Protein AF-A0A533HX63-F1 (afdb_monomer)

Foldseek 3Di:
DDDDDDDDDDDDPPFQLDAADQDNHHFPQGHHDDPPWDWDDFLFFIWTDALQFTFTDGLLNCPPGPNVVVPDPVCSVVSVVVNVVVSVLQVLLLVQVCVVVVHDSVQWGWFAALAGTWIDGPNDIDHSVRRDNPPDDDDDDDDDDDDDDDDDDDDDDDDDYDDDDDDDDDDDDDDDDPVVVVVVLLVVLLVLVCVLQVYDSVQWDWTADPVGIWIWGDDRRGIGIDHSVPRDSVDRDDDPSQQLLLVLVVVQVFDPLQSSQVQVFDFPDHRPSNDNDNVVSLVRLCRTAATANQVDEPSLVTPPPLSPQAHQEYHNADDADPDPQSVLSNQNHQEYEHAHHLDADPPNCVSRLNHQEYAHANNQYADPLVCLVRLNHQYYHHANYAHADDLSLLSNLNHQEYAHHHYAYADPLSLQNNQNHQYYHHENYQYAECLSVAANANHAYYEYAPHANHDLPNHAYARHQEYEHENRQDAEDLSLLRHANHQEYAYELHAHADDQNCLNHDAHAYYHYAHYAHADPPHADAHHQEYEHEQYAHQADQCCLSNQNHQEYAHANYAHAEAHPAAHARHAYYHHEHYAHAAPEPVVSPVQHAYYAYANYAHAALDYPAAAEHHQEYAHHNYAHDVQQQDAPPPGDGGNRCVVRYVHHPYYDHHHHHNQFLVVLLVLLVVQLVVLVVCVVVVQAPVVLSVVLSVQSVVLNCCSVPDPPRDPVNSSVSVSSSVVSVVSSVVRGDDDDDDDDDDDDDDDDDDDDDDDDDDDDDDDDDDDDDDDDDDLLQFPAADDQWTWGDDPPHTDTGGPVRDDPVSVVSNVVNVVVVPDDDDDDDPVLVLLLLVLVCVQQVHDSVQFDADPQWTWHDGPNRIDIGHSVRRDQDDDDPPLLVVQVVVLCVVCVVVVHDSVQWDQPDQWTWHDDDPDIDTHGRRTPNSVVNVVLADDDQDQDAEDDAADLVLLVVLLVVQLVLLCVQCVVPVPLNVNLNVVSVCCSVPVVVVCRHHHVSSVVSSVVCCVPRRVD

Structure (mmCIF, N/CA/C/O backbone):
data_AF-A0A533HX63-F1
#
_entry.id   AF-A0A533HX63-F1
#
loop_
_atom_site.group_PDB
_atom_site.id
_atom_site.type_symbol
_atom_site.label_atom_id
_atom_site.label_alt_id
_atom_site.label_comp_id
_atom_site.label_asym_id
_atom_site.label_entity_id
_atom_site.label_seq_id
_atom_site.pdbx_PDB_ins_code
_atom_site.Cartn_x
_atom_site.Cartn_y
_atom_site.Cartn_z
_atom_site.occupancy
_atom_site.B_iso_or_equiv
_atom_site.auth_seq_id
_atom_site.auth_comp_id
_atom_site.auth_asym_id
_atom_site.auth_atom_id
_atom_site.pdbx_PDB_model_num
ATOM 1 N N . LYS A 1 1 ? 10.644 -24.516 38.723 1.00 34.00 1 LYS A N 1
ATOM 2 C CA . LYS A 1 1 ? 11.829 -23.642 38.574 1.00 34.00 1 LYS A CA 1
ATOM 3 C C . LYS A 1 1 ? 11.977 -23.437 37.088 1.00 34.00 1 LYS A C 1
ATOM 5 O O . LYS A 1 1 ? 12.291 -24.405 36.410 1.00 34.00 1 LYS A O 1
ATOM 10 N N . ASN A 1 2 ? 11.657 -22.243 36.619 1.00 24.81 2 ASN A N 1
ATOM 11 C CA . ASN A 1 2 ? 11.738 -21.896 35.213 1.00 24.81 2 ASN A CA 1
ATOM 12 C C . ASN A 1 2 ? 12.869 -20.877 35.123 1.00 24.81 2 ASN A C 1
ATOM 14 O O . ASN A 1 2 ? 12.907 -19.960 35.940 1.00 24.81 2 ASN A O 1
ATOM 18 N N . GLU A 1 3 ? 13.779 -21.069 34.182 1.00 26.30 3 GLU A N 1
ATOM 19 C CA . GLU A 1 3 ? 14.707 -20.032 33.744 1.00 26.30 3 GLU A CA 1
ATOM 20 C C . GLU A 1 3 ? 14.283 -19.699 32.317 1.00 26.30 3 GLU A C 1
ATOM 22 O O . GLU A 1 3 ? 14.071 -20.597 31.496 1.00 26.30 3 GLU A O 1
ATOM 27 N N . GLU A 1 4 ? 14.017 -18.423 32.066 1.00 28.30 4 GLU A N 1
ATOM 28 C CA . GLU A 1 4 ? 13.425 -17.965 30.814 1.00 28.30 4 GLU A CA 1
ATOM 29 C C . GLU A 1 4 ? 14.493 -17.897 29.719 1.00 28.30 4 GLU A C 1
ATOM 31 O O . GLU A 1 4 ? 15.630 -17.486 29.956 1.00 28.30 4 GLU A O 1
ATOM 36 N N . LYS A 1 5 ? 14.132 -18.308 28.498 1.00 27.59 5 LYS A N 1
ATOM 37 C CA . LYS A 1 5 ? 14.983 -18.070 27.327 1.00 27.59 5 LYS A CA 1
ATOM 38 C C . LYS A 1 5 ? 14.843 -16.601 26.897 1.00 27.59 5 LYS A C 1
ATOM 40 O O . LYS A 1 5 ? 13.719 -16.097 26.919 1.00 27.59 5 LYS A O 1
ATOM 45 N N . PRO A 1 6 ? 15.924 -15.927 26.463 1.00 31.50 6 PRO A N 1
ATOM 46 C CA . PRO A 1 6 ? 15.829 -14.578 25.912 1.00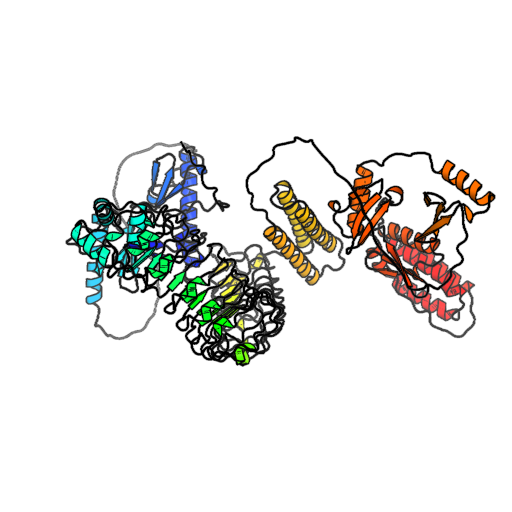 31.50 6 PRO A CA 1
ATOM 47 C C . PRO A 1 6 ? 14.903 -14.515 24.689 1.00 31.50 6 PRO A C 1
ATOM 49 O O . PRO A 1 6 ? 14.820 -15.476 23.919 1.00 31.50 6 PRO A O 1
ATOM 52 N N . LYS A 1 7 ? 14.253 -13.363 24.481 1.00 30.72 7 LYS A N 1
ATOM 53 C CA . LYS A 1 7 ? 13.609 -13.041 23.199 1.00 30.72 7 LYS A CA 1
ATOM 54 C C . LYS A 1 7 ? 14.677 -12.980 22.098 1.00 30.72 7 LYS A C 1
ATOM 56 O O . LYS A 1 7 ? 15.798 -12.543 22.347 1.00 30.72 7 LYS A O 1
ATOM 61 N N . VAL A 1 8 ? 14.320 -13.409 20.889 1.00 28.89 8 VAL A N 1
ATOM 62 C CA . VAL A 1 8 ? 15.170 -13.261 19.698 1.00 28.89 8 VAL A CA 1
ATOM 63 C C . VAL A 1 8 ? 15.011 -11.837 19.168 1.00 28.89 8 VAL A C 1
ATOM 65 O O . VAL A 1 8 ? 13.885 -11.381 18.982 1.00 28.89 8 VAL A O 1
ATOM 68 N N . GLU A 1 9 ? 16.123 -11.140 18.945 1.00 30.08 9 GLU A N 1
ATOM 69 C CA . GLU A 1 9 ? 16.126 -9.813 18.320 1.00 30.08 9 GLU A CA 1
ATOM 70 C C . GLU A 1 9 ? 15.859 -9.921 16.809 1.00 30.08 9 GLU A C 1
ATOM 72 O O . GLU A 1 9 ? 16.381 -10.807 16.129 1.00 30.08 9 GLU A O 1
ATOM 77 N N . GLU A 1 10 ? 15.063 -8.991 16.280 1.00 29.59 10 GLU A N 1
ATOM 78 C CA . GLU A 1 10 ? 14.893 -8.776 14.837 1.00 29.59 10 GLU A CA 1
ATOM 79 C C . GLU A 1 10 ? 16.225 -8.379 14.161 1.00 29.59 10 GLU A C 1
ATOM 81 O O . GLU A 1 10 ? 17.163 -7.966 14.849 1.00 29.59 10 GLU A O 1
ATOM 86 N N . PRO A 1 11 ? 16.362 -8.503 12.821 1.00 26.41 11 PRO A N 1
ATOM 87 C CA . PRO A 1 11 ? 17.628 -8.261 12.126 1.00 26.41 11 PRO A CA 1
ATOM 88 C C . PRO A 1 11 ? 18.140 -6.825 12.316 1.00 26.41 11 PRO A C 1
ATOM 90 O O . PRO A 1 11 ? 17.768 -5.899 11.595 1.00 26.41 11 PRO A O 1
ATOM 93 N N . VAL A 1 12 ? 19.049 -6.663 13.280 1.00 27.09 12 VAL A N 1
ATOM 94 C CA . VAL A 1 12 ? 19.657 -5.382 13.641 1.00 27.09 12 VAL A CA 1
ATOM 95 C C . VAL A 1 12 ? 20.401 -4.799 12.442 1.00 27.09 12 VAL A C 1
ATOM 97 O O . VAL A 1 12 ? 21.495 -5.252 12.088 1.00 27.09 12 VAL A O 1
ATOM 100 N N . VAL A 1 13 ? 19.845 -3.726 11.874 1.00 30.00 13 VAL A N 1
ATOM 101 C CA . VAL A 1 13 ? 20.595 -2.746 11.080 1.00 30.00 13 VAL A CA 1
ATOM 102 C C . VAL A 1 13 ? 21.680 -2.190 11.997 1.00 30.00 13 VAL A C 1
ATOM 104 O O . VAL A 1 13 ? 21.416 -1.307 12.811 1.00 30.00 13 VAL A O 1
ATOM 107 N N . ARG A 1 14 ? 22.891 -2.763 11.950 1.00 31.45 14 ARG A N 1
ATOM 108 C CA . ARG A 1 14 ? 23.968 -2.316 12.838 1.00 31.45 14 ARG A CA 1
ATOM 109 C C . ARG A 1 14 ? 24.386 -0.904 12.429 1.00 31.45 14 ARG A C 1
ATOM 111 O O . ARG A 1 14 ? 24.672 -0.693 11.250 1.00 31.45 14 ARG A O 1
ATOM 118 N N . PRO A 1 15 ? 24.331 0.062 13.356 1.00 43.34 15 PRO A N 1
ATOM 119 C CA . PRO A 1 15 ? 23.750 1.348 13.008 1.00 43.34 15 PRO A CA 1
ATOM 120 C C . PRO A 1 15 ? 24.817 2.442 13.005 1.00 43.34 15 PRO A C 1
ATOM 122 O O . PRO A 1 15 ? 26.016 2.183 13.134 1.00 43.34 15 PRO A O 1
ATOM 125 N N . SER A 1 16 ? 24.352 3.686 12.927 1.00 60.22 16 SER A N 1
ATOM 126 C CA . SER A 1 16 ? 25.080 4.806 13.514 1.00 60.22 16 SER A CA 1
ATOM 127 C C . SER A 1 16 ? 25.534 4.500 14.946 1.00 60.22 16 SER A C 1
ATOM 129 O O . SER A 1 16 ? 24.922 3.715 15.673 1.00 60.22 16 SER A O 1
ATOM 131 N N . VAL A 1 17 ? 26.585 5.195 15.378 1.00 76.12 17 VAL A N 1
ATOM 132 C CA . VAL A 1 17 ? 27.008 5.238 16.784 1.00 76.12 17 VAL A CA 1
ATOM 133 C C . VAL A 1 17 ? 26.005 5.983 17.686 1.00 76.12 17 VAL A C 1
ATOM 135 O O . VAL A 1 17 ? 26.115 5.922 18.910 1.00 76.12 17 VAL A O 1
ATOM 138 N N . LEU A 1 18 ? 25.036 6.688 17.090 1.00 86.88 18 LEU A N 1
ATOM 139 C CA . LEU A 1 18 ? 23.962 7.394 17.780 1.00 86.88 18 LEU A CA 1
ATOM 140 C C . LEU A 1 18 ? 22.740 6.491 17.989 1.00 86.88 18 LEU A C 1
ATOM 142 O O . LEU A 1 18 ? 22.127 6.017 17.031 1.00 86.88 18 LEU A O 1
ATOM 146 N N . SER A 1 19 ? 22.337 6.330 19.246 1.00 83.62 19 SER A N 1
ATOM 147 C CA . SER A 1 19 ? 21.055 5.749 19.646 1.00 83.62 19 SER A CA 1
ATOM 148 C C . SER A 1 19 ? 20.448 6.573 20.784 1.00 83.62 19 SER A C 1
ATOM 150 O O . SER A 1 19 ? 21.169 7.171 21.585 1.00 83.62 19 SER A O 1
ATOM 152 N N . PHE A 1 20 ? 19.119 6.656 20.830 1.00 89.25 20 PHE A N 1
ATOM 153 C CA . PHE A 1 20 ? 18.396 7.581 21.697 1.00 89.25 20 PHE A CA 1
ATOM 154 C C . PHE A 1 20 ? 17.299 6.874 22.501 1.00 89.25 20 PHE A C 1
ATOM 156 O O . PHE A 1 20 ? 16.471 6.134 21.952 1.00 89.25 20 PHE A O 1
ATOM 163 N N . ALA A 1 21 ? 17.270 7.178 23.799 1.00 83.31 21 ALA A N 1
ATOM 164 C CA . ALA A 1 21 ? 16.165 6.852 24.688 1.00 83.31 21 ALA A CA 1
ATOM 165 C C . ALA A 1 21 ? 14.862 7.482 24.168 1.00 83.31 21 ALA A C 1
ATOM 167 O O . ALA A 1 21 ? 14.869 8.578 23.596 1.00 83.31 21 ALA A O 1
ATOM 168 N N . GLY A 1 22 ? 13.751 6.764 24.308 1.00 83.81 22 GLY A N 1
ATOM 169 C CA . GLY A 1 22 ? 12.457 7.136 23.742 1.00 83.81 22 GLY A CA 1
ATOM 170 C C . GLY A 1 22 ? 12.310 6.883 22.235 1.00 83.81 22 GLY A C 1
ATOM 171 O O . GLY A 1 22 ? 11.214 7.073 21.717 1.00 83.81 22 GLY A O 1
ATOM 172 N N . VAL A 1 23 ? 13.357 6.453 21.511 1.00 88.31 23 VAL A N 1
ATOM 173 C CA . VAL A 1 23 ? 13.309 6.253 20.042 1.00 88.31 23 VAL A CA 1
ATOM 174 C C . VAL A 1 23 ? 13.758 4.854 19.614 1.00 88.31 23 VAL A C 1
ATOM 176 O O . VAL A 1 23 ? 13.040 4.195 18.861 1.00 88.31 23 VAL A O 1
ATOM 179 N N . GLN A 1 24 ? 14.933 4.399 20.066 1.00 86.88 24 GLN A N 1
ATOM 180 C CA . GLN A 1 24 ? 15.447 3.044 19.797 1.00 86.88 24 GLN A CA 1
ATOM 181 C C . GLN A 1 24 ? 15.338 2.105 21.010 1.00 86.88 24 GLN A C 1
ATOM 183 O O . GLN A 1 24 ? 15.366 0.890 20.836 1.00 86.88 24 GLN A O 1
ATOM 188 N N . PHE A 1 25 ? 15.222 2.654 22.219 1.00 81.81 25 PHE A N 1
ATOM 189 C CA . PHE A 1 25 ? 15.051 1.929 23.479 1.00 81.81 25 PHE A CA 1
ATOM 190 C C . PHE A 1 25 ? 14.250 2.788 24.471 1.00 81.81 25 PHE A C 1
ATOM 192 O O . PHE A 1 25 ? 14.063 3.983 24.237 1.00 81.81 25 PHE A O 1
ATOM 199 N N . GLU A 1 26 ? 13.750 2.179 25.546 1.00 79.31 26 GLU A N 1
ATOM 200 C CA . GLU A 1 26 ? 12.960 2.853 26.587 1.00 79.31 26 GLU A CA 1
ATOM 201 C C . GLU A 1 26 ? 13.767 3.932 27.332 1.00 79.31 26 GLU A C 1
ATOM 203 O O . GLU A 1 26 ? 14.974 3.790 27.526 1.00 79.31 26 GLU A O 1
ATOM 208 N N . THR A 1 27 ? 13.103 5.009 27.755 1.00 78.31 27 THR A N 1
ATOM 209 C CA . THR A 1 27 ? 13.648 5.992 28.707 1.00 78.31 27 THR A CA 1
ATOM 210 C C . THR A 1 27 ? 13.749 5.430 30.124 1.00 78.31 27 THR A C 1
ATOM 212 O O . THR A 1 27 ? 13.141 4.411 30.460 1.00 78.31 27 THR A O 1
ATOM 215 N N . SER A 1 28 ? 14.421 6.166 31.014 1.00 74.12 28 SER A N 1
ATOM 216 C CA . SER A 1 28 ? 14.447 5.870 32.454 1.00 74.12 28 SER A CA 1
ATOM 217 C C . SER A 1 28 ? 13.074 5.841 33.155 1.00 74.12 28 SER A C 1
ATOM 219 O O . SER A 1 28 ? 13.001 5.407 34.303 1.00 74.12 28 SER A O 1
ATOM 221 N N . ASP A 1 29 ? 11.999 6.286 32.496 1.00 63.72 29 ASP A N 1
ATOM 222 C CA . ASP A 1 29 ? 10.597 6.205 32.939 1.00 63.72 29 ASP A CA 1
ATOM 223 C C . ASP A 1 29 ? 9.678 5.429 31.965 1.00 63.72 29 ASP A C 1
ATOM 225 O O . ASP A 1 29 ? 8.455 5.599 31.964 1.00 63.72 29 ASP A O 1
ATOM 229 N N . GLY A 1 30 ? 10.260 4.524 31.167 1.00 70.69 30 GLY A N 1
ATOM 230 C CA . GLY A 1 30 ? 9.536 3.502 30.402 1.00 70.69 30 GLY A CA 1
ATOM 231 C C . GLY A 1 30 ? 8.841 3.993 29.130 1.00 70.69 30 GLY A C 1
ATOM 232 O O . GLY A 1 30 ? 8.009 3.277 28.577 1.00 70.69 30 GLY A O 1
ATOM 233 N N . PHE A 1 31 ? 9.145 5.200 28.653 1.00 81.88 31 PHE A N 1
ATOM 234 C CA . PHE A 1 31 ? 8.633 5.694 27.378 1.00 81.88 31 PHE A CA 1
ATOM 235 C C . PHE A 1 31 ? 9.459 5.162 26.203 1.00 81.88 31 PHE A C 1
ATOM 237 O O . PHE A 1 31 ? 10.685 5.276 26.175 1.00 81.88 31 PHE A O 1
ATOM 244 N N . ILE A 1 32 ? 8.775 4.657 25.177 1.00 88.38 32 ILE A N 1
ATOM 245 C CA . ILE A 1 32 ? 9.344 4.417 23.851 1.00 88.38 32 ILE A CA 1
ATOM 246 C C . ILE A 1 32 ? 8.313 4.785 22.781 1.00 88.38 32 ILE A C 1
ATOM 248 O O . ILE A 1 32 ? 7.144 4.415 22.871 1.00 88.38 32 ILE A O 1
ATOM 252 N N . LEU A 1 33 ? 8.745 5.528 21.760 1.00 84.88 33 LEU A N 1
ATOM 253 C CA . LEU A 1 33 ? 7.884 5.970 20.669 1.00 84.88 33 LEU A CA 1
ATOM 254 C C . LEU A 1 33 ? 7.278 4.768 19.922 1.00 84.88 33 LEU A C 1
ATOM 256 O O . LEU A 1 33 ? 7.990 3.842 19.520 1.00 84.88 33 LEU A O 1
ATOM 260 N N . SER A 1 34 ? 5.960 4.810 19.730 1.00 84.44 34 SER A N 1
ATOM 261 C CA . SER A 1 34 ? 5.115 3.760 19.147 1.00 84.44 34 SER A CA 1
ATOM 262 C C . SER A 1 34 ? 4.176 4.330 18.073 1.00 84.44 34 SER A C 1
ATOM 264 O O . SER A 1 34 ? 3.958 5.539 18.014 1.00 84.44 34 SER A O 1
ATOM 266 N N . ASP A 1 35 ? 3.574 3.478 17.232 1.00 71.25 35 ASP A N 1
ATOM 267 C CA . ASP A 1 35 ? 2.602 3.929 16.218 1.00 71.25 35 ASP A CA 1
ATOM 268 C C . ASP A 1 35 ? 1.262 4.388 16.850 1.00 71.25 35 ASP A C 1
ATOM 270 O O . ASP A 1 35 ? 0.461 5.035 16.181 1.00 71.25 35 ASP A O 1
ATOM 274 N N . GLU A 1 36 ? 1.043 4.111 18.143 1.00 67.88 36 GLU A N 1
ATOM 275 C CA . GLU A 1 36 ? -0.103 4.579 18.946 1.00 67.88 36 GLU A CA 1
ATOM 276 C C . GLU A 1 36 ? 0.180 5.897 19.700 1.00 67.88 36 GLU A C 1
ATOM 278 O O . GLU A 1 36 ? -0.717 6.475 20.314 1.00 67.88 36 GLU A O 1
ATOM 283 N N . SER A 1 37 ? 1.424 6.389 19.675 1.00 73.56 37 SER A N 1
ATOM 284 C CA . SER A 1 37 ? 1.843 7.565 20.445 1.00 73.56 37 SER A CA 1
ATOM 285 C C . SER A 1 37 ? 1.142 8.849 19.985 1.00 73.56 37 SER A C 1
ATOM 287 O O . SER A 1 37 ? 1.188 9.215 18.808 1.00 73.56 37 SER A O 1
ATOM 289 N N . ILE A 1 38 ? 0.561 9.601 20.926 1.00 71.06 38 ILE A N 1
ATOM 290 C CA . ILE A 1 38 ? -0.054 10.905 20.638 1.00 71.06 38 ILE A CA 1
ATOM 291 C C . ILE A 1 38 ? 1.054 11.950 20.449 1.00 71.06 38 ILE A C 1
ATOM 293 O O . ILE A 1 38 ? 1.611 12.475 21.417 1.00 71.06 38 ILE A O 1
ATOM 297 N N . ILE A 1 39 ? 1.370 12.243 19.185 1.00 81.56 39 ILE A N 1
ATOM 298 C CA . ILE A 1 39 ? 2.421 13.187 18.784 1.00 81.56 39 ILE A CA 1
ATOM 299 C C . ILE A 1 39 ? 1.858 14.558 18.381 1.00 81.56 39 ILE A C 1
ATOM 301 O O . ILE A 1 39 ? 0.817 14.661 17.737 1.00 81.56 39 ILE A O 1
ATOM 305 N N . THR A 1 40 ? 2.585 15.632 18.696 1.00 78.62 40 THR A N 1
ATOM 306 C CA . THR A 1 40 ? 2.339 16.983 18.159 1.00 78.62 40 THR A CA 1
ATOM 307 C C . THR A 1 40 ? 3.637 17.552 17.571 1.00 78.62 40 THR A C 1
ATOM 309 O O . THR A 1 40 ? 4.591 17.783 18.320 1.00 78.62 40 THR A O 1
ATOM 312 N N . PRO A 1 41 ? 3.722 17.790 16.247 1.00 78.56 41 PRO A N 1
ATOM 313 C CA . PRO A 1 41 ? 4.932 18.313 15.619 1.00 78.56 41 PRO A CA 1
ATOM 314 C C . PRO A 1 41 ? 5.153 19.800 15.925 1.00 78.56 41 PRO A C 1
ATOM 316 O O . PRO A 1 41 ? 4.220 20.601 15.964 1.00 78.56 41 PRO A O 1
ATOM 319 N N . THR A 1 42 ? 6.418 20.182 16.096 1.00 82.88 42 THR A N 1
ATOM 320 C CA . THR A 1 42 ? 6.864 21.568 16.333 1.00 82.88 42 THR A CA 1
ATOM 321 C C . THR A 1 42 ? 7.890 21.998 15.275 1.00 82.88 42 THR A C 1
ATOM 323 O O . THR A 1 42 ? 8.112 21.295 14.289 1.00 82.88 42 THR A O 1
ATOM 326 N N . SER A 1 43 ? 8.560 23.141 15.448 1.00 79.75 43 SER A N 1
ATOM 327 C CA . SER A 1 43 ? 9.610 23.595 14.523 1.00 79.75 43 SER A CA 1
ATOM 328 C C . SER A 1 43 ? 10.990 22.944 14.722 1.00 79.75 43 SER A C 1
ATOM 330 O O . SER A 1 43 ? 11.915 23.268 13.982 1.00 79.75 43 SER A O 1
ATOM 332 N N . THR A 1 44 ? 11.168 22.088 15.736 1.00 80.56 44 THR A N 1
ATOM 333 C CA . THR A 1 44 ? 12.476 21.481 16.091 1.00 80.56 44 THR A CA 1
ATOM 334 C C . THR A 1 44 ? 12.405 20.016 16.544 1.00 80.56 44 THR A C 1
ATOM 336 O O . THR A 1 44 ? 13.443 19.380 16.729 1.00 80.56 44 THR A O 1
ATOM 339 N N . GLY A 1 45 ? 11.206 19.465 16.717 1.00 88.88 45 GLY A N 1
ATOM 340 C CA . GLY A 1 45 ? 10.976 18.093 17.168 1.00 88.88 45 GLY A CA 1
ATOM 341 C C . GLY A 1 45 ? 9.491 17.786 17.340 1.00 88.88 45 GLY A C 1
ATOM 342 O O . GLY A 1 45 ? 8.645 18.634 17.040 1.00 88.88 45 GLY A O 1
ATOM 343 N N . ILE A 1 46 ? 9.175 16.604 17.857 1.00 89.25 46 ILE A N 1
ATOM 344 C CA . ILE A 1 46 ? 7.819 16.223 18.264 1.00 89.25 46 ILE A CA 1
ATOM 345 C C . ILE A 1 46 ? 7.673 16.299 19.786 1.00 89.25 46 ILE A C 1
ATOM 347 O O . ILE A 1 46 ? 8.562 15.888 20.532 1.00 89.25 46 ILE A O 1
ATOM 351 N N . LEU A 1 47 ? 6.530 16.815 20.234 1.00 85.44 47 LEU A N 1
ATOM 352 C CA . LEU A 1 47 ? 6.006 16.573 21.576 1.00 85.44 47 LEU A CA 1
ATOM 353 C C . LEU A 1 47 ? 5.317 15.211 21.580 1.00 85.44 47 LEU A C 1
ATOM 355 O O . LEU A 1 47 ? 4.606 14.902 20.620 1.00 85.44 47 LEU A O 1
ATOM 359 N N . VAL A 1 48 ? 5.496 14.430 22.643 1.00 82.50 48 VAL A N 1
ATOM 360 C CA . VAL A 1 48 ? 4.824 13.133 22.823 1.00 82.50 48 VAL A CA 1
ATOM 361 C C . VAL A 1 48 ? 4.273 13.039 24.240 1.00 82.50 48 VAL A C 1
ATOM 363 O O . VAL A 1 48 ? 4.983 13.364 25.191 1.00 82.50 48 VAL A O 1
ATOM 366 N N . VAL A 1 49 ? 3.014 12.623 24.382 1.00 74.94 49 VAL A N 1
ATOM 367 C CA . VAL A 1 49 ? 2.369 12.427 25.691 1.00 74.94 49 VAL A CA 1
ATOM 368 C C . VAL A 1 49 ? 2.624 11.004 26.198 1.00 74.94 49 VAL A C 1
ATOM 370 O O . VAL A 1 49 ? 2.387 10.047 25.466 1.00 74.94 49 VAL A O 1
ATOM 373 N N . HIS A 1 50 ? 3.064 10.874 27.451 1.00 69.88 50 HIS A N 1
ATOM 374 C CA . HIS A 1 50 ? 3.300 9.605 28.159 1.00 69.88 50 HIS A CA 1
ATOM 375 C C . HIS A 1 50 ? 2.956 9.775 29.637 1.00 69.88 50 HIS A C 1
ATOM 377 O O . HIS A 1 50 ? 3.323 10.788 30.228 1.00 69.88 50 HIS A O 1
ATOM 383 N N . SER A 1 51 ? 2.274 8.803 30.252 1.00 60.91 51 SER A N 1
ATOM 384 C CA . SER A 1 51 ? 2.072 8.735 31.713 1.00 60.91 51 SER A CA 1
ATOM 385 C C . SER A 1 51 ? 1.658 10.065 32.390 1.00 60.91 51 SER A C 1
ATOM 387 O O . SER A 1 51 ? 2.132 10.399 33.477 1.00 60.91 51 SER A O 1
ATOM 389 N N . GLY A 1 52 ? 0.797 10.855 31.735 1.00 57.50 52 GLY A N 1
ATOM 390 C CA . GLY A 1 52 ? 0.298 12.145 32.236 1.00 57.50 52 GLY A CA 1
ATOM 391 C C . GLY A 1 52 ? 1.215 13.367 32.045 1.00 57.50 52 GLY A C 1
ATOM 392 O O . GLY A 1 52 ? 0.901 14.432 32.574 1.00 57.50 52 GLY A O 1
ATOM 393 N N . HIS A 1 53 ? 2.324 13.261 31.305 1.00 66.25 53 HIS A N 1
ATOM 394 C CA . HIS A 1 53 ? 3.233 14.379 31.023 1.00 66.25 53 HIS A CA 1
ATOM 395 C C . HIS A 1 53 ? 3.759 14.363 29.567 1.00 66.25 53 HIS A C 1
ATOM 397 O O . HIS A 1 53 ? 3.322 13.550 28.753 1.00 66.25 53 HIS A O 1
ATOM 403 N N . GLN A 1 54 ? 4.643 15.306 29.199 1.00 79.00 54 GLN A N 1
ATOM 404 C CA . GLN A 1 54 ? 5.161 15.457 27.827 1.00 79.00 54 GLN A CA 1
ATOM 405 C C . GLN A 1 54 ? 6.682 15.273 27.727 1.00 79.00 54 GLN A C 1
ATOM 407 O O . GLN A 1 54 ? 7.445 16.055 28.304 1.00 79.00 54 GLN A O 1
ATOM 412 N N . HIS A 1 55 ? 7.117 14.320 26.900 1.00 84.88 55 HIS A N 1
ATOM 413 C CA . HIS A 1 55 ? 8.489 14.244 26.391 1.00 84.88 55 HIS A CA 1
ATOM 414 C C . HIS A 1 55 ? 8.666 15.134 25.149 1.00 84.88 55 HIS A C 1
ATOM 416 O O . HIS A 1 55 ? 7.700 15.488 24.465 1.00 84.88 55 HIS A O 1
ATOM 422 N N . PHE A 1 56 ? 9.917 15.466 24.826 1.00 90.44 56 PHE A N 1
ATOM 423 C CA . PHE A 1 56 ? 10.293 16.117 23.572 1.00 90.44 56 PHE A CA 1
ATOM 424 C C . PHE A 1 56 ? 11.382 15.321 22.853 1.00 90.44 56 PHE A C 1
ATOM 426 O O . PHE A 1 56 ? 12.451 15.090 23.415 1.00 90.44 56 PHE A O 1
ATOM 433 N N . ILE A 1 57 ? 11.139 14.966 21.591 1.00 90.69 57 ILE A N 1
ATOM 434 C CA . ILE A 1 57 ? 12.113 14.279 20.736 1.00 90.69 57 ILE A CA 1
ATOM 435 C C . ILE A 1 57 ? 12.511 15.230 19.606 1.00 90.69 57 ILE A C 1
ATOM 437 O O . ILE A 1 57 ? 11.683 15.590 18.766 1.00 90.69 57 ILE A O 1
ATOM 441 N N . PHE A 1 58 ? 13.777 15.649 19.563 1.00 91.62 58 PHE A N 1
ATOM 442 C CA . PHE A 1 58 ? 14.304 16.485 18.480 1.00 91.62 58 PHE A CA 1
ATOM 443 C C . PHE A 1 58 ? 14.265 15.724 17.152 1.00 91.62 58 PHE A C 1
ATOM 445 O O . PHE A 1 58 ? 14.575 14.536 17.119 1.00 91.62 58 PHE A O 1
ATOM 452 N N . TYR A 1 59 ? 13.970 16.400 16.034 1.00 93.38 59 TYR A N 1
ATOM 453 C CA . TYR A 1 59 ? 13.882 15.713 14.735 1.00 93.38 59 TYR A CA 1
ATOM 454 C C . TYR A 1 59 ? 15.179 14.982 14.359 1.00 93.38 59 TYR A C 1
ATOM 456 O O . TYR A 1 59 ? 15.105 13.901 13.779 1.00 93.38 59 TYR A O 1
ATOM 464 N N . LYS A 1 60 ? 16.352 15.497 14.770 1.00 91.62 60 LYS A N 1
ATOM 465 C CA . LYS A 1 60 ? 17.639 14.802 14.595 1.00 91.62 60 LYS A CA 1
ATOM 466 C C . LYS A 1 60 ? 17.646 13.393 15.203 1.00 91.62 60 LYS A C 1
ATOM 468 O O . LYS A 1 60 ? 18.282 12.510 14.655 1.00 91.62 60 LYS A O 1
ATOM 473 N N . GLN A 1 61 ? 16.915 13.143 16.291 1.00 92.06 61 GLN A N 1
ATOM 474 C CA . GLN A 1 61 ? 16.886 11.834 16.959 1.00 92.06 61 GLN A CA 1
ATOM 475 C C . GLN A 1 61 ? 16.059 10.784 16.200 1.00 92.06 61 GLN A C 1
ATOM 477 O O . GLN A 1 61 ? 16.253 9.589 16.406 1.00 92.06 61 GLN A O 1
ATOM 482 N N . LEU A 1 62 ? 15.154 11.221 15.315 1.00 92.88 62 LEU A N 1
ATOM 483 C CA . LEU A 1 62 ? 14.313 10.342 14.496 1.00 92.88 62 LEU A CA 1
ATOM 484 C C . LEU A 1 62 ? 15.004 9.904 13.190 1.00 92.88 62 LEU A C 1
ATOM 486 O O . LEU A 1 62 ? 14.542 8.957 12.552 1.00 92.88 62 LEU A O 1
ATOM 490 N N . VAL A 1 63 ? 16.097 10.565 12.794 1.00 89.62 63 VAL A N 1
ATOM 491 C CA . VAL A 1 63 ? 16.881 10.244 11.589 1.00 89.62 63 VAL A CA 1
ATOM 492 C C . VAL A 1 63 ? 17.453 8.825 11.667 1.00 89.62 63 VAL A C 1
ATOM 494 O O . VAL A 1 63 ? 17.868 8.370 12.733 1.00 89.62 63 VAL A O 1
ATOM 497 N N . ASN A 1 64 ? 17.457 8.116 10.532 1.00 85.19 64 ASN A N 1
ATOM 498 C CA . ASN A 1 64 ? 17.867 6.707 10.415 1.00 85.19 64 ASN A CA 1
ATOM 499 C C . ASN A 1 64 ? 17.104 5.735 11.348 1.00 85.19 64 ASN A C 1
ATOM 501 O O . ASN A 1 64 ? 17.592 4.648 11.656 1.00 85.19 64 ASN A O 1
ATOM 505 N N . SER A 1 65 ? 15.895 6.096 11.789 1.00 83.62 65 SER A N 1
ATOM 506 C CA . SER A 1 65 ? 14.994 5.219 12.549 1.00 83.62 65 SER A CA 1
ATOM 507 C C . SER A 1 65 ? 13.711 4.921 11.764 1.00 83.62 65 SER A C 1
ATOM 509 O O . SER A 1 65 ? 13.360 5.648 10.833 1.00 83.62 65 SER A O 1
ATOM 511 N N . LYS A 1 66 ? 12.928 3.918 12.195 1.00 86.12 66 LYS A N 1
ATOM 512 C CA . LYS A 1 66 ? 11.568 3.675 11.661 1.00 86.12 66 LYS A CA 1
ATOM 513 C C . LYS A 1 66 ? 10.601 4.863 11.845 1.00 86.12 66 LYS A C 1
ATOM 515 O O . LYS A 1 66 ? 9.522 4.881 11.253 1.00 86.12 66 LYS A O 1
ATOM 520 N N . TRP A 1 67 ? 10.997 5.856 12.641 1.00 91.06 67 TRP A N 1
ATOM 521 C CA . TRP A 1 67 ? 10.253 7.075 12.940 1.00 91.06 67 TRP A CA 1
ATOM 522 C C . TRP A 1 67 ? 10.680 8.289 12.106 1.00 91.06 67 TRP A C 1
ATOM 524 O O . TRP A 1 67 ? 10.069 9.344 12.250 1.00 91.06 67 TRP A O 1
ATOM 534 N N . GLU A 1 68 ? 11.652 8.166 11.191 1.00 89.56 68 GLU A N 1
ATOM 535 C CA . GLU A 1 68 ? 12.051 9.276 10.304 1.00 89.56 68 GLU A CA 1
ATOM 536 C C . GLU A 1 68 ? 10.855 9.815 9.488 1.00 89.56 68 GLU A C 1
ATOM 538 O O . GLU A 1 68 ? 10.741 11.020 9.266 1.00 89.56 68 GLU A O 1
ATOM 543 N N . LYS A 1 69 ? 9.891 8.933 9.168 1.00 87.19 69 LYS A N 1
ATOM 544 C CA . LYS A 1 69 ? 8.580 9.242 8.561 1.00 87.19 69 LYS A CA 1
ATOM 545 C C . LYS A 1 69 ? 7.766 10.329 9.290 1.00 87.19 69 LYS A C 1
ATOM 547 O O . LYS A 1 69 ? 6.853 10.890 8.695 1.00 87.19 69 LYS A O 1
ATOM 552 N N . LEU A 1 70 ? 8.056 10.596 10.567 1.00 86.31 70 LEU A N 1
ATOM 553 C CA . LEU A 1 70 ? 7.346 11.575 11.400 1.00 86.31 70 LEU A CA 1
ATOM 554 C C . LEU A 1 70 ? 7.963 12.982 11.347 1.00 86.31 70 LEU A C 1
ATOM 556 O O . LEU A 1 70 ? 7.362 13.919 11.870 1.00 86.31 70 LEU A O 1
ATOM 560 N N . ILE A 1 71 ? 9.145 13.155 10.744 1.00 84.62 71 ILE A N 1
ATOM 561 C CA . ILE A 1 71 ? 9.758 14.475 10.567 1.00 84.62 71 ILE A CA 1
ATOM 562 C C . ILE A 1 71 ? 8.994 15.216 9.454 1.00 84.62 71 ILE A C 1
ATOM 564 O O . ILE A 1 71 ? 9.023 14.766 8.306 1.00 84.62 71 ILE A O 1
ATOM 568 N N . PRO A 1 72 ? 8.338 16.365 9.722 1.00 82.31 72 PRO A N 1
ATOM 569 C CA . PRO A 1 72 ? 7.696 17.146 8.673 1.00 82.31 72 PRO A CA 1
ATOM 570 C C . PRO A 1 72 ? 8.735 17.574 7.641 1.00 82.31 72 PRO A C 1
ATOM 572 O O . PRO A 1 72 ? 9.775 18.123 8.002 1.00 82.31 72 PRO A O 1
ATOM 575 N N . TYR A 1 73 ? 8.432 17.354 6.362 1.00 73.06 73 TYR A N 1
ATOM 576 C CA . TYR A 1 73 ? 9.375 17.464 5.246 1.00 73.06 73 TYR A CA 1
ATOM 577 C C . TYR A 1 73 ? 10.275 18.719 5.285 1.00 73.06 73 TYR A C 1
ATOM 579 O O . TYR A 1 73 ? 11.491 18.625 5.137 1.00 73.06 73 TYR A O 1
ATOM 587 N N . GLN A 1 74 ? 9.693 19.884 5.592 1.00 73.12 74 GLN A N 1
ATOM 588 C CA . GLN A 1 74 ? 10.382 21.181 5.715 1.00 73.12 74 GLN A CA 1
ATOM 589 C C . GLN A 1 74 ? 11.489 21.251 6.793 1.00 73.12 74 GLN A C 1
ATOM 591 O O . GLN A 1 74 ? 12.216 22.240 6.861 1.00 73.12 74 GLN A O 1
ATOM 596 N N . TYR A 1 75 ? 11.612 20.233 7.647 1.00 81.38 75 TYR A N 1
ATOM 597 C CA . TYR A 1 75 ? 12.643 20.101 8.680 1.00 81.38 75 TYR A CA 1
ATOM 598 C C . TYR A 1 75 ? 13.577 18.899 8.456 1.00 81.38 75 TYR A C 1
ATOM 600 O O . TYR A 1 75 ? 14.548 18.754 9.198 1.00 81.38 75 TYR A O 1
ATOM 608 N N . LEU A 1 76 ? 13.325 18.058 7.443 1.00 82.69 76 LEU A N 1
ATOM 609 C CA . LEU A 1 76 ? 14.033 16.790 7.232 1.00 82.69 76 LEU A CA 1
ATOM 610 C C . LEU A 1 76 ? 15.522 16.977 6.912 1.00 82.69 76 LEU A C 1
ATOM 612 O O . LEU A 1 76 ? 16.354 16.329 7.541 1.00 82.69 76 LEU A O 1
ATOM 616 N N . ASN A 1 77 ? 15.867 17.885 5.992 1.00 83.00 77 ASN A N 1
ATOM 617 C CA . ASN A 1 77 ? 17.269 18.155 5.640 1.00 83.00 77 ASN A CA 1
ATOM 618 C C . ASN A 1 77 ? 18.045 18.644 6.870 1.00 83.00 77 ASN A C 1
ATOM 620 O O . ASN A 1 77 ? 19.016 18.016 7.275 1.00 83.00 77 ASN A O 1
ATOM 624 N N . LYS A 1 78 ? 17.518 19.669 7.554 1.00 85.12 78 LYS A N 1
ATOM 625 C CA . LYS A 1 78 ? 18.111 20.207 8.784 1.00 85.12 78 LYS A CA 1
ATOM 626 C C . LYS A 1 78 ? 18.272 19.140 9.879 1.00 85.12 78 LYS A C 1
ATOM 628 O O . LYS A 1 78 ? 19.273 19.144 10.587 1.00 85.12 78 LYS A O 1
ATOM 633 N N . ALA A 1 79 ? 17.304 18.237 10.040 1.00 87.19 79 ALA A N 1
ATOM 634 C CA . ALA A 1 79 ? 17.408 17.138 10.998 1.00 87.19 79 ALA A CA 1
ATOM 635 C C . ALA A 1 79 ? 18.546 16.166 10.642 1.00 87.19 79 ALA A C 1
ATOM 637 O O . ALA A 1 79 ? 19.245 15.697 11.539 1.00 87.19 79 ALA A O 1
ATOM 638 N N . LYS A 1 80 ? 18.753 15.894 9.347 1.00 87.94 80 LYS A N 1
ATOM 639 C CA . LYS A 1 80 ? 19.854 15.061 8.842 1.00 87.94 80 LYS A CA 1
ATOM 640 C C . LYS A 1 80 ? 21.212 15.751 8.969 1.00 87.94 80 LYS A C 1
ATOM 642 O O . LYS A 1 80 ? 22.169 15.082 9.346 1.00 87.94 80 LYS A O 1
ATOM 647 N N . ASP A 1 81 ? 21.281 17.066 8.774 1.00 90.50 81 ASP A N 1
ATOM 648 C CA . ASP A 1 81 ? 22.485 17.862 9.041 1.00 90.50 81 ASP A CA 1
ATOM 649 C C . ASP A 1 81 ? 22.845 17.834 10.542 1.00 90.50 81 ASP A C 1
ATOM 651 O O . ASP A 1 81 ? 23.950 17.432 10.906 1.00 90.50 81 ASP A O 1
ATOM 655 N N . GLU A 1 82 ? 21.889 18.149 11.432 1.00 88.88 82 GLU A N 1
ATOM 656 C CA . GLU A 1 82 ? 22.073 18.106 12.897 1.00 88.88 82 GLU A CA 1
ATOM 657 C C . GLU A 1 82 ? 22.446 16.701 13.422 1.00 88.88 82 GLU A C 1
ATOM 659 O O . GLU A 1 82 ? 23.085 16.576 14.472 1.00 88.88 82 GLU A O 1
ATOM 664 N N . TYR A 1 83 ? 22.038 15.640 12.720 1.00 92.00 83 TYR A N 1
ATOM 665 C CA . TYR A 1 83 ? 22.433 14.261 13.011 1.00 92.00 83 TYR A CA 1
ATOM 666 C C . TYR A 1 83 ? 23.851 13.957 12.517 1.00 92.00 83 TYR A C 1
ATOM 668 O O . TYR A 1 83 ? 24.654 13.424 13.279 1.00 92.00 83 TYR A O 1
ATOM 676 N N . ALA A 1 84 ? 24.184 14.319 11.275 1.00 87.62 84 ALA A N 1
ATOM 677 C CA . ALA A 1 84 ? 25.489 14.050 10.674 1.00 87.62 84 ALA A CA 1
ATOM 678 C C . ALA A 1 84 ? 26.631 14.816 11.369 1.00 87.62 84 ALA A C 1
ATOM 680 O O . ALA A 1 84 ? 27.726 14.273 11.533 1.00 87.62 84 ALA A O 1
ATOM 681 N N . GLU A 1 85 ? 26.383 16.048 11.828 1.00 90.94 85 GLU A N 1
ATOM 682 C CA . GLU A 1 85 ? 27.339 16.793 12.659 1.00 90.94 85 GLU A CA 1
ATOM 683 C C . GLU A 1 85 ? 27.602 16.079 13.995 1.00 90.94 85 GLU A C 1
ATOM 685 O O . GLU A 1 85 ? 28.762 15.868 14.360 1.00 90.94 85 GLU A O 1
ATOM 690 N N . LEU A 1 86 ? 26.542 15.639 14.686 1.00 90.75 86 LEU A N 1
ATOM 691 C CA . LEU A 1 86 ? 26.645 14.922 15.960 1.00 90.75 86 LEU A CA 1
ATOM 692 C C . LEU A 1 86 ? 27.322 13.554 15.797 1.00 90.75 86 LEU A C 1
ATOM 694 O O . LEU A 1 86 ? 28.204 13.203 16.577 1.00 90.75 86 LEU A O 1
ATOM 698 N N . GLU A 1 87 ? 26.950 12.787 14.771 1.00 91.69 87 GLU A N 1
ATOM 699 C CA . GLU A 1 87 ? 27.533 11.477 14.475 1.00 91.69 87 GLU A CA 1
ATOM 700 C C . GLU A 1 87 ? 29.038 11.599 14.228 1.00 91.69 87 GLU A C 1
ATOM 702 O O . GLU A 1 87 ? 29.826 10.801 14.744 1.00 91.69 87 GLU A O 1
ATOM 707 N N . LYS A 1 88 ? 29.451 12.621 13.474 1.00 89.06 88 LYS A N 1
ATOM 708 C CA . LYS A 1 88 ? 30.859 12.918 13.224 1.00 89.06 88 LYS A CA 1
ATOM 709 C C . LYS A 1 88 ? 31.590 13.303 14.511 1.00 89.06 88 LYS A C 1
ATOM 711 O O . LYS A 1 88 ? 32.649 12.742 14.785 1.00 89.06 88 LYS A O 1
ATOM 716 N N . GLU A 1 89 ? 31.028 14.206 15.316 1.00 91.50 89 GLU A N 1
ATOM 717 C CA . GLU A 1 89 ? 31.625 14.630 16.588 1.00 91.50 89 GLU A CA 1
ATOM 718 C C . GLU A 1 89 ? 31.820 13.449 17.554 1.00 91.50 89 GLU A C 1
ATOM 720 O O . GLU A 1 89 ? 32.901 13.281 18.127 1.00 91.50 89 GLU A O 1
ATOM 725 N N . VAL A 1 90 ? 30.801 12.596 17.697 1.00 90.12 90 VAL A N 1
ATOM 726 C CA . VAL A 1 90 ? 30.847 11.396 18.543 1.00 90.12 90 VAL A CA 1
ATOM 727 C C . VAL A 1 90 ? 31.880 10.399 18.021 1.00 90.12 90 VAL A C 1
ATOM 729 O O . VAL A 1 90 ? 32.703 9.915 18.800 1.00 90.12 90 VAL A O 1
ATOM 732 N N . ASN A 1 91 ? 31.908 10.129 16.711 1.00 90.00 91 ASN A N 1
ATOM 733 C CA . ASN A 1 91 ? 32.904 9.238 16.114 1.00 90.00 91 ASN A CA 1
ATOM 734 C C . ASN A 1 91 ? 34.336 9.756 16.305 1.00 90.00 91 ASN A C 1
ATOM 736 O O . ASN A 1 91 ? 35.212 8.979 16.688 1.00 90.00 91 ASN A O 1
ATOM 740 N N . ASP A 1 92 ? 34.597 11.048 16.098 1.00 90.00 92 ASP A N 1
ATOM 741 C CA . ASP A 1 92 ? 35.926 11.639 16.299 1.00 90.00 92 ASP A CA 1
ATOM 742 C C . ASP A 1 92 ? 36.366 11.588 17.775 1.00 90.00 92 ASP A C 1
ATOM 744 O O . ASP A 1 92 ? 37.529 11.286 18.071 1.00 90.00 92 ASP A O 1
ATOM 748 N N . LYS A 1 93 ? 35.436 11.772 18.719 1.00 92.06 93 LYS A N 1
ATOM 749 C CA . LYS A 1 93 ? 35.709 11.661 20.163 1.00 92.06 93 LYS A CA 1
ATOM 750 C C . LYS A 1 93 ? 35.918 10.216 20.617 1.00 92.06 93 LYS A C 1
ATOM 752 O O . LYS A 1 93 ? 36.855 9.958 21.372 1.00 92.06 93 LYS A O 1
ATOM 757 N N . ILE A 1 94 ? 35.166 9.252 20.086 1.00 89.94 94 ILE A N 1
ATOM 758 C CA . ILE A 1 94 ? 35.416 7.815 20.298 1.00 89.94 94 ILE A CA 1
ATOM 759 C C . ILE A 1 94 ? 36.747 7.392 19.660 1.00 89.94 94 ILE A C 1
ATOM 761 O O . ILE A 1 94 ? 37.514 6.655 20.277 1.00 89.94 94 ILE A O 1
ATOM 765 N N . ASN A 1 95 ? 37.094 7.903 18.474 1.00 87.56 95 ASN A N 1
ATOM 766 C CA . ASN A 1 95 ? 38.394 7.669 17.834 1.00 87.56 95 ASN A CA 1
ATOM 767 C C . ASN A 1 95 ? 39.566 8.173 18.698 1.00 87.56 95 ASN A C 1
ATOM 769 O O . ASN A 1 95 ? 40.607 7.513 18.759 1.00 87.56 95 ASN A O 1
ATOM 773 N N . TYR A 1 96 ? 39.404 9.318 19.370 1.00 89.69 96 TYR A N 1
ATOM 774 C CA . TYR A 1 96 ? 40.368 9.858 20.331 1.00 89.69 96 TYR A CA 1
ATOM 775 C C . TYR A 1 96 ? 40.436 9.010 21.614 1.00 89.69 96 TYR A C 1
ATOM 777 O O . TYR A 1 96 ? 41.515 8.536 21.976 1.00 89.69 96 TYR A O 1
ATOM 785 N N . LEU A 1 97 ? 39.300 8.748 22.272 1.00 88.00 97 LEU A N 1
ATOM 786 C CA . LEU A 1 97 ? 39.250 7.999 23.534 1.00 88.00 97 LEU A CA 1
ATOM 787 C C . LEU A 1 97 ? 39.691 6.535 23.383 1.00 88.00 97 LEU A C 1
ATOM 789 O O . LEU A 1 97 ? 40.400 6.026 24.252 1.00 88.00 97 LEU A O 1
ATOM 793 N N . SER A 1 98 ? 39.343 5.874 22.276 1.00 88.00 98 SER A N 1
ATOM 794 C CA . SER A 1 98 ? 39.781 4.510 21.947 1.00 88.00 98 SER A CA 1
ATOM 795 C C . SER A 1 98 ? 41.309 4.411 21.896 1.00 88.00 98 SER A C 1
ATOM 797 O O . SER A 1 98 ? 41.890 3.542 22.549 1.00 88.00 98 SER A O 1
ATOM 799 N N . LYS A 1 99 ? 41.973 5.359 21.215 1.00 87.44 99 LYS A N 1
ATOM 800 C CA . LYS A 1 99 ? 43.442 5.454 21.166 1.00 87.44 99 LYS A CA 1
ATOM 801 C C . LYS A 1 99 ? 44.043 5.813 22.527 1.00 87.44 99 LYS A C 1
ATOM 803 O O . LYS A 1 99 ? 44.988 5.163 22.958 1.00 87.44 99 LYS A O 1
ATOM 808 N N . LYS A 1 100 ? 43.490 6.823 23.211 1.00 87.62 100 LYS A N 1
ATOM 809 C CA . LYS A 1 100 ? 43.997 7.353 24.493 1.00 87.62 100 LYS A CA 1
ATOM 810 C C . LYS A 1 100 ? 43.970 6.321 25.623 1.00 87.62 100 LYS A C 1
ATOM 812 O O . LYS A 1 100 ? 44.883 6.296 26.439 1.00 87.62 100 LYS A O 1
ATOM 817 N N . ASN A 1 101 ? 42.935 5.482 25.667 1.00 84.88 101 ASN A N 1
ATOM 818 C CA . ASN A 1 101 ? 42.732 4.496 26.731 1.00 84.88 101 ASN A CA 1
ATOM 819 C C . ASN A 1 101 ? 43.116 3.057 26.321 1.00 84.88 101 ASN A C 1
ATOM 821 O O . ASN A 1 101 ? 43.052 2.162 27.159 1.00 84.88 101 ASN A O 1
ATOM 825 N N . ASN A 1 102 ? 43.495 2.821 25.056 1.00 87.00 102 ASN A N 1
ATOM 826 C CA . ASN A 1 102 ? 43.698 1.490 24.461 1.00 87.00 102 ASN A CA 1
ATOM 827 C C . ASN A 1 102 ? 42.473 0.559 24.623 1.00 87.00 102 ASN A C 1
ATOM 829 O O . ASN A 1 102 ? 42.579 -0.579 25.083 1.00 87.00 102 ASN A O 1
ATOM 833 N N . ILE A 1 103 ? 41.292 1.069 24.261 1.00 87.00 103 ILE A N 1
ATOM 834 C CA . ILE A 1 103 ? 40.001 0.370 24.364 1.00 87.00 103 ILE A CA 1
ATOM 835 C C . ILE A 1 103 ? 39.403 0.220 22.962 1.00 87.00 103 ILE A C 1
ATOM 837 O O . ILE A 1 103 ? 39.434 1.158 22.163 1.00 87.00 103 ILE A O 1
ATOM 841 N N . ALA A 1 104 ? 38.853 -0.955 22.652 1.00 82.19 104 ALA A N 1
ATOM 842 C CA . ALA A 1 104 ? 38.211 -1.224 21.367 1.00 82.19 104 ALA A CA 1
ATOM 843 C C . ALA A 1 104 ? 36.927 -0.387 21.186 1.00 82.19 104 ALA A C 1
ATOM 845 O O . ALA A 1 104 ? 36.199 -0.129 22.145 1.00 82.19 104 ALA A O 1
ATOM 846 N N . LYS A 1 105 ? 36.662 0.076 19.955 1.00 83.12 105 LYS A N 1
ATOM 847 C CA . LYS A 1 105 ? 35.602 1.067 19.676 1.00 83.12 105 LYS A CA 1
ATOM 848 C C . LYS A 1 105 ? 34.191 0.581 20.025 1.00 83.12 105 LYS A C 1
ATOM 850 O O . LYS A 1 105 ? 33.347 1.392 20.370 1.00 83.12 105 LYS A O 1
ATOM 855 N N . ASP A 1 106 ? 33.962 -0.728 19.989 1.00 81.81 106 ASP A N 1
ATOM 856 C CA . ASP A 1 106 ? 32.703 -1.389 20.351 1.00 81.81 106 ASP A CA 1
ATOM 857 C C . ASP A 1 106 ? 32.390 -1.359 21.861 1.00 81.81 106 ASP A C 1
ATOM 859 O O . ASP A 1 106 ? 31.344 -1.848 22.279 1.00 81.81 106 ASP A O 1
ATOM 863 N N . LYS A 1 107 ? 33.295 -0.820 22.693 1.00 85.81 107 LYS A N 1
ATOM 864 C CA . LYS A 1 107 ? 33.089 -0.617 24.140 1.00 85.81 107 LYS A CA 1
ATOM 865 C C . LYS A 1 107 ? 32.708 0.817 24.512 1.00 85.81 107 LYS A C 1
ATOM 867 O O . LYS A 1 107 ? 32.633 1.122 25.700 1.00 85.81 107 LYS A O 1
ATOM 872 N N . PHE A 1 108 ? 32.481 1.675 23.518 1.00 88.31 108 PHE A N 1
ATOM 873 C CA . PHE A 1 108 ? 31.983 3.034 23.694 1.00 88.31 108 PHE A CA 1
ATOM 874 C C . PHE A 1 108 ? 30.537 3.120 23.200 1.00 88.31 108 PHE A C 1
ATOM 876 O O . PHE A 1 108 ? 30.231 2.640 22.110 1.00 88.31 108 PHE A O 1
ATOM 883 N N . SER A 1 109 ? 29.670 3.768 23.972 1.00 85.00 109 SER A N 1
ATOM 884 C CA . SER A 1 109 ? 28.312 4.127 23.561 1.00 85.00 109 SER A CA 1
ATOM 885 C C . SER A 1 109 ? 28.077 5.626 23.708 1.00 85.00 109 SER A C 1
ATOM 887 O O . SER A 1 109 ? 28.589 6.266 24.630 1.00 85.00 109 SER A O 1
ATOM 889 N N . TYR A 1 110 ? 27.292 6.190 22.794 1.00 89.44 110 TYR A N 1
ATOM 890 C CA . TYR A 1 110 ? 26.688 7.505 22.971 1.00 89.44 110 TYR A CA 1
ATOM 891 C C . TYR A 1 110 ? 25.568 7.420 24.015 1.00 89.44 110 TYR A C 1
ATOM 893 O O . TYR A 1 110 ? 24.791 6.467 23.997 1.00 89.44 110 TYR A O 1
ATOM 901 N N . VAL A 1 111 ? 25.475 8.407 24.908 1.00 82.00 111 VAL A N 1
ATOM 902 C CA . VAL A 1 111 ? 24.362 8.556 25.859 1.00 82.00 111 VAL A CA 1
ATOM 903 C C . VAL A 1 111 ? 24.014 10.034 26.046 1.00 82.00 111 VAL A C 1
ATOM 905 O O . VAL A 1 111 ? 24.885 10.900 25.964 1.00 82.00 111 VAL A O 1
ATOM 908 N N . ILE A 1 112 ? 22.746 10.332 26.324 1.00 82.38 112 ILE A N 1
ATOM 909 C CA . ILE A 1 112 ? 22.296 11.668 26.741 1.00 82.38 112 ILE A CA 1
ATOM 910 C C . ILE A 1 112 ? 22.304 11.735 28.273 1.00 82.38 112 ILE A C 1
ATOM 912 O O . ILE A 1 112 ? 22.100 10.727 28.949 1.00 82.38 112 ILE A O 1
ATOM 916 N N . THR A 1 113 ? 22.565 12.921 28.824 1.00 79.50 113 THR A N 1
ATOM 917 C CA . THR A 1 113 ? 22.491 13.190 30.266 1.00 79.50 113 THR A CA 1
ATOM 918 C C . THR A 1 113 ? 21.827 14.541 30.530 1.00 79.50 113 THR A C 1
ATOM 920 O O . THR A 1 113 ? 21.837 15.425 29.669 1.00 79.50 113 THR A O 1
ATOM 923 N N . SER A 1 114 ? 21.382 14.773 31.766 1.00 74.94 114 SER A N 1
ATOM 924 C CA . SER A 1 114 ? 20.958 16.097 32.256 1.00 74.94 114 SER A CA 1
ATOM 925 C C . SER A 1 114 ? 22.019 17.208 32.115 1.00 74.94 114 SER A C 1
ATOM 927 O O . SER A 1 114 ? 21.686 18.388 32.171 1.00 74.94 114 SER A O 1
ATOM 929 N N . ASN A 1 115 ? 23.293 16.860 31.895 1.00 76.44 115 ASN A N 1
ATOM 930 C CA . ASN A 1 115 ? 24.400 17.801 31.686 1.00 76.44 115 ASN A CA 1
ATOM 931 C C . ASN A 1 115 ? 24.840 17.932 30.210 1.00 76.44 115 ASN A C 1
ATOM 933 O O . ASN A 1 115 ? 25.818 18.638 29.922 1.00 76.44 115 ASN A O 1
ATOM 937 N N . GLY A 1 116 ? 24.117 17.283 29.289 1.00 78.81 116 GLY A N 1
ATOM 938 C CA . GLY A 1 116 ? 24.369 17.251 27.847 1.00 78.81 116 GLY A CA 1
ATOM 939 C C . GLY A 1 116 ? 24.808 15.879 27.323 1.00 78.81 116 GLY A C 1
ATOM 940 O O . GLY A 1 116 ? 24.882 14.898 28.066 1.00 78.81 116 GLY A O 1
ATOM 941 N N . ASP A 1 117 ? 25.098 15.837 26.024 1.00 86.06 117 ASP A N 1
ATOM 942 C CA . ASP A 1 117 ? 25.532 14.643 25.291 1.00 86.06 117 ASP A CA 1
ATOM 943 C C . ASP A 1 117 ? 26.866 14.094 25.844 1.00 86.06 117 ASP A C 1
ATOM 945 O O . ASP A 1 117 ? 27.768 14.861 26.202 1.00 86.06 117 ASP A O 1
ATOM 949 N N . ALA A 1 118 ? 27.016 12.768 25.906 1.00 87.56 118 ALA A N 1
ATOM 950 C CA . ALA A 1 118 ? 28.163 12.096 26.517 1.00 87.56 118 ALA A CA 1
ATOM 951 C C . ALA A 1 118 ? 28.567 10.789 25.810 1.00 87.56 118 ALA A C 1
ATOM 953 O O . ALA A 1 118 ? 27.816 10.207 25.027 1.00 87.56 118 ALA A O 1
ATOM 954 N N . ILE A 1 119 ? 29.769 10.307 26.131 1.00 89.69 119 ILE A N 1
ATOM 955 C CA . ILE A 1 119 ? 30.278 8.986 25.749 1.00 89.69 119 ILE A CA 1
ATOM 956 C C . ILE A 1 119 ? 30.498 8.155 27.019 1.00 89.69 119 ILE A C 1
ATOM 958 O O . ILE A 1 119 ? 31.195 8.580 27.943 1.00 89.69 119 ILE A O 1
ATOM 962 N N . SER A 1 120 ? 29.916 6.957 27.052 1.00 85.56 120 SER A N 1
ATOM 963 C CA . SER A 1 120 ? 30.031 5.983 28.141 1.00 85.56 120 SER A CA 1
ATOM 964 C C . SER A 1 120 ? 30.913 4.806 27.720 1.00 85.56 120 SER A C 1
ATOM 966 O O . SER A 1 120 ? 30.789 4.304 26.604 1.00 85.56 120 SER A O 1
ATOM 968 N N . TYR A 1 121 ? 31.827 4.373 28.592 1.00 87.88 121 TYR A N 1
ATOM 969 C CA . TYR A 1 121 ? 32.706 3.222 28.361 1.00 87.88 121 TYR A CA 1
ATOM 970 C C . TYR A 1 121 ? 33.272 2.660 29.675 1.00 87.88 121 TYR A C 1
ATOM 972 O O . TYR A 1 121 ? 33.688 3.408 30.556 1.00 87.88 121 TYR A O 1
ATOM 980 N N . ASN A 1 122 ? 33.316 1.330 29.828 1.00 78.94 122 ASN A N 1
ATOM 981 C CA . ASN A 1 122 ? 33.843 0.638 31.023 1.00 78.94 122 ASN A CA 1
ATOM 982 C C . ASN A 1 122 ? 33.314 1.166 32.385 1.00 78.94 122 ASN A C 1
ATOM 984 O O . ASN A 1 122 ? 34.035 1.151 33.381 1.00 78.94 122 ASN A O 1
ATOM 988 N N . GLY A 1 123 ? 32.068 1.653 32.441 1.00 74.44 123 GLY A N 1
ATOM 989 C CA . GLY A 1 123 ? 31.476 2.246 33.652 1.00 74.44 123 GLY A CA 1
ATOM 990 C C . GLY A 1 123 ? 31.932 3.681 33.965 1.00 74.44 123 GLY A C 1
ATOM 991 O O . GLY A 1 123 ? 31.549 4.229 34.996 1.00 74.44 123 GLY A O 1
ATOM 992 N N . LYS A 1 124 ? 32.724 4.301 33.084 1.00 80.88 124 LYS A N 1
ATOM 993 C CA . LYS A 1 124 ? 33.046 5.731 33.085 1.00 80.88 124 LYS A CA 1
ATOM 994 C C . LYS A 1 124 ? 32.175 6.452 32.053 1.00 80.88 124 LYS A C 1
ATOM 996 O O . LYS A 1 124 ? 31.838 5.884 31.020 1.00 80.88 124 LYS A O 1
ATOM 1001 N N . MET A 1 125 ? 31.863 7.716 32.314 1.00 87.44 125 MET A N 1
ATOM 1002 C CA . MET A 1 125 ? 31.143 8.604 31.403 1.00 87.44 125 MET A CA 1
ATOM 1003 C C . MET A 1 125 ? 31.922 9.919 31.261 1.00 87.44 125 MET A C 1
ATOM 1005 O O . MET A 1 125 ? 32.428 10.439 32.256 1.00 87.44 125 MET A O 1
ATOM 1009 N N . GLU A 1 126 ? 32.041 10.441 30.040 1.00 89.25 126 GLU A N 1
ATOM 1010 C CA . GLU A 1 126 ? 32.660 11.739 29.734 1.00 89.25 126 GLU A CA 1
ATOM 1011 C C . GLU A 1 126 ? 31.716 12.555 28.839 1.00 89.25 126 GLU A C 1
ATOM 1013 O O . GLU A 1 126 ? 31.273 12.063 27.800 1.00 89.25 126 GLU A O 1
ATOM 1018 N N . LEU A 1 127 ? 31.391 13.793 29.231 1.00 87.88 127 LEU A N 1
ATOM 1019 C CA . LEU A 1 127 ? 30.538 14.675 28.427 1.00 87.88 127 LEU A CA 1
ATOM 1020 C C . LEU A 1 127 ? 31.279 15.090 27.150 1.00 87.88 127 LEU A C 1
ATOM 1022 O O . LEU A 1 127 ? 32.469 15.404 27.196 1.00 87.88 127 LEU A O 1
ATOM 1026 N N . LEU A 1 128 ? 30.573 15.177 26.018 1.00 87.94 128 LEU A N 1
ATOM 1027 C CA . LEU A 1 128 ? 31.160 15.575 24.733 1.00 87.94 128 LEU A CA 1
ATOM 1028 C C . LEU A 1 128 ? 31.939 16.889 24.853 1.00 87.94 128 LEU A C 1
ATOM 1030 O O . LEU A 1 128 ? 33.059 16.983 24.349 1.00 87.94 128 LEU A O 1
ATOM 1034 N N . LYS A 1 129 ? 31.377 17.882 25.550 1.00 84.69 129 LYS A N 1
ATOM 1035 C CA . LYS A 1 129 ? 31.972 19.217 25.730 1.00 84.69 129 LYS A CA 1
ATOM 1036 C C . LYS A 1 129 ? 33.332 19.214 26.448 1.00 84.69 129 LYS A C 1
ATOM 1038 O O . LYS A 1 129 ? 34.130 20.113 26.201 1.00 84.69 129 LYS A O 1
ATOM 1043 N N . ASP A 1 130 ? 33.621 18.186 27.247 1.00 87.12 130 ASP A N 1
ATOM 1044 C CA . ASP A 1 130 ? 34.860 18.073 28.029 1.00 87.12 130 ASP A CA 1
ATOM 1045 C C . ASP A 1 130 ? 35.971 17.301 27.276 1.00 87.12 130 ASP A C 1
ATOM 1047 O O . ASP A 1 130 ? 37.150 17.376 27.633 1.00 87.12 130 ASP A O 1
ATOM 1051 N N . ILE A 1 131 ? 35.631 16.583 26.195 1.00 87.31 131 ILE A N 1
ATOM 1052 C CA . ILE A 1 131 ? 36.579 15.777 25.405 1.00 87.31 131 ILE A CA 1
ATOM 1053 C C . ILE A 1 131 ? 37.272 16.654 24.346 1.00 87.31 131 ILE A C 1
ATOM 1055 O O . ILE A 1 131 ? 36.801 16.807 23.214 1.00 87.31 131 ILE A O 1
ATOM 1059 N N . ASN A 1 132 ? 38.434 17.211 24.699 1.00 80.38 132 ASN A N 1
ATOM 1060 C CA . ASN A 1 132 ? 39.269 17.998 23.787 1.00 80.38 132 ASN A CA 1
ATOM 1061 C C . ASN A 1 132 ? 40.240 17.118 22.969 1.00 80.38 132 ASN A C 1
ATOM 1063 O O . ASN A 1 132 ? 41.201 16.560 23.496 1.00 80.38 132 ASN A O 1
ATOM 1067 N N . ILE A 1 133 ? 40.027 17.048 21.652 1.00 78.00 133 ILE A N 1
ATOM 1068 C CA . ILE A 1 133 ? 40.815 16.215 20.722 1.00 78.00 133 ILE A CA 1
ATOM 1069 C C . ILE A 1 133 ? 42.198 16.828 20.399 1.00 78.00 133 ILE A C 1
ATOM 1071 O O . ILE A 1 133 ? 43.088 16.123 19.928 1.00 78.00 133 ILE A O 1
ATOM 1075 N N . LYS A 1 134 ? 42.418 18.131 20.639 1.00 53.88 134 LYS A N 1
ATOM 1076 C CA . LYS A 1 134 ? 43.607 18.853 20.129 1.00 53.88 134 LYS A CA 1
ATOM 1077 C C . LYS A 1 134 ? 44.932 18.524 20.834 1.00 53.88 134 LYS A C 1
ATOM 1079 O O . LYS A 1 134 ? 45.989 18.895 20.330 1.00 53.88 134 LYS A O 1
ATOM 1084 N N . GLU A 1 135 ? 44.908 17.801 21.949 1.00 47.78 135 GLU A N 1
ATOM 1085 C CA . GLU A 1 135 ? 46.117 17.339 22.641 1.00 47.78 135 GLU A CA 1
ATOM 1086 C C . GLU A 1 135 ? 46.688 16.059 21.999 1.00 47.78 135 GLU A C 1
ATOM 1088 O O . GLU A 1 135 ? 46.429 14.960 22.492 1.00 47.78 135 GLU A O 1
ATOM 1093 N N . ASN A 1 136 ? 47.431 16.206 20.887 1.00 36.88 136 ASN A N 1
ATOM 1094 C CA . ASN A 1 136 ? 48.616 15.400 20.503 1.00 36.88 136 ASN A CA 1
ATOM 1095 C C . ASN A 1 136 ? 49.112 15.721 19.069 1.00 36.88 136 ASN A C 1
ATOM 1097 O O . ASN A 1 136 ? 49.040 14.886 18.168 1.00 36.88 136 ASN A O 1
ATOM 1101 N N . ILE A 1 137 ? 49.667 16.921 18.853 1.00 35.56 137 ILE A N 1
ATOM 1102 C CA . ILE A 1 137 ? 50.556 17.202 17.704 1.00 35.56 137 ILE A CA 1
ATOM 1103 C C . ILE A 1 137 ? 51.814 17.936 18.193 1.00 35.56 137 ILE A C 1
ATOM 1105 O O . ILE A 1 137 ? 52.143 19.010 17.709 1.00 35.56 137 ILE A O 1
ATOM 1109 N N . GLU A 1 138 ? 52.521 17.370 19.176 1.00 31.84 138 GLU A N 1
ATOM 1110 C CA . GLU A 1 138 ? 53.881 17.818 19.514 1.00 31.84 138 GLU A CA 1
ATOM 1111 C C . GLU A 1 138 ? 54.651 16.749 20.307 1.00 31.84 138 GLU A C 1
ATOM 1113 O O . GLU A 1 138 ? 54.544 16.632 21.524 1.00 31.84 138 GLU A O 1
ATOM 1118 N N . THR A 1 139 ? 55.413 15.906 19.599 1.00 27.94 139 THR A N 1
ATOM 1119 C CA . THR A 1 139 ? 56.492 15.072 20.174 1.00 27.94 139 THR A CA 1
ATOM 1120 C C . THR A 1 139 ? 57.367 14.491 19.057 1.00 27.94 139 THR A C 1
ATOM 1122 O O . THR A 1 139 ? 57.285 13.307 18.751 1.00 27.94 139 THR A O 1
ATOM 1125 N N . ASN A 1 140 ? 58.165 15.344 18.396 1.00 26.73 140 ASN A N 1
ATOM 1126 C CA . ASN A 1 140 ? 59.455 14.989 17.764 1.00 26.73 140 ASN A CA 1
ATOM 1127 C C . ASN A 1 140 ? 60.104 16.195 17.051 1.00 26.73 140 ASN A C 1
ATOM 1129 O O . ASN A 1 140 ? 60.144 16.266 15.824 1.00 26.73 140 ASN A O 1
ATOM 1133 N N . ASN A 1 141 ? 60.656 17.135 17.821 1.00 27.77 141 ASN A N 1
ATOM 1134 C CA . ASN A 1 141 ? 62.096 17.434 17.782 1.00 27.77 141 ASN A CA 1
ATOM 1135 C C . ASN A 1 141 ? 62.479 18.396 18.918 1.00 27.77 141 ASN A C 1
ATOM 1137 O O . ASN A 1 141 ? 61.614 18.984 19.562 1.00 27.77 141 ASN A O 1
ATOM 1141 N N . SER A 1 142 ? 63.772 18.464 19.230 1.00 27.78 142 SER A N 1
ATOM 1142 C CA . SER A 1 142 ? 64.297 19.025 20.478 1.00 27.78 142 SER A CA 1
ATOM 1143 C C . SER A 1 142 ? 64.977 20.392 20.329 1.00 27.78 142 SER A C 1
ATOM 1145 O O . SER A 1 142 ? 65.395 20.780 19.239 1.00 27.78 142 SER A O 1
ATOM 1147 N N . ASN A 1 143 ? 65.199 21.025 21.492 1.00 27.83 143 ASN A N 1
ATOM 1148 C CA . ASN A 1 143 ? 65.985 22.244 21.746 1.00 27.83 143 ASN A CA 1
ATOM 1149 C C . ASN A 1 143 ? 65.235 23.568 21.435 1.00 27.83 143 ASN A C 1
ATOM 1151 O O . ASN A 1 143 ? 64.652 23.709 20.368 1.00 27.83 143 ASN A O 1
ATOM 1155 N N . THR A 1 144 ? 65.218 24.587 22.310 1.00 27.25 144 THR A N 1
ATOM 1156 C CA . THR A 1 144 ? 65.969 24.756 23.578 1.00 27.25 144 THR A CA 1
ATOM 1157 C C . THR A 1 144 ? 65.264 25.697 24.571 1.00 27.25 144 THR A C 1
ATOM 1159 O O . THR A 1 144 ? 64.530 26.587 24.158 1.00 27.25 144 THR A O 1
ATOM 1162 N N . LEU A 1 145 ? 65.574 25.492 25.859 1.00 27.91 145 LEU A N 1
ATOM 1163 C CA . LEU A 1 145 ? 65.664 26.455 26.983 1.00 27.91 145 LEU A CA 1
ATOM 1164 C C . LEU A 1 145 ? 65.879 27.929 26.543 1.00 27.91 145 LEU A C 1
ATOM 1166 O O . LEU A 1 145 ? 66.649 28.142 25.606 1.00 27.91 145 LEU A O 1
ATOM 1170 N N . ASP A 1 146 ? 65.383 29.008 27.167 1.00 26.16 146 ASP A N 1
ATOM 1171 C CA . ASP A 1 146 ? 64.476 29.299 28.312 1.00 26.16 146 ASP A CA 1
ATOM 1172 C C . ASP A 1 146 ? 63.950 30.775 28.102 1.00 26.16 146 ASP A C 1
ATOM 1174 O O . ASP A 1 146 ? 64.158 31.308 27.010 1.00 26.16 146 ASP A O 1
ATOM 1178 N N . THR A 1 147 ? 63.261 31.555 28.966 1.00 24.62 147 THR A N 1
ATOM 1179 C CA . THR A 1 147 ? 62.953 31.522 30.420 1.00 24.62 147 THR A CA 1
ATOM 1180 C C . THR A 1 147 ? 61.726 32.409 30.769 1.00 24.62 147 THR A C 1
ATOM 1182 O O . THR A 1 147 ? 61.467 33.387 30.080 1.00 24.62 147 THR A O 1
ATOM 1185 N N . GLU A 1 148 ? 61.067 32.119 31.904 1.00 24.09 148 GLU A N 1
ATOM 1186 C CA . GLU A 1 148 ? 60.413 33.040 32.880 1.00 24.09 148 GLU A CA 1
ATOM 1187 C C . GLU A 1 148 ? 59.363 34.142 32.517 1.00 24.09 148 GLU A C 1
ATOM 1189 O O . GLU A 1 148 ? 59.582 35.048 31.725 1.00 24.09 148 GLU A O 1
ATOM 1194 N N . VAL A 1 149 ? 58.312 34.168 33.365 1.00 23.95 149 VAL A N 1
ATOM 1195 C CA . VAL A 1 149 ? 57.548 35.334 33.897 1.00 23.95 149 VAL A CA 1
ATOM 1196 C C . VAL A 1 149 ? 56.424 36.018 33.074 1.00 23.95 149 VAL A C 1
ATOM 1198 O O . VAL A 1 149 ? 56.586 36.527 31.974 1.00 23.95 149 VAL A O 1
ATOM 1201 N N . ASN A 1 150 ? 55.271 36.114 33.756 1.00 23.83 150 ASN A N 1
ATOM 1202 C CA . ASN A 1 150 ? 54.065 36.940 33.557 1.00 23.83 150 ASN A CA 1
ATOM 1203 C C . ASN A 1 150 ? 54.184 38.227 32.702 1.00 23.83 150 ASN A C 1
ATOM 1205 O O . ASN A 1 150 ? 55.018 39.081 33.005 1.00 23.83 150 ASN A O 1
ATOM 1209 N N . ASN A 1 151 ? 53.159 38.515 31.874 1.00 22.73 151 ASN A N 1
ATOM 1210 C CA . ASN A 1 151 ? 52.143 39.542 32.215 1.00 22.73 151 ASN A CA 1
ATOM 1211 C C . ASN A 1 151 ? 50.961 39.705 31.222 1.00 22.73 151 ASN A C 1
ATOM 1213 O O . ASN A 1 151 ? 51.103 39.579 30.014 1.00 22.73 151 ASN A O 1
ATOM 1217 N N . ASN A 1 152 ? 49.812 40.072 31.800 1.00 22.59 152 ASN A N 1
ATOM 1218 C CA . ASN A 1 152 ? 48.701 40.909 31.308 1.00 22.59 152 ASN A CA 1
ATOM 1219 C C . ASN A 1 152 ? 48.585 41.369 29.823 1.00 22.59 152 ASN A C 1
ATOM 1221 O O . ASN A 1 152 ? 49.306 42.258 29.380 1.00 22.59 152 ASN A O 1
ATOM 1225 N N . SER A 1 153 ? 47.427 41.010 29.242 1.00 25.09 153 SER A N 1
ATOM 1226 C CA . SER A 1 153 ? 46.384 41.939 28.728 1.00 25.09 153 SER A CA 1
ATOM 1227 C C . SER A 1 153 ? 46.433 42.587 27.324 1.00 25.09 153 SER A C 1
ATOM 1229 O O . SER A 1 153 ? 47.457 43.027 26.823 1.00 25.09 153 SER A O 1
ATOM 1231 N N . ASN A 1 154 ? 45.200 42.827 26.836 1.00 22.42 154 ASN A N 1
ATOM 1232 C CA . ASN A 1 154 ? 44.720 43.879 25.915 1.00 22.42 154 ASN A CA 1
ATOM 1233 C C . ASN A 1 154 ? 44.786 43.703 24.377 1.00 22.42 154 ASN A C 1
ATOM 1235 O O . ASN A 1 154 ? 45.740 44.091 23.718 1.00 22.42 154 ASN A O 1
ATOM 1239 N N . ASN A 1 155 ? 43.620 43.323 23.833 1.00 23.50 155 ASN A N 1
ATOM 1240 C CA . ASN A 1 155 ? 42.747 44.141 22.962 1.00 23.50 155 ASN A CA 1
ATOM 1241 C C . ASN A 1 155 ? 43.273 44.835 21.681 1.00 23.50 155 ASN A C 1
ATOM 1243 O O . ASN A 1 155 ? 44.062 45.770 21.729 1.00 23.50 155 ASN A O 1
ATOM 1247 N N . ASN A 1 156 ? 42.540 44.548 20.594 1.00 26.20 156 ASN A N 1
ATOM 1248 C CA . ASN A 1 156 ? 42.033 45.466 19.555 1.00 26.20 156 ASN A CA 1
ATOM 1249 C C . ASN A 1 156 ? 42.986 46.422 18.810 1.00 26.20 156 ASN A C 1
ATOM 1251 O O . ASN A 1 156 ? 43.303 47.504 19.300 1.00 26.20 156 ASN A O 1
ATOM 1255 N N . SER A 1 157 ? 43.158 46.166 17.505 1.00 25.78 157 SER A N 1
ATOM 1256 C CA . SER A 1 157 ? 42.619 47.033 16.427 1.00 25.78 157 SER A CA 1
ATOM 1257 C C . SER A 1 157 ? 42.870 46.412 15.037 1.00 25.78 157 SER A C 1
ATOM 1259 O O . SER A 1 157 ? 43.818 45.647 14.913 1.00 25.78 157 SER A O 1
ATOM 1261 N N . SER A 1 158 ? 42.220 46.751 13.915 1.00 28.00 158 SER A N 1
ATOM 1262 C CA . SER A 1 158 ? 40.849 47.192 13.554 1.00 28.00 158 SER A CA 1
ATOM 1263 C C . SER A 1 158 ? 40.816 47.398 12.019 1.00 28.00 158 SER A C 1
ATOM 1265 O O . SER A 1 158 ? 41.846 47.725 11.442 1.00 28.00 158 SER A O 1
ATOM 1267 N N . ASN A 1 159 ? 39.623 47.365 11.408 1.00 26.86 159 ASN A N 1
ATOM 1268 C CA . ASN A 1 159 ? 39.237 48.055 10.156 1.00 26.86 159 ASN A CA 1
ATOM 1269 C C . ASN A 1 159 ? 39.900 47.716 8.798 1.00 26.86 159 ASN A C 1
ATOM 1271 O O . ASN A 1 159 ? 41.097 47.881 8.589 1.00 26.86 159 ASN A O 1
ATOM 1275 N N . ASN A 1 160 ? 39.036 47.544 7.787 1.00 25.06 160 ASN A N 1
ATOM 1276 C CA . ASN A 1 160 ? 39.030 48.441 6.619 1.00 25.06 160 ASN A CA 1
ATOM 1277 C C . ASN A 1 160 ? 37.606 48.566 6.022 1.00 25.06 160 ASN A C 1
ATOM 1279 O O . ASN A 1 160 ? 36.721 47.804 6.411 1.00 25.06 160 ASN A O 1
ATOM 1283 N N . SER A 1 161 ? 37.345 49.564 5.164 1.00 29.86 161 SER A N 1
ATOM 1284 C CA . SER A 1 161 ? 35.979 49.986 4.764 1.00 29.86 161 SER A CA 1
ATOM 1285 C C . SER A 1 161 ? 35.959 50.768 3.421 1.00 29.86 161 SER A C 1
ATOM 1287 O O . SER A 1 161 ? 37.023 51.004 2.854 1.00 29.86 161 SER A O 1
ATOM 1289 N N . ALA A 1 162 ? 34.830 51.191 2.821 1.00 32.66 162 ALA A N 1
ATOM 1290 C CA . ALA A 1 162 ? 33.415 51.124 3.228 1.00 32.66 162 ALA A CA 1
ATOM 1291 C C . ALA A 1 162 ? 32.477 50.542 2.116 1.00 32.66 162 ALA A C 1
ATOM 1293 O O . ALA A 1 162 ? 32.457 49.326 1.995 1.00 32.66 162 ALA A O 1
ATOM 1294 N N . THR A 1 163 ? 31.672 51.235 1.280 1.00 28.03 163 THR A N 1
ATOM 1295 C CA . THR A 1 163 ? 31.431 52.685 1.080 1.00 28.03 163 THR A CA 1
ATOM 1296 C C . THR A 1 163 ? 30.086 52.966 0.358 1.00 28.03 163 THR A C 1
ATOM 1298 O O . THR A 1 163 ? 30.036 52.825 -0.857 1.00 28.03 163 THR A O 1
ATOM 1301 N N . THR A 1 164 ? 29.062 53.498 1.066 1.00 30.95 164 THR A N 1
ATOM 1302 C CA . THR A 1 164 ? 27.959 54.386 0.549 1.00 30.95 164 THR A CA 1
ATOM 1303 C C . THR A 1 164 ? 26.961 53.829 -0.508 1.00 30.95 164 THR A C 1
ATOM 1305 O O . THR A 1 164 ? 27.304 52.920 -1.244 1.00 30.95 164 THR A O 1
ATOM 1308 N N . ASN A 1 165 ? 25.722 54.309 -0.731 1.00 31.02 165 ASN A N 1
ATOM 1309 C CA . ASN A 1 165 ? 24.783 55.286 -0.115 1.00 31.02 165 ASN A CA 1
ATOM 1310 C C . ASN A 1 165 ? 23.387 55.097 -0.795 1.00 31.02 165 ASN A C 1
ATOM 1312 O O . ASN A 1 165 ? 23.342 54.449 -1.834 1.00 31.02 165 ASN A O 1
ATOM 1316 N N . THR A 1 166 ? 22.230 55.689 -0.439 1.00 27.84 166 THR A N 1
ATOM 1317 C CA . THR A 1 166 ? 21.546 56.174 0.798 1.00 27.84 166 THR A CA 1
ATOM 1318 C C . THR A 1 166 ? 20.169 56.704 0.365 1.00 27.84 166 THR A C 1
ATOM 1320 O O . THR A 1 166 ? 20.149 57.437 -0.616 1.00 27.84 166 THR A O 1
ATOM 1323 N N . GLU A 1 167 ? 19.087 56.528 1.143 1.00 23.98 167 GLU A N 1
ATOM 1324 C CA . GLU A 1 167 ? 18.039 57.571 1.267 1.00 23.98 167 GLU A CA 1
ATOM 1325 C C . GLU A 1 167 ? 17.156 57.425 2.534 1.00 23.98 167 GLU A C 1
ATOM 1327 O O . GLU A 1 167 ? 17.312 56.487 3.316 1.00 23.98 167 GLU A O 1
ATOM 1332 N N . LYS A 1 168 ? 16.304 58.429 2.789 1.00 28.67 168 LYS A N 1
ATOM 1333 C CA . LYS A 1 168 ? 15.434 58.674 3.972 1.00 28.67 168 LYS A CA 1
ATOM 1334 C C . LYS A 1 168 ? 14.097 59.279 3.458 1.00 28.67 168 LYS A C 1
ATOM 1336 O O . LYS A 1 168 ? 14.139 59.768 2.331 1.00 28.67 168 LYS A O 1
ATOM 1341 N N . PRO A 1 169 ? 12.963 59.364 4.214 1.00 45.38 169 PRO A N 1
ATOM 1342 C CA . PRO A 1 169 ? 12.888 59.569 5.676 1.00 45.38 169 PRO A CA 1
ATOM 1343 C C . PRO A 1 169 ? 11.680 58.926 6.441 1.00 45.38 169 PRO A C 1
ATOM 1345 O O . PRO A 1 169 ? 10.869 58.204 5.880 1.00 45.38 169 PRO A O 1
ATOM 1348 N N . ASN A 1 170 ? 11.535 59.334 7.717 1.00 25.39 170 ASN A N 1
ATOM 1349 C CA . ASN A 1 170 ? 10.312 59.447 8.550 1.00 25.39 170 ASN A CA 1
ATOM 1350 C C . ASN A 1 170 ? 9.657 58.233 9.262 1.00 25.39 170 ASN A C 1
ATOM 1352 O O . ASN A 1 170 ? 8.904 57.458 8.692 1.00 25.39 170 ASN A O 1
ATOM 1356 N N . ASN A 1 171 ? 9.823 58.250 10.592 1.00 30.05 171 ASN A N 1
ATOM 1357 C CA . ASN A 1 171 ? 8.806 58.173 11.660 1.00 30.05 171 ASN A CA 1
ATOM 1358 C C . ASN A 1 171 ? 7.518 57.334 11.494 1.00 30.05 171 ASN A C 1
ATOM 1360 O O . ASN A 1 171 ? 6.535 57.805 10.927 1.00 30.05 171 ASN A O 1
ATOM 1364 N N . SER A 1 172 ? 7.415 56.301 12.334 1.00 26.19 172 SER A N 1
ATOM 1365 C CA . SER A 1 172 ? 6.331 56.181 13.331 1.00 26.19 172 SER A CA 1
ATOM 1366 C C . SER A 1 172 ? 6.838 55.375 14.533 1.00 26.19 172 SER A C 1
ATOM 1368 O O . SER A 1 172 ? 7.524 54.373 14.331 1.00 26.19 172 SER A O 1
ATOM 1370 N N . ALA A 1 173 ? 6.545 55.793 15.767 1.00 37.06 173 ALA A N 1
ATOM 1371 C CA . ALA A 1 173 ? 7.051 55.136 16.975 1.00 37.06 173 ALA A CA 1
ATOM 1372 C C . ALA A 1 173 ? 5.941 54.920 18.011 1.00 37.06 173 ALA A C 1
ATOM 1374 O O . ALA A 1 173 ? 5.554 55.858 18.696 1.00 37.06 173 ALA A O 1
ATOM 1375 N N . GLU A 1 174 ? 5.489 53.674 18.141 1.00 35.88 174 GLU A N 1
ATOM 1376 C CA . GLU A 1 174 ? 4.658 53.149 19.233 1.00 35.88 174 GLU A CA 1
ATOM 1377 C C . GLU A 1 174 ? 4.810 51.610 19.253 1.00 35.88 174 GLU A C 1
ATOM 1379 O O . GLU A 1 174 ? 5.164 51.018 18.233 1.00 35.88 174 GLU A O 1
ATOM 1384 N N . GLY A 1 175 ? 4.617 50.957 20.410 1.00 34.28 175 GLY A N 1
ATOM 1385 C CA . GLY A 1 175 ? 4.616 49.482 20.512 1.00 34.28 175 GLY A CA 1
ATOM 1386 C C . GLY A 1 175 ? 5.946 48.763 20.819 1.00 34.28 175 GLY A C 1
ATOM 1387 O O . GLY A 1 175 ? 6.131 47.640 20.365 1.00 34.28 175 GLY A O 1
ATOM 1388 N N . LYS A 1 176 ? 6.887 49.359 21.579 1.00 34.59 176 LYS A N 1
ATOM 1389 C CA . LYS A 1 176 ? 8.175 48.703 21.944 1.00 34.59 176 LYS A CA 1
ATOM 1390 C C . LYS A 1 176 ? 8.405 48.327 23.420 1.00 34.59 176 LYS A C 1
ATOM 1392 O O . LYS A 1 176 ? 9.453 47.761 23.714 1.00 34.59 176 LYS A O 1
ATOM 1397 N N . ASN A 1 177 ? 7.472 48.593 24.338 1.00 43.56 177 ASN A N 1
ATOM 1398 C CA . ASN A 1 177 ? 7.697 48.305 25.767 1.00 43.56 177 ASN A CA 1
ATOM 1399 C C . ASN A 1 177 ? 7.281 46.891 26.215 1.00 43.56 177 ASN A C 1
ATOM 1401 O O . ASN A 1 177 ? 7.983 46.314 27.044 1.00 43.56 177 ASN A O 1
ATOM 1405 N N . GLU A 1 178 ? 6.192 46.322 25.687 1.00 43.75 178 GLU A N 1
ATOM 1406 C CA . GLU A 1 178 ? 5.596 45.084 26.231 1.00 43.75 178 GLU A CA 1
ATOM 1407 C C . GLU A 1 178 ? 6.468 43.837 26.012 1.00 43.75 178 GLU A C 1
ATOM 1409 O O . GLU A 1 178 ? 6.735 43.121 26.978 1.00 43.75 178 GLU A O 1
ATOM 1414 N N . ASN A 1 179 ? 7.024 43.634 24.807 1.00 49.06 179 ASN A N 1
ATOM 1415 C CA . ASN A 1 179 ? 7.950 42.519 24.529 1.00 49.06 179 ASN A CA 1
ATOM 1416 C C . ASN A 1 179 ? 9.104 42.449 25.545 1.00 49.06 179 ASN A C 1
ATOM 1418 O O . ASN A 1 179 ? 9.477 41.368 25.987 1.00 49.06 179 ASN A O 1
ATOM 1422 N N . SER A 1 180 ? 9.624 43.607 25.973 1.00 59.66 180 SER A N 1
ATOM 1423 C CA . SER A 1 180 ? 10.757 43.680 26.904 1.00 59.66 180 SER A CA 1
ATOM 1424 C C . SER A 1 180 ? 10.431 43.228 28.332 1.00 59.66 180 SER A C 1
ATOM 1426 O O . SER A 1 180 ? 11.344 43.145 29.154 1.00 59.66 180 SER A O 1
ATOM 1428 N N . VAL A 1 181 ? 9.156 43.009 28.667 1.00 72.88 181 VAL A N 1
ATOM 1429 C CA . VAL A 1 181 ? 8.714 42.470 29.963 1.00 72.88 181 VAL A CA 1
ATOM 1430 C C . VAL A 1 181 ? 8.512 40.962 29.850 1.00 72.88 181 VAL A C 1
ATOM 1432 O O . VAL A 1 181 ? 9.058 40.223 30.663 1.00 72.88 181 VAL A O 1
ATOM 1435 N N . GLU A 1 182 ? 7.826 40.505 28.798 1.00 79.19 182 GLU A N 1
ATOM 1436 C CA . GLU A 1 182 ? 7.608 39.076 28.536 1.00 79.19 182 GLU A CA 1
ATOM 1437 C C . GLU A 1 182 ? 8.939 38.317 28.367 1.00 79.19 182 GLU A C 1
ATOM 1439 O O . GLU A 1 182 ? 9.125 37.245 28.936 1.00 79.19 182 GLU A O 1
ATOM 1444 N N . GLU A 1 183 ? 9.905 38.903 27.648 1.00 80.31 183 GLU A N 1
ATOM 1445 C CA . GLU A 1 183 ? 11.256 38.344 27.484 1.00 80.31 183 GLU A CA 1
ATOM 1446 C C . GLU A 1 183 ? 11.995 38.180 28.825 1.00 80.31 183 GLU A C 1
ATOM 1448 O O . GLU A 1 183 ? 12.735 37.214 28.994 1.00 80.31 183 GLU A O 1
ATOM 1453 N N . ARG A 1 184 ? 11.763 39.071 29.803 1.00 82.94 184 ARG A N 1
ATOM 1454 C CA . ARG A 1 184 ? 12.365 38.972 31.145 1.00 82.94 184 ARG A CA 1
ATOM 1455 C C . ARG A 1 184 ? 11.681 37.928 32.025 1.00 82.94 184 ARG A C 1
ATOM 1457 O O . ARG A 1 184 ? 12.380 37.173 32.689 1.00 82.94 184 ARG A O 1
ATOM 1464 N N . GLU A 1 185 ? 10.353 37.833 31.992 1.00 86.81 185 GLU A N 1
ATOM 1465 C CA . GLU A 1 185 ? 9.621 36.797 32.740 1.00 86.81 185 GLU A CA 1
ATOM 1466 C C . GLU A 1 185 ? 9.994 35.382 32.258 1.00 86.81 185 GLU A C 1
ATOM 1468 O O . GLU A 1 185 ? 10.165 34.464 33.060 1.00 86.81 185 GLU A O 1
ATOM 1473 N N . ILE A 1 186 ? 10.175 35.210 30.943 1.00 89.88 186 ILE A N 1
ATOM 1474 C CA . ILE A 1 186 ? 10.649 33.954 30.347 1.00 89.88 186 ILE A CA 1
ATOM 1475 C C . ILE A 1 186 ? 12.072 33.629 30.816 1.00 89.88 186 ILE A C 1
ATOM 1477 O O . ILE A 1 186 ? 12.330 32.498 31.223 1.00 89.88 186 ILE A O 1
ATOM 1481 N N . GLU A 1 187 ? 12.982 34.604 30.795 1.00 89.38 187 GLU A N 1
ATOM 1482 C CA . GLU A 1 187 ? 14.379 34.415 31.202 1.00 89.38 187 GLU A CA 1
ATOM 1483 C C . GLU A 1 187 ? 14.500 34.041 32.693 1.00 89.38 187 GLU A C 1
ATOM 1485 O O . GLU A 1 187 ? 15.227 33.104 33.031 1.00 89.38 187 GLU A O 1
ATOM 1490 N N . GLU A 1 188 ? 13.720 34.689 33.570 1.00 89.94 188 GLU A N 1
ATOM 1491 C CA . GLU A 1 188 ? 13.623 34.359 35.002 1.00 89.94 188 GLU A CA 1
ATOM 1492 C C . GLU A 1 188 ? 13.050 32.949 35.240 1.00 89.94 188 GLU A C 1
ATOM 1494 O O . GLU A 1 188 ? 13.520 32.224 36.121 1.00 89.94 188 GLU A O 1
ATOM 1499 N N . LYS A 1 189 ? 12.070 32.516 34.434 1.00 92.62 189 LYS A N 1
ATOM 1500 C CA . LYS A 1 189 ? 11.515 31.151 34.486 1.00 92.62 189 LYS A CA 1
ATOM 1501 C C . LYS A 1 189 ? 12.498 30.092 33.977 1.00 92.62 189 LYS A C 1
ATOM 1503 O O . LYS A 1 189 ? 12.537 28.995 34.533 1.00 92.62 189 LYS A O 1
ATOM 1508 N N . ILE A 1 190 ? 13.332 30.410 32.984 1.00 90.31 190 ILE A N 1
ATOM 1509 C CA . ILE A 1 190 ? 14.415 29.527 32.520 1.00 90.31 190 ILE A CA 1
ATOM 1510 C C . ILE A 1 190 ? 15.510 29.407 33.594 1.00 90.31 190 ILE A C 1
ATOM 1512 O O . ILE A 1 190 ? 15.925 28.290 33.905 1.00 90.31 190 ILE A O 1
ATOM 1516 N N . ASP A 1 191 ? 15.934 30.516 34.217 1.00 88.94 191 ASP A N 1
ATOM 1517 C CA . ASP A 1 191 ? 16.868 30.490 35.360 1.00 88.94 191 ASP A CA 1
ATOM 1518 C C . ASP A 1 191 ? 16.312 29.680 36.540 1.00 88.94 191 ASP A C 1
ATOM 1520 O O . ASP A 1 191 ? 17.049 28.945 37.204 1.00 88.94 191 ASP A O 1
ATOM 1524 N N . TYR A 1 192 ? 15.004 29.780 36.792 1.00 90.75 192 TYR A N 1
ATOM 1525 C CA . TYR A 1 192 ? 14.329 28.991 37.814 1.00 90.75 192 TYR A CA 1
ATOM 1526 C C . TYR A 1 192 ? 14.407 27.482 37.524 1.00 90.75 192 TYR A C 1
ATOM 1528 O O . TYR A 1 192 ? 14.860 26.728 38.387 1.00 90.75 192 TYR A O 1
ATOM 1536 N N . VAL A 1 193 ? 14.030 27.038 36.316 1.00 86.62 193 VAL A N 1
ATOM 1537 C CA . VAL A 1 193 ? 14.072 25.613 35.924 1.00 86.62 193 VAL A CA 1
ATOM 1538 C C . VAL A 1 193 ? 15.501 25.065 35.968 1.00 86.62 193 VAL A C 1
ATOM 1540 O O . VAL A 1 193 ? 15.728 24.025 36.588 1.00 86.62 193 VAL A O 1
ATOM 1543 N N . ALA A 1 194 ? 16.479 25.792 35.412 1.00 86.81 194 ALA A N 1
ATOM 1544 C CA . ALA A 1 194 ? 17.892 25.402 35.450 1.00 86.81 194 ALA A CA 1
ATOM 1545 C C . ALA A 1 194 ? 18.390 25.178 36.889 1.00 86.81 194 ALA A C 1
ATOM 1547 O O . ALA A 1 194 ? 19.073 24.195 37.186 1.00 86.81 194 ALA A O 1
ATOM 1548 N N . LYS A 1 195 ? 17.990 26.067 37.809 1.00 86.12 195 LYS A N 1
ATOM 1549 C CA . LYS A 1 195 ? 18.365 26.007 39.224 1.00 86.12 195 LYS A CA 1
ATOM 1550 C C . LYS A 1 195 ? 17.653 24.904 40.012 1.00 86.12 195 LYS A C 1
ATOM 1552 O O . LYS A 1 195 ? 18.269 24.360 40.923 1.00 86.12 195 LYS A O 1
ATOM 1557 N N . GLN A 1 196 ? 16.390 24.583 39.712 1.00 83.44 196 GLN A N 1
ATOM 1558 C CA . GLN A 1 196 ? 15.684 23.481 40.387 1.00 83.44 196 GLN A CA 1
ATOM 1559 C C . GLN A 1 196 ? 16.252 22.116 39.990 1.00 83.44 196 GLN A C 1
ATOM 1561 O O . GLN A 1 196 ? 16.459 21.271 40.854 1.00 83.44 196 GLN A O 1
ATOM 1566 N N . LEU A 1 197 ? 16.538 21.922 38.700 1.00 79.56 197 LEU A N 1
ATOM 1567 C CA . LEU A 1 197 ? 17.037 20.651 38.163 1.00 79.56 197 LEU A CA 1
ATOM 1568 C C . LEU A 1 197 ? 18.563 20.492 38.279 1.00 79.56 197 LEU A C 1
ATOM 1570 O O . LEU A 1 197 ? 19.089 19.417 38.005 1.00 79.56 197 LEU A O 1
ATOM 1574 N N . ASN A 1 198 ? 19.277 21.550 38.686 1.00 82.75 198 ASN A N 1
ATOM 1575 C CA . ASN A 1 198 ? 20.742 21.608 38.733 1.00 82.75 198 ASN A CA 1
ATOM 1576 C C . ASN A 1 198 ? 21.376 21.251 37.366 1.00 82.75 198 ASN A C 1
ATOM 1578 O O . ASN A 1 198 ? 22.276 20.414 37.272 1.00 82.75 198 ASN A O 1
ATOM 1582 N N . ILE A 1 199 ? 20.885 21.902 36.307 1.00 81.50 199 ILE A N 1
ATOM 1583 C CA . ILE A 1 199 ? 21.344 21.744 34.917 1.00 81.50 199 ILE A CA 1
ATOM 1584 C C . ILE A 1 199 ? 21.881 23.066 34.356 1.00 81.50 199 ILE A C 1
ATOM 1586 O O . ILE A 1 199 ? 21.581 24.150 34.857 1.00 81.50 199 ILE A O 1
ATOM 1590 N N . ASP A 1 200 ? 22.678 22.986 33.290 1.00 80.88 200 ASP A N 1
ATOM 1591 C CA . ASP A 1 200 ? 23.200 24.168 32.599 1.00 80.88 200 ASP A CA 1
ATOM 1592 C C . ASP A 1 200 ? 22.073 24.906 31.854 1.00 80.88 200 ASP A C 1
ATOM 1594 O O . ASP A 1 200 ? 21.321 24.287 31.095 1.00 80.88 200 ASP A O 1
ATOM 1598 N N . LYS A 1 201 ? 21.976 26.234 32.015 1.00 83.62 201 LYS A N 1
ATOM 1599 C CA . LYS A 1 201 ? 20.957 27.069 31.352 1.00 83.62 201 LYS A CA 1
ATOM 1600 C C . LYS A 1 201 ? 20.950 26.892 29.829 1.00 83.62 201 LYS A C 1
ATOM 1602 O O . LYS A 1 201 ? 19.885 26.894 29.222 1.00 83.62 201 LYS A O 1
ATOM 1607 N N . SER A 1 202 ? 22.120 26.690 29.217 1.00 81.94 202 SER A N 1
ATOM 1608 C CA . SER A 1 202 ? 22.269 26.497 27.766 1.00 81.94 202 SER A CA 1
ATOM 1609 C C . SER A 1 202 ? 21.674 25.184 27.239 1.00 81.94 202 SER A C 1
ATOM 1611 O O . SER A 1 202 ? 21.469 25.049 26.033 1.00 81.94 202 SER A O 1
ATOM 1613 N N . SER A 1 203 ? 21.358 24.229 28.123 1.00 80.94 203 SER A N 1
ATOM 1614 C CA . SER A 1 203 ? 20.666 22.988 27.757 1.00 80.94 203 SER A CA 1
ATOM 1615 C C . SER A 1 203 ? 19.152 23.163 27.574 1.00 80.94 203 SER A C 1
ATOM 1617 O O . SER A 1 203 ? 18.518 22.346 26.903 1.00 80.94 203 SER A O 1
ATOM 1619 N N . ILE A 1 204 ? 18.573 24.239 28.122 1.00 86.75 204 ILE A N 1
ATOM 1620 C CA . ILE A 1 204 ? 17.139 24.532 28.047 1.00 86.75 204 ILE A CA 1
ATOM 1621 C C . ILE A 1 204 ? 16.832 25.270 26.739 1.00 86.75 204 ILE A C 1
ATOM 1623 O O . ILE A 1 204 ? 17.459 26.278 26.414 1.00 86.75 204 ILE A O 1
ATOM 1627 N N . LYS A 1 205 ? 15.831 24.801 25.986 1.00 87.94 205 LYS A N 1
ATOM 1628 C CA . LYS A 1 205 ? 15.411 25.401 24.708 1.00 87.94 205 LYS A CA 1
ATOM 1629 C C . LYS A 1 205 ? 13.979 25.919 24.781 1.00 87.94 205 LYS A C 1
ATOM 1631 O O . LYS A 1 205 ? 13.070 25.185 25.154 1.00 87.94 205 LYS A O 1
ATOM 1636 N N . LEU A 1 206 ? 13.761 27.162 24.357 1.00 89.00 206 LEU A N 1
ATOM 1637 C CA . LEU A 1 206 ? 12.424 27.743 24.228 1.00 89.00 206 LEU A CA 1
ATOM 1638 C C . LEU A 1 206 ? 11.787 27.330 22.889 1.00 89.00 206 LEU A C 1
ATOM 1640 O O . LEU A 1 206 ? 12.334 27.619 21.824 1.00 89.00 206 LEU A O 1
ATOM 1644 N N . ILE A 1 207 ? 10.615 26.699 22.937 1.00 85.38 207 ILE A N 1
ATOM 1645 C CA . ILE A 1 207 ? 9.816 26.305 21.767 1.00 85.38 207 ILE A CA 1
ATOM 1646 C C . ILE A 1 207 ? 8.470 27.043 21.732 1.00 85.38 207 ILE A C 1
ATOM 1648 O O . ILE A 1 207 ? 8.027 27.637 22.719 1.00 85.38 207 ILE A O 1
ATOM 1652 N N . LYS A 1 208 ? 7.792 26.986 20.581 1.00 83.44 208 LYS A N 1
ATOM 1653 C CA . LYS A 1 208 ? 6.390 27.398 20.429 1.00 83.44 208 LYS A CA 1
ATOM 1654 C C . LYS A 1 208 ? 5.519 26.167 20.194 1.00 83.44 208 LYS A C 1
ATOM 1656 O O . LYS A 1 208 ? 5.859 25.322 19.372 1.00 83.44 208 LYS A O 1
ATOM 1661 N N . THR A 1 209 ? 4.396 26.114 20.894 1.00 76.81 209 THR A N 1
ATOM 1662 C CA . THR A 1 209 ? 3.362 25.076 20.808 1.00 76.81 209 THR A CA 1
ATOM 1663 C C . THR A 1 209 ? 2.020 25.727 20.452 1.00 76.81 209 THR A C 1
ATOM 1665 O O . THR A 1 209 ? 1.908 26.956 20.471 1.00 76.81 209 THR A O 1
ATOM 1668 N N . ALA A 1 210 ? 0.985 24.928 20.178 1.00 72.50 210 ALA A N 1
ATOM 1669 C CA . ALA A 1 210 ? -0.378 25.441 20.005 1.00 72.50 210 ALA A CA 1
ATOM 1670 C C . ALA A 1 210 ? -0.932 26.132 21.274 1.00 72.50 210 ALA A C 1
ATOM 1672 O O . ALA A 1 210 ? -1.778 27.016 21.173 1.00 72.50 210 ALA A O 1
ATOM 1673 N N . GLU A 1 211 ? -0.419 25.775 22.456 1.00 70.12 211 GLU A N 1
ATOM 1674 C CA . GLU A 1 211 ? -0.840 26.310 23.758 1.00 70.12 211 GLU A CA 1
ATOM 1675 C C . GLU A 1 211 ? 0.005 27.490 24.269 1.00 70.12 211 GLU A C 1
ATOM 1677 O O . GLU A 1 211 ? -0.254 28.015 25.354 1.00 70.12 211 GLU A O 1
ATOM 1682 N N . GLY A 1 212 ? 1.022 27.911 23.509 1.00 83.06 212 GLY A N 1
ATOM 1683 C CA . GLY A 1 212 ? 1.922 29.009 23.865 1.00 83.06 212 GLY A CA 1
ATOM 1684 C C . GLY A 1 212 ? 3.403 28.625 23.847 1.00 83.06 212 GLY A C 1
ATOM 1685 O O . GLY A 1 212 ? 3.814 27.637 23.233 1.00 83.06 212 GLY A O 1
ATOM 1686 N N . LYS A 1 213 ? 4.233 29.445 24.498 1.00 87.94 213 LYS A N 1
ATOM 1687 C CA . LYS A 1 213 ? 5.674 29.194 24.646 1.00 87.94 213 LYS A CA 1
ATOM 1688 C C . LYS A 1 213 ? 5.918 28.117 25.706 1.00 87.94 213 LYS A C 1
ATOM 1690 O O . LYS A 1 213 ? 5.310 28.167 26.775 1.00 87.94 213 LYS A O 1
ATOM 1695 N N . ALA A 1 214 ? 6.836 27.196 25.437 1.00 88.50 214 ALA A N 1
ATOM 1696 C CA . ALA A 1 214 ? 7.245 26.149 26.371 1.00 88.50 214 ALA A CA 1
ATOM 1697 C C . ALA A 1 214 ? 8.770 26.049 26.451 1.00 88.50 214 ALA A C 1
ATOM 1699 O O . ALA A 1 214 ? 9.460 26.434 25.506 1.00 88.50 214 ALA A O 1
ATOM 1700 N N . VAL A 1 215 ? 9.288 25.519 27.555 1.00 90.38 215 VAL A N 1
ATOM 1701 C CA . VAL A 1 215 ? 10.705 25.171 27.697 1.00 90.38 215 VAL A CA 1
ATOM 1702 C C . VAL A 1 215 ? 10.872 23.660 27.610 1.00 90.38 215 VAL A C 1
ATOM 1704 O O . VAL A 1 215 ? 10.170 22.910 28.287 1.00 90.38 215 VAL A O 1
ATOM 1707 N N . VAL A 1 216 ? 11.808 23.234 26.768 1.00 89.00 216 VAL A N 1
ATOM 1708 C CA . VAL A 1 216 ? 12.315 21.863 26.693 1.00 89.00 216 VAL A CA 1
ATOM 1709 C C . VAL A 1 216 ? 13.581 21.793 27.531 1.00 89.00 216 VAL A C 1
ATOM 1711 O O . VAL A 1 216 ? 14.468 22.631 27.349 1.00 89.00 216 VAL A O 1
ATOM 1714 N N . TYR A 1 217 ? 13.682 20.812 28.422 1.00 87.50 217 TYR A N 1
ATOM 1715 C CA . TYR A 1 217 ? 14.843 20.615 29.293 1.00 87.50 217 TYR A CA 1
ATOM 1716 C C . TYR A 1 217 ? 15.248 19.133 29.346 1.00 87.50 217 TYR A C 1
ATOM 1718 O O . TYR A 1 217 ? 14.368 18.268 29.304 1.00 87.50 217 TYR A O 1
ATOM 1726 N N . PRO A 1 218 ? 16.554 18.813 29.436 1.00 82.69 218 PRO A N 1
ATOM 1727 C CA . PRO A 1 218 ? 17.005 17.441 29.610 1.00 82.69 218 PRO A CA 1
ATOM 1728 C C . PRO A 1 218 ? 16.754 16.949 31.039 1.00 82.69 218 PRO A C 1
ATOM 1730 O O . PRO A 1 218 ? 16.955 17.679 32.012 1.00 82.69 218 PRO A O 1
ATOM 1733 N N . HIS A 1 219 ? 16.357 15.687 31.166 1.00 78.81 219 HIS A N 1
ATOM 1734 C CA . HIS A 1 219 ? 16.175 15.001 32.442 1.00 78.81 219 HIS A CA 1
ATOM 1735 C C . HIS A 1 219 ? 16.487 13.516 32.239 1.00 78.81 219 HIS A C 1
ATOM 1737 O O . HIS A 1 219 ? 16.143 12.958 31.198 1.00 78.81 219 HIS A O 1
ATOM 1743 N N . GLY A 1 220 ? 17.202 12.899 33.185 1.00 81.25 220 GLY A N 1
ATOM 1744 C CA . GLY A 1 220 ? 17.702 11.533 33.015 1.00 81.25 220 GLY A CA 1
ATOM 1745 C C . GLY A 1 220 ? 18.491 11.357 31.709 1.00 81.25 220 GLY A C 1
ATOM 1746 O O . GLY A 1 220 ? 19.519 12.010 31.505 1.00 81.25 220 GLY A O 1
ATOM 1747 N N . ASP A 1 221 ? 17.981 10.477 30.849 1.00 77.31 221 ASP A N 1
ATOM 1748 C CA . ASP A 1 221 ? 18.500 10.106 29.527 1.00 77.31 221 ASP A CA 1
ATOM 1749 C C . ASP A 1 221 ? 17.750 10.753 28.339 1.00 77.31 221 ASP A C 1
ATOM 1751 O O . ASP A 1 221 ? 18.061 10.463 27.181 1.00 77.31 221 ASP A O 1
ATOM 1755 N N . HIS A 1 222 ? 16.783 11.640 28.593 1.00 84.56 222 HIS A N 1
ATOM 1756 C CA . HIS A 1 222 ? 15.903 12.211 27.568 1.00 84.56 222 HIS A CA 1
ATOM 1757 C C . HIS A 1 222 ? 15.552 13.688 27.850 1.00 84.56 222 HIS A C 1
ATOM 1759 O O . HIS A 1 222 ? 16.356 14.439 28.407 1.00 84.56 222 HIS A O 1
ATOM 1765 N N . SER A 1 223 ? 14.405 14.185 27.371 1.00 86.31 223 SER A N 1
ATOM 1766 C CA . SER A 1 223 ? 13.952 15.568 27.591 1.00 86.31 223 SER A CA 1
ATOM 1767 C C . SER A 1 223 ? 12.436 15.669 27.759 1.00 86.31 223 SER A C 1
ATOM 1769 O O . SER A 1 223 ? 11.689 14.990 27.053 1.00 86.31 223 SER A O 1
ATOM 1771 N N . HIS A 1 224 ? 11.987 16.567 28.639 1.00 85.75 224 HIS A N 1
ATOM 1772 C CA . HIS A 1 224 ? 10.570 16.891 28.851 1.00 85.75 224 HIS A CA 1
ATOM 1773 C C . HIS A 1 224 ? 10.243 18.320 28.409 1.00 85.75 224 HIS A C 1
ATOM 1775 O O . HIS A 1 224 ? 11.139 19.126 28.146 1.00 85.75 224 HIS A O 1
ATOM 1781 N N . THR A 1 225 ? 8.948 18.644 28.366 1.00 86.25 225 THR A N 1
ATOM 1782 C CA . THR A 1 225 ? 8.435 19.999 28.107 1.00 86.25 225 THR A CA 1
ATOM 1783 C C . THR A 1 225 ? 7.558 20.501 29.255 1.00 86.25 225 THR A C 1
ATOM 1785 O O . THR A 1 225 ? 6.737 19.757 29.780 1.00 86.25 225 THR A O 1
ATOM 1788 N N . ILE A 1 226 ? 7.676 21.789 29.600 1.00 85.81 226 ILE A N 1
ATOM 1789 C CA . ILE A 1 226 ? 6.699 22.510 30.435 1.00 85.81 226 ILE A CA 1
ATOM 1790 C C . ILE A 1 226 ? 6.385 23.890 29.835 1.00 85.81 226 ILE A C 1
ATOM 1792 O O . ILE A 1 226 ? 7.271 24.592 29.342 1.00 85.81 226 ILE A O 1
ATOM 1796 N N . LEU A 1 227 ? 5.111 24.288 29.838 1.00 85.62 227 LEU A N 1
ATOM 1797 C CA . LEU A 1 227 ? 4.659 25.569 29.286 1.00 85.62 227 LEU A CA 1
ATOM 1798 C C . LEU A 1 227 ? 5.024 26.735 30.222 1.00 85.62 227 LEU A C 1
ATOM 1800 O O . LEU A 1 227 ? 4.878 26.644 31.437 1.00 85.62 227 LEU A O 1
ATOM 1804 N N . ILE A 1 228 ? 5.431 27.877 29.654 1.00 87.38 228 ILE A N 1
ATOM 1805 C CA . ILE A 1 228 ? 5.822 29.090 30.406 1.00 87.38 228 ILE A CA 1
ATOM 1806 C C . ILE A 1 228 ? 4.700 29.584 31.339 1.00 87.38 228 ILE A C 1
ATOM 1808 O O . ILE A 1 228 ? 4.978 30.182 32.382 1.00 87.38 228 ILE A O 1
ATOM 1812 N N . LYS A 1 229 ? 3.435 29.328 30.978 1.00 83.31 229 LYS A N 1
ATOM 1813 C CA . LYS A 1 229 ? 2.246 29.687 31.768 1.00 83.31 229 LYS A CA 1
ATOM 1814 C C . LYS A 1 229 ? 2.126 28.885 33.078 1.00 83.31 229 LYS A C 1
ATOM 1816 O O . LYS A 1 229 ? 1.589 29.413 34.044 1.00 83.31 229 LYS A O 1
ATOM 1821 N N . ASP A 1 230 ? 2.673 27.666 33.117 1.00 82.12 230 ASP A N 1
ATOM 1822 C CA . ASP A 1 230 ? 2.497 26.697 34.209 1.00 82.12 230 ASP A CA 1
ATOM 1823 C C . ASP A 1 230 ? 3.707 26.631 35.167 1.00 82.12 230 ASP A C 1
ATOM 1825 O O . ASP A 1 230 ? 3.641 26.003 36.224 1.00 82.12 230 ASP A O 1
ATOM 1829 N N . ILE A 1 231 ? 4.810 27.324 34.845 1.00 83.81 231 ILE A N 1
ATOM 1830 C CA . ILE A 1 231 ? 5.970 27.478 35.739 1.00 83.81 231 ILE A CA 1
ATOM 1831 C C . ILE A 1 231 ? 5.633 28.487 36.850 1.00 83.81 231 ILE A C 1
ATOM 1833 O O . ILE A 1 231 ? 5.779 29.700 36.678 1.00 83.81 231 ILE A O 1
ATOM 1837 N N . ASP A 1 232 ? 5.219 27.981 38.011 1.00 83.69 232 ASP A N 1
ATOM 1838 C CA . ASP A 1 232 ? 5.069 28.763 39.242 1.00 83.69 232 ASP A CA 1
ATOM 1839 C C . ASP A 1 232 ? 6.370 28.748 40.058 1.00 83.69 232 ASP A C 1
ATOM 1841 O O . ASP A 1 232 ? 6.662 27.795 40.780 1.00 83.69 232 ASP A O 1
ATOM 1845 N N . THR A 1 233 ? 7.135 29.839 39.987 1.00 84.94 233 THR A N 1
ATOM 1846 C CA . THR A 1 233 ? 8.430 29.986 40.672 1.00 84.94 233 THR A CA 1
ATOM 1847 C C . THR A 1 233 ? 8.332 30.049 42.207 1.00 84.94 233 THR A C 1
ATOM 1849 O O . THR A 1 233 ? 9.363 30.051 42.882 1.00 84.94 233 THR A O 1
ATOM 1852 N N . SER A 1 234 ? 7.119 30.073 42.782 1.00 77.19 234 SER A N 1
ATOM 1853 C CA . SER A 1 234 ? 6.883 30.015 44.233 1.00 77.19 234 SER A CA 1
ATOM 1854 C C . SER A 1 234 ? 6.731 28.593 44.793 1.00 77.19 234 SER A C 1
ATOM 1856 O O . SER A 1 234 ? 6.842 28.403 46.008 1.00 77.19 234 SER A O 1
ATOM 1858 N N . LYS A 1 235 ? 6.512 27.587 43.935 1.00 75.25 235 LYS A N 1
ATOM 1859 C CA . LYS A 1 235 ? 6.465 26.160 44.300 1.00 75.25 235 LYS A CA 1
ATOM 1860 C C . LYS A 1 235 ? 7.719 25.454 43.776 1.00 75.25 235 LYS A C 1
ATOM 1862 O O . LYS A 1 235 ? 8.248 25.913 42.773 1.00 75.25 235 LYS A O 1
ATOM 1867 N N . PRO A 1 236 ? 8.211 24.365 44.398 1.00 73.50 236 PRO A N 1
ATOM 1868 C CA . PRO A 1 236 ? 9.240 23.521 43.785 1.00 73.50 236 PRO A CA 1
ATOM 1869 C C . PRO A 1 236 ? 8.785 23.025 42.409 1.00 73.50 236 PRO A C 1
ATOM 1871 O O . PRO A 1 236 ? 7.607 22.696 42.243 1.00 73.50 236 PRO A O 1
ATOM 1874 N N . LEU A 1 237 ? 9.704 22.944 41.443 1.00 73.62 237 LEU A N 1
ATOM 1875 C CA . LEU A 1 237 ? 9.406 22.303 40.162 1.00 73.62 237 LEU A CA 1
ATOM 1876 C C . LEU A 1 237 ? 9.078 20.825 40.419 1.00 73.62 237 LEU A C 1
ATOM 1878 O O . LEU A 1 237 ? 9.806 20.149 41.148 1.00 73.62 237 LEU A O 1
ATOM 1882 N N . ALA A 1 238 ? 7.971 20.342 39.858 1.00 63.69 238 ALA A N 1
ATOM 1883 C CA . ALA A 1 238 ? 7.600 18.940 39.980 1.00 63.69 238 ALA A CA 1
ATOM 1884 C C . ALA A 1 238 ? 8.618 18.072 39.229 1.00 63.69 238 ALA A C 1
ATOM 1886 O O . ALA A 1 238 ? 8.901 18.325 38.060 1.00 63.69 238 ALA A O 1
ATOM 1887 N N . ASP A 1 239 ? 9.155 17.058 39.906 1.00 64.62 239 ASP A N 1
ATOM 1888 C CA . ASP A 1 239 ? 9.945 16.010 39.262 1.00 64.62 239 ASP A CA 1
ATOM 1889 C C . ASP A 1 239 ? 8.994 15.162 38.390 1.00 64.62 239 ASP A C 1
ATOM 1891 O O . ASP A 1 239 ? 8.058 14.562 38.936 1.00 64.62 239 ASP A O 1
ATOM 1895 N N . PRO A 1 240 ? 9.187 15.123 37.057 1.00 57.25 240 PRO A N 1
ATOM 1896 C CA . PRO A 1 240 ? 8.299 14.415 36.135 1.00 57.25 240 PRO A CA 1
ATOM 1897 C C . PRO A 1 240 ? 8.283 12.898 36.370 1.00 57.25 240 PRO A C 1
ATOM 1899 O O . PRO A 1 240 ? 7.277 12.253 36.084 1.00 57.25 240 PRO A O 1
ATOM 1902 N N . HIS A 1 241 ? 9.334 12.330 36.972 1.00 57.62 241 HIS A N 1
ATOM 1903 C CA . HIS A 1 241 ? 9.375 10.915 37.347 1.00 57.62 241 HIS A CA 1
ATOM 1904 C C . HIS A 1 241 ? 8.772 10.652 38.744 1.00 57.62 241 HIS A C 1
ATOM 1906 O O . HIS A 1 241 ? 8.633 9.497 39.156 1.00 57.62 241 HIS A O 1
ATOM 1912 N N . SER A 1 242 ? 8.364 11.693 39.486 1.00 57.75 242 SER A N 1
ATOM 1913 C CA . SER A 1 242 ? 7.779 11.586 40.832 1.00 57.75 242 SER A CA 1
ATOM 1914 C C . SER A 1 242 ? 6.305 11.169 40.796 1.00 57.75 242 SER A C 1
ATOM 1916 O O . SER A 1 242 ? 5.395 11.887 41.234 1.00 57.75 242 SER A O 1
ATOM 1918 N N . ASN A 1 243 ? 6.067 9.965 40.275 1.00 64.44 243 ASN A N 1
ATOM 1919 C CA . ASN A 1 243 ? 4.755 9.346 40.135 1.00 64.44 243 ASN A CA 1
ATOM 1920 C C . ASN A 1 243 ? 4.229 8.820 41.491 1.00 64.44 243 ASN A C 1
ATOM 1922 O O . ASN A 1 243 ? 4.003 7.630 41.718 1.00 64.44 243 ASN A O 1
ATOM 1926 N N . SER A 1 244 ? 4.046 9.735 42.443 1.00 75.62 244 SER A N 1
ATOM 1927 C CA . SER A 1 244 ? 3.477 9.433 43.761 1.00 75.62 244 SER A CA 1
ATOM 1928 C C . SER A 1 244 ? 1.988 9.052 43.703 1.00 75.62 244 SER A C 1
ATOM 1930 O O . SER A 1 244 ? 1.476 8.462 44.659 1.00 75.62 244 SER A O 1
ATOM 1932 N N . GLY A 1 245 ? 1.330 9.287 42.562 1.00 80.81 245 GLY A N 1
ATOM 1933 C CA . GLY A 1 245 ? 0.046 8.704 42.181 1.00 80.81 245 GLY A CA 1
ATOM 1934 C C . GLY A 1 245 ? 0.123 7.182 42.026 1.00 80.81 245 GLY A C 1
ATOM 1935 O O . GLY A 1 245 ? -0.659 6.474 42.660 1.00 80.81 245 GLY A O 1
ATOM 1936 N N . ALA A 1 246 ? 1.107 6.649 41.290 1.00 83.06 246 ALA A N 1
ATOM 1937 C CA . ALA A 1 246 ? 1.360 5.205 41.198 1.00 83.06 246 ALA A CA 1
ATOM 1938 C C . ALA A 1 246 ? 1.623 4.589 42.580 1.00 83.06 246 ALA A C 1
ATOM 1940 O O . ALA A 1 246 ? 0.992 3.606 42.961 1.00 83.06 246 ALA A O 1
ATOM 1941 N N . GLU A 1 247 ? 2.455 5.231 43.401 1.00 84.00 247 GLU A N 1
ATOM 1942 C CA . GLU A 1 247 ? 2.677 4.805 44.790 1.00 84.00 247 GLU A CA 1
ATOM 1943 C C . GLU A 1 247 ? 1.418 4.930 45.671 1.00 84.00 247 GLU A C 1
ATOM 1945 O O . GLU A 1 247 ? 1.346 4.347 46.751 1.00 84.00 247 GLU A O 1
ATOM 1950 N N . THR A 1 248 ? 0.400 5.688 45.263 1.00 90.56 248 THR A N 1
ATOM 1951 C CA . THR A 1 248 ? -0.915 5.739 45.926 1.00 90.56 248 THR A CA 1
ATOM 1952 C C . THR A 1 248 ? -1.858 4.647 45.412 1.00 90.56 248 THR A C 1
ATOM 1954 O O . THR A 1 248 ? -2.613 4.091 46.209 1.00 90.56 248 THR A O 1
ATOM 1957 N N . LEU A 1 249 ? -1.741 4.236 44.146 1.00 92.44 249 LEU A N 1
ATOM 1958 C CA . LEU A 1 249 ? -2.384 3.025 43.624 1.00 92.44 249 LEU A CA 1
ATOM 1959 C C . LEU A 1 249 ? -1.808 1.746 44.269 1.00 92.44 249 LEU A C 1
ATOM 1961 O O . LEU A 1 249 ? -2.577 0.881 44.686 1.00 92.44 249 LEU A O 1
ATOM 1965 N N . LYS A 1 250 ? -0.491 1.653 44.499 1.00 91.50 250 LYS A N 1
ATOM 1966 C CA . LYS A 1 250 ? 0.110 0.524 45.247 1.00 91.50 250 LYS A CA 1
ATOM 1967 C C . LYS A 1 250 ? -0.448 0.400 46.667 1.00 91.50 250 LYS A C 1
ATOM 1969 O O . LYS A 1 250 ? -0.766 -0.695 47.121 1.00 91.50 250 LYS A O 1
ATOM 1974 N N . LYS A 1 251 ? -0.672 1.529 47.354 1.00 93.38 251 LYS A N 1
ATOM 1975 C CA . LYS A 1 251 ? -1.343 1.572 48.675 1.00 93.38 251 LYS A CA 1
ATOM 1976 C C . LYS A 1 251 ? -2.822 1.157 48.621 1.00 93.38 251 LYS A C 1
ATOM 1978 O O . LYS A 1 251 ? -3.370 0.772 49.650 1.00 93.38 251 LYS A O 1
ATOM 1983 N N . LEU A 1 252 ? -3.461 1.229 47.450 1.00 94.19 252 LEU A N 1
ATOM 1984 C CA . LEU A 1 252 ? -4.807 0.704 47.185 1.00 94.19 252 LEU A CA 1
ATOM 1985 C C . LEU A 1 252 ? -4.810 -0.790 46.799 1.00 94.19 252 LEU A C 1
ATOM 1987 O O . LEU A 1 252 ? -5.884 -1.375 46.680 1.00 94.19 252 LEU A O 1
ATOM 1991 N N . GLY A 1 253 ? -3.636 -1.415 46.656 1.00 92.00 253 GLY A N 1
ATOM 1992 C CA . GLY A 1 253 ? -3.479 -2.837 46.341 1.00 92.00 253 GLY A CA 1
ATOM 1993 C C . GLY A 1 253 ? -3.383 -3.166 44.850 1.00 92.00 253 GLY A C 1
ATOM 1994 O O . GLY A 1 253 ? -3.417 -4.347 44.510 1.00 92.00 253 GLY A O 1
ATOM 1995 N N . PHE A 1 254 ? -3.266 -2.159 43.978 1.00 93.81 254 PHE A N 1
ATOM 1996 C CA . PHE A 1 254 ? -2.937 -2.360 42.565 1.00 93.81 254 PHE A CA 1
ATOM 1997 C C . PHE A 1 254 ? -1.463 -2.776 42.397 1.00 93.81 254 PHE A C 1
ATOM 1999 O O . PHE A 1 254 ? -0.600 -2.342 43.162 1.00 93.81 254 PHE A O 1
ATOM 2006 N N . ASP A 1 255 ? -1.192 -3.608 41.393 1.00 89.12 255 ASP A N 1
ATOM 2007 C CA . ASP A 1 255 ? 0.149 -4.022 40.960 1.00 89.12 255 ASP A CA 1
ATOM 2008 C C . ASP A 1 255 ? 0.662 -3.153 39.792 1.00 89.12 255 ASP A C 1
ATOM 2010 O O . ASP A 1 255 ? -0.104 -2.389 39.207 1.00 89.12 255 ASP A O 1
ATOM 2014 N N . ASP A 1 256 ? 1.964 -3.209 39.489 1.00 82.00 256 ASP A N 1
ATOM 2015 C CA . ASP A 1 256 ? 2.592 -2.303 38.514 1.00 82.00 256 ASP A CA 1
ATOM 2016 C C . ASP A 1 256 ? 1.988 -2.419 37.095 1.00 82.00 256 ASP A C 1
ATOM 2018 O O . ASP A 1 256 ? 1.800 -1.390 36.446 1.00 82.00 256 ASP A O 1
ATOM 2022 N N . ASP A 1 257 ? 1.589 -3.621 36.653 1.00 80.00 257 ASP A N 1
ATOM 2023 C CA . ASP A 1 257 ? 0.962 -3.835 35.338 1.00 80.00 257 ASP A CA 1
ATOM 2024 C C . ASP A 1 257 ? -0.359 -3.044 35.208 1.00 80.00 257 ASP A C 1
ATOM 2026 O O . ASP A 1 257 ? -0.517 -2.211 34.318 1.00 80.00 257 ASP A O 1
ATOM 2030 N N . ILE A 1 258 ? -1.309 -3.232 36.138 1.00 88.75 258 ILE A N 1
ATOM 2031 C CA . ILE A 1 258 ? -2.597 -2.515 36.083 1.00 88.75 258 ILE A CA 1
ATOM 2032 C C . ILE A 1 258 ? -2.445 -1.018 36.405 1.00 88.75 258 ILE A C 1
ATOM 2034 O O . ILE A 1 258 ? -3.269 -0.205 35.988 1.00 88.75 258 ILE A O 1
ATOM 2038 N N . ILE A 1 259 ? -1.389 -0.621 37.121 1.00 88.00 259 ILE A N 1
ATOM 2039 C CA . ILE A 1 259 ? -1.045 0.792 37.329 1.00 88.00 259 ILE A CA 1
ATOM 2040 C C . ILE A 1 259 ? -0.673 1.467 36.006 1.00 88.00 259 ILE A C 1
ATOM 2042 O O . ILE A 1 259 ? -1.109 2.597 35.779 1.00 88.00 259 ILE A O 1
ATOM 2046 N N . HIS A 1 260 ? 0.078 0.789 35.134 1.00 80.25 260 HIS A N 1
ATOM 2047 C CA . HIS A 1 260 ? 0.414 1.295 33.803 1.00 80.25 260 HIS A CA 1
ATOM 2048 C C . HIS A 1 260 ? -0.844 1.504 32.943 1.00 80.25 260 HIS A C 1
ATOM 2050 O O . HIS A 1 260 ? -1.012 2.566 32.344 1.00 80.25 260 HIS A O 1
ATOM 2056 N N . ASP A 1 261 ? -1.786 0.560 32.956 1.00 84.31 261 ASP A N 1
ATOM 2057 C CA . ASP A 1 261 ? -3.052 0.703 32.222 1.00 84.31 261 ASP A CA 1
ATOM 2058 C C . ASP A 1 261 ? -3.933 1.836 32.770 1.00 84.31 261 ASP A C 1
ATOM 2060 O O . ASP A 1 261 ? -4.544 2.588 32.010 1.00 84.31 261 ASP A O 1
ATOM 2064 N N . ILE A 1 262 ? -3.979 2.003 34.097 1.00 90.88 262 ILE A N 1
ATOM 2065 C CA . ILE A 1 262 ? -4.730 3.084 34.755 1.00 90.88 262 ILE A CA 1
ATOM 2066 C C . ILE A 1 262 ? -4.149 4.467 34.411 1.00 90.88 262 ILE A C 1
ATOM 2068 O O . ILE A 1 262 ? -4.904 5.435 34.324 1.00 90.88 262 ILE A O 1
ATOM 2072 N N . GLN A 1 263 ? -2.840 4.578 34.166 1.00 83.75 263 GLN A N 1
ATOM 2073 C CA . GLN A 1 263 ? -2.198 5.828 33.726 1.00 83.75 263 GLN A CA 1
ATOM 2074 C C . GLN A 1 263 ? -2.591 6.242 32.301 1.00 83.75 263 GLN A C 1
ATOM 2076 O O . GLN A 1 263 ? -2.541 7.429 31.981 1.00 83.75 263 GLN A O 1
ATOM 2081 N N . HIS A 1 264 ? -3.020 5.284 31.476 1.00 80.88 264 HIS A N 1
ATOM 2082 C CA . HIS A 1 264 ? -3.440 5.482 30.085 1.00 80.88 264 HIS A CA 1
ATOM 2083 C C . HIS A 1 264 ? -4.966 5.333 29.896 1.00 80.88 264 HIS A C 1
ATOM 2085 O O . HIS A 1 264 ? -5.478 5.328 28.774 1.00 80.88 264 HIS A O 1
ATOM 2091 N N . ALA A 1 265 ? -5.716 5.238 30.998 1.00 85.31 265 ALA A N 1
ATOM 2092 C CA . ALA A 1 265 ? -7.169 5.135 31.018 1.00 85.31 265 ALA A CA 1
ATOM 2093 C C . ALA A 1 265 ? -7.856 6.488 30.738 1.00 85.31 265 ALA A C 1
ATOM 2095 O O . ALA A 1 265 ? -7.393 7.541 31.174 1.00 85.31 265 ALA A O 1
ATOM 2096 N N . SER A 1 266 ? -9.017 6.474 30.067 1.00 90.31 266 SER A N 1
ATOM 2097 C CA . SER A 1 266 ? -9.802 7.703 29.851 1.00 90.31 266 SER A CA 1
ATOM 2098 C C . SER A 1 266 ? -10.762 7.948 31.015 1.00 90.31 266 SER A C 1
ATOM 2100 O O . SER A 1 266 ? -11.549 7.065 31.375 1.00 90.31 266 SER A O 1
ATOM 2102 N N . ALA A 1 267 ? -10.714 9.156 31.576 1.00 90.81 267 ALA A N 1
ATOM 2103 C CA . ALA A 1 267 ? -11.413 9.581 32.788 1.00 90.81 267 ALA A CA 1
ATOM 2104 C C . ALA A 1 267 ? -12.031 10.993 32.620 1.00 90.81 267 ALA A C 1
ATOM 2106 O O . ALA A 1 267 ? -12.053 11.529 31.513 1.00 90.81 267 ALA A O 1
ATOM 2107 N N . ASP A 1 268 ? -12.580 11.602 33.683 1.00 88.69 268 ASP A N 1
ATOM 2108 C CA . ASP A 1 268 ? -13.066 13.003 33.623 1.00 88.69 268 ASP A CA 1
ATOM 2109 C C . ASP A 1 268 ? -11.922 14.040 33.649 1.00 88.69 268 ASP A C 1
ATOM 2111 O O . ASP A 1 268 ? -12.112 15.177 33.218 1.00 88.69 268 ASP A O 1
ATOM 2115 N N . THR A 1 269 ? -10.740 13.649 34.134 1.00 80.00 269 THR A N 1
ATOM 2116 C CA . THR A 1 269 ? -9.473 14.400 34.063 1.00 80.00 269 THR A CA 1
ATOM 2117 C C . THR A 1 269 ? -8.318 13.422 33.875 1.00 80.00 269 THR A C 1
ATOM 2119 O O . THR A 1 269 ? -8.457 12.252 34.232 1.00 80.00 269 THR A O 1
ATOM 2122 N N . ASP A 1 270 ? -7.163 13.902 33.415 1.00 78.31 270 ASP A N 1
ATOM 2123 C CA . ASP A 1 270 ? -5.938 13.099 33.294 1.00 78.31 270 ASP A CA 1
ATOM 2124 C C . ASP A 1 270 ? -5.517 12.437 34.620 1.00 78.31 270 ASP A C 1
ATOM 2126 O O . ASP A 1 270 ? -5.947 12.843 35.710 1.00 78.31 270 ASP A O 1
ATOM 2130 N N . PHE A 1 271 ? -4.665 11.411 34.524 1.00 84.88 271 PHE A N 1
ATOM 2131 C CA . PHE A 1 271 ? -4.174 10.661 35.679 1.00 84.88 271 PHE A CA 1
ATOM 2132 C C . PHE A 1 271 ? -3.434 11.572 36.684 1.00 84.88 271 PHE A C 1
ATOM 2134 O O . PHE A 1 271 ? -2.463 12.238 36.312 1.00 84.88 271 PHE A O 1
ATOM 2141 N N . PRO A 1 272 ? -3.826 11.597 37.974 1.00 84.56 272 PRO A N 1
ATOM 2142 C CA . PRO A 1 272 ? -3.243 12.502 38.961 1.00 84.56 272 PRO A CA 1
ATOM 2143 C C . PRO A 1 272 ? -1.895 11.975 39.488 1.00 84.56 272 PRO A C 1
ATOM 2145 O O . PRO A 1 272 ? -1.781 11.522 40.630 1.00 84.56 272 PRO A O 1
ATOM 2148 N N . ALA A 1 273 ? -0.853 12.079 38.656 1.00 76.81 273 ALA A N 1
ATOM 2149 C CA . ALA A 1 273 ? 0.491 11.527 38.875 1.00 76.81 273 ALA A CA 1
ATOM 2150 C C . ALA A 1 273 ? 1.184 11.953 40.186 1.00 76.81 273 ALA A C 1
ATOM 2152 O O . ALA A 1 273 ? 2.076 11.252 40.663 1.00 76.81 273 ALA A O 1
ATOM 2153 N N . HIS A 1 274 ? 0.759 13.056 40.810 1.00 79.69 274 HIS A N 1
ATOM 2154 C CA . HIS A 1 274 ? 1.302 13.539 42.086 1.00 79.69 274 HIS A CA 1
ATOM 2155 C C . HIS A 1 274 ? 0.303 13.487 43.264 1.00 79.69 274 HIS A C 1
ATOM 2157 O O . HIS A 1 274 ? 0.558 14.082 44.314 1.00 79.69 274 HIS A O 1
ATOM 2163 N N . GLU A 1 275 ? -0.852 12.819 43.128 1.00 85.69 275 GLU A N 1
ATOM 2164 C CA . GLU A 1 275 ? -1.810 12.711 44.236 1.00 85.69 275 GLU A CA 1
ATOM 2165 C C . GLU A 1 275 ? -1.383 11.631 45.243 1.00 85.69 275 GLU A C 1
ATOM 2167 O O . GLU A 1 275 ? -1.250 10.447 44.934 1.00 85.69 275 GLU A O 1
ATOM 2172 N N . THR A 1 276 ? -1.191 12.064 46.487 1.00 87.25 276 THR A N 1
ATOM 2173 C CA . THR A 1 276 ? -0.743 11.240 47.619 1.00 87.25 276 THR A CA 1
ATOM 2174 C C . THR A 1 276 ? -1.895 10.823 48.537 1.00 87.25 276 THR A C 1
ATOM 2176 O O . THR A 1 276 ? -1.726 9.973 49.416 1.00 87.25 276 THR A O 1
ATOM 2179 N N . ASN A 1 277 ? -3.081 11.408 48.350 1.00 91.88 277 ASN A N 1
ATOM 2180 C CA . ASN A 1 277 ? -4.277 11.136 49.128 1.00 91.88 277 ASN A CA 1
ATOM 2181 C C . ASN A 1 277 ? -5.087 9.968 48.536 1.00 91.88 277 ASN A C 1
ATOM 2183 O O . ASN A 1 277 ? -5.735 10.086 47.495 1.00 91.88 277 ASN A O 1
ATOM 2187 N N . VAL A 1 278 ? -5.111 8.859 49.276 1.00 94.44 278 VAL A N 1
ATOM 2188 C CA . VAL A 1 278 ? -5.810 7.610 48.931 1.00 94.44 278 VAL A CA 1
ATOM 2189 C C . VAL A 1 278 ? -7.301 7.816 48.624 1.00 94.44 278 VAL A C 1
ATOM 2191 O O . VAL A 1 278 ? -7.818 7.196 47.696 1.00 94.44 278 VAL A O 1
ATOM 2194 N N . GLU A 1 279 ? -8.008 8.693 49.346 1.00 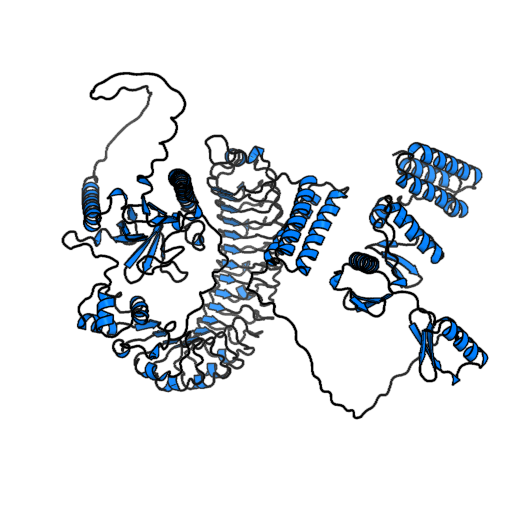95.25 279 GLU A N 1
ATOM 2195 C CA . GLU A 1 279 ? -9.443 8.910 49.107 1.00 95.25 279 GLU A CA 1
ATOM 2196 C C . GLU A 1 279 ? -9.702 9.755 47.856 1.00 95.25 279 GLU A C 1
ATOM 2198 O O . GLU A 1 279 ? -10.631 9.464 47.110 1.00 95.25 279 GLU A O 1
ATOM 2203 N N . ARG A 1 280 ? -8.849 10.740 47.551 1.00 93.62 280 ARG A N 1
ATOM 2204 C CA . ARG A 1 280 ? -8.948 11.479 46.281 1.00 93.62 280 ARG A CA 1
ATOM 2205 C C . ARG A 1 280 ? -8.616 10.602 45.079 1.00 93.62 280 ARG A C 1
ATOM 2207 O O . ARG A 1 280 ? -9.319 10.682 44.078 1.00 93.62 280 ARG A O 1
ATOM 2214 N N . MET A 1 281 ? -7.618 9.723 45.200 1.00 95.38 281 MET A N 1
ATOM 2215 C CA . MET A 1 281 ? -7.320 8.724 44.170 1.00 95.38 281 MET A CA 1
ATOM 2216 C C . MET A 1 281 ? -8.525 7.795 43.934 1.00 95.38 281 MET A C 1
ATOM 2218 O O . MET A 1 281 ? -8.881 7.542 42.788 1.00 95.38 281 MET A O 1
ATOM 2222 N N . LYS A 1 282 ? -9.233 7.360 44.991 1.00 97.50 282 LYS A N 1
ATOM 2223 C CA . LYS A 1 282 ? -10.503 6.617 44.850 1.00 97.50 282 LYS A CA 1
ATOM 2224 C C . LYS A 1 282 ? -11.606 7.424 44.163 1.00 97.50 282 LYS A C 1
ATOM 2226 O O . LYS A 1 282 ? -12.362 6.840 43.396 1.00 97.50 282 LYS A O 1
ATOM 2231 N N . GLU A 1 283 ? -11.752 8.722 44.437 1.00 97.25 283 GLU A N 1
ATOM 2232 C CA . GLU A 1 283 ? -12.737 9.544 43.717 1.00 97.25 283 GLU A CA 1
ATOM 2233 C C . GLU A 1 283 ? -12.368 9.700 42.233 1.00 97.25 283 GLU A C 1
ATOM 2235 O O . GLU A 1 283 ? -13.248 9.567 41.387 1.00 97.25 283 GLU A O 1
ATOM 2240 N N . TRP A 1 284 ? -11.084 9.884 41.896 1.00 96.75 284 TRP A N 1
ATOM 2241 C CA . TRP A 1 284 ? -10.636 9.923 40.498 1.00 96.75 284 TRP A CA 1
ATOM 2242 C C . TRP A 1 284 ? -10.827 8.575 39.782 1.00 96.75 284 TRP A C 1
ATOM 2244 O O . TRP A 1 284 ? -11.356 8.557 38.673 1.00 96.75 284 TRP A O 1
ATOM 2254 N N . LEU A 1 285 ? -10.527 7.439 40.428 1.00 97.38 285 LEU A N 1
ATOM 2255 C CA . LEU A 1 285 ? -10.765 6.094 39.873 1.00 97.38 285 LEU A CA 1
ATOM 2256 C C . LEU A 1 285 ? -12.242 5.858 39.503 1.00 97.38 285 LEU A C 1
ATOM 2258 O O . LEU A 1 285 ? -12.537 5.186 38.516 1.00 97.38 285 LEU A O 1
ATOM 2262 N N . LYS A 1 286 ? -13.195 6.472 40.218 1.00 97.25 286 LYS A N 1
ATOM 2263 C CA . LYS A 1 286 ? -14.618 6.431 39.835 1.00 97.25 286 LYS A CA 1
ATOM 2264 C C . LYS A 1 286 ? -14.931 7.220 38.561 1.00 97.25 286 LYS A C 1
ATOM 2266 O O . LYS A 1 286 ? -16.023 7.042 38.034 1.00 97.25 286 LYS A O 1
ATOM 2271 N N . THR A 1 287 ? -14.053 8.092 38.075 1.00 97.25 287 THR A N 1
ATOM 2272 C CA . THR A 1 287 ? -14.269 8.847 36.826 1.00 97.25 287 THR A CA 1
ATOM 2273 C C . THR A 1 287 ? -13.788 8.103 35.578 1.00 97.25 287 THR A C 1
ATOM 2275 O O . THR A 1 287 ? -14.138 8.504 34.469 1.00 97.25 287 THR A O 1
ATOM 2278 N N . VAL A 1 288 ? -13.043 7.001 35.746 1.00 96.94 288 VAL A N 1
ATOM 2279 C CA . VAL A 1 288 ? -12.546 6.152 34.653 1.00 96.94 288 VAL A CA 1
ATOM 2280 C C . VAL A 1 288 ? -13.709 5.514 33.879 1.00 96.94 288 VAL A C 1
ATOM 2282 O O . VAL A 1 288 ? -14.606 4.900 34.464 1.00 96.94 288 VAL A O 1
ATOM 2285 N N . LYS A 1 289 ? -13.670 5.659 32.549 1.00 97.06 289 LYS A N 1
ATOM 2286 C CA . LYS A 1 289 ? -14.679 5.191 31.580 1.00 97.06 289 LYS A CA 1
ATOM 2287 C C . LYS A 1 289 ? -14.104 4.229 30.545 1.00 97.06 289 LYS A C 1
ATOM 2289 O O . LYS A 1 289 ? -14.802 3.290 30.175 1.00 97.06 289 LYS A O 1
ATOM 2294 N N . TYR A 1 290 ? -12.873 4.451 30.086 1.00 95.69 290 TYR A N 1
ATOM 2295 C CA . TYR A 1 290 ? -12.146 3.530 29.206 1.00 95.69 290 TYR A CA 1
ATOM 2296 C C . TYR A 1 290 ? -10.970 2.936 29.968 1.00 95.69 290 TYR A C 1
ATOM 2298 O O . TYR A 1 290 ? -10.167 3.692 30.512 1.00 95.69 290 TYR A O 1
ATOM 2306 N N . LEU A 1 291 ? -10.849 1.613 29.956 1.00 95.50 291 LEU A N 1
ATOM 2307 C CA . LEU A 1 291 ? -9.693 0.892 30.477 1.00 95.50 291 LEU A CA 1
ATOM 2308 C C . LEU A 1 291 ? -9.382 -0.282 29.542 1.00 95.50 291 LEU A C 1
ATOM 2310 O O . LEU A 1 291 ? -10.272 -1.071 29.232 1.00 95.50 291 LEU A O 1
ATOM 2314 N N . ASN A 1 292 ? -8.129 -0.426 29.117 1.00 91.50 292 ASN A N 1
ATOM 2315 C CA . ASN A 1 292 ? -7.639 -1.639 28.466 1.00 91.50 292 ASN A CA 1
ATOM 2316 C C . ASN A 1 292 ? -6.593 -2.268 29.383 1.00 91.50 292 ASN A C 1
ATOM 2318 O O . ASN A 1 292 ? -5.664 -1.583 29.770 1.00 91.50 292 ASN A O 1
ATOM 2322 N N . ILE A 1 293 ? -6.781 -3.535 29.738 1.00 92.25 293 ILE A N 1
ATOM 2323 C CA . ILE A 1 293 ? -5.907 -4.325 30.621 1.00 92.25 293 ILE A CA 1
ATOM 2324 C C . ILE A 1 293 ? -5.544 -5.673 29.975 1.00 92.25 293 ILE A C 1
ATOM 2326 O O . ILE A 1 293 ? -5.028 -6.564 30.641 1.00 92.25 293 ILE A O 1
ATOM 2330 N N . GLY A 1 294 ? -5.865 -5.877 28.691 1.00 86.81 294 GLY A N 1
ATOM 2331 C CA . GLY A 1 294 ? -5.816 -7.197 28.051 1.00 86.81 294 GLY A CA 1
ATOM 2332 C C . GLY A 1 294 ? -4.424 -7.826 27.952 1.00 86.81 294 GLY A C 1
ATOM 2333 O O . GLY A 1 294 ? -4.286 -9.036 28.126 1.00 86.81 294 GLY A O 1
ATOM 2334 N N . GLN A 1 295 ? -3.384 -7.008 27.760 1.00 81.12 295 GLN A N 1
ATOM 2335 C CA . GLN A 1 295 ? -1.995 -7.484 27.694 1.00 81.12 295 GLN A CA 1
ATOM 2336 C C . GLN A 1 295 ? -1.521 -8.102 29.022 1.00 81.12 295 GLN A C 1
ATOM 2338 O O . GLN A 1 295 ? -0.588 -8.908 29.042 1.00 81.12 295 GLN A O 1
ATOM 2343 N N . ASN A 1 296 ? -2.184 -7.774 30.135 1.00 85.38 296 ASN A N 1
ATOM 2344 C CA . ASN A 1 296 ? -1.843 -8.304 31.443 1.00 85.38 296 ASN A CA 1
ATOM 2345 C C . ASN A 1 296 ? -2.293 -9.749 31.576 1.00 85.38 296 ASN A C 1
ATOM 2347 O O . ASN A 1 296 ? -3.453 -10.089 31.354 1.00 85.38 296 ASN A O 1
ATOM 2351 N N . LYS A 1 297 ? -1.401 -10.598 32.086 1.00 85.81 297 LYS A N 1
ATOM 2352 C CA . LYS A 1 297 ? -1.783 -11.939 32.524 1.00 85.81 297 LYS A CA 1
ATOM 2353 C C . LYS A 1 297 ? -2.909 -11.863 33.568 1.00 85.81 297 LYS A C 1
ATOM 2355 O O . LYS A 1 297 ? -2.828 -11.057 34.498 1.00 85.81 297 LYS A O 1
ATOM 2360 N N . ASP A 1 298 ? -3.896 -12.756 33.445 1.00 89.56 298 ASP A N 1
ATOM 2361 C CA . ASP A 1 298 ? -5.021 -12.900 34.378 1.00 89.56 298 ASP A CA 1
ATOM 2362 C C . ASP A 1 298 ? -5.781 -11.567 34.624 1.00 89.56 298 ASP A C 1
ATOM 2364 O O . ASP A 1 298 ? -6.007 -11.187 35.777 1.00 89.56 298 ASP A O 1
ATOM 2368 N N . PRO A 1 299 ? -6.190 -10.826 33.571 1.00 92.00 299 PRO A N 1
ATOM 2369 C CA . PRO A 1 299 ? -6.533 -9.403 33.683 1.00 92.00 299 PRO A CA 1
ATOM 2370 C C . PRO A 1 299 ? -7.745 -9.157 34.593 1.00 92.00 299 PRO A C 1
ATOM 2372 O O . PRO A 1 299 ? -7.765 -8.233 35.403 1.00 92.00 299 PRO A O 1
ATOM 2375 N N . LEU A 1 300 ? -8.734 -10.052 34.547 1.00 93.69 300 LEU A N 1
ATOM 2376 C CA . LEU A 1 300 ? -9.941 -10.001 35.375 1.00 93.69 300 LEU A CA 1
ATOM 2377 C C . LEU A 1 300 ? -9.737 -10.425 36.841 1.00 93.69 300 LEU A C 1
ATOM 2379 O O . LEU A 1 300 ? -10.643 -10.236 37.655 1.00 93.69 300 LEU A O 1
ATOM 2383 N N . LYS A 1 301 ? -8.573 -10.992 37.183 1.00 91.81 301 LYS A N 1
ATOM 2384 C CA . LYS A 1 301 ? -8.218 -11.432 38.545 1.00 91.81 301 LYS A CA 1
ATOM 2385 C C . LYS A 1 301 ? -7.398 -10.363 39.298 1.00 91.81 301 LYS A C 1
ATOM 2387 O O . LYS A 1 301 ? -7.050 -10.579 40.457 1.00 91.81 301 LYS A O 1
ATOM 2392 N N . ARG A 1 302 ? -7.100 -9.219 38.661 1.00 89.75 302 ARG A N 1
ATOM 2393 C CA . ARG A 1 302 ? -6.339 -8.096 39.238 1.00 89.75 302 ARG A CA 1
ATOM 2394 C C . ARG A 1 302 ? -7.115 -7.383 40.352 1.00 89.75 302 ARG A C 1
ATOM 2396 O O . ARG A 1 302 ? -8.340 -7.245 40.310 1.00 89.75 302 ARG A O 1
ATOM 2403 N N . ASN A 1 303 ? -6.378 -6.912 41.356 1.00 90.56 303 ASN A N 1
ATOM 2404 C CA . ASN A 1 303 ? -6.932 -6.182 42.496 1.00 90.56 303 ASN A CA 1
ATOM 2405 C C . ASN A 1 303 ? -7.450 -4.791 42.095 1.00 90.56 303 ASN A C 1
ATOM 2407 O O . ASN A 1 303 ? -7.094 -4.240 41.058 1.00 90.56 303 ASN A O 1
ATOM 2411 N N . GLY A 1 304 ? -8.295 -4.203 42.945 1.00 90.81 304 GLY A N 1
ATOM 2412 C CA . GLY A 1 304 ? -8.710 -2.800 42.831 1.00 90.81 304 GLY A CA 1
ATOM 2413 C C . GLY A 1 304 ? -9.689 -2.470 41.693 1.00 90.81 304 GLY A C 1
ATOM 2414 O O . GLY A 1 304 ? -10.247 -1.377 41.703 1.00 90.81 304 GLY A O 1
ATOM 2415 N N . LEU A 1 305 ? -9.992 -3.399 40.775 1.00 93.19 305 LEU A N 1
ATOM 2416 C CA . LEU A 1 305 ? -10.978 -3.207 39.694 1.00 93.19 305 LEU A CA 1
ATOM 2417 C C . LEU A 1 305 ? -12.359 -2.723 40.189 1.00 93.19 305 LEU A C 1
ATOM 2419 O O . LEU A 1 305 ? -13.038 -1.970 39.497 1.00 93.19 305 LEU A O 1
ATOM 2423 N N . ASP A 1 306 ? -12.769 -3.103 41.402 1.00 93.50 306 ASP A N 1
ATOM 2424 C CA . ASP A 1 306 ? -14.027 -2.659 42.028 1.00 93.50 306 ASP A CA 1
ATOM 2425 C C . ASP A 1 306 ? -14.037 -1.163 42.425 1.00 93.50 306 ASP A C 1
ATOM 2427 O O . ASP A 1 306 ? -15.092 -0.616 42.745 1.00 93.50 306 ASP A O 1
ATOM 2431 N N . LEU A 1 307 ? -12.884 -0.482 42.378 1.00 96.06 307 LEU A N 1
ATOM 2432 C CA . LEU A 1 307 ? -12.751 0.966 42.591 1.00 96.06 307 LEU A CA 1
ATOM 2433 C C . LEU A 1 307 ? -13.068 1.792 41.331 1.00 96.06 307 LEU A C 1
ATOM 2435 O O . LEU A 1 307 ? -13.219 3.008 41.440 1.00 96.06 307 LEU A O 1
ATOM 2439 N N . MET A 1 308 ? -13.227 1.148 40.166 1.00 96.19 308 MET A N 1
ATOM 2440 C CA . MET A 1 308 ? -13.565 1.780 38.880 1.00 96.19 308 MET A CA 1
ATOM 2441 C C . MET A 1 308 ? -14.973 1.362 38.385 1.00 96.19 308 MET A C 1
ATOM 2443 O O . MET A 1 308 ? -15.123 0.793 37.303 1.00 96.19 308 MET A O 1
ATOM 2447 N N . PRO A 1 309 ? -16.056 1.616 39.153 1.00 94.88 309 PRO A N 1
ATOM 2448 C CA . PRO A 1 309 ? -17.396 1.081 38.870 1.00 94.88 309 PRO A CA 1
ATOM 2449 C C . PRO A 1 309 ? -18.100 1.707 37.653 1.00 94.88 309 PRO A C 1
ATOM 2451 O O . PRO A 1 309 ? -19.186 1.259 37.283 1.00 94.88 309 PRO A O 1
ATOM 2454 N N . ASN A 1 310 ? -17.529 2.763 37.065 1.00 96.25 310 ASN A N 1
ATOM 2455 C CA . ASN A 1 310 ? -18.140 3.547 35.990 1.00 96.25 310 ASN A CA 1
ATOM 2456 C C . ASN A 1 310 ? -17.570 3.258 34.591 1.00 96.25 310 ASN A C 1
ATOM 2458 O O . ASN A 1 310 ? -17.964 3.946 33.652 1.00 96.25 310 ASN A O 1
ATOM 2462 N N . ILE A 1 311 ? -16.712 2.241 34.447 1.00 97.62 311 ILE A N 1
ATOM 2463 C CA . ILE A 1 311 ? -16.171 1.813 33.151 1.00 97.62 311 ILE A CA 1
ATOM 2464 C C . ILE A 1 311 ? -17.312 1.530 32.160 1.00 97.62 311 ILE A C 1
ATOM 2466 O O . ILE A 1 311 ? -18.220 0.737 32.428 1.00 97.62 311 ILE A O 1
ATOM 2470 N N . GLU A 1 312 ? -17.243 2.201 31.011 1.00 97.88 312 GLU A N 1
ATOM 2471 C CA . GLU A 1 312 ? -18.158 2.075 29.877 1.00 97.88 312 GLU A CA 1
ATOM 2472 C C . GLU A 1 312 ? -17.521 1.300 28.710 1.00 97.88 312 GLU A C 1
ATOM 2474 O O . GLU A 1 312 ? -18.245 0.687 27.929 1.00 97.88 312 GLU A O 1
ATOM 2479 N N . VAL A 1 313 ? -16.187 1.277 28.608 1.00 97.69 313 VAL A N 1
ATOM 2480 C CA . VAL A 1 313 ? -15.424 0.535 27.592 1.00 97.69 313 VAL A CA 1
ATOM 2481 C C . VAL A 1 313 ? -14.296 -0.245 28.269 1.00 97.69 313 VAL A C 1
ATOM 2483 O O . VAL A 1 313 ? -13.462 0.353 28.949 1.00 97.69 313 VAL A O 1
ATOM 2486 N N . LEU A 1 314 ? -14.266 -1.568 28.082 1.00 97.50 314 LEU A N 1
ATOM 2487 C CA . LEU A 1 314 ? -13.267 -2.457 28.684 1.00 97.50 314 LEU A CA 1
ATOM 2488 C C . LEU A 1 314 ? -12.551 -3.306 27.626 1.00 97.50 314 LEU A C 1
ATOM 2490 O O . LEU A 1 314 ? -13.185 -4.108 26.939 1.00 97.50 314 LEU A O 1
ATOM 2494 N N . GLY A 1 315 ? -11.227 -3.182 27.554 1.00 96.56 315 GLY A N 1
ATOM 2495 C CA . GLY A 1 315 ? -10.351 -4.092 26.817 1.00 96.56 315 GLY A CA 1
ATOM 2496 C C . GLY A 1 315 ? -9.753 -5.166 27.727 1.00 96.56 315 GLY A C 1
ATOM 2497 O O . GLY A 1 315 ? -9.117 -4.846 28.729 1.00 96.56 315 GLY A O 1
ATOM 2498 N N . ILE A 1 316 ? -9.961 -6.436 27.376 1.00 94.81 316 ILE A N 1
ATOM 2499 C CA . ILE A 1 316 ? -9.412 -7.629 28.048 1.00 94.81 316 ILE A CA 1
ATOM 2500 C C . ILE A 1 316 ? -8.931 -8.685 27.027 1.00 94.81 316 ILE A C 1
ATOM 2502 O O . ILE A 1 316 ? -8.914 -9.874 27.322 1.00 94.81 316 ILE A O 1
ATOM 2506 N N . GLY A 1 317 ? -8.586 -8.264 25.804 1.00 89.88 317 GLY A N 1
ATOM 2507 C CA . GLY A 1 317 ? -8.106 -9.150 24.734 1.00 89.88 317 GLY A CA 1
ATOM 2508 C C . GLY A 1 317 ? -6.671 -9.665 24.920 1.00 89.88 317 GLY A C 1
ATOM 2509 O O . GLY A 1 317 ? -5.978 -9.259 25.840 1.00 89.88 317 GLY A O 1
ATOM 2510 N N . TYR A 1 318 ? -6.198 -10.509 24.001 1.00 87.19 318 TYR A N 1
ATOM 2511 C CA . TYR A 1 318 ? -4.823 -11.028 23.871 1.00 87.19 318 TYR A CA 1
ATOM 2512 C C . TYR A 1 318 ? -4.313 -11.993 24.958 1.00 87.19 318 TYR A C 1
ATOM 2514 O O . TYR A 1 318 ? -3.279 -12.632 24.746 1.00 87.19 318 TYR A O 1
ATOM 2522 N N . THR A 1 319 ? -5.030 -12.186 26.068 1.00 89.06 319 THR A N 1
ATOM 2523 C CA . THR A 1 319 ? -4.704 -13.192 27.096 1.00 89.06 319 THR A CA 1
ATOM 2524 C C . THR A 1 319 ? -5.853 -14.176 27.334 1.00 89.06 319 THR A C 1
ATOM 2526 O O . THR A 1 319 ? -7.024 -13.840 27.191 1.00 89.06 319 THR A O 1
ATOM 2529 N N . SER A 1 320 ? -5.525 -15.429 27.680 1.00 91.31 320 SER A N 1
ATOM 2530 C CA . SER A 1 320 ? -6.522 -16.491 27.903 1.00 91.31 320 SER A CA 1
ATOM 2531 C C . SER A 1 320 ? -7.419 -16.179 29.105 1.00 91.31 320 SER A C 1
ATOM 2533 O O . SER A 1 320 ? -6.908 -15.915 30.196 1.00 91.31 320 SER A O 1
ATOM 2535 N N . ILE A 1 321 ? -8.743 -16.263 28.933 1.00 92.56 321 ILE A N 1
ATOM 2536 C CA . ILE A 1 321 ? -9.722 -16.003 30.002 1.00 92.56 321 ILE A CA 1
ATOM 2537 C C . ILE A 1 321 ? -10.508 -17.272 30.338 1.00 92.56 321 ILE A C 1
ATOM 2539 O O . ILE A 1 321 ? -11.458 -17.636 29.649 1.00 92.56 321 ILE A O 1
ATOM 2543 N N . ASP A 1 322 ? -10.146 -17.905 31.458 1.00 88.12 322 ASP A N 1
ATOM 2544 C CA . ASP A 1 322 ? -10.870 -19.068 32.001 1.00 88.12 322 ASP A CA 1
ATOM 2545 C C . ASP A 1 322 ? -12.208 -18.678 32.664 1.00 88.12 322 ASP A C 1
ATOM 2547 O O . ASP A 1 322 ? -13.129 -19.488 32.746 1.00 88.12 322 ASP A O 1
ATOM 2551 N N . ASP A 1 323 ? -12.300 -17.447 33.182 1.00 92.00 323 ASP A N 1
ATOM 2552 C CA . ASP A 1 323 ? -13.453 -16.925 33.920 1.00 92.00 323 ASP A CA 1
ATOM 2553 C C . ASP A 1 323 ? -13.736 -15.466 33.532 1.00 92.00 323 ASP A C 1
ATOM 2555 O O . ASP A 1 323 ? -13.020 -14.539 33.915 1.00 92.00 323 ASP A O 1
ATOM 2559 N N . ILE A 1 324 ? -14.812 -15.280 32.767 1.00 94.19 324 ILE A N 1
ATOM 2560 C CA . ILE A 1 324 ? -15.322 -13.984 32.301 1.00 94.19 324 ILE A CA 1
ATOM 2561 C C . ILE A 1 324 ? -16.247 -13.302 33.330 1.00 94.19 324 ILE A C 1
ATOM 2563 O O . ILE A 1 324 ? -16.570 -12.120 33.196 1.00 94.19 324 ILE A O 1
ATOM 2567 N N . THR A 1 325 ? -16.679 -14.008 34.383 1.00 92.69 325 THR A N 1
ATOM 2568 C CA . THR A 1 325 ? -17.687 -13.502 35.331 1.00 92.69 325 THR A CA 1
ATOM 2569 C C . THR A 1 325 ? -17.291 -12.241 36.116 1.00 92.69 325 THR A C 1
ATOM 2571 O O . THR A 1 325 ? -18.200 -11.466 36.435 1.00 92.69 325 THR A O 1
ATOM 2574 N N . PRO A 1 326 ? -16.002 -11.911 36.371 1.00 93.94 326 PRO A N 1
ATOM 2575 C CA . PRO A 1 326 ? -15.653 -10.642 37.007 1.00 93.94 326 PRO A CA 1
ATOM 2576 C C . PRO A 1 326 ? -16.093 -9.403 36.214 1.00 93.94 326 PRO A C 1
ATOM 2578 O O . PRO A 1 326 ? -16.333 -8.368 36.835 1.00 93.94 326 PRO A O 1
ATOM 2581 N N . VAL A 1 327 ? -16.288 -9.496 34.887 1.00 94.38 327 VAL A N 1
ATOM 2582 C CA . VAL A 1 327 ? -16.816 -8.392 34.052 1.00 94.38 327 VAL A CA 1
ATOM 2583 C C . VAL A 1 327 ? -18.188 -7.917 34.540 1.00 94.38 327 VAL A C 1
ATOM 2585 O O . VAL A 1 327 ? -18.519 -6.737 34.416 1.00 94.38 327 VAL A O 1
ATOM 2588 N N . TYR A 1 328 ? -18.972 -8.786 35.188 1.00 92.12 328 TYR A N 1
ATOM 2589 C CA . TYR A 1 328 ? -20.291 -8.440 35.718 1.00 92.12 328 TYR A CA 1
ATOM 2590 C C . TYR A 1 328 ? -20.269 -7.317 36.770 1.00 92.12 328 TYR A C 1
ATOM 2592 O O . TYR A 1 328 ? -21.344 -6.816 37.112 1.00 92.12 328 TYR A O 1
ATOM 2600 N N . LYS A 1 329 ? -19.107 -6.900 37.299 1.00 90.38 329 LYS A N 1
ATOM 2601 C CA . LYS A 1 329 ? -19.007 -5.743 38.208 1.00 90.38 329 LYS A CA 1
ATOM 2602 C C . LYS A 1 329 ? -19.234 -4.397 37.507 1.00 90.38 329 LYS A C 1
ATOM 2604 O O . LYS A 1 329 ? -19.770 -3.479 38.126 1.00 90.38 329 LYS A O 1
ATOM 2609 N N . PHE A 1 330 ? -18.908 -4.284 36.219 1.00 94.81 330 PHE A N 1
ATOM 2610 C CA . PHE A 1 330 ? -18.953 -3.026 35.467 1.00 94.81 330 PHE A CA 1
ATOM 2611 C C . PHE A 1 330 ? -20.380 -2.714 34.986 1.00 94.81 330 PHE A C 1
ATOM 2613 O O . PHE A 1 330 ? -20.748 -2.928 33.834 1.00 94.81 330 PHE A O 1
ATOM 2620 N N . LYS A 1 331 ? -21.228 -2.210 35.892 1.00 93.44 331 LYS A N 1
ATOM 2621 C CA . LYS A 1 331 ? -22.673 -1.994 35.650 1.00 93.44 331 LYS A CA 1
ATOM 2622 C C . LYS A 1 331 ? -23.024 -0.889 34.637 1.00 93.44 331 LYS A C 1
ATOM 2624 O O . LYS A 1 331 ? -24.207 -0.655 34.404 1.00 93.44 331 LYS A O 1
ATOM 2629 N N . LYS A 1 332 ? -22.027 -0.216 34.054 1.00 96.25 332 LYS A N 1
ATOM 2630 C CA . LYS A 1 332 ? -22.178 0.775 32.975 1.00 96.25 332 LYS A CA 1
ATOM 2631 C C . LYS A 1 332 ? -21.539 0.347 31.651 1.00 96.25 332 LYS A C 1
ATOM 2633 O O . LYS A 1 332 ? -21.512 1.145 30.719 1.00 96.25 332 LYS A O 1
ATOM 2638 N N . LEU A 1 333 ? -21.039 -0.885 31.556 1.00 97.00 333 LEU A N 1
ATOM 2639 C CA . LEU A 1 333 ? -20.277 -1.349 30.402 1.00 97.00 333 LEU A CA 1
ATOM 2640 C C . LEU A 1 333 ? -21.131 -1.346 29.123 1.00 97.00 333 LEU A C 1
ATOM 2642 O O . LEU A 1 333 ? -22.132 -2.061 29.036 1.00 97.00 333 LEU A O 1
ATOM 2646 N N . LYS A 1 334 ? -20.713 -0.541 28.145 1.00 97.19 334 LYS A N 1
ATOM 2647 C CA . LYS A 1 334 ? -21.304 -0.408 26.807 1.00 97.19 334 LYS A CA 1
ATOM 2648 C C . LYS A 1 334 ? -20.493 -1.144 25.753 1.00 97.19 334 LYS A C 1
ATOM 2650 O O . LYS A 1 334 ? -21.086 -1.655 24.813 1.00 97.19 334 LYS A O 1
ATOM 2655 N N . GLN A 1 335 ? -19.169 -1.201 25.883 1.00 97.81 335 GLN A N 1
ATOM 2656 C CA . GLN A 1 335 ? -18.291 -1.853 24.910 1.00 97.81 335 GLN A CA 1
ATOM 2657 C C . GLN A 1 335 ? -17.307 -2.796 25.601 1.00 97.81 335 GLN A C 1
ATOM 2659 O O . GLN A 1 335 ? -16.714 -2.443 26.619 1.00 97.81 335 GLN A O 1
ATOM 2664 N N . LEU A 1 336 ? -17.140 -3.995 25.046 1.00 97.38 336 LEU A N 1
ATOM 2665 C CA . LEU A 1 336 ? -16.262 -5.031 25.587 1.00 97.38 336 LEU A CA 1
ATOM 2666 C C . LEU A 1 336 ? -15.410 -5.641 24.473 1.00 97.38 336 LEU A C 1
ATOM 2668 O O . LEU A 1 336 ? -15.956 -6.163 23.503 1.00 97.38 336 LEU A O 1
ATOM 2672 N N . TYR A 1 337 ? -14.089 -5.617 24.637 1.00 96.94 337 TYR A N 1
ATOM 2673 C CA . TYR A 1 337 ? -13.147 -6.204 23.686 1.00 96.94 337 TYR A CA 1
ATOM 2674 C C . TYR A 1 337 ? -12.469 -7.427 24.314 1.00 96.94 337 TYR A C 1
ATOM 2676 O O . TYR A 1 337 ? -11.689 -7.305 25.259 1.00 96.94 337 TYR A O 1
ATOM 2684 N N . VAL A 1 338 ? -12.803 -8.613 23.800 1.00 96.06 338 VAL A N 1
ATOM 2685 C CA . VAL A 1 338 ? -12.362 -9.946 24.261 1.00 96.06 338 VAL A CA 1
ATOM 2686 C C . VAL A 1 338 ? -11.641 -10.710 23.144 1.00 96.06 338 VAL A C 1
ATOM 2688 O O . VAL A 1 338 ? -11.688 -11.939 23.069 1.00 96.06 338 VAL A O 1
ATOM 2691 N N . SER A 1 339 ? -10.997 -9.989 22.234 1.00 94.19 339 SER A N 1
ATOM 2692 C CA . SER A 1 339 ? -10.318 -10.564 21.072 1.00 94.19 339 SER A CA 1
ATOM 2693 C C . SER A 1 339 ? -9.131 -11.428 21.488 1.00 94.19 339 SER A C 1
ATOM 2695 O O . SER A 1 339 ? -8.395 -11.050 22.394 1.00 94.19 339 SER A O 1
ATOM 2697 N N . ARG A 1 340 ? -8.948 -12.597 20.867 1.00 93.69 340 ARG A N 1
ATOM 2698 C CA . ARG A 1 340 ? -7.866 -13.551 21.183 1.00 93.69 340 ARG A CA 1
ATOM 2699 C C . ARG A 1 340 ? -7.787 -13.963 22.667 1.00 93.69 340 ARG A C 1
ATOM 2701 O O . ARG A 1 340 ? -6.705 -14.073 23.238 1.00 93.69 340 ARG A O 1
ATOM 2708 N N . THR A 1 341 ? -8.941 -14.202 23.293 1.00 94.44 341 THR A N 1
ATOM 2709 C CA . THR A 1 341 ? -9.062 -14.672 24.692 1.00 94.44 341 THR A CA 1
ATOM 2710 C C . THR A 1 341 ? -9.359 -16.166 24.820 1.00 94.44 341 THR A C 1
ATOM 2712 O O . THR A 1 341 ? -9.307 -16.717 25.920 1.00 94.44 341 THR A O 1
ATOM 2715 N N . GLY A 1 342 ? -9.694 -16.831 23.709 1.00 91.00 342 GLY A N 1
ATOM 2716 C CA . GLY A 1 342 ? -10.091 -18.240 23.672 1.00 91.00 342 GLY A CA 1
ATOM 2717 C C . GLY A 1 342 ? -11.536 -18.502 24.116 1.00 91.00 342 GLY A C 1
ATOM 2718 O O . GLY A 1 342 ? -11.959 -19.659 24.133 1.00 91.00 342 GLY A O 1
ATOM 2719 N N . ILE A 1 343 ? -12.304 -17.457 24.453 1.00 91.81 343 ILE A N 1
ATOM 2720 C CA . ILE A 1 343 ? -13.696 -17.579 24.900 1.00 91.81 343 ILE A CA 1
ATOM 2721 C C . ILE A 1 343 ? -14.557 -18.186 23.781 1.00 91.81 343 ILE A C 1
ATOM 2723 O O . ILE A 1 343 ? -14.522 -17.752 22.632 1.00 91.81 343 ILE A O 1
ATOM 2727 N N . LYS A 1 344 ? -15.351 -19.205 24.135 1.00 88.12 344 LYS A N 1
ATOM 2728 C CA . LYS A 1 344 ? -16.292 -19.887 23.225 1.00 88.12 344 LYS A CA 1
ATOM 2729 C C . LYS A 1 344 ? -17.761 -19.679 23.590 1.00 88.12 344 LYS A C 1
ATOM 2731 O O . LYS A 1 344 ? -18.603 -19.671 22.699 1.00 88.12 344 LYS A O 1
ATOM 2736 N N . ASP A 1 345 ? -18.076 -19.525 24.877 1.00 89.50 345 ASP A N 1
ATOM 2737 C CA . ASP A 1 345 ? -19.440 -19.254 25.335 1.00 89.50 345 ASP A CA 1
ATOM 2738 C C . ASP A 1 345 ? -19.635 -17.759 25.613 1.00 89.50 345 ASP A C 1
ATOM 2740 O O . ASP A 1 345 ? -19.021 -17.195 26.516 1.00 89.50 345 ASP A O 1
ATOM 2744 N N . TYR A 1 346 ? -20.537 -17.141 24.852 1.00 91.88 346 TYR A N 1
ATOM 2745 C CA . TYR A 1 346 ? -20.923 -15.733 24.961 1.00 91.88 346 TYR A CA 1
ATOM 2746 C C . TYR A 1 346 ? -22.272 -15.538 25.684 1.00 91.88 346 TYR A C 1
ATOM 2748 O O . TYR A 1 346 ? -22.862 -14.453 25.665 1.00 91.88 346 TYR A O 1
ATOM 2756 N N . SER A 1 347 ? -22.769 -16.571 26.380 1.00 87.94 347 SER A N 1
ATOM 2757 C CA . SER A 1 347 ? -23.950 -16.494 27.254 1.00 87.94 347 SER A CA 1
ATOM 2758 C C . SER A 1 347 ? -23.804 -15.461 28.380 1.00 87.94 347 SER A C 1
ATOM 2760 O O . SER A 1 347 ? -24.806 -14.912 28.850 1.00 87.94 347 SER A O 1
ATOM 2762 N N . PHE A 1 348 ? -22.565 -15.137 28.770 1.00 89.31 348 PHE A N 1
ATOM 2763 C CA . PHE A 1 348 ? -22.246 -14.175 29.825 1.00 89.31 348 PHE A CA 1
ATOM 2764 C C . PHE A 1 348 ? -22.822 -12.771 29.561 1.00 89.31 348 PHE A C 1
ATOM 2766 O O . PHE A 1 348 ? -23.207 -12.086 30.513 1.00 89.31 348 PHE A O 1
ATOM 2773 N N . ILE A 1 349 ? -22.955 -12.363 28.289 1.00 89.12 349 ILE A N 1
ATOM 2774 C CA . ILE A 1 349 ? -23.433 -11.027 27.885 1.00 89.12 349 ILE A CA 1
ATOM 2775 C C . ILE A 1 349 ? -24.868 -10.758 28.385 1.00 89.12 349 ILE A C 1
ATOM 2777 O O . ILE A 1 349 ? -25.222 -9.608 28.631 1.00 89.12 349 ILE A O 1
ATOM 2781 N N . LYS A 1 350 ? -25.680 -11.790 28.676 1.00 86.44 350 LYS A N 1
ATOM 2782 C CA . LYS A 1 350 ? -27.026 -11.630 29.281 1.00 86.44 350 LYS A CA 1
ATOM 2783 C C . LYS A 1 350 ? -27.015 -10.909 30.633 1.00 86.44 350 LYS A C 1
ATOM 2785 O O . LYS A 1 350 ? -28.041 -10.378 31.050 1.00 86.44 350 LYS A O 1
ATOM 2790 N N . ASN A 1 351 ? -25.864 -10.858 31.302 1.00 89.69 351 ASN A N 1
ATOM 2791 C CA . ASN A 1 351 ? -25.660 -10.142 32.563 1.00 89.69 351 ASN A CA 1
ATOM 2792 C C . ASN A 1 351 ? -25.174 -8.688 32.365 1.00 89.69 351 ASN A C 1
ATOM 2794 O O . ASN A 1 351 ? -24.969 -7.974 33.350 1.00 89.69 351 ASN A O 1
ATOM 2798 N N . ILE A 1 352 ? -25.002 -8.252 31.111 1.00 92.44 352 ILE A N 1
ATOM 2799 C CA . ILE A 1 352 ? -24.502 -6.937 30.683 1.00 92.44 352 ILE A CA 1
ATOM 2800 C C . ILE A 1 352 ? -25.535 -6.287 29.725 1.00 92.44 352 ILE A C 1
ATOM 2802 O O . ILE A 1 352 ? -25.251 -6.057 28.552 1.00 92.44 352 ILE A O 1
ATOM 2806 N N . PRO A 1 353 ? -26.769 -5.985 30.184 1.00 89.38 353 PRO A N 1
ATOM 2807 C CA . PRO A 1 353 ? -27.852 -5.483 29.321 1.00 89.38 353 PRO A CA 1
ATOM 2808 C C . PRO A 1 353 ? -27.613 -4.068 28.758 1.00 89.38 353 PRO A C 1
ATOM 2810 O O . PRO A 1 353 ? -28.407 -3.583 27.955 1.00 89.38 353 PRO A O 1
ATOM 2813 N N . THR A 1 354 ? -26.542 -3.401 29.195 1.00 93.62 354 THR A N 1
ATOM 2814 C CA . THR A 1 354 ? -26.060 -2.100 28.715 1.00 93.62 354 THR A CA 1
ATOM 2815 C C . THR A 1 354 ? -25.137 -2.197 27.498 1.00 93.62 354 THR A C 1
ATOM 2817 O O . THR A 1 354 ? -24.709 -1.158 27.007 1.00 93.62 354 THR A O 1
ATOM 2820 N N . LEU A 1 355 ? -24.798 -3.404 27.026 1.00 95.50 355 LEU A N 1
ATOM 2821 C CA . LEU A 1 355 ? -23.812 -3.581 25.962 1.00 95.50 355 LEU A CA 1
ATOM 2822 C C . LEU A 1 355 ? -24.349 -3.104 24.596 1.00 95.50 355 LEU A C 1
ATOM 2824 O O . LEU A 1 355 ? -25.297 -3.661 24.045 1.00 95.50 355 LEU A O 1
ATOM 2828 N N . GLU A 1 356 ? -23.698 -2.076 24.056 1.00 97.31 356 GLU A N 1
ATOM 2829 C CA . GLU A 1 356 ? -23.914 -1.479 22.734 1.00 97.31 356 GLU A CA 1
ATOM 2830 C C . GLU A 1 356 ? -22.823 -1.900 21.726 1.00 97.31 356 GLU A C 1
ATOM 2832 O O . GLU A 1 356 ? -22.987 -1.695 20.525 1.00 97.31 356 GLU A O 1
ATOM 2837 N N . GLY A 1 357 ? -21.713 -2.501 22.168 1.00 97.94 357 GLY A N 1
ATOM 2838 C CA . GLY A 1 357 ? -20.652 -2.977 21.282 1.00 97.94 357 GLY A CA 1
ATOM 2839 C C . GLY A 1 357 ? -19.849 -4.156 21.826 1.00 97.94 357 GLY A C 1
ATOM 2840 O O . GLY A 1 357 ? -19.617 -4.264 23.029 1.00 97.94 357 GLY A O 1
ATOM 2841 N N . ILE A 1 358 ? -19.390 -5.033 20.934 1.00 97.38 358 ILE A N 1
ATOM 2842 C CA . ILE A 1 358 ? -18.496 -6.141 21.287 1.00 97.38 358 ILE A CA 1
ATOM 2843 C C . ILE A 1 358 ? -17.444 -6.385 20.202 1.00 97.38 358 ILE A C 1
ATOM 2845 O O . ILE A 1 358 ? -17.763 -6.353 19.014 1.00 97.38 358 ILE A O 1
ATOM 2849 N N . ASP A 1 359 ? -16.210 -6.664 20.619 1.00 97.69 359 ASP A N 1
ATOM 2850 C CA . ASP A 1 359 ? -15.176 -7.262 19.770 1.00 97.69 359 ASP A CA 1
ATOM 2851 C C . ASP A 1 359 ? -14.804 -8.650 20.301 1.00 97.69 359 ASP A C 1
ATOM 2853 O O . ASP A 1 359 ? -14.455 -8.806 21.473 1.00 97.69 359 ASP A O 1
ATOM 2857 N N . PHE A 1 360 ? -14.915 -9.657 19.439 1.00 96.81 360 PHE A N 1
ATOM 2858 C CA . PHE A 1 360 ? -14.558 -11.051 19.699 1.00 96.81 360 PHE A CA 1
ATOM 2859 C C . PHE A 1 360 ? -13.678 -11.638 18.582 1.00 96.81 360 PHE A C 1
ATOM 2861 O O . PHE A 1 360 ? -13.709 -12.841 18.312 1.00 96.81 360 PHE A O 1
ATOM 2868 N N . SER A 1 361 ? -12.861 -10.797 17.950 1.00 97.38 361 SER A N 1
ATOM 2869 C CA . SER A 1 361 ? -11.898 -11.195 16.914 1.00 97.38 361 SER A CA 1
ATOM 2870 C C . SER A 1 361 ? -10.880 -12.249 17.394 1.00 97.38 361 SER A C 1
ATOM 2872 O O . SER A 1 361 ? -10.634 -12.376 18.591 1.00 97.38 361 SER A O 1
ATOM 2874 N N . GLU A 1 362 ? -10.282 -13.025 16.485 1.00 95.56 362 GLU A N 1
ATOM 2875 C CA . GLU A 1 362 ? -9.222 -14.017 16.779 1.00 95.56 362 GLU A CA 1
ATOM 2876 C C . GLU A 1 362 ? -9.584 -15.068 17.864 1.00 95.56 362 GLU A C 1
ATOM 2878 O O . GLU A 1 362 ? -8.719 -15.544 18.598 1.00 95.56 362 GLU A O 1
ATOM 2883 N N . ASN A 1 363 ? -10.862 -15.447 18.001 1.00 95.19 363 ASN A N 1
ATOM 2884 C CA . ASN A 1 363 ? -11.322 -16.407 19.021 1.00 95.19 363 ASN A CA 1
ATOM 2885 C C . ASN A 1 363 ? -11.704 -17.788 18.463 1.00 95.19 363 ASN A C 1
ATOM 2887 O O . ASN A 1 363 ? -12.273 -18.596 19.197 1.00 95.19 363 ASN A O 1
ATOM 2891 N N . ASP A 1 364 ? -11.400 -18.101 17.199 1.00 94.88 364 ASP A N 1
ATOM 2892 C CA . ASP A 1 364 ? -11.762 -19.367 16.536 1.00 94.88 364 ASP A CA 1
ATOM 2893 C C . ASP A 1 364 ? -13.265 -19.712 16.674 1.00 94.88 364 ASP A C 1
ATOM 2895 O O . ASP A 1 364 ? -13.648 -20.813 17.092 1.00 94.88 364 ASP A O 1
ATOM 2899 N N . ILE A 1 365 ? -14.130 -18.739 16.385 1.00 95.62 365 ILE A N 1
ATOM 2900 C CA . ILE A 1 365 ? -15.596 -18.865 16.427 1.00 95.62 365 ILE A CA 1
ATOM 2901 C C . ILE A 1 365 ? -16.139 -19.172 15.026 1.00 95.62 365 ILE A C 1
ATOM 2903 O O . ILE A 1 365 ? -15.645 -18.638 14.037 1.00 95.62 365 ILE A O 1
ATOM 2907 N N . GLN A 1 366 ? -17.172 -20.015 14.945 1.00 95.44 366 GLN A N 1
ATOM 2908 C CA . GLN A 1 366 ? -17.904 -20.316 13.704 1.00 95.44 366 GLN A CA 1
ATOM 2909 C C . GLN A 1 366 ? -19.397 -19.973 13.820 1.00 95.44 366 GLN A C 1
ATOM 2911 O O . GLN A 1 366 ? -19.950 -19.367 12.906 1.00 95.44 366 GLN A O 1
ATOM 2916 N N . ASP A 1 367 ? -20.044 -20.322 14.941 1.00 95.62 367 ASP A N 1
ATOM 2917 C CA . ASP A 1 367 ? -21.434 -19.939 15.213 1.00 95.62 367 ASP A CA 1
ATOM 2918 C C . ASP A 1 367 ? -21.513 -18.647 16.039 1.00 95.62 367 ASP A C 1
ATOM 2920 O O . ASP A 1 367 ? -21.044 -18.587 17.175 1.00 95.62 367 ASP A O 1
ATOM 2924 N N . ILE A 1 368 ? -22.165 -17.632 15.472 1.00 96.50 368 ILE A N 1
ATOM 2925 C CA . ILE A 1 368 ? -22.486 -16.358 16.129 1.00 96.50 368 ILE A CA 1
ATOM 2926 C C . ILE A 1 368 ? -23.974 -16.235 16.505 1.00 96.50 368 ILE A C 1
ATOM 2928 O O . ILE A 1 368 ? -24.440 -15.153 16.865 1.00 96.50 368 ILE A O 1
ATOM 2932 N N . SER A 1 369 ? -24.747 -17.330 16.473 1.00 94.81 369 SER A N 1
ATOM 2933 C CA . SER A 1 369 ? -26.192 -17.347 16.766 1.00 94.81 369 SER A CA 1
ATOM 2934 C C . SER A 1 369 ? -26.575 -16.814 18.154 1.00 94.81 369 SER A C 1
ATOM 2936 O O . SER A 1 369 ? -27.732 -16.436 18.365 1.00 94.81 369 SER A O 1
ATOM 2938 N N . PHE A 1 370 ? -25.622 -16.726 19.089 1.00 92.62 370 PHE A N 1
ATOM 2939 C CA . PHE A 1 370 ? -25.793 -16.067 20.386 1.00 92.62 370 PHE A CA 1
ATOM 2940 C C . PHE A 1 370 ? -26.152 -14.578 20.259 1.00 92.62 370 PHE A C 1
ATOM 2942 O O . PHE A 1 370 ? -26.858 -14.055 21.119 1.00 92.62 370 PHE A O 1
ATOM 2949 N N . LEU A 1 371 ? -25.738 -13.903 19.177 1.00 94.12 371 LEU A N 1
ATOM 2950 C CA . LEU A 1 371 ? -25.983 -12.473 18.969 1.00 94.12 371 LEU A CA 1
ATOM 2951 C C . LEU A 1 371 ? -27.473 -12.100 18.903 1.00 94.12 371 LEU A C 1
ATOM 2953 O O . LEU A 1 371 ? -27.824 -10.973 19.242 1.00 94.12 371 LEU A O 1
ATOM 2957 N N . LYS A 1 372 ? -28.365 -13.035 18.539 1.00 90.69 372 LYS A N 1
ATOM 2958 C CA . LYS A 1 372 ? -29.822 -12.797 18.441 1.00 90.69 372 LYS A CA 1
ATOM 2959 C C . LYS A 1 372 ? -30.447 -12.259 19.736 1.00 90.69 372 LYS A C 1
ATOM 2961 O O . LYS A 1 372 ? -31.488 -11.613 19.687 1.00 90.69 372 LYS A O 1
ATOM 2966 N N . ASP A 1 373 ? -29.828 -12.554 20.881 1.00 85.50 373 ASP A N 1
ATOM 2967 C CA . ASP A 1 373 ? -30.334 -12.197 22.204 1.00 85.50 373 ASP A CA 1
ATOM 2968 C C . ASP A 1 373 ? -29.938 -10.753 22.611 1.00 85.50 373 ASP A C 1
ATOM 2970 O O . ASP A 1 373 ? -30.330 -10.298 23.687 1.00 85.50 373 ASP A O 1
ATOM 2974 N N . TYR A 1 374 ? -29.197 -10.018 21.761 1.00 87.56 374 TYR A N 1
ATOM 2975 C CA . TYR A 1 374 ? -28.619 -8.693 22.056 1.00 87.56 374 TYR A CA 1
ATOM 2976 C C . TYR A 1 374 ? -28.943 -7.612 20.991 1.00 87.56 374 TYR A C 1
ATOM 2978 O O . TYR A 1 374 ? -28.032 -6.983 20.451 1.00 87.56 374 TYR A O 1
ATOM 2986 N N . PRO A 1 375 ? -30.227 -7.324 20.690 1.00 88.75 375 PRO A N 1
ATOM 2987 C CA . PRO A 1 375 ? -30.641 -6.412 19.606 1.00 88.75 375 PRO A CA 1
ATOM 2988 C C . PRO A 1 375 ? -30.208 -4.940 19.762 1.00 88.75 375 PRO A C 1
ATOM 2990 O O . PRO A 1 375 ? -30.382 -4.152 18.835 1.00 88.75 375 PRO A O 1
ATOM 2993 N N . ASN A 1 376 ? -29.642 -4.555 20.910 1.00 90.44 376 ASN A N 1
ATOM 2994 C CA . ASN A 1 376 ? -29.149 -3.200 21.184 1.00 90.44 376 ASN A CA 1
ATOM 2995 C C . ASN A 1 376 ? -27.728 -2.939 20.643 1.00 90.44 376 ASN A C 1
ATOM 2997 O O . ASN A 1 376 ? -27.245 -1.811 20.742 1.00 90.44 376 ASN A O 1
ATOM 3001 N N . LEU A 1 377 ? -27.048 -3.956 20.099 1.00 96.38 377 LEU A N 1
ATOM 3002 C CA . LEU A 1 377 ? -25.694 -3.814 19.565 1.00 96.38 377 LEU A CA 1
ATOM 3003 C C . LEU A 1 377 ? -25.655 -2.872 18.350 1.00 96.38 377 LEU A C 1
ATOM 3005 O O . LEU A 1 377 ? -26.338 -3.086 17.348 1.00 96.38 377 LEU A O 1
ATOM 3009 N N . LYS A 1 378 ? -24.790 -1.862 18.454 1.00 98.25 378 LYS A N 1
ATOM 3010 C CA . LYS A 1 378 ? -24.382 -0.914 17.411 1.00 98.25 378 LYS A CA 1
ATOM 3011 C C . LYS A 1 378 ? -23.044 -1.281 16.780 1.00 98.25 378 LYS A C 1
ATOM 3013 O O . LYS A 1 378 ? -22.815 -0.944 15.623 1.00 98.25 378 LYS A O 1
ATOM 3018 N N . LEU A 1 379 ? -22.167 -1.951 17.530 1.00 98.38 379 LEU A N 1
ATOM 3019 C CA . LEU A 1 379 ? -20.854 -2.395 17.066 1.00 98.38 379 LEU A CA 1
ATOM 3020 C C . LEU A 1 379 ? -20.691 -3.906 17.254 1.00 98.38 379 LEU A C 1
ATOM 3022 O O . LEU A 1 379 ? -20.831 -4.419 18.363 1.00 98.38 379 LEU A O 1
ATOM 3026 N N . VAL A 1 380 ? -20.342 -4.609 16.178 1.00 98.44 380 VAL A N 1
ATOM 3027 C CA . VAL A 1 380 ? -19.885 -6.006 16.227 1.00 98.44 380 VAL A CA 1
ATOM 3028 C C . VAL A 1 380 ? -18.565 -6.111 15.478 1.00 98.44 380 VAL A C 1
ATOM 3030 O O . VAL A 1 380 ? -18.499 -5.806 14.291 1.00 98.44 380 VAL A O 1
ATOM 3033 N N . SER A 1 381 ? -17.522 -6.559 16.165 1.00 98.44 381 SER A N 1
ATOM 3034 C CA . SER A 1 381 ? -16.237 -6.907 15.568 1.00 98.44 381 SER A CA 1
ATOM 3035 C C . SER A 1 381 ? -15.926 -8.376 15.854 1.00 98.44 381 SER A C 1
ATOM 3037 O O . SER A 1 381 ? -16.123 -8.866 16.966 1.00 98.44 381 SER A O 1
ATOM 3039 N N . ALA A 1 382 ? -15.544 -9.104 14.810 1.00 97.75 382 ALA A N 1
ATOM 3040 C CA . ALA A 1 382 ? -15.403 -10.556 14.818 1.00 97.75 382 ALA A CA 1
ATOM 3041 C C . ALA A 1 382 ? -14.374 -11.030 13.775 1.00 97.75 382 ALA A C 1
ATOM 3043 O O . ALA A 1 382 ? -14.515 -12.111 13.194 1.00 97.75 382 ALA A O 1
ATOM 3044 N N . ALA A 1 383 ? -13.352 -10.218 13.513 1.00 97.88 383 ALA A N 1
ATOM 3045 C CA . ALA A 1 383 ? -12.337 -10.498 12.509 1.00 97.88 383 ALA A CA 1
ATOM 3046 C C . ALA A 1 383 ? -11.468 -11.720 12.869 1.00 97.88 383 ALA A C 1
ATOM 3048 O O . ALA A 1 383 ? -11.356 -12.088 14.036 1.00 97.88 383 ALA A O 1
ATOM 3049 N N . GLY A 1 384 ? -10.838 -12.366 11.887 1.00 96.50 384 GLY A N 1
ATOM 3050 C CA . GLY A 1 384 ? -9.914 -13.483 12.140 1.00 96.50 384 GLY A CA 1
ATOM 3051 C C . GLY A 1 384 ? -10.592 -14.683 12.811 1.00 96.50 384 GLY A C 1
ATOM 3052 O O . GLY A 1 384 ? -10.056 -15.260 13.754 1.00 96.50 384 GLY A O 1
ATOM 3053 N N . ASN A 1 385 ? -11.803 -15.018 12.370 1.00 97.31 385 ASN A N 1
ATOM 3054 C CA . ASN A 1 385 ? -12.595 -16.136 12.878 1.00 97.31 385 ASN A CA 1
ATOM 3055 C C . ASN A 1 385 ? -12.922 -17.117 11.730 1.00 97.31 385 ASN A C 1
ATOM 3057 O O . ASN A 1 385 ? -12.415 -17.016 10.615 1.00 97.31 385 ASN A O 1
ATOM 3061 N N . ASN A 1 386 ? -13.756 -18.118 12.006 1.00 97.06 386 ASN A N 1
ATOM 3062 C CA . ASN A 1 386 ? -14.179 -19.143 11.052 1.00 97.06 386 ASN A CA 1
ATOM 3063 C C . ASN A 1 386 ? -15.658 -18.976 10.644 1.00 97.06 386 ASN A C 1
ATOM 3065 O O . ASN A 1 386 ? -16.334 -19.963 10.359 1.00 97.06 386 ASN A O 1
ATOM 3069 N N . ILE A 1 387 ? -16.183 -17.746 10.642 1.00 98.44 387 ILE A N 1
ATOM 3070 C CA . ILE A 1 387 ? -17.606 -17.467 10.406 1.00 98.44 387 ILE A CA 1
ATOM 3071 C C . ILE A 1 387 ? -17.936 -17.605 8.913 1.00 98.44 387 ILE A C 1
ATOM 3073 O O . ILE A 1 387 ? -17.286 -17.004 8.059 1.00 98.44 387 ILE A O 1
ATOM 3077 N N . GLU A 1 388 ? -18.982 -18.375 8.611 1.00 98.06 388 GLU A N 1
ATOM 3078 C CA . GLU A 1 388 ? -19.525 -18.572 7.254 1.00 98.06 388 GLU A CA 1
ATOM 3079 C C . GLU A 1 388 ? -20.944 -17.999 7.112 1.00 98.06 388 GLU A C 1
ATOM 3081 O O . GLU A 1 388 ? -21.282 -17.408 6.085 1.00 98.06 388 GLU A O 1
ATOM 3086 N N . ASN A 1 389 ? -21.775 -18.148 8.150 1.00 98.19 389 ASN A N 1
ATOM 3087 C CA . ASN A 1 389 ? -23.157 -17.675 8.182 1.00 98.19 389 ASN A CA 1
ATOM 3088 C C . ASN A 1 389 ? -23.293 -16.462 9.120 1.00 98.19 389 ASN A C 1
ATOM 3090 O O . ASN A 1 389 ? -22.927 -16.532 10.293 1.00 98.19 389 ASN A O 1
ATOM 3094 N N . ILE A 1 390 ? -23.874 -15.373 8.603 1.00 98.62 390 ILE A N 1
ATOM 3095 C CA . ILE A 1 390 ? -24.157 -14.142 9.357 1.00 98.62 390 ILE A CA 1
ATOM 3096 C C . ILE A 1 390 ? -25.657 -13.798 9.456 1.00 98.62 390 ILE A C 1
ATOM 3098 O O . ILE A 1 390 ? -26.005 -12.674 9.813 1.00 98.62 390 ILE A O 1
ATOM 3102 N N . ASP A 1 391 ? -26.562 -14.762 9.215 1.00 98.19 391 ASP A N 1
ATOM 3103 C CA . ASP A 1 391 ? -28.032 -14.608 9.294 1.00 98.19 391 ASP A CA 1
ATOM 3104 C C . ASP A 1 391 ? -28.510 -13.957 10.592 1.00 98.19 391 ASP A C 1
ATOM 3106 O O . ASP A 1 391 ? -29.559 -13.315 10.620 1.00 98.19 391 ASP A O 1
ATOM 3110 N N . VAL A 1 392 ? -27.773 -14.149 11.685 1.00 97.38 392 VAL A N 1
ATOM 3111 C CA . VAL A 1 392 ? -28.107 -13.592 12.996 1.00 97.38 392 VAL A CA 1
ATOM 3112 C C . VAL A 1 392 ? -28.126 -12.058 12.996 1.00 97.38 392 VAL A C 1
ATOM 3114 O O . VAL A 1 392 ? -28.924 -11.465 13.724 1.00 97.38 392 VAL A O 1
ATOM 3117 N N . LEU A 1 393 ? -27.310 -11.411 12.155 1.00 98.25 393 LEU A N 1
ATOM 3118 C CA . LEU A 1 393 ? -27.118 -9.959 12.172 1.00 98.25 393 LEU A CA 1
ATOM 3119 C C . LEU A 1 393 ? -28.360 -9.186 11.715 1.00 98.25 393 LEU A C 1
ATOM 3121 O O . LEU A 1 393 ? -28.554 -8.066 12.173 1.00 98.25 393 LEU A O 1
ATOM 3125 N N . LYS A 1 394 ? -29.266 -9.792 10.931 1.00 96.75 394 LYS A N 1
ATOM 3126 C CA . LYS A 1 394 ? -30.532 -9.150 10.510 1.00 96.75 394 LYS A CA 1
ATOM 3127 C C . LYS A 1 394 ? -31.465 -8.777 11.670 1.00 96.75 394 LYS A C 1
ATOM 3129 O O . LYS A 1 394 ? -32.375 -7.976 11.496 1.00 96.75 394 LYS A O 1
ATOM 3134 N N . ASN A 1 395 ? -31.238 -9.349 12.857 1.00 95.44 395 ASN A N 1
ATOM 3135 C CA . ASN A 1 395 ? -31.974 -9.019 14.082 1.00 95.44 395 ASN A CA 1
ATOM 3136 C C . ASN A 1 395 ? -31.373 -7.809 14.830 1.00 95.44 395 ASN A C 1
ATOM 3138 O O . ASN A 1 395 ? -32.004 -7.278 15.740 1.00 95.44 395 ASN A O 1
ATOM 3142 N N . LEU A 1 396 ? -30.160 -7.377 14.468 1.00 96.44 396 LEU A N 1
ATOM 3143 C CA . LEU A 1 396 ? -29.418 -6.289 15.107 1.00 96.44 396 LEU A CA 1
ATOM 3144 C C . LEU A 1 396 ? -29.631 -4.974 14.344 1.00 96.44 396 LEU A C 1
ATOM 3146 O O . LEU A 1 396 ? -28.692 -4.360 13.840 1.00 96.44 396 LEU A O 1
ATOM 3150 N N . THR A 1 397 ? -30.886 -4.532 14.234 1.00 95.75 397 THR A N 1
ATOM 3151 C CA . THR A 1 397 ? -31.282 -3.380 13.396 1.00 95.75 397 THR A CA 1
ATOM 3152 C C . THR A 1 397 ? -30.633 -2.047 13.789 1.00 95.75 397 THR A C 1
ATOM 3154 O O . THR A 1 397 ? -30.713 -1.090 13.025 1.00 95.75 397 THR A O 1
ATOM 3157 N N . ASN A 1 398 ? -29.997 -1.983 14.962 1.00 96.50 398 ASN A N 1
ATOM 3158 C CA . ASN A 1 398 ? -29.268 -0.824 15.475 1.00 96.50 398 ASN A CA 1
ATOM 3159 C C . ASN A 1 398 ? -27.777 -0.794 15.073 1.00 96.50 398 ASN A C 1
ATOM 3161 O O . ASN A 1 398 ? -27.076 0.115 15.504 1.00 96.50 398 ASN A O 1
ATOM 3165 N N . LEU A 1 399 ? -27.273 -1.757 14.284 1.00 98.12 399 LEU A N 1
ATOM 3166 C CA . LEU A 1 399 ? -25.862 -1.792 13.878 1.00 98.12 399 LEU A CA 1
ATOM 3167 C C . LEU A 1 399 ? -25.448 -0.539 13.086 1.00 98.12 399 LEU A C 1
ATOM 3169 O O . LEU A 1 399 ? -25.946 -0.280 11.990 1.00 98.12 399 LEU A O 1
ATOM 3173 N N . GLU A 1 400 ? -24.473 0.182 13.641 1.00 98.56 400 GLU A N 1
ATOM 3174 C CA . GLU A 1 400 ? -23.785 1.337 13.055 1.00 98.56 400 GLU A CA 1
ATOM 3175 C C . GLU A 1 400 ? -22.404 0.946 12.491 1.00 98.56 400 GLU A C 1
ATOM 3177 O O . GLU A 1 400 ? -21.930 1.544 11.526 1.00 98.56 400 GLU A O 1
ATOM 3182 N N . SER A 1 401 ? -21.748 -0.069 13.066 1.00 98.62 401 SER A N 1
ATOM 3183 C CA . SER A 1 401 ? -20.405 -0.515 12.679 1.00 98.62 401 SER A CA 1
ATOM 3184 C C . SER A 1 401 ? -20.283 -2.038 12.727 1.00 98.62 401 SER A C 1
ATOM 3186 O O . SER A 1 401 ? -20.651 -2.663 13.724 1.00 98.62 401 SER A O 1
ATOM 3188 N N . VAL A 1 402 ? -19.727 -2.644 11.678 1.00 98.50 402 VAL A N 1
ATOM 3189 C CA . VAL A 1 402 ? -19.432 -4.084 11.649 1.00 98.50 402 VAL A CA 1
ATOM 3190 C C . VAL A 1 402 ? -18.051 -4.369 11.055 1.00 98.50 402 VAL A C 1
ATOM 3192 O O . VAL A 1 402 ? -17.713 -3.848 9.994 1.00 98.50 402 VAL A O 1
ATOM 3195 N N . ASN A 1 403 ? -17.266 -5.208 11.735 1.00 98.62 403 ASN A N 1
ATOM 3196 C CA . ASN A 1 403 ? -16.020 -5.779 11.225 1.00 98.62 403 ASN A CA 1
ATOM 3197 C C . ASN A 1 403 ? -16.106 -7.312 11.239 1.00 98.62 403 ASN A C 1
ATOM 3199 O O . ASN A 1 403 ? -16.299 -7.928 12.289 1.00 98.62 403 ASN A O 1
ATOM 3203 N N . LEU A 1 404 ? -15.961 -7.913 10.061 1.00 98.62 404 LEU A N 1
ATOM 3204 C CA . LEU A 1 404 ? -15.992 -9.352 9.811 1.00 98.62 404 LEU A CA 1
ATOM 3205 C C . LEU A 1 404 ? -14.792 -9.794 8.944 1.00 98.62 404 LEU A C 1
ATOM 3207 O O . LEU A 1 404 ? -14.853 -10.823 8.268 1.00 98.62 404 LEU A O 1
ATOM 3211 N N . ASP A 1 405 ? -13.701 -9.025 8.951 1.00 98.56 405 ASP A N 1
ATOM 3212 C CA . ASP A 1 405 ? -12.513 -9.275 8.128 1.00 98.56 405 ASP A CA 1
ATOM 3213 C C . ASP A 1 405 ? -11.883 -10.649 8.420 1.00 98.56 405 ASP A C 1
ATOM 3215 O O . ASP A 1 405 ? -11.924 -11.127 9.550 1.00 98.56 405 ASP A O 1
ATOM 3219 N N . ASN A 1 406 ? -11.239 -11.286 7.440 1.00 97.56 406 ASN A N 1
ATOM 3220 C CA . ASN A 1 406 ? -10.561 -12.583 7.616 1.00 97.56 406 ASN A CA 1
ATOM 3221 C C . ASN A 1 406 ? -11.508 -13.665 8.176 1.00 97.56 406 ASN A C 1
ATOM 3223 O O . ASN A 1 406 ? -11.295 -14.214 9.258 1.00 97.56 406 ASN A O 1
ATOM 3227 N N . ASN A 1 407 ? -12.581 -13.934 7.433 1.00 98.56 407 ASN A N 1
ATOM 3228 C CA . ASN A 1 407 ? -13.570 -14.978 7.706 1.00 98.56 407 ASN A CA 1
ATOM 3229 C C . ASN A 1 407 ? -13.860 -15.754 6.398 1.00 98.56 407 ASN A C 1
ATOM 3231 O O . ASN A 1 407 ? -13.090 -15.691 5.439 1.00 98.56 407 ASN A O 1
ATOM 3235 N N . LYS A 1 408 ? -14.944 -16.535 6.350 1.00 97.75 408 LYS A N 1
ATOM 3236 C CA . LYS A 1 408 ? -15.334 -17.381 5.204 1.00 97.75 408 LYS A CA 1
ATOM 3237 C C . LYS A 1 408 ? -16.701 -16.978 4.634 1.00 97.75 408 LYS A C 1
ATOM 3239 O O . LYS A 1 408 ? -17.435 -17.796 4.079 1.00 97.75 408 LYS A O 1
ATOM 3244 N N . ILE A 1 409 ? -17.080 -15.714 4.810 1.00 98.56 409 ILE A N 1
ATOM 3245 C CA . ILE A 1 409 ? -18.408 -15.204 4.464 1.00 98.56 409 ILE A CA 1
ATOM 3246 C C . ILE A 1 409 ? -18.528 -15.087 2.946 1.00 98.56 409 ILE A C 1
ATOM 3248 O O . ILE A 1 409 ? -17.637 -14.579 2.266 1.00 98.56 409 ILE A O 1
ATOM 3252 N N . LYS A 1 410 ? -19.666 -15.541 2.418 1.00 97.00 410 LYS A N 1
ATOM 3253 C CA . LYS A 1 410 ? -20.012 -15.466 0.991 1.00 97.00 410 LYS A CA 1
ATOM 3254 C C . LYS A 1 410 ? -21.353 -14.784 0.735 1.00 97.00 410 LYS A C 1
ATOM 3256 O O . LYS A 1 410 ? -21.497 -14.076 -0.259 1.00 97.00 410 LYS A O 1
ATOM 3261 N N . ASP A 1 411 ? -22.325 -15.006 1.616 1.00 98.06 411 ASP A N 1
ATOM 3262 C CA . ASP A 1 411 ? -23.637 -14.366 1.571 1.00 98.06 411 ASP A CA 1
ATOM 3263 C C . ASP A 1 411 ? -23.697 -13.254 2.627 1.00 98.06 411 ASP A C 1
ATOM 3265 O O . ASP A 1 411 ? -23.411 -13.484 3.802 1.00 98.06 411 ASP A O 1
ATOM 3269 N N . ILE A 1 412 ? -24.057 -12.047 2.190 1.00 98.44 412 ILE A N 1
ATOM 3270 C CA . ILE A 1 412 ? -24.196 -10.856 3.036 1.00 98.44 412 ILE A CA 1
ATOM 3271 C C . ILE A 1 412 ? -25.633 -10.315 3.081 1.00 98.44 412 ILE A C 1
ATOM 3273 O O . ILE A 1 412 ? -25.864 -9.214 3.578 1.00 98.44 412 ILE A O 1
ATOM 3277 N N . SER A 1 413 ? -26.619 -11.083 2.605 1.00 98.12 413 SER A N 1
ATOM 3278 C CA . SER A 1 413 ? -28.048 -10.722 2.612 1.00 98.12 413 SER A CA 1
ATOM 3279 C C . SER A 1 413 ? -28.587 -10.345 3.997 1.00 98.12 413 SER A C 1
ATOM 3281 O O . SER A 1 413 ? -29.484 -9.510 4.094 1.00 98.12 413 SER A O 1
ATOM 3283 N N . ALA A 1 414 ? -27.991 -10.854 5.079 1.00 98.25 414 ALA A N 1
ATOM 3284 C CA . ALA A 1 414 ? -28.312 -10.456 6.452 1.00 98.25 414 ALA A CA 1
ATOM 3285 C C . ALA A 1 414 ? -28.109 -8.952 6.740 1.00 98.25 414 ALA A C 1
ATOM 3287 O O . ALA A 1 414 ? -28.697 -8.429 7.685 1.00 98.25 414 ALA A O 1
ATOM 3288 N N . LEU A 1 415 ? -27.306 -8.249 5.932 1.00 98.44 415 LEU A N 1
ATOM 3289 C CA . LEU A 1 415 ? -27.064 -6.807 6.052 1.00 98.44 415 LEU A CA 1
ATOM 3290 C C . LEU A 1 415 ? -28.124 -5.957 5.318 1.00 98.44 415 LEU A C 1
ATOM 3292 O O . LEU A 1 415 ? -28.167 -4.739 5.504 1.00 98.44 415 LEU A O 1
ATOM 3296 N N . GLN A 1 416 ? -29.006 -6.572 4.515 1.00 96.88 416 GLN A N 1
ATOM 3297 C CA . GLN A 1 416 ? -29.901 -5.883 3.572 1.00 96.88 416 GLN A CA 1
ATOM 3298 C C . GLN A 1 416 ? -30.791 -4.815 4.224 1.00 96.88 416 GLN A C 1
ATOM 3300 O O . GLN A 1 416 ? -30.923 -3.729 3.660 1.00 96.88 416 GLN A O 1
ATOM 3305 N N . ASP A 1 417 ? -31.314 -5.067 5.426 1.00 95.50 417 ASP A N 1
ATOM 3306 C CA . ASP A 1 417 ? -32.215 -4.152 6.150 1.00 95.50 417 ASP A CA 1
ATOM 3307 C C . ASP A 1 417 ? -31.520 -3.337 7.263 1.00 95.50 417 ASP A C 1
ATOM 3309 O O . ASP A 1 417 ? -32.138 -2.485 7.903 1.00 95.50 417 ASP A O 1
ATOM 3313 N N . LEU A 1 418 ? -30.216 -3.547 7.486 1.00 97.31 418 LEU A N 1
ATOM 3314 C CA . LEU A 1 418 ? -29.428 -2.824 8.492 1.00 97.31 418 LEU A CA 1
ATOM 3315 C C . LEU A 1 418 ? -29.073 -1.422 7.984 1.00 97.31 418 LEU A C 1
ATOM 3317 O O . LEU A 1 418 ? -28.062 -1.225 7.312 1.00 97.31 418 LEU A O 1
ATOM 3321 N N . ASN A 1 419 ? -29.968 -0.459 8.189 1.00 95.69 419 ASN A N 1
ATOM 3322 C CA . ASN A 1 419 ? -29.930 0.820 7.467 1.00 95.69 419 ASN A CA 1
ATOM 3323 C C . ASN A 1 419 ? -29.148 1.940 8.172 1.00 95.69 419 ASN A C 1
ATOM 3325 O O . ASN A 1 419 ? -28.872 2.956 7.537 1.00 95.69 419 ASN A O 1
ATOM 3329 N N . HIS A 1 420 ? -28.735 1.722 9.424 1.00 97.50 420 HIS A N 1
ATOM 3330 C CA . HIS A 1 420 ? -27.880 2.632 10.199 1.00 97.50 420 HIS A CA 1
ATOM 3331 C C . HIS A 1 420 ? -26.373 2.345 10.049 1.00 97.50 420 HIS A C 1
ATOM 3333 O O . HIS A 1 420 ? -25.560 3.042 10.651 1.00 97.50 420 HIS A O 1
ATOM 3339 N N . LEU A 1 421 ? -25.984 1.353 9.233 1.00 98.56 421 LEU A N 1
ATOM 3340 C CA . LEU A 1 421 ? -24.581 1.008 8.979 1.00 98.56 421 LEU A CA 1
ATOM 3341 C C . LEU A 1 421 ? -23.809 2.200 8.391 1.00 98.56 421 LEU A C 1
ATOM 3343 O O . LEU A 1 421 ? -24.115 2.655 7.291 1.00 98.56 421 LEU A O 1
ATOM 3347 N N . ARG A 1 422 ? -22.774 2.639 9.115 1.00 98.56 422 ARG A N 1
ATOM 3348 C CA . ARG A 1 422 ? -21.839 3.732 8.785 1.00 98.56 422 ARG A CA 1
ATOM 3349 C C . ARG A 1 422 ? -20.452 3.228 8.407 1.00 98.56 422 ARG A C 1
ATOM 3351 O O . ARG A 1 422 ? -19.813 3.801 7.525 1.00 98.56 422 ARG A O 1
ATOM 3358 N N . ALA A 1 423 ? -20.007 2.139 9.035 1.00 98.62 423 ALA A N 1
ATOM 3359 C CA . ALA A 1 423 ? -18.752 1.465 8.722 1.00 98.62 423 ALA A CA 1
ATOM 3360 C C . ALA A 1 423 ? -18.962 -0.046 8.551 1.00 98.62 423 ALA A C 1
ATOM 3362 O O . ALA A 1 423 ? -19.569 -0.698 9.401 1.00 98.62 423 ALA A O 1
ATOM 3363 N N . VAL A 1 424 ? -18.448 -0.601 7.453 1.00 98.81 424 VAL A N 1
ATOM 3364 C CA . VAL A 1 424 ? -18.504 -2.038 7.148 1.00 98.81 424 VAL A CA 1
ATOM 3365 C C . VAL A 1 424 ? -17.122 -2.506 6.697 1.00 98.81 424 VAL A C 1
ATOM 3367 O O . VAL A 1 424 ? -16.618 -2.022 5.684 1.00 98.81 424 VAL A O 1
ATOM 3370 N N . SER A 1 425 ? -16.538 -3.453 7.430 1.00 98.69 425 SER A N 1
ATOM 3371 C CA . SER A 1 425 ? -15.306 -4.167 7.071 1.00 98.69 425 SER A CA 1
ATOM 3372 C C . SER A 1 425 ? -15.630 -5.636 6.804 1.00 98.69 425 SER A C 1
ATOM 3374 O O . SER A 1 425 ? -16.220 -6.312 7.654 1.00 98.69 425 SER A O 1
ATOM 3376 N N . LEU A 1 426 ? -15.325 -6.091 5.589 1.00 98.56 426 LEU A N 1
ATOM 3377 C CA . LEU A 1 426 ? -15.572 -7.440 5.074 1.00 98.56 426 LEU A CA 1
ATOM 3378 C C . LEU A 1 426 ? -14.371 -7.948 4.245 1.00 98.56 426 LEU A C 1
ATOM 3380 O O . LEU A 1 426 ? -14.532 -8.766 3.338 1.00 98.56 426 LEU A O 1
ATOM 3384 N N . GLU A 1 427 ? -13.162 -7.449 4.500 1.00 98.25 427 GLU A N 1
ATOM 3385 C CA . GLU A 1 427 ? -11.949 -7.822 3.769 1.00 98.25 427 GLU A CA 1
ATOM 3386 C C . GLU A 1 427 ? -11.568 -9.295 4.004 1.00 98.25 427 GLU A C 1
ATOM 3388 O O . GLU A 1 427 ? -11.914 -9.885 5.025 1.00 98.25 427 GLU A O 1
ATOM 3393 N N . ASN A 1 428 ? -10.829 -9.911 3.077 1.00 96.06 428 ASN A N 1
ATOM 3394 C CA . ASN A 1 428 ? -10.360 -11.303 3.185 1.00 96.06 428 ASN A CA 1
ATOM 3395 C C . ASN A 1 428 ? -11.513 -12.296 3.457 1.00 96.06 428 ASN A C 1
ATOM 3397 O O . ASN A 1 428 ? -11.524 -13.013 4.457 1.00 96.06 428 ASN A O 1
ATOM 3401 N N . ASN A 1 429 ? -12.508 -12.291 2.568 1.00 98.12 429 ASN A N 1
ATOM 3402 C CA . ASN A 1 429 ? -13.689 -13.155 2.591 1.00 98.12 429 ASN A CA 1
ATOM 3403 C C . ASN A 1 429 ? -13.972 -13.692 1.164 1.00 98.12 429 ASN A C 1
ATOM 3405 O O . ASN A 1 429 ? -13.162 -13.540 0.245 1.00 98.12 429 ASN A O 1
ATOM 3409 N N . ASN A 1 430 ? -15.111 -14.361 0.953 1.00 95.38 430 ASN A N 1
ATOM 3410 C CA . ASN A 1 430 ? -15.494 -14.984 -0.321 1.00 95.38 430 ASN A CA 1
ATOM 3411 C C . ASN A 1 430 ? -16.708 -14.304 -0.986 1.00 95.38 430 ASN A C 1
ATOM 3413 O O . ASN A 1 430 ? -17.499 -14.961 -1.671 1.00 95.38 430 ASN A O 1
ATOM 3417 N N . ILE A 1 431 ? -16.870 -12.996 -0.779 1.00 97.50 431 ILE A N 1
ATOM 3418 C CA . ILE A 1 431 ? -18.016 -12.213 -1.254 1.00 97.50 431 ILE A CA 1
ATOM 3419 C C . ILE A 1 431 ? -17.833 -11.859 -2.732 1.00 97.50 431 ILE A C 1
ATOM 3421 O O . ILE A 1 431 ? -16.778 -11.388 -3.148 1.00 97.50 431 ILE A O 1
ATOM 3425 N N . THR A 1 432 ? -18.888 -12.029 -3.529 1.00 94.19 432 THR A N 1
ATOM 3426 C CA . THR A 1 432 ? -18.899 -11.625 -4.948 1.00 94.19 432 THR A CA 1
ATOM 3427 C C . THR A 1 432 ? -19.950 -10.569 -5.281 1.00 94.19 432 THR A C 1
ATOM 3429 O O . THR A 1 432 ? -19.868 -9.955 -6.340 1.00 94.19 432 THR A O 1
ATOM 3432 N N . LYS A 1 433 ? -20.924 -10.317 -4.394 1.00 95.38 433 LYS A N 1
ATOM 3433 C CA . LYS A 1 433 ? -22.075 -9.431 -4.639 1.00 95.38 433 LYS A CA 1
ATOM 3434 C C . LYS A 1 433 ? -22.311 -8.457 -3.494 1.00 95.38 433 LYS A C 1
ATOM 3436 O O . LYS A 1 433 ? -22.084 -8.803 -2.339 1.00 95.38 433 LYS A O 1
ATOM 3441 N N . LEU A 1 434 ? -22.786 -7.255 -3.826 1.00 96.94 434 LEU A N 1
ATOM 3442 C CA . LEU A 1 434 ? -22.887 -6.115 -2.904 1.00 96.94 434 LEU A CA 1
ATOM 3443 C C . LEU A 1 434 ? -24.302 -5.538 -2.749 1.00 96.94 434 LEU A C 1
ATOM 3445 O O . LEU A 1 434 ? -24.471 -4.494 -2.124 1.00 96.94 434 LEU A O 1
ATOM 3449 N N . ASP A 1 435 ? -25.328 -6.216 -3.265 1.00 95.44 435 ASP A N 1
ATOM 3450 C CA . ASP A 1 435 ? -26.722 -5.751 -3.264 1.00 95.44 435 ASP A CA 1
ATOM 3451 C C . ASP A 1 435 ? -27.233 -5.386 -1.854 1.00 95.44 435 ASP A C 1
ATOM 3453 O O . ASP A 1 435 ? -27.848 -4.336 -1.662 1.00 95.44 435 ASP A O 1
ATOM 3457 N N . ALA A 1 436 ? -26.869 -6.185 -0.844 1.00 97.56 436 ALA A N 1
ATOM 3458 C CA . ALA A 1 436 ? -27.224 -5.959 0.562 1.00 97.56 436 ALA A CA 1
ATOM 3459 C C . ALA A 1 436 ? -26.564 -4.717 1.199 1.00 97.56 436 ALA A C 1
ATOM 3461 O O . ALA A 1 436 ? -27.004 -4.250 2.250 1.00 97.56 436 ALA A O 1
ATOM 3462 N N . LEU A 1 437 ? -25.519 -4.176 0.564 1.00 97.81 437 LEU A N 1
ATOM 3463 C CA . LEU A 1 437 ? -24.801 -2.959 0.960 1.00 97.81 437 LEU A CA 1
ATOM 3464 C C . LEU A 1 437 ? -25.103 -1.772 0.033 1.00 97.81 437 LEU A C 1
ATOM 3466 O O . LEU A 1 437 ? -24.467 -0.726 0.146 1.00 97.81 437 LEU A O 1
ATOM 3470 N N . SER A 1 438 ? -26.073 -1.914 -0.872 1.00 96.12 438 SER A N 1
ATOM 3471 C CA . SER A 1 438 ? -26.576 -0.832 -1.716 1.00 96.12 438 SER A CA 1
ATOM 3472 C C . SER A 1 438 ? -27.713 -0.068 -1.024 1.00 96.12 438 SER A C 1
ATOM 3474 O O . SER A 1 438 ? -28.451 -0.620 -0.208 1.00 96.12 438 SER A O 1
ATOM 3476 N N . SER A 1 439 ? -27.882 1.211 -1.365 1.00 95.81 439 SER A N 1
ATOM 3477 C CA . SER A 1 439 ? -28.879 2.136 -0.792 1.00 95.81 439 SER A CA 1
ATOM 3478 C C . SER A 1 439 ? -28.785 2.347 0.733 1.00 95.81 439 SER A C 1
ATOM 3480 O O . SER A 1 439 ? -29.768 2.691 1.392 1.00 95.81 439 SER A O 1
ATOM 3482 N N . LYS A 1 440 ? -27.584 2.194 1.302 1.00 96.50 440 LYS A N 1
ATOM 3483 C CA . LYS A 1 440 ? -27.251 2.496 2.699 1.00 96.50 440 LYS A CA 1
ATOM 3484 C C . LYS A 1 440 ? -26.937 3.983 2.857 1.00 96.50 440 LYS A C 1
ATOM 3486 O O . LYS A 1 440 ? -25.809 4.435 2.682 1.00 96.50 440 LYS A O 1
ATOM 3491 N N . ASN A 1 441 ? -27.971 4.754 3.186 1.00 91.69 441 ASN A N 1
ATOM 3492 C CA . ASN A 1 441 ? -27.916 6.221 3.236 1.00 91.69 441 ASN A CA 1
ATOM 3493 C C . ASN A 1 441 ? -26.967 6.791 4.308 1.00 91.69 441 ASN A C 1
ATOM 3495 O O . ASN A 1 441 ? -26.550 7.943 4.183 1.00 91.69 441 ASN A O 1
ATOM 3499 N N . GLU A 1 442 ? -26.621 6.007 5.332 1.00 97.62 442 GLU A N 1
ATOM 3500 C CA . GLU A 1 442 ? -25.651 6.372 6.376 1.00 97.62 442 GLU A CA 1
ATOM 3501 C C . GLU A 1 442 ? -24.249 5.776 6.152 1.00 97.62 442 GLU A C 1
ATOM 3503 O O . GLU A 1 442 ? -23.342 6.110 6.903 1.00 97.62 442 GLU A O 1
ATOM 3508 N N . LEU A 1 443 ? -24.024 4.940 5.128 1.00 98.56 443 LEU A N 1
ATOM 3509 C CA . LEU A 1 443 ? -22.738 4.255 4.947 1.00 98.56 443 LEU A CA 1
ATOM 3510 C C . LEU A 1 443 ? -21.659 5.222 4.452 1.00 98.56 443 LEU A C 1
ATOM 3512 O O . LEU A 1 443 ? -21.730 5.698 3.322 1.00 98.56 443 LEU A O 1
ATOM 3516 N N . GLU A 1 444 ? -20.654 5.474 5.292 1.00 98.69 444 GLU A N 1
ATOM 3517 C CA . GLU A 1 444 ? -19.538 6.401 5.059 1.00 98.69 444 GLU A CA 1
ATOM 3518 C C . GLU A 1 444 ? -18.258 5.666 4.633 1.00 98.69 444 GLU A C 1
ATOM 3520 O O . GLU A 1 444 ? -17.514 6.157 3.781 1.00 98.69 444 GLU A O 1
ATOM 3525 N N . ARG A 1 445 ? -17.996 4.482 5.206 1.00 98.62 445 ARG A N 1
ATOM 3526 C CA . ARG A 1 445 ? -16.759 3.709 5.000 1.00 98.62 445 ARG A CA 1
ATOM 3527 C C . ARG A 1 445 ? -17.053 2.238 4.706 1.00 98.62 445 ARG A C 1
ATOM 3529 O O . ARG A 1 445 ? -17.781 1.588 5.457 1.00 98.62 445 ARG A O 1
ATOM 3536 N N . LEU A 1 446 ? -16.458 1.714 3.636 1.00 98.75 446 LEU A N 1
ATOM 3537 C CA . LEU A 1 446 ? -16.652 0.338 3.180 1.00 98.75 446 LEU A CA 1
ATOM 3538 C C . LEU A 1 446 ? -15.315 -0.294 2.772 1.00 98.75 446 LEU A C 1
ATOM 3540 O O . LEU A 1 446 ? -14.652 0.198 1.856 1.00 98.75 446 LEU A O 1
ATOM 3544 N N . PHE A 1 447 ? -14.950 -1.392 3.433 1.00 98.50 447 PHE A N 1
ATOM 3545 C CA . PHE A 1 447 ? -13.699 -2.110 3.208 1.00 98.50 447 PHE A CA 1
ATOM 3546 C C . PHE A 1 447 ? -13.976 -3.526 2.691 1.00 98.50 447 PHE A C 1
ATOM 3548 O O . PHE A 1 447 ? -14.711 -4.292 3.318 1.00 98.50 447 PHE A O 1
ATOM 3555 N N . LEU A 1 448 ? -13.450 -3.847 1.503 1.00 98.44 448 LEU A N 1
ATOM 3556 C CA . LEU A 1 448 ? -13.805 -5.045 0.728 1.00 98.44 448 LEU A CA 1
ATOM 3557 C C . LEU A 1 448 ? -12.603 -5.752 0.073 1.00 98.44 448 LEU A C 1
ATOM 3559 O O . LEU A 1 448 ? -12.803 -6.637 -0.765 1.00 98.44 448 LEU A O 1
ATOM 3563 N N . SER A 1 449 ? -11.362 -5.400 0.418 1.00 98.12 449 SER A N 1
ATOM 3564 C CA . SER A 1 449 ? -10.168 -5.994 -0.206 1.00 98.12 449 SER A CA 1
ATOM 3565 C C . SER A 1 449 ? -10.094 -7.520 -0.054 1.00 98.12 449 SER A C 1
ATOM 3567 O O . SER A 1 449 ? -10.676 -8.109 0.855 1.00 98.12 449 SER A O 1
ATOM 3569 N N . ASN A 1 450 ? -9.370 -8.181 -0.958 1.00 95.69 450 ASN A N 1
ATOM 3570 C CA . ASN A 1 450 ? -9.173 -9.635 -1.010 1.00 95.69 450 ASN A CA 1
ATOM 3571 C C . ASN A 1 450 ? -10.469 -10.468 -1.147 1.00 95.69 450 ASN A C 1
ATOM 3573 O O . ASN A 1 450 ? -10.464 -11.668 -0.881 1.00 95.69 450 ASN A O 1
ATOM 3577 N N . ASN A 1 451 ? -11.567 -9.867 -1.621 1.00 94.62 451 ASN A N 1
ATOM 3578 C CA . ASN A 1 451 ? -12.768 -10.580 -2.068 1.00 94.62 451 ASN A CA 1
ATOM 3579 C C . ASN A 1 451 ? -12.702 -10.814 -3.586 1.00 94.62 451 ASN A C 1
ATOM 3581 O O . ASN A 1 451 ? -12.968 -9.914 -4.384 1.00 94.62 451 ASN A O 1
ATOM 3585 N N . SER A 1 452 ? -12.291 -12.013 -4.002 1.00 87.19 452 SER A N 1
ATOM 3586 C CA . SER A 1 452 ? -12.022 -12.306 -5.419 1.00 87.19 452 SER A CA 1
ATOM 3587 C C . SER A 1 452 ? -13.295 -12.445 -6.272 1.00 87.19 452 SER A C 1
ATOM 3589 O O . SER A 1 452 ? -14.142 -13.299 -6.021 1.00 87.19 452 SER A O 1
ATOM 3591 N N . GLY A 1 453 ? -13.402 -11.642 -7.339 1.00 85.25 453 GLY A N 1
ATOM 3592 C CA . GLY A 1 453 ? -14.546 -11.677 -8.262 1.00 85.25 453 GLY A CA 1
ATOM 3593 C C . GLY A 1 453 ? -15.710 -10.778 -7.836 1.00 85.25 453 GLY A C 1
ATOM 3594 O O . GLY A 1 453 ? -16.867 -11.159 -7.991 1.00 85.25 453 GLY A O 1
ATOM 3595 N N . LEU A 1 454 ? -15.400 -9.604 -7.285 1.00 91.38 454 LEU A N 1
ATOM 3596 C CA . LEU A 1 454 ? -16.369 -8.677 -6.706 1.00 91.38 454 LEU A CA 1
ATOM 3597 C C . LEU A 1 454 ? -17.120 -7.843 -7.767 1.00 91.38 454 LEU A C 1
ATOM 3599 O O . LEU A 1 454 ? -16.520 -7.069 -8.515 1.00 91.38 454 LEU A O 1
ATOM 3603 N N . GLU A 1 455 ? -18.449 -7.948 -7.803 1.00 91.75 455 GLU A N 1
ATOM 3604 C CA . GLU A 1 455 ? -19.326 -7.201 -8.714 1.00 91.75 455 GLU A CA 1
ATOM 3605 C C . GLU A 1 455 ? -19.702 -5.822 -8.130 1.00 91.75 455 GLU A C 1
ATOM 3607 O O . GLU A 1 455 ? -20.728 -5.657 -7.473 1.00 91.75 455 GLU A O 1
ATOM 3612 N N . LEU A 1 456 ? -18.891 -4.790 -8.398 1.00 94.75 456 LEU A N 1
ATOM 3613 C CA . LEU A 1 456 ? -19.142 -3.421 -7.900 1.00 94.75 456 LEU A CA 1
ATOM 3614 C C . LEU A 1 456 ? -20.344 -2.703 -8.547 1.00 94.75 456 LEU A C 1
ATOM 3616 O O . LEU A 1 456 ? -20.757 -1.650 -8.067 1.00 94.75 456 LEU A O 1
ATOM 3620 N N . ALA A 1 457 ? -20.917 -3.240 -9.627 1.00 88.50 457 ALA A N 1
ATOM 3621 C CA . ALA A 1 457 ? -21.943 -2.557 -10.421 1.00 88.50 457 ALA A CA 1
ATOM 3622 C C . ALA A 1 457 ? -23.267 -2.309 -9.668 1.00 88.50 457 ALA A C 1
ATOM 3624 O O . ALA A 1 457 ? -23.984 -1.363 -10.000 1.00 88.50 457 ALA A O 1
ATOM 3625 N N . THR A 1 458 ? -23.594 -3.129 -8.661 1.00 91.12 458 THR A N 1
ATOM 3626 C CA . THR A 1 458 ? -24.821 -2.987 -7.852 1.00 91.12 458 THR A CA 1
ATOM 3627 C C . THR A 1 458 ? -24.649 -2.051 -6.652 1.00 91.12 458 THR A C 1
ATOM 3629 O O . THR A 1 458 ? -25.643 -1.635 -6.051 1.00 91.12 458 THR A O 1
ATOM 3632 N N . LEU A 1 459 ? -23.413 -1.651 -6.329 1.00 96.44 459 LEU A N 1
ATOM 3633 C CA . LEU A 1 459 ? -23.116 -0.734 -5.233 1.00 96.44 459 LEU A CA 1
ATOM 3634 C C . LEU A 1 459 ? -23.509 0.706 -5.605 1.00 96.44 459 LEU A C 1
ATOM 3636 O O . LEU A 1 459 ? -22.999 1.288 -6.567 1.00 96.44 459 LEU A O 1
ATOM 3640 N N . LYS A 1 460 ? -24.407 1.296 -4.811 1.00 96.25 460 LYS A N 1
ATOM 3641 C CA . LYS A 1 460 ? -24.813 2.702 -4.902 1.00 96.25 460 LYS A CA 1
ATOM 3642 C C . LYS A 1 460 ? -25.146 3.229 -3.511 1.00 96.25 460 LYS A C 1
ATOM 3644 O O . LYS A 1 460 ? -26.109 2.764 -2.912 1.00 96.25 460 LYS A O 1
ATOM 3649 N N . ASN A 1 461 ? -24.398 4.218 -3.029 1.00 97.00 461 ASN A N 1
ATOM 3650 C CA . ASN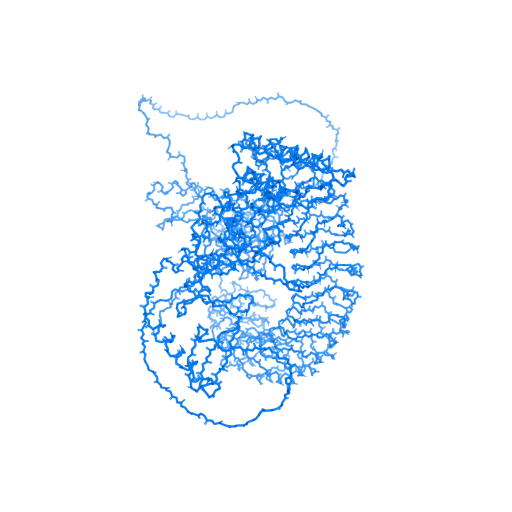 A 1 461 ? -24.569 4.801 -1.696 1.00 97.00 461 ASN A CA 1
ATOM 3651 C C . ASN A 1 461 ? -24.303 6.308 -1.733 1.00 97.00 461 ASN A C 1
ATOM 3653 O O . ASN A 1 461 ? -23.196 6.741 -2.051 1.00 97.00 461 ASN A O 1
ATOM 3657 N N . ASP A 1 462 ? -25.307 7.106 -1.362 1.00 96.06 462 ASP A N 1
ATOM 3658 C CA . ASP A 1 462 ? -25.257 8.570 -1.476 1.00 96.06 462 ASP A CA 1
ATOM 3659 C C . ASP A 1 462 ? -24.395 9.247 -0.383 1.00 96.06 462 ASP A C 1
ATOM 3661 O O . ASP A 1 462 ? -24.182 10.460 -0.433 1.00 96.06 462 ASP A O 1
ATOM 3665 N N . SER A 1 463 ? -23.875 8.481 0.587 1.00 98.00 463 SER A N 1
ATOM 3666 C CA . SER A 1 463 ? -23.011 8.971 1.677 1.00 98.00 463 SER A CA 1
ATOM 3667 C C . SER A 1 463 ? -21.602 8.376 1.729 1.00 98.00 463 SER A C 1
ATOM 3669 O O . SER A 1 463 ? -20.821 8.830 2.558 1.00 98.00 463 SER A O 1
ATOM 3671 N N . LEU A 1 464 ? -21.249 7.428 0.852 1.00 98.50 464 LEU A N 1
ATOM 3672 C CA . LEU A 1 464 ? -19.963 6.734 0.952 1.00 98.50 464 LEU A CA 1
ATOM 3673 C C . LEU A 1 464 ? -18.803 7.677 0.616 1.00 98.50 464 LEU A C 1
ATOM 3675 O O . LEU A 1 464 ? -18.736 8.199 -0.496 1.00 98.50 464 LEU A O 1
ATOM 3679 N N . GLU A 1 465 ? -17.887 7.859 1.566 1.00 98.56 465 GLU A N 1
ATOM 3680 C CA . GLU A 1 465 ? -16.719 8.736 1.451 1.00 98.56 465 GLU A CA 1
ATOM 3681 C C . GLU A 1 465 ? -15.418 7.957 1.199 1.00 98.56 465 GLU A C 1
ATOM 3683 O O . GLU A 1 465 ? -14.527 8.472 0.518 1.00 98.56 465 GLU A O 1
ATOM 3688 N N . GLN A 1 466 ? -15.315 6.714 1.689 1.00 98.56 466 GLN A N 1
ATOM 3689 C CA . GLN A 1 466 ? -14.140 5.848 1.527 1.00 98.56 466 GLN A CA 1
ATOM 3690 C C . GLN A 1 466 ? -14.513 4.430 1.069 1.00 98.56 466 GLN A C 1
ATOM 3692 O O . GLN A 1 466 ? -15.388 3.790 1.656 1.00 98.56 466 GLN A O 1
ATOM 3697 N N . LEU A 1 467 ? -13.783 3.921 0.068 1.00 98.62 467 LEU A N 1
ATOM 3698 C CA . LEU A 1 467 ? -13.897 2.553 -0.449 1.00 98.62 467 LEU A CA 1
ATOM 3699 C C . LEU A 1 467 ? -12.511 1.901 -0.627 1.00 98.62 467 LEU A C 1
ATOM 3701 O O . LEU A 1 467 ? -11.660 2.467 -1.318 1.00 98.62 467 LEU A O 1
ATOM 3705 N N . THR A 1 468 ? -12.295 0.704 -0.068 1.00 98.31 468 THR A N 1
ATOM 3706 C CA . THR A 1 468 ? -11.132 -0.158 -0.383 1.00 98.31 468 THR A CA 1
ATOM 3707 C C . THR A 1 468 ? -11.582 -1.440 -1.084 1.00 98.31 468 THR A C 1
ATOM 3709 O O . THR A 1 468 ? -12.532 -2.097 -0.663 1.00 98.31 468 THR A O 1
ATOM 3712 N N . VAL A 1 469 ? -10.919 -1.781 -2.189 1.00 98.31 469 VAL A N 1
ATOM 3713 C CA . VAL A 1 469 ? -11.234 -2.930 -3.059 1.00 98.31 469 VAL A CA 1
ATOM 3714 C C . VAL A 1 469 ? -9.953 -3.565 -3.620 1.00 98.31 469 VAL A C 1
ATOM 3716 O O . VAL A 1 469 ? -9.918 -4.002 -4.775 1.00 98.31 469 VAL A O 1
ATOM 3719 N N . ASN A 1 470 ? -8.870 -3.604 -2.837 1.00 96.81 470 ASN A N 1
ATOM 3720 C CA . ASN A 1 470 ? -7.586 -4.156 -3.286 1.00 96.81 470 ASN A CA 1
ATOM 3721 C C . ASN A 1 470 ? -7.707 -5.655 -3.576 1.00 96.81 470 ASN A C 1
ATOM 3723 O O . ASN A 1 470 ? -8.384 -6.364 -2.837 1.00 96.81 470 ASN A O 1
ATOM 3727 N N . ASN A 1 471 ? -7.055 -6.151 -4.630 1.00 94.88 471 ASN A N 1
ATOM 3728 C CA . ASN A 1 471 ? -7.045 -7.580 -4.979 1.00 94.88 471 ASN A CA 1
ATOM 3729 C C . ASN A 1 471 ? -8.463 -8.214 -5.059 1.00 94.88 471 ASN A C 1
ATOM 3731 O O . ASN A 1 471 ? -8.712 -9.322 -4.587 1.00 94.88 471 ASN A O 1
ATOM 3735 N N . THR A 1 472 ? -9.423 -7.497 -5.654 1.00 93.44 472 THR A N 1
ATOM 3736 C CA . THR A 1 472 ? -10.814 -7.962 -5.854 1.00 93.44 472 THR A CA 1
ATOM 3737 C C . THR A 1 472 ? -11.099 -8.454 -7.280 1.00 93.44 472 THR A C 1
ATOM 3739 O O . THR A 1 472 ? -12.172 -8.990 -7.565 1.00 93.44 472 THR A O 1
ATOM 3742 N N . ASN A 1 473 ? -10.109 -8.341 -8.178 1.00 88.31 473 ASN A N 1
ATOM 3743 C CA . ASN A 1 473 ? -10.150 -8.709 -9.602 1.00 88.31 473 ASN A CA 1
ATOM 3744 C C . ASN A 1 473 ? -11.028 -7.795 -10.490 1.00 88.31 473 ASN A C 1
ATOM 3746 O O . ASN A 1 473 ? -11.390 -8.173 -11.608 1.00 88.31 473 ASN A O 1
ATOM 3750 N N . ILE A 1 474 ? -11.336 -6.575 -10.032 1.00 92.44 474 ILE A N 1
ATOM 3751 C CA . ILE A 1 474 ? -12.091 -5.582 -10.819 1.00 92.44 474 ILE A CA 1
ATOM 3752 C C . ILE A 1 474 ? -11.293 -5.058 -12.028 1.00 92.44 474 ILE A C 1
ATOM 3754 O O . ILE A 1 474 ? -10.059 -5.116 -12.063 1.00 92.44 474 ILE A O 1
ATOM 3758 N N . ARG A 1 475 ? -12.008 -4.556 -13.045 1.00 91.62 475 ARG A N 1
ATOM 3759 C CA . ARG A 1 475 ? -11.451 -4.149 -14.355 1.00 91.62 475 ARG A CA 1
ATOM 3760 C C . ARG A 1 475 ? -11.622 -2.667 -14.697 1.00 91.62 475 ARG A C 1
ATOM 3762 O O . ARG A 1 475 ? -10.990 -2.182 -15.633 1.00 91.62 475 ARG A O 1
ATOM 3769 N N . ASP A 1 476 ? -12.442 -1.951 -13.943 1.00 92.56 476 ASP A N 1
ATOM 3770 C CA . ASP A 1 476 ? -12.698 -0.526 -14.106 1.00 92.56 476 ASP A CA 1
ATOM 3771 C C . ASP A 1 476 ? -13.234 0.073 -12.795 1.00 92.56 476 ASP A C 1
ATOM 3773 O O . ASP A 1 476 ? -13.478 -0.644 -11.824 1.00 92.56 476 ASP A O 1
ATOM 3777 N N . LEU A 1 477 ? -13.393 1.399 -12.778 1.00 96.19 477 LEU A N 1
ATOM 3778 C CA . LEU A 1 477 ? -13.905 2.175 -11.646 1.00 96.19 477 LEU A CA 1
ATOM 3779 C C . LEU A 1 477 ? -15.249 2.857 -11.969 1.00 96.19 477 LEU A C 1
ATOM 3781 O O . LEU A 1 477 ? -15.541 3.928 -11.444 1.00 96.19 477 LEU A O 1
ATOM 3785 N N . SER A 1 478 ? -16.082 2.271 -12.838 1.00 95.62 478 SER A N 1
ATOM 3786 C CA . SER A 1 478 ? -17.401 2.821 -13.217 1.00 95.62 478 SER A CA 1
ATOM 3787 C C . SER A 1 478 ? -18.299 3.141 -12.014 1.00 95.62 478 SER A C 1
ATOM 3789 O O . SER A 1 478 ? -19.029 4.140 -12.042 1.00 95.62 478 SER A O 1
ATOM 3791 N N . VAL A 1 479 ? -18.161 2.364 -10.933 1.00 96.25 479 VAL A N 1
ATOM 3792 C CA . VAL A 1 479 ? -18.851 2.512 -9.641 1.00 96.25 479 VAL A CA 1
ATOM 3793 C C . VAL A 1 479 ? -18.764 3.917 -9.031 1.00 96.25 479 VAL A C 1
ATOM 3795 O O . VAL A 1 479 ? -19.704 4.327 -8.357 1.00 96.25 479 VAL A O 1
ATOM 3798 N N . VAL A 1 480 ? -17.719 4.716 -9.302 1.00 96.75 480 VAL A N 1
ATOM 3799 C CA . VAL A 1 480 ? -17.623 6.092 -8.756 1.00 96.75 480 VAL A CA 1
ATOM 3800 C C . VAL A 1 480 ? -18.783 6.989 -9.211 1.00 96.75 480 VAL A C 1
ATOM 3802 O O . VAL A 1 480 ? -19.137 7.947 -8.530 1.00 96.75 480 VAL A O 1
ATOM 3805 N N . SER A 1 481 ? -19.435 6.640 -10.325 1.00 95.19 481 SER A N 1
ATOM 3806 C CA . SER A 1 481 ? -20.646 7.305 -10.829 1.00 95.19 481 SER A CA 1
ATOM 3807 C C . SER A 1 481 ? -21.859 7.138 -9.895 1.00 95.19 481 SER A C 1
ATOM 3809 O O . SER A 1 481 ? -22.775 7.957 -9.933 1.00 95.19 481 SER A O 1
ATOM 3811 N N . ASN A 1 482 ? -21.854 6.094 -9.058 1.00 96.00 482 ASN A N 1
ATOM 3812 C CA . ASN A 1 482 ? -22.909 5.730 -8.108 1.00 96.00 482 ASN A CA 1
ATOM 3813 C C . ASN A 1 482 ? -22.610 6.187 -6.663 1.00 96.00 482 ASN A C 1
ATOM 3815 O O . ASN A 1 482 ? -23.404 5.909 -5.762 1.00 96.00 482 ASN A O 1
ATOM 3819 N N . LEU A 1 483 ? -21.464 6.838 -6.429 1.00 97.25 483 LEU A N 1
ATOM 3820 C CA . LEU A 1 483 ? -20.929 7.162 -5.101 1.00 97.25 483 LEU A CA 1
ATOM 3821 C C . LEU A 1 483 ? -20.634 8.675 -5.006 1.00 97.25 483 LEU A C 1
ATOM 3823 O O . LEU A 1 483 ? -19.476 9.096 -5.033 1.00 97.25 483 LEU A O 1
ATOM 3827 N N . PRO A 1 484 ? -21.670 9.535 -4.944 1.00 96.50 484 PRO A N 1
ATOM 3828 C CA . PRO A 1 484 ? -21.542 10.978 -5.174 1.00 96.50 484 PRO A CA 1
ATOM 3829 C C . PRO A 1 484 ? -20.751 11.754 -4.107 1.00 96.50 484 PRO A C 1
ATOM 3831 O O . PRO A 1 484 ? -20.425 12.914 -4.361 1.00 96.50 484 PRO A O 1
ATOM 3834 N N . LYS A 1 485 ? -20.443 11.146 -2.949 1.00 97.94 485 LYS A N 1
ATOM 3835 C CA . LYS A 1 485 ? -19.595 11.720 -1.886 1.00 97.94 485 LYS A CA 1
ATOM 3836 C C . LYS A 1 485 ? -18.201 11.080 -1.767 1.00 97.94 485 LYS A C 1
ATOM 3838 O O . LYS A 1 485 ? -17.472 11.421 -0.841 1.00 97.94 485 LYS A O 1
ATOM 3843 N N . LEU A 1 486 ? -17.815 10.173 -2.668 1.00 98.44 486 LEU A N 1
ATOM 3844 C CA . LEU A 1 486 ? -16.571 9.409 -2.535 1.00 98.44 486 LEU A CA 1
ATOM 3845 C C . LEU A 1 486 ? -15.337 10.322 -2.623 1.00 98.44 486 LEU A C 1
ATOM 3847 O O . LEU A 1 486 ? -15.060 10.863 -3.692 1.00 98.44 486 LEU A O 1
ATOM 3851 N N . LYS A 1 487 ? -14.599 10.454 -1.512 1.00 98.56 487 LYS A N 1
ATOM 3852 C CA . LYS A 1 487 ? -13.371 11.261 -1.375 1.00 98.56 487 LYS A CA 1
ATOM 3853 C C . LYS A 1 487 ? -12.106 10.436 -1.578 1.00 98.56 487 LYS A C 1
ATOM 3855 O O . LYS A 1 487 ? -11.145 10.940 -2.158 1.00 98.56 487 LYS A O 1
ATOM 3860 N N . LYS A 1 488 ? -12.104 9.172 -1.131 1.00 98.44 488 LYS A N 1
ATOM 3861 C CA . LYS A 1 488 ? -10.968 8.249 -1.270 1.00 98.44 488 LYS A CA 1
ATOM 3862 C C . LYS A 1 488 ? -11.383 6.898 -1.851 1.00 98.44 488 LYS A C 1
ATOM 3864 O O . LYS A 1 488 ? -12.299 6.254 -1.340 1.00 98.44 488 LYS A O 1
ATOM 3869 N N . ILE A 1 489 ? -10.646 6.434 -2.861 1.00 98.62 489 ILE A N 1
ATOM 3870 C CA . ILE A 1 489 ? -10.724 5.056 -3.365 1.00 98.62 489 ILE A CA 1
ATOM 3871 C C . ILE A 1 489 ? -9.340 4.405 -3.410 1.00 98.62 489 ILE A C 1
ATOM 3873 O O . ILE A 1 489 ? -8.372 5.020 -3.857 1.00 98.62 489 ILE A O 1
ATOM 3877 N N . VAL A 1 490 ? -9.264 3.155 -2.951 1.00 98.56 490 VAL A N 1
ATOM 3878 C CA . VAL A 1 490 ? -8.049 2.327 -2.951 1.00 98.56 490 VAL A CA 1
ATOM 3879 C C . VAL A 1 490 ? -8.375 1.016 -3.665 1.00 98.56 490 VAL A C 1
ATOM 3881 O O . VAL A 1 490 ? -9.279 0.291 -3.247 1.00 98.56 490 VAL A O 1
ATOM 3884 N N . ALA A 1 491 ? -7.723 0.767 -4.799 1.00 98.12 491 ALA A N 1
ATOM 3885 C CA . ALA A 1 491 ? -8.092 -0.274 -5.760 1.00 98.12 491 ALA A CA 1
ATOM 3886 C C . ALA A 1 491 ? -6.863 -0.968 -6.382 1.00 98.12 491 ALA A C 1
ATOM 3888 O O . ALA A 1 491 ? -6.833 -1.285 -7.579 1.00 98.12 491 ALA A O 1
ATOM 3889 N N . ASN A 1 492 ? -5.855 -1.225 -5.555 1.00 97.69 492 ASN A N 1
ATOM 3890 C CA . ASN A 1 492 ? -4.597 -1.862 -5.927 1.00 97.69 492 ASN A CA 1
ATOM 3891 C C . ASN A 1 492 ? -4.767 -3.328 -6.358 1.00 97.69 492 ASN A C 1
ATOM 3893 O O . ASN A 1 492 ? -5.784 -3.966 -6.078 1.00 97.69 492 ASN A O 1
ATOM 3897 N N . ASP A 1 493 ? -3.754 -3.877 -7.034 1.00 94.88 493 ASP A N 1
ATOM 3898 C CA . ASP A 1 493 ? -3.605 -5.319 -7.326 1.00 94.88 493 ASP A CA 1
ATOM 3899 C C . ASP A 1 493 ? -4.731 -5.923 -8.187 1.00 94.88 493 ASP A C 1
ATOM 3901 O O . ASP A 1 493 ? -4.872 -7.140 -8.351 1.00 94.88 493 ASP A O 1
ATOM 3905 N N . ASN A 1 494 ? -5.534 -5.056 -8.797 1.00 94.44 494 ASN A N 1
ATOM 3906 C CA . ASN A 1 494 ? -6.673 -5.393 -9.632 1.00 94.44 494 ASN A CA 1
ATOM 3907 C C . ASN A 1 494 ? -6.248 -5.586 -11.093 1.00 94.44 494 ASN A C 1
ATOM 3909 O O . ASN A 1 494 ? -5.094 -5.905 -11.392 1.00 94.44 494 ASN A O 1
ATOM 3913 N N . LYS A 1 495 ? -7.197 -5.531 -12.028 1.00 92.62 495 LYS A N 1
ATOM 3914 C CA . LYS A 1 495 ? -6.952 -5.708 -13.466 1.00 92.62 495 LYS A CA 1
ATOM 3915 C C . LYS A 1 495 ? -7.468 -4.498 -14.254 1.00 92.62 495 LYS A C 1
ATOM 3917 O O . LYS A 1 495 ? -7.857 -4.652 -15.411 1.00 92.62 495 LYS A O 1
ATOM 3922 N N . ILE A 1 496 ? -7.469 -3.318 -13.623 1.00 96.19 496 ILE A N 1
ATOM 3923 C CA . ILE A 1 496 ? -7.958 -2.055 -14.183 1.00 96.19 496 ILE A CA 1
ATOM 3924 C C . ILE A 1 496 ? -7.078 -1.637 -15.360 1.00 96.19 496 ILE A C 1
ATOM 3926 O O . ILE A 1 496 ? -5.855 -1.620 -15.237 1.00 96.19 496 ILE A O 1
ATOM 3930 N N . THR A 1 497 ? -7.694 -1.293 -16.492 1.00 92.69 497 THR A N 1
ATOM 3931 C CA . THR A 1 497 ? -6.988 -0.807 -17.695 1.00 92.69 497 THR A CA 1
ATOM 3932 C C . THR A 1 497 ? -7.227 0.670 -18.000 1.00 92.69 497 THR A C 1
ATOM 3934 O O . THR A 1 497 ? -6.451 1.259 -18.739 1.00 92.69 497 THR A O 1
ATOM 3937 N N . THR A 1 498 ? -8.273 1.296 -17.450 1.00 95.25 498 THR A N 1
ATOM 3938 C CA . THR A 1 498 ? -8.613 2.697 -17.751 1.00 95.25 498 THR A CA 1
ATOM 3939 C C . THR A 1 498 ? -9.211 3.429 -16.552 1.00 95.25 498 THR A C 1
ATOM 3941 O O . THR A 1 498 ? -10.043 2.889 -15.820 1.00 95.25 498 THR A O 1
ATOM 3944 N N . LEU A 1 499 ? -8.823 4.697 -16.394 1.00 97.56 499 LEU A N 1
ATOM 3945 C CA . LEU A 1 499 ? -9.367 5.631 -15.401 1.00 97.56 499 LEU A CA 1
ATOM 3946 C C . LEU A 1 499 ? -10.436 6.579 -15.976 1.00 97.56 499 LEU A C 1
ATOM 3948 O O . LEU A 1 499 ? -10.917 7.465 -15.277 1.00 97.56 499 LEU A O 1
ATOM 3952 N N . SER A 1 500 ? -10.873 6.369 -17.223 1.00 96.25 500 SER A N 1
ATOM 3953 C CA . SER A 1 500 ? -11.845 7.221 -17.940 1.00 96.25 500 SER A CA 1
ATOM 3954 C C . SER A 1 500 ? -13.201 7.428 -17.240 1.00 96.25 500 SER A C 1
ATOM 3956 O O . SER A 1 500 ? -13.932 8.363 -17.575 1.00 96.25 500 SER A O 1
ATOM 3958 N N . HIS A 1 501 ? -13.526 6.603 -16.243 1.00 96.12 501 HIS A N 1
ATOM 3959 C CA . HIS A 1 501 ? -14.695 6.743 -15.372 1.00 96.12 501 HIS A CA 1
ATOM 3960 C C . HIS A 1 501 ? -14.549 7.837 -14.298 1.00 96.12 501 HIS A C 1
ATOM 3962 O O . HIS A 1 501 ? -15.555 8.400 -13.869 1.00 96.12 501 HIS A O 1
ATOM 3968 N N . LEU A 1 502 ? -13.324 8.196 -13.894 1.00 97.62 502 LEU A N 1
ATOM 3969 C CA . LEU A 1 502 ? -13.069 9.162 -12.814 1.00 97.62 502 LEU A CA 1
ATOM 3970 C C . LEU A 1 502 ? -13.496 10.600 -13.155 1.00 97.62 502 LEU A C 1
ATOM 3972 O O . LEU A 1 502 ? -13.681 11.416 -12.253 1.00 97.62 502 LEU A O 1
ATOM 3976 N N . LYS A 1 503 ? -13.761 10.902 -14.432 1.00 96.50 503 LYS A N 1
ATOM 3977 C CA . LYS A 1 503 ? -14.413 12.154 -14.863 1.00 96.50 503 LYS A CA 1
ATOM 3978 C C . LYS A 1 503 ? -15.829 12.345 -14.297 1.00 96.50 503 LYS A C 1
ATOM 3980 O O . LYS A 1 503 ? -16.337 13.460 -14.272 1.00 96.50 503 LYS A O 1
ATOM 3985 N N . ASN A 1 504 ? -16.477 11.261 -13.858 1.00 94.25 504 ASN A N 1
ATOM 3986 C CA . ASN A 1 504 ? -17.812 11.301 -13.258 1.00 94.25 504 ASN A CA 1
ATOM 3987 C C . ASN A 1 504 ? -17.771 11.621 -11.750 1.00 94.25 504 ASN A C 1
ATOM 3989 O O . ASN A 1 504 ? -18.809 11.952 -11.172 1.00 94.25 504 ASN A O 1
ATOM 3993 N N . ALA A 1 505 ? -16.604 11.501 -11.107 1.00 95.38 505 ALA A N 1
ATOM 3994 C CA . ALA A 1 505 ? -16.448 11.664 -9.667 1.00 95.38 505 ALA A CA 1
ATOM 3995 C C . ALA A 1 505 ? -16.340 13.151 -9.286 1.00 95.38 505 ALA A C 1
ATOM 3997 O O . ALA A 1 505 ? -15.491 13.873 -9.804 1.00 95.38 505 ALA A O 1
ATOM 3998 N N . LYS A 1 506 ? -17.223 13.614 -8.390 1.00 91.94 506 LYS A N 1
ATOM 3999 C CA . LYS A 1 506 ? -17.466 15.052 -8.141 1.00 91.94 506 LYS A CA 1
ATOM 4000 C C . LYS A 1 506 ? -16.758 15.648 -6.924 1.00 91.94 506 LYS A C 1
ATOM 4002 O O . LYS A 1 506 ? -16.763 16.866 -6.788 1.00 91.94 506 LYS A O 1
ATOM 4007 N N . VAL A 1 507 ? -16.228 14.807 -6.036 1.00 97.81 507 VAL A N 1
ATOM 4008 C CA . VAL A 1 507 ? -15.523 15.190 -4.794 1.00 97.81 507 VAL A CA 1
ATOM 4009 C C . VAL A 1 507 ? -14.374 14.223 -4.471 1.00 97.81 507 VAL A C 1
ATOM 4011 O O . VAL A 1 507 ? -13.957 14.106 -3.326 1.00 97.81 507 VAL A O 1
ATOM 4014 N N . LEU A 1 508 ? -13.888 13.485 -5.473 1.00 98.44 508 LEU A N 1
ATOM 4015 C CA . LEU A 1 508 ? -12.849 12.473 -5.290 1.00 98.44 508 LEU A CA 1
ATOM 4016 C C . LEU A 1 508 ? -11.487 13.159 -5.225 1.00 98.44 508 LEU A C 1
ATOM 4018 O O . LEU A 1 508 ? -11.071 13.768 -6.206 1.00 98.44 508 LEU A O 1
ATOM 4022 N N . GLU A 1 509 ? -10.833 13.068 -4.072 1.00 98.19 509 GLU A N 1
ATOM 4023 C CA . GLU A 1 509 ? -9.594 13.774 -3.725 1.00 98.19 509 GLU A CA 1
ATOM 4024 C C . GLU A 1 509 ? -8.374 12.845 -3.830 1.00 98.19 509 GLU A C 1
ATOM 4026 O O . GLU A 1 509 ? -7.330 13.242 -4.349 1.00 98.19 509 GLU A O 1
ATOM 4031 N N . SER A 1 510 ? -8.518 11.593 -3.378 1.00 98.06 510 SER A N 1
ATOM 4032 C CA . SER A 1 510 ? -7.442 10.601 -3.272 1.00 98.06 510 SER A CA 1
ATOM 4033 C C . SER A 1 510 ? -7.774 9.322 -4.044 1.00 98.06 510 SER A C 1
ATOM 4035 O O . SER A 1 510 ? -8.822 8.703 -3.835 1.00 98.06 510 SER A O 1
ATOM 4037 N N . VAL A 1 511 ? -6.863 8.913 -4.929 1.00 98.69 511 VAL A N 1
ATOM 4038 C CA . VAL A 1 511 ? -6.996 7.712 -5.763 1.00 98.69 511 VAL A CA 1
ATOM 4039 C C . VAL A 1 511 ? -5.721 6.884 -5.694 1.00 98.69 511 VAL A C 1
ATOM 4041 O O . VAL A 1 511 ? -4.649 7.367 -6.047 1.00 98.69 511 VAL A O 1
ATOM 4044 N N . GLU A 1 512 ? -5.850 5.623 -5.296 1.00 98.69 512 GLU A N 1
ATOM 4045 C CA . GLU A 1 512 ? -4.750 4.662 -5.249 1.00 98.69 512 GLU A CA 1
ATOM 4046 C C . GLU A 1 512 ? -5.087 3.457 -6.145 1.00 98.69 512 GLU A C 1
ATOM 4048 O O . GLU A 1 512 ? -6.086 2.767 -5.926 1.00 98.69 512 GLU A O 1
ATOM 4053 N N . VAL A 1 513 ? -4.307 3.247 -7.210 1.00 98.56 513 VAL A N 1
ATOM 4054 C CA . VAL A 1 513 ? -4.530 2.215 -8.247 1.00 98.56 513 VAL A CA 1
ATOM 4055 C C . VAL A 1 513 ? -3.229 1.486 -8.610 1.00 98.56 513 VAL A C 1
ATOM 4057 O O . VAL A 1 513 ? -2.968 1.142 -9.768 1.00 98.56 513 VAL A O 1
ATOM 4060 N N . ASN A 1 514 ? -2.399 1.236 -7.601 1.00 97.94 514 ASN A N 1
ATOM 4061 C CA . ASN A 1 514 ? -1.102 0.577 -7.730 1.00 97.94 514 ASN A CA 1
ATOM 4062 C C . ASN A 1 514 ? -1.254 -0.869 -8.273 1.00 97.94 514 ASN A C 1
ATOM 4064 O O . ASN A 1 514 ? -2.302 -1.494 -8.113 1.00 97.94 514 ASN A O 1
ATOM 4068 N N . ASN A 1 515 ? -0.227 -1.418 -8.930 1.00 93.25 515 ASN A N 1
ATOM 4069 C CA . ASN A 1 515 ? -0.183 -2.817 -9.406 1.00 93.25 515 ASN A CA 1
ATOM 4070 C C . ASN A 1 515 ? -1.347 -3.215 -10.357 1.00 93.25 515 ASN A C 1
ATOM 4072 O O . ASN A 1 515 ? -1.933 -4.294 -10.236 1.00 93.25 515 ASN A O 1
ATOM 4076 N N . ASN A 1 516 ? -1.712 -2.336 -11.298 1.00 96.31 516 ASN A N 1
ATOM 4077 C CA . ASN A 1 516 ? -2.817 -2.538 -12.250 1.00 96.31 516 ASN A CA 1
ATOM 4078 C C . ASN A 1 516 ? -2.307 -2.682 -13.708 1.00 96.31 516 ASN A C 1
ATOM 4080 O O . ASN A 1 516 ? -1.193 -3.143 -13.955 1.00 96.31 516 ASN A O 1
ATOM 4084 N N . LYS A 1 517 ? -3.147 -2.399 -14.714 1.00 94.00 517 LYS A N 1
ATOM 4085 C CA . LYS A 1 517 ? -2.835 -2.532 -16.151 1.00 94.00 517 LYS A CA 1
ATOM 4086 C C . LYS A 1 517 ? -3.091 -1.236 -16.935 1.00 94.00 517 LYS A C 1
ATOM 4088 O O . LYS A 1 517 ? -3.300 -1.313 -18.144 1.00 94.00 517 LYS A O 1
ATOM 4093 N N . ILE A 1 518 ? -3.097 -0.084 -16.265 1.00 98.12 518 ILE A N 1
ATOM 4094 C CA . ILE A 1 518 ? -3.428 1.226 -16.841 1.00 98.12 518 ILE A CA 1
ATOM 4095 C C . ILE A 1 518 ? -2.256 1.730 -17.688 1.00 98.12 518 ILE A C 1
ATOM 4097 O O . ILE A 1 518 ? -1.131 1.810 -17.201 1.00 98.12 518 ILE A O 1
ATOM 4101 N N . ASP A 1 519 ? -2.519 2.072 -18.947 1.00 94.69 519 ASP A N 1
ATOM 4102 C CA . ASP A 1 519 ? -1.523 2.546 -19.923 1.00 94.69 519 ASP A CA 1
ATOM 4103 C C . ASP A 1 519 ? -1.559 4.064 -20.168 1.00 94.69 519 ASP A C 1
ATOM 4105 O O . ASP A 1 519 ? -0.598 4.630 -20.689 1.00 94.69 519 ASP A O 1
ATOM 4109 N N . SER A 1 520 ? -2.638 4.736 -19.761 1.00 96.06 520 SER A N 1
ATOM 4110 C CA . SER A 1 520 ? -2.930 6.115 -20.148 1.00 96.06 520 SER A CA 1
ATOM 4111 C C . SER A 1 520 ? -3.698 6.899 -19.074 1.00 96.06 520 SER A C 1
ATOM 4113 O O . SER A 1 520 ? -4.538 6.366 -18.345 1.00 96.06 520 SER A O 1
ATOM 4115 N N . LEU A 1 521 ? -3.432 8.209 -19.007 1.00 96.38 521 LEU A N 1
ATOM 4116 C CA . LEU A 1 521 ? -4.132 9.181 -18.153 1.00 96.38 521 LEU A CA 1
ATOM 4117 C C . LEU A 1 521 ? -5.095 10.067 -18.968 1.00 96.38 521 LEU A C 1
ATOM 4119 O O . LEU A 1 521 ? -5.193 11.270 -18.738 1.00 96.38 521 LEU A O 1
ATOM 4123 N N . ASP A 1 522 ? -5.793 9.491 -19.952 1.00 91.88 522 ASP A N 1
ATOM 4124 C CA . ASP A 1 522 ? -6.710 10.241 -20.822 1.00 91.88 522 ASP A CA 1
ATOM 4125 C C . ASP A 1 522 ? -8.102 10.436 -20.190 1.00 91.88 522 ASP A C 1
ATOM 4127 O O . ASP A 1 522 ? -9.093 9.805 -20.564 1.00 91.88 522 ASP A O 1
ATOM 4131 N N . PHE A 1 523 ? -8.173 11.301 -19.176 1.00 96.31 523 PHE A N 1
ATOM 4132 C CA . PHE A 1 523 ? -9.429 11.751 -18.576 1.00 96.31 523 PHE A CA 1
ATOM 4133 C C . PHE A 1 523 ? -9.291 13.140 -17.945 1.00 96.31 523 PHE A C 1
ATOM 4135 O O . PHE A 1 523 ? -8.205 13.555 -17.554 1.00 96.31 523 PHE A O 1
ATOM 4142 N N . GLU A 1 524 ? -10.410 13.854 -17.840 1.00 97.31 524 GLU A N 1
ATOM 4143 C CA . GLU A 1 524 ? -10.497 15.154 -17.167 1.00 97.31 524 GLU A CA 1
ATOM 4144 C C . GLU A 1 524 ? -11.085 14.973 -15.767 1.00 97.31 524 GLU A C 1
ATOM 4146 O O . GLU A 1 524 ? -12.103 14.301 -15.603 1.00 97.31 524 GLU A O 1
ATOM 4151 N N . ASN A 1 525 ? -10.454 15.568 -14.754 1.00 97.88 525 ASN A N 1
ATOM 4152 C CA . ASN A 1 525 ? -10.986 15.634 -13.394 1.00 97.88 525 ASN A CA 1
ATOM 4153 C C . ASN A 1 525 ? -10.424 16.874 -12.670 1.00 97.88 525 ASN A C 1
ATOM 4155 O O . ASN A 1 525 ? -9.245 17.201 -12.801 1.00 97.88 525 ASN A O 1
ATOM 4159 N N . SER A 1 526 ? -11.268 17.566 -11.902 1.00 97.44 526 SER A N 1
ATOM 4160 C CA . SER A 1 526 ? -10.924 18.824 -11.224 1.00 97.44 526 SER A CA 1
ATOM 4161 C C . SER A 1 526 ? -10.965 18.745 -9.691 1.00 97.44 526 SER A C 1
ATOM 4163 O O . SER A 1 526 ? -11.099 19.783 -9.044 1.00 97.44 526 SER A O 1
ATOM 4165 N N . THR A 1 527 ? -10.905 17.543 -9.108 1.00 98.25 527 THR A N 1
ATOM 4166 C CA . THR A 1 527 ? -10.971 17.315 -7.650 1.00 98.25 527 THR A CA 1
ATOM 4167 C C . THR A 1 527 ? -9.853 16.435 -7.104 1.00 98.25 527 THR A C 1
ATOM 4169 O O . THR A 1 527 ? -9.494 16.602 -5.944 1.00 98.25 527 THR A O 1
ATOM 4172 N N . ILE A 1 528 ? -9.285 15.530 -7.910 1.00 98.56 528 ILE A N 1
ATOM 4173 C CA . ILE A 1 528 ? -8.207 14.635 -7.471 1.00 98.56 528 ILE A CA 1
ATOM 4174 C C . ILE A 1 528 ? -6.957 15.473 -7.193 1.00 98.56 528 ILE A C 1
ATOM 4176 O O . ILE A 1 528 ? -6.376 16.051 -8.112 1.00 98.56 528 ILE A O 1
ATOM 4180 N N . THR A 1 529 ? -6.547 15.518 -5.925 1.00 98.25 529 THR A N 1
ATOM 4181 C CA . THR A 1 529 ? -5.339 16.199 -5.436 1.00 98.25 529 THR A CA 1
ATOM 4182 C C . THR A 1 529 ? -4.174 15.231 -5.234 1.00 98.25 529 THR A C 1
ATOM 4184 O O . THR A 1 529 ? -3.019 15.662 -5.261 1.00 98.25 529 THR A O 1
ATOM 4187 N N . SER A 1 530 ? -4.452 13.931 -5.079 1.00 97.94 530 SER A N 1
ATOM 4188 C CA . SER A 1 530 ? -3.443 12.875 -4.960 1.00 97.94 530 SER A CA 1
ATOM 4189 C C . SER A 1 530 ? -3.802 11.637 -5.787 1.00 97.94 530 SER A C 1
ATOM 4191 O O . SER A 1 530 ? -4.887 11.069 -5.627 1.00 97.94 530 SER A O 1
ATOM 4193 N N . LEU A 1 531 ? -2.877 11.215 -6.653 1.00 98.50 531 LEU A N 1
ATOM 4194 C CA . LEU A 1 531 ? -2.981 10.007 -7.473 1.00 98.50 531 LEU A CA 1
ATOM 4195 C C . LEU A 1 531 ? -1.734 9.130 -7.303 1.00 98.50 531 LEU A C 1
ATOM 4197 O O . LEU A 1 531 ? -0.622 9.555 -7.614 1.00 98.50 531 LEU A O 1
ATOM 4201 N N . GLU A 1 532 ? -1.934 7.879 -6.899 1.00 98.38 532 GLU A N 1
ATOM 4202 C CA . GLU A 1 532 ? -0.909 6.837 -6.955 1.00 98.38 532 GLU A CA 1
ATOM 4203 C C . GLU A 1 532 ? -1.264 5.790 -8.013 1.00 98.38 532 GLU A C 1
ATOM 4205 O O . GLU A 1 532 ? -2.356 5.216 -8.019 1.00 98.38 532 GLU A O 1
ATOM 4210 N N . ILE A 1 533 ? -0.324 5.548 -8.921 1.00 98.50 533 ILE A N 1
ATOM 4211 C CA . ILE A 1 533 ? -0.449 4.669 -10.085 1.00 98.50 533 ILE A CA 1
ATOM 4212 C C . ILE A 1 533 ? 0.863 3.899 -10.314 1.00 98.50 533 ILE A C 1
ATOM 4214 O O . ILE A 1 533 ? 1.342 3.724 -11.439 1.00 98.50 533 ILE A O 1
ATOM 4218 N N . LYS A 1 534 ? 1.468 3.419 -9.221 1.00 96.75 534 LYS A N 1
ATOM 4219 C CA . LYS A 1 534 ? 2.693 2.612 -9.257 1.00 96.75 534 LYS A CA 1
ATOM 4220 C C . LYS A 1 534 ? 2.490 1.309 -10.031 1.00 96.75 534 LYS A C 1
ATOM 4222 O O . LYS A 1 534 ? 1.386 0.760 -10.035 1.00 96.75 534 LYS A O 1
ATOM 4227 N N . ASN A 1 535 ? 3.559 0.778 -10.623 1.00 91.69 535 ASN A N 1
ATOM 4228 C CA . ASN A 1 535 ? 3.608 -0.560 -11.231 1.00 91.69 535 ASN A CA 1
ATOM 4229 C C . ASN A 1 535 ? 2.455 -0.811 -12.225 1.00 91.69 535 ASN A C 1
ATOM 4231 O O . ASN A 1 535 ? 1.703 -1.782 -12.115 1.00 91.69 535 ASN A O 1
ATOM 4235 N N . ASN A 1 536 ? 2.279 0.122 -13.159 1.00 96.94 536 ASN A N 1
ATOM 4236 C CA . ASN A 1 536 ? 1.263 0.089 -14.210 1.00 96.94 536 ASN A CA 1
ATOM 4237 C C . ASN A 1 536 ? 1.963 0.047 -15.591 1.00 96.94 536 ASN A C 1
ATOM 4239 O O . ASN A 1 536 ? 3.017 -0.575 -15.736 1.00 96.94 536 ASN A O 1
ATOM 4243 N N . LYS A 1 537 ? 1.371 0.628 -16.641 1.00 94.62 537 LYS A N 1
ATOM 4244 C CA . LYS A 1 537 ? 1.885 0.596 -18.020 1.00 94.62 537 LYS A CA 1
ATOM 4245 C C . LYS A 1 537 ? 2.056 1.980 -18.657 1.00 94.62 537 LYS A C 1
ATOM 4247 O O . LYS A 1 537 ? 2.168 2.046 -19.877 1.00 94.62 537 LYS A O 1
ATOM 4252 N N . LEU A 1 538 ? 2.065 3.065 -17.879 1.00 97.38 538 LEU A N 1
ATOM 4253 C CA . LEU A 1 538 ? 2.161 4.426 -18.422 1.00 97.38 538 LEU A CA 1
ATOM 4254 C C . LEU A 1 538 ? 3.461 4.606 -19.224 1.00 97.38 538 LEU A C 1
ATOM 4256 O O . LEU A 1 538 ? 4.547 4.507 -18.655 1.00 97.38 538 LEU A O 1
ATOM 4260 N N . GLU A 1 539 ? 3.359 4.889 -20.523 1.00 94.75 539 GLU A N 1
ATOM 4261 C CA . GLU A 1 539 ? 4.509 5.216 -21.392 1.00 94.75 539 GLU A CA 1
ATOM 4262 C C . GLU A 1 539 ? 4.756 6.737 -21.488 1.00 94.75 539 GLU A C 1
ATOM 4264 O O . GLU A 1 539 ? 5.871 7.189 -21.765 1.00 94.75 539 GLU A O 1
ATOM 4269 N N . GLU A 1 540 ? 3.743 7.537 -21.144 1.00 95.50 540 GLU A N 1
ATOM 4270 C CA . GLU A 1 540 ? 3.800 8.995 -21.040 1.00 95.50 540 GLU A CA 1
ATOM 4271 C C . GLU A 1 540 ? 2.870 9.536 -19.938 1.00 95.50 540 GLU A C 1
ATOM 4273 O O . GLU A 1 540 ? 1.948 8.861 -19.480 1.00 95.50 540 GLU A O 1
ATOM 4278 N N . ILE A 1 541 ? 3.091 10.796 -19.546 1.00 96.56 541 ILE A N 1
ATOM 4279 C CA . ILE A 1 541 ? 2.215 11.564 -18.641 1.00 96.56 541 ILE A CA 1
ATOM 4280 C C . ILE A 1 541 ? 1.747 12.891 -19.266 1.00 96.56 541 ILE A C 1
ATOM 4282 O O . ILE A 1 541 ? 1.340 13.808 -18.557 1.00 96.56 541 ILE A O 1
ATOM 4286 N N . ASN A 1 542 ? 1.758 13.010 -20.602 1.00 94.88 542 ASN A N 1
ATOM 4287 C CA . ASN A 1 542 ? 1.407 14.247 -21.319 1.00 94.88 542 ASN A CA 1
ATOM 4288 C C . ASN A 1 542 ? -0.001 14.789 -21.000 1.00 94.88 542 ASN A C 1
ATOM 4290 O O . ASN A 1 542 ? -0.216 15.993 -21.108 1.00 94.88 542 ASN A O 1
ATOM 4294 N N . ASN A 1 543 ? -0.943 13.942 -20.572 1.00 95.94 543 ASN A N 1
ATOM 4295 C CA . ASN A 1 543 ? -2.318 14.336 -20.240 1.00 95.94 543 ASN A CA 1
ATOM 4296 C C . ASN A 1 543 ? -2.545 14.787 -18.778 1.00 95.94 543 ASN A C 1
ATOM 4298 O O . ASN A 1 543 ? -3.670 15.155 -18.442 1.00 95.94 543 ASN A O 1
ATOM 4302 N N . ILE A 1 544 ? -1.534 14.825 -17.891 1.00 97.12 544 ILE A N 1
ATOM 4303 C CA . ILE A 1 544 ? -1.763 15.208 -16.474 1.00 97.12 544 ILE A CA 1
ATOM 4304 C C . ILE A 1 544 ? -2.266 16.646 -16.282 1.00 97.12 544 ILE A C 1
ATOM 4306 O O . ILE A 1 544 ? -2.777 16.975 -15.216 1.00 97.12 544 ILE A O 1
ATOM 4310 N N . ASN A 1 545 ? -2.170 17.505 -17.300 1.00 96.31 545 ASN A N 1
ATOM 4311 C CA . ASN A 1 545 ? -2.779 18.837 -17.307 1.00 96.31 545 ASN A CA 1
ATOM 4312 C C . ASN A 1 545 ? -4.322 18.799 -17.264 1.00 96.31 545 ASN A C 1
ATOM 4314 O O . ASN A 1 545 ? -4.941 19.786 -16.870 1.00 96.31 545 ASN A O 1
ATOM 4318 N N . LYS A 1 546 ? -4.940 17.669 -17.638 1.00 97.69 546 LYS A N 1
ATOM 4319 C CA . LYS A 1 546 ? -6.386 17.411 -17.514 1.00 97.69 546 LYS A CA 1
ATOM 4320 C C . LYS A 1 546 ? -6.829 17.136 -16.069 1.00 97.69 546 LYS A C 1
ATOM 4322 O O . LYS A 1 546 ? -8.022 17.193 -15.770 1.00 97.69 546 LYS A O 1
ATOM 4327 N N . LEU A 1 547 ? -5.877 16.862 -15.174 1.00 98.06 547 LEU A N 1
ATOM 4328 C CA . LEU A 1 547 ? -6.091 16.656 -13.742 1.00 98.06 547 LEU A CA 1
ATOM 4329 C C . LEU A 1 547 ? -5.835 17.987 -13.018 1.00 98.06 547 LEU A C 1
ATOM 4331 O O . LEU A 1 547 ? -4.785 18.214 -12.420 1.00 98.06 547 LEU A O 1
ATOM 4335 N N . SER A 1 548 ? -6.765 18.936 -13.156 1.00 96.81 548 SER A N 1
ATOM 4336 C CA . SER A 1 548 ? -6.505 20.364 -12.891 1.00 96.81 548 SER A CA 1
ATOM 4337 C C . SER A 1 548 ? -6.319 20.732 -11.412 1.00 96.81 548 SER A C 1
ATOM 4339 O O . SER A 1 548 ? -5.981 21.876 -11.110 1.00 96.81 548 SER A O 1
ATOM 4341 N N . ALA A 1 549 ? -6.571 19.791 -10.501 1.00 98.06 549 ALA A N 1
ATOM 4342 C CA . ALA A 1 549 ? -6.378 19.930 -9.058 1.00 98.06 549 ALA A CA 1
ATOM 4343 C C . ALA A 1 549 ? -5.217 19.077 -8.514 1.00 98.06 549 ALA A C 1
ATOM 4345 O O . ALA A 1 549 ? -4.986 19.090 -7.310 1.00 98.06 549 ALA A O 1
ATOM 4346 N N . LEU A 1 550 ? -4.491 18.349 -9.372 1.00 98.50 550 LEU A N 1
ATOM 4347 C CA . LEU A 1 550 ? -3.490 17.370 -8.949 1.00 98.50 550 LEU A CA 1
ATOM 4348 C C . LEU A 1 550 ? -2.262 18.049 -8.335 1.00 98.50 550 LEU A C 1
ATOM 4350 O O . LEU A 1 550 ? -1.524 18.744 -9.032 1.00 98.50 550 LEU A O 1
ATOM 4354 N N . GLU A 1 551 ? -2.029 17.807 -7.045 1.00 97.81 551 GLU A N 1
ATOM 4355 C CA . GLU A 1 551 ? -0.892 18.343 -6.287 1.00 97.81 551 GLU A CA 1
ATOM 4356 C C . GLU A 1 551 ? 0.179 17.269 -6.024 1.00 97.81 551 GLU A C 1
ATOM 4358 O O . GLU A 1 551 ? 1.355 17.603 -5.875 1.00 97.81 551 GLU A O 1
ATOM 4363 N N . ASN A 1 552 ? -0.191 15.982 -6.046 1.00 96.19 552 ASN A N 1
ATOM 4364 C CA . ASN A 1 552 ? 0.694 14.852 -5.749 1.00 96.19 552 ASN A CA 1
ATOM 4365 C C . ASN A 1 552 ? 0.495 13.711 -6.759 1.00 96.19 552 ASN A C 1
ATOM 4367 O O . ASN A 1 552 ? -0.635 13.264 -6.963 1.00 96.19 552 ASN A O 1
ATOM 4371 N N . LEU A 1 553 ? 1.582 13.220 -7.363 1.00 98.31 553 LEU A N 1
ATOM 4372 C CA . LEU A 1 553 ? 1.563 12.079 -8.284 1.00 98.31 553 LEU A CA 1
ATOM 4373 C C . LEU A 1 553 ? 2.709 11.107 -7.990 1.00 98.31 553 LEU A C 1
ATOM 4375 O O . LEU A 1 553 ? 3.874 11.488 -8.084 1.00 98.31 553 LEU A O 1
ATOM 4379 N N . ASP A 1 554 ? 2.380 9.841 -7.730 1.00 98.12 554 ASP A N 1
ATOM 4380 C CA . ASP A 1 554 ? 3.342 8.735 -7.768 1.00 98.12 554 ASP A CA 1
ATOM 4381 C C . ASP A 1 554 ? 3.024 7.793 -8.930 1.00 98.12 554 ASP A C 1
ATOM 4383 O O . ASP A 1 554 ? 2.015 7.091 -8.931 1.00 98.12 554 ASP A O 1
ATOM 4387 N N . ALA A 1 555 ? 3.906 7.784 -9.926 1.00 97.94 555 ALA A N 1
ATOM 4388 C CA . ALA A 1 555 ? 3.850 6.935 -11.107 1.00 97.94 555 ALA A CA 1
ATOM 4389 C C . ALA A 1 555 ? 5.107 6.048 -11.224 1.00 97.94 555 ALA A C 1
ATOM 4391 O O . ALA A 1 555 ? 5.569 5.732 -12.326 1.00 97.94 555 ALA A O 1
ATOM 4392 N N . SER A 1 556 ? 5.683 5.635 -10.093 1.00 94.94 556 SER A N 1
ATOM 4393 C CA . SER A 1 556 ? 6.870 4.772 -10.067 1.00 94.94 556 SER A CA 1
ATOM 4394 C C . SER A 1 556 ? 6.626 3.393 -10.704 1.00 94.94 556 SER A C 1
ATOM 4396 O O . SER A 1 556 ? 5.509 2.884 -10.688 1.00 94.94 556 SER A O 1
ATOM 4398 N N . GLY A 1 557 ? 7.652 2.752 -11.267 1.00 87.31 557 GLY A N 1
ATOM 4399 C CA . GLY A 1 557 ? 7.536 1.396 -11.827 1.00 87.31 557 GLY A CA 1
ATOM 4400 C C . GLY A 1 557 ? 6.726 1.309 -13.127 1.00 87.31 557 GLY A C 1
ATOM 4401 O O . GLY A 1 557 ? 6.100 0.286 -13.397 1.00 87.31 557 GLY A O 1
ATOM 4402 N N . ASN A 1 558 ? 6.690 2.383 -13.918 1.00 95.19 558 ASN A N 1
ATOM 4403 C CA . ASN A 1 558 ? 5.996 2.443 -15.207 1.00 95.19 558 ASN A CA 1
ATOM 4404 C C . ASN A 1 558 ? 7.015 2.381 -16.378 1.00 95.19 558 ASN A C 1
ATOM 4406 O O . ASN A 1 558 ? 8.061 1.725 -16.298 1.00 95.19 558 ASN A O 1
ATOM 4410 N N . LYS A 1 559 ? 6.695 3.010 -17.513 1.00 92.69 559 LYS A N 1
ATOM 4411 C CA . LYS A 1 559 ? 7.534 3.127 -18.713 1.00 92.69 559 LYS A CA 1
ATOM 4412 C C . LYS A 1 559 ? 7.640 4.586 -19.197 1.00 92.69 559 LYS A C 1
ATOM 4414 O O . LYS A 1 559 ? 7.850 4.824 -20.385 1.00 92.69 559 LYS A O 1
ATOM 4419 N N . ILE A 1 560 ? 7.488 5.564 -18.307 1.00 96.62 560 ILE A N 1
ATOM 4420 C CA . ILE A 1 560 ? 7.515 6.988 -18.662 1.00 96.62 560 ILE A CA 1
ATOM 4421 C C . ILE A 1 560 ? 8.902 7.332 -19.218 1.00 96.62 560 ILE A C 1
ATOM 4423 O O . ILE A 1 560 ? 9.912 6.985 -18.605 1.00 96.62 560 ILE A O 1
ATOM 4427 N N . SER A 1 561 ? 8.956 7.982 -20.382 1.00 92.44 561 SER A N 1
ATOM 4428 C CA . SER A 1 561 ? 10.209 8.248 -21.115 1.00 92.44 561 SER A CA 1
ATOM 4429 C C . SER A 1 561 ? 10.686 9.709 -21.097 1.00 92.44 561 SER A C 1
ATOM 4431 O O . SER A 1 561 ? 11.878 9.963 -21.300 1.00 92.44 561 SER A O 1
ATOM 4433 N N . GLU A 1 562 ? 9.797 10.657 -20.791 1.00 95.44 562 GLU A N 1
ATOM 4434 C CA . GLU A 1 562 ? 10.069 12.100 -20.737 1.00 95.44 562 GLU A CA 1
ATOM 4435 C C . GLU A 1 562 ? 9.088 12.844 -19.808 1.00 95.44 562 GLU A C 1
ATOM 4437 O O . GLU A 1 562 ? 8.038 12.313 -19.434 1.00 95.44 562 GLU A O 1
ATOM 4442 N N . PHE A 1 563 ? 9.425 14.087 -19.441 1.00 97.38 563 PHE A N 1
ATOM 4443 C CA . PHE A 1 563 ? 8.510 15.005 -18.751 1.00 97.38 563 PHE A CA 1
ATOM 4444 C C . PHE A 1 563 ? 7.498 15.622 -19.732 1.00 97.38 563 PHE A C 1
ATOM 4446 O O . PHE A 1 563 ? 7.821 15.827 -20.907 1.00 97.38 563 PHE A O 1
ATOM 4453 N N . PRO A 1 564 ? 6.275 15.954 -19.274 1.00 96.44 564 PRO A N 1
ATOM 4454 C CA . PRO A 1 564 ? 5.180 16.291 -20.171 1.00 96.44 564 PRO A CA 1
ATOM 4455 C C . PRO A 1 564 ? 5.398 17.615 -20.911 1.00 96.44 564 PRO A C 1
ATOM 4457 O O . PRO A 1 564 ? 5.791 18.637 -20.344 1.00 96.44 564 PRO A O 1
ATOM 4460 N N . SER A 1 565 ? 5.063 17.600 -22.197 1.00 95.38 565 SER A N 1
ATOM 4461 C CA . SER A 1 565 ? 5.048 18.770 -23.082 1.00 95.38 565 SER A CA 1
ATOM 4462 C C . SER A 1 565 ? 3.947 19.783 -22.726 1.00 95.38 565 SER A C 1
ATOM 4464 O O . SER A 1 565 ? 4.103 20.982 -22.965 1.00 95.38 565 SER A O 1
ATOM 4466 N N . ASN A 1 566 ? 2.851 19.323 -22.112 1.00 96.62 566 ASN A N 1
ATOM 4467 C CA . ASN A 1 566 ? 1.768 20.168 -21.612 1.00 96.62 566 ASN A CA 1
ATOM 4468 C C . ASN A 1 566 ? 2.086 20.743 -20.226 1.00 96.62 566 ASN A C 1
ATOM 4470 O O . ASN A 1 566 ? 2.640 20.064 -19.362 1.00 96.62 566 ASN A O 1
ATOM 4474 N N . LYS A 1 567 ? 1.662 21.989 -19.981 1.00 97.00 567 LYS A N 1
ATOM 4475 C CA . LYS A 1 567 ? 1.846 22.651 -18.682 1.00 97.00 567 LYS A CA 1
ATOM 4476 C C . LYS A 1 567 ? 0.849 22.163 -17.636 1.00 97.00 567 LYS A C 1
ATOM 4478 O O . LYS A 1 567 ? -0.347 22.084 -17.907 1.00 97.00 567 LYS A O 1
ATOM 4483 N N . GLN A 1 568 ? 1.349 21.908 -16.431 1.00 96.56 568 GLN A N 1
ATOM 4484 C CA . GLN A 1 568 ? 0.563 21.596 -15.241 1.00 96.56 568 GLN A CA 1
ATOM 4485 C C . GLN A 1 568 ? 1.031 22.517 -14.107 1.00 96.56 568 GLN A C 1
ATOM 4487 O O . GLN A 1 568 ? 2.198 22.518 -13.719 1.00 96.56 568 GLN A O 1
ATOM 4492 N N . ASN A 1 569 ? 0.102 23.323 -13.595 1.00 96.56 569 ASN A N 1
ATOM 4493 C CA . ASN A 1 569 ? 0.376 24.459 -12.717 1.00 96.56 569 ASN A CA 1
ATOM 4494 C C . ASN A 1 569 ? 0.042 24.176 -11.239 1.00 96.56 569 ASN A C 1
ATOM 4496 O O . ASN A 1 569 ? 0.130 25.087 -10.417 1.00 96.56 569 ASN A O 1
ATOM 4500 N N . LYS A 1 570 ? -0.394 22.951 -10.910 1.00 97.44 570 LYS A N 1
ATOM 4501 C CA . LYS A 1 570 ? -0.775 22.528 -9.553 1.00 97.44 570 LYS A CA 1
ATOM 4502 C C . LYS A 1 570 ? 0.102 21.442 -8.933 1.00 97.44 570 LYS A C 1
ATOM 4504 O O . LYS A 1 570 ? 0.163 21.377 -7.712 1.00 97.44 570 LYS A O 1
ATOM 4509 N N . LEU A 1 571 ? 0.811 20.649 -9.734 1.00 97.94 571 LEU A N 1
ATOM 4510 C CA . LEU A 1 571 ? 1.616 19.531 -9.238 1.00 97.94 571 LEU A CA 1
ATOM 4511 C C . LEU A 1 571 ? 2.803 20.033 -8.399 1.00 97.94 571 LEU A C 1
ATOM 4513 O O . LEU A 1 571 ? 3.648 20.756 -8.920 1.00 97.94 571 LEU A O 1
ATOM 4517 N N . ILE A 1 572 ? 2.860 19.637 -7.124 1.00 93.12 572 ILE A N 1
ATOM 4518 C CA . ILE A 1 572 ? 3.888 20.009 -6.136 1.00 93.12 572 ILE A CA 1
ATOM 4519 C C . ILE A 1 572 ? 4.890 18.865 -5.936 1.00 93.12 572 ILE A C 1
ATOM 4521 O O . ILE A 1 572 ? 6.099 19.116 -5.910 1.00 93.12 572 ILE A O 1
ATOM 4525 N N . ASN A 1 573 ? 4.377 17.635 -5.817 1.00 92.31 573 ASN A N 1
ATOM 4526 C CA . ASN A 1 573 ? 5.130 16.397 -5.608 1.00 92.31 573 ASN A CA 1
ATOM 4527 C C . ASN A 1 573 ? 5.023 15.484 -6.837 1.00 92.31 573 ASN A C 1
ATOM 4529 O O . ASN A 1 573 ? 3.911 15.174 -7.273 1.00 92.31 573 ASN A O 1
ATOM 4533 N N . LEU A 1 574 ? 6.159 15.003 -7.348 1.00 98.12 574 LEU A N 1
ATOM 4534 C CA . LEU A 1 574 ? 6.217 13.997 -8.411 1.00 98.12 574 LEU A CA 1
ATOM 4535 C C . LEU A 1 574 ? 7.228 12.894 -8.077 1.00 98.12 574 LEU A C 1
ATOM 4537 O O . LEU A 1 574 ? 8.420 13.155 -7.914 1.00 98.12 574 LEU A O 1
ATOM 4541 N N . THR A 1 575 ? 6.745 11.656 -8.051 1.00 97.50 575 THR A N 1
ATOM 4542 C CA . THR A 1 575 ? 7.542 10.439 -7.867 1.00 97.50 575 THR A CA 1
ATOM 4543 C C . THR A 1 575 ? 7.435 9.599 -9.138 1.00 97.50 575 THR A C 1
ATOM 4545 O O . THR A 1 575 ? 6.351 9.162 -9.518 1.00 97.50 575 THR A O 1
ATOM 4548 N N . VAL A 1 576 ? 8.554 9.407 -9.836 1.00 97.44 576 VAL A N 1
ATOM 4549 C CA . VAL A 1 576 ? 8.648 8.656 -11.106 1.00 97.44 576 VAL A CA 1
ATOM 4550 C C . VAL A 1 576 ? 9.819 7.671 -11.083 1.00 97.44 576 VAL A C 1
ATOM 4552 O O . VAL A 1 576 ? 10.457 7.402 -12.103 1.00 97.44 576 VAL A O 1
ATOM 4555 N N . ASN A 1 577 ? 10.099 7.100 -9.914 1.00 91.06 577 ASN A N 1
ATOM 4556 C CA . ASN A 1 577 ? 11.196 6.153 -9.720 1.00 91.06 577 ASN A CA 1
ATOM 4557 C C . ASN A 1 577 ? 10.980 4.879 -10.561 1.00 91.06 577 ASN A C 1
ATOM 4559 O O . ASN A 1 577 ? 9.839 4.479 -10.782 1.00 91.06 577 ASN A O 1
ATOM 4563 N N . ASN A 1 578 ? 12.035 4.194 -11.002 1.00 84.00 578 ASN A N 1
ATOM 4564 C CA . ASN A 1 578 ? 11.934 2.956 -11.797 1.00 84.00 578 ASN A CA 1
ATOM 4565 C C . ASN A 1 578 ? 11.122 3.140 -13.103 1.00 84.00 578 ASN A C 1
ATOM 4567 O O . ASN A 1 578 ? 10.169 2.404 -13.370 1.00 84.00 578 ASN A O 1
ATOM 4571 N N . ASN A 1 579 ? 11.464 4.153 -13.902 1.00 92.75 579 ASN A N 1
ATOM 4572 C CA . ASN A 1 579 ? 10.850 4.435 -15.209 1.00 92.75 579 ASN A CA 1
ATOM 4573 C C . ASN A 1 579 ? 11.906 4.331 -16.331 1.00 92.75 579 ASN A C 1
ATOM 4575 O O . ASN A 1 579 ? 12.907 3.635 -16.170 1.00 92.75 579 ASN A O 1
ATOM 4579 N N . VAL A 1 580 ? 11.678 4.932 -17.507 1.00 89.69 580 VAL A N 1
ATOM 4580 C CA . VAL A 1 580 ? 12.656 4.953 -18.614 1.00 89.69 580 VAL A CA 1
ATOM 4581 C C . VAL A 1 580 ? 13.022 6.378 -19.059 1.00 89.69 580 VAL A C 1
ATOM 4583 O O . VAL A 1 580 ? 13.368 6.602 -20.226 1.00 89.69 580 VAL A O 1
ATOM 4586 N N . ILE A 1 581 ? 12.955 7.343 -18.133 1.00 93.75 581 ILE A N 1
ATOM 4587 C CA . ILE A 1 581 ? 13.167 8.770 -18.405 1.00 93.75 581 ILE A CA 1
ATOM 4588 C C . ILE A 1 581 ? 14.622 9.011 -18.807 1.00 93.75 581 ILE A C 1
ATOM 4590 O O . ILE A 1 581 ? 15.538 8.630 -18.083 1.00 93.75 581 ILE A O 1
ATOM 4594 N N . ARG A 1 582 ? 14.835 9.645 -19.967 1.00 87.81 582 ARG A N 1
ATOM 4595 C CA . ARG A 1 582 ? 16.176 9.898 -20.543 1.00 87.81 582 ARG A CA 1
ATOM 4596 C C . ARG A 1 582 ? 16.653 11.348 -20.428 1.00 87.81 582 ARG A C 1
ATOM 4598 O O . ARG A 1 582 ? 17.832 11.624 -20.636 1.00 87.81 582 ARG A O 1
ATOM 4605 N N . THR A 1 583 ? 15.758 12.287 -20.127 1.00 91.75 583 THR A N 1
ATOM 4606 C CA . THR A 1 583 ? 16.063 13.723 -20.066 1.00 91.75 583 THR A CA 1
ATOM 4607 C C . THR A 1 583 ? 15.175 14.443 -19.054 1.00 91.75 583 THR A C 1
ATOM 4609 O O . THR A 1 583 ? 14.053 14.011 -18.797 1.00 91.75 583 THR A O 1
ATOM 4612 N N . MET A 1 584 ? 15.681 15.548 -18.499 1.00 95.06 584 MET A N 1
ATOM 4613 C CA . MET A 1 584 ? 14.917 16.490 -17.672 1.00 95.06 584 MET A CA 1
ATOM 4614 C C . MET A 1 584 ? 14.364 17.685 -18.467 1.00 95.06 584 MET A C 1
ATOM 4616 O O . MET A 1 584 ? 13.719 18.564 -17.897 1.00 95.06 584 MET A O 1
ATOM 4620 N N . GLU A 1 585 ? 14.576 17.729 -19.786 1.00 92.69 585 GLU A N 1
ATOM 4621 C CA . GLU A 1 585 ? 13.877 18.674 -20.661 1.00 92.69 585 GLU A CA 1
ATOM 4622 C C . GLU A 1 585 ? 12.351 18.567 -20.453 1.00 92.69 585 GLU A C 1
ATOM 4624 O O . GLU A 1 585 ? 11.838 17.504 -20.110 1.00 92.69 585 GLU A O 1
ATOM 4629 N N . ASN A 1 586 ? 11.627 19.678 -20.623 1.00 95.94 586 ASN A N 1
ATOM 4630 C CA . ASN A 1 586 ? 10.213 19.865 -20.255 1.00 95.94 586 ASN A CA 1
ATOM 4631 C C . ASN A 1 586 ? 9.879 19.891 -18.747 1.00 95.94 586 ASN A C 1
ATOM 4633 O O . ASN A 1 586 ? 8.746 20.240 -18.422 1.00 95.94 586 ASN A O 1
ATOM 4637 N N . VAL A 1 587 ? 10.805 19.649 -17.802 1.00 97.50 587 VAL A N 1
ATOM 4638 C CA . VAL A 1 587 ? 10.483 19.733 -16.352 1.00 97.50 587 VAL A CA 1
ATOM 4639 C C . VAL A 1 587 ? 9.893 21.099 -15.944 1.00 97.50 587 VAL A C 1
ATOM 4641 O O . VAL A 1 587 ? 9.010 21.176 -15.092 1.00 97.50 587 VAL A O 1
ATOM 4644 N N . ASN A 1 588 ? 10.280 22.181 -16.631 1.00 97.25 588 ASN A N 1
ATOM 4645 C CA . ASN A 1 588 ? 9.759 23.539 -16.418 1.00 97.25 588 ASN A CA 1
ATOM 4646 C C . ASN A 1 588 ? 8.277 23.733 -16.817 1.00 97.25 588 ASN A C 1
ATOM 4648 O O . ASN A 1 588 ? 7.700 24.776 -16.509 1.00 97.25 588 ASN A O 1
ATOM 4652 N N . ASN A 1 589 ? 7.640 22.759 -17.479 1.00 97.94 589 ASN A N 1
ATOM 4653 C CA . ASN A 1 589 ? 6.191 22.766 -17.716 1.00 97.94 589 ASN A CA 1
ATOM 4654 C C . ASN A 1 589 ? 5.385 22.440 -16.448 1.00 97.94 589 ASN A C 1
ATOM 4656 O O . ASN A 1 589 ? 4.198 22.763 -16.377 1.00 97.94 589 ASN A O 1
ATOM 4660 N N . LEU A 1 590 ? 6.022 21.842 -15.439 1.00 98.12 590 LEU A N 1
ATOM 4661 C CA . LEU A 1 590 ? 5.433 21.536 -14.140 1.00 98.12 590 LEU A CA 1
ATOM 4662 C C . LEU A 1 590 ? 5.631 22.742 -13.208 1.00 98.12 590 LEU A C 1
ATOM 4664 O O . LEU A 1 590 ? 6.472 22.738 -12.314 1.00 98.12 590 LEU A O 1
ATOM 4668 N N . THR A 1 591 ? 4.902 23.834 -13.463 1.00 96.94 591 THR A N 1
ATOM 4669 C CA . THR A 1 591 ? 5.265 25.184 -12.977 1.00 96.94 591 THR A CA 1
ATOM 4670 C C . THR A 1 591 ? 5.103 25.404 -11.468 1.00 96.94 591 THR A C 1
ATOM 4672 O O . THR A 1 591 ? 5.414 26.491 -10.983 1.00 96.94 591 THR 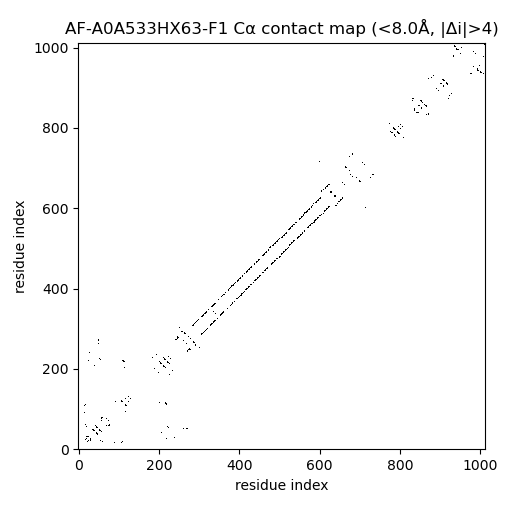A O 1
ATOM 4675 N N . ALA A 1 592 ? 4.583 24.418 -10.735 1.00 97.12 592 ALA A N 1
ATOM 4676 C CA . ALA A 1 592 ? 4.476 24.411 -9.274 1.00 97.12 592 ALA A CA 1
ATOM 4677 C C . ALA A 1 592 ? 5.347 23.327 -8.609 1.00 97.12 592 ALA A C 1
ATOM 4679 O O . ALA A 1 592 ? 5.358 23.231 -7.381 1.00 97.12 592 ALA A O 1
ATOM 4680 N N . LEU A 1 593 ? 6.085 22.533 -9.397 1.00 98.19 593 LEU A N 1
ATOM 4681 C CA . LEU A 1 593 ? 6.797 21.360 -8.906 1.00 98.19 593 LEU A CA 1
ATOM 4682 C C . LEU A 1 593 ? 7.980 21.776 -8.036 1.00 98.19 593 LEU A C 1
ATOM 4684 O O . LEU A 1 593 ? 8.921 22.409 -8.521 1.00 98.19 593 LEU A O 1
ATOM 4688 N N . LYS A 1 594 ? 7.912 21.385 -6.763 1.00 92.94 594 LYS A N 1
ATOM 4689 C CA . LYS A 1 594 ? 8.933 21.624 -5.738 1.00 92.94 594 LYS A CA 1
ATOM 4690 C C . LYS A 1 594 ? 9.772 20.381 -5.476 1.00 92.94 594 LYS A C 1
ATOM 4692 O O . LYS A 1 594 ? 10.976 20.499 -5.263 1.00 92.94 594 LYS A O 1
ATOM 4697 N N . TYR A 1 595 ? 9.147 19.208 -5.490 1.00 92.56 595 TYR A N 1
ATOM 4698 C CA . TYR A 1 595 ? 9.750 17.981 -4.985 1.00 92.56 595 TYR A CA 1
ATOM 4699 C C . TYR A 1 595 ? 9.647 16.885 -6.047 1.00 92.56 595 TYR A C 1
ATOM 4701 O O . TYR A 1 595 ? 8.550 16.464 -6.420 1.00 92.56 595 TYR A O 1
ATOM 4709 N N . LEU A 1 596 ? 10.803 16.461 -6.564 1.00 96.88 596 LEU A N 1
ATOM 4710 C CA . LEU A 1 596 ? 10.924 15.454 -7.615 1.00 96.88 596 LEU A CA 1
ATOM 4711 C C . LEU A 1 596 ? 11.807 14.299 -7.138 1.00 96.88 596 LEU A C 1
ATOM 4713 O O . LEU A 1 596 ? 12.960 14.510 -6.763 1.00 96.88 596 LEU A O 1
ATOM 4717 N N . THR A 1 597 ? 11.270 13.081 -7.194 1.00 94.38 597 THR A N 1
ATOM 4718 C CA . THR A 1 597 ? 12.055 11.846 -7.076 1.00 94.38 597 THR A CA 1
ATOM 4719 C C . THR A 1 597 ? 11.958 11.066 -8.382 1.00 94.38 597 THR A C 1
ATOM 4721 O O . THR A 1 597 ? 10.868 10.856 -8.925 1.00 94.38 597 THR A O 1
ATOM 4724 N N . MET A 1 598 ? 13.112 10.714 -8.944 1.00 94.38 598 MET A N 1
ATOM 4725 C CA . MET A 1 598 ? 13.215 10.014 -10.223 1.00 94.38 598 MET A CA 1
ATOM 4726 C C . MET A 1 598 ? 14.380 9.017 -10.252 1.00 94.38 598 MET A C 1
ATOM 4728 O O . MET A 1 598 ? 15.033 8.827 -11.283 1.00 94.38 598 MET A O 1
ATOM 4732 N N . SER A 1 599 ? 14.640 8.356 -9.127 1.00 86.94 599 SER A N 1
ATOM 4733 C CA . SER A 1 599 ? 15.686 7.343 -9.027 1.00 86.94 599 SER A CA 1
ATOM 4734 C C . SER A 1 599 ? 15.417 6.123 -9.911 1.00 86.94 599 SER A C 1
ATOM 4736 O O . SER A 1 599 ? 14.269 5.828 -10.246 1.00 86.94 599 SER A O 1
ATOM 4738 N N . ASN A 1 600 ? 16.467 5.403 -10.315 1.00 81.62 600 ASN A N 1
ATOM 4739 C CA . ASN A 1 600 ? 16.367 4.264 -11.243 1.00 81.62 600 ASN A CA 1
ATOM 4740 C C . ASN A 1 600 ? 15.703 4.679 -12.576 1.00 81.62 600 ASN A C 1
ATOM 4742 O O . ASN A 1 600 ? 14.608 4.239 -12.935 1.00 81.62 600 ASN A O 1
ATOM 4746 N N . ASN A 1 601 ? 16.369 5.592 -13.282 1.00 88.19 601 ASN A N 1
ATOM 4747 C CA . ASN A 1 601 ? 16.014 6.093 -14.614 1.00 88.19 601 ASN A CA 1
ATOM 4748 C C . ASN A 1 601 ? 17.302 6.232 -15.460 1.00 88.19 601 ASN A C 1
ATOM 4750 O O . ASN A 1 601 ? 18.374 5.793 -15.053 1.00 88.19 601 ASN A O 1
ATOM 4754 N N . TYR A 1 602 ? 17.222 6.823 -16.654 1.00 85.88 602 TYR A N 1
ATOM 4755 C CA . TYR A 1 602 ? 18.333 6.892 -17.614 1.00 85.88 602 TYR A CA 1
ATOM 4756 C C . TYR A 1 602 ? 18.679 8.327 -18.020 1.00 85.88 602 TYR A C 1
ATOM 4758 O O . TYR A 1 602 ? 19.132 8.561 -19.144 1.00 85.88 602 TYR A O 1
ATOM 4766 N N . VAL A 1 603 ? 18.466 9.300 -17.125 1.00 91.25 603 VAL A N 1
ATOM 4767 C CA . VAL A 1 603 ? 18.897 10.686 -17.352 1.00 91.25 603 VAL A CA 1
ATOM 4768 C C . VAL A 1 603 ? 20.408 10.695 -17.553 1.00 91.25 603 VAL A C 1
ATOM 4770 O O . VAL A 1 603 ? 21.139 10.116 -16.752 1.00 91.25 603 VAL A O 1
ATOM 4773 N N . SER A 1 604 ? 20.881 11.308 -18.640 1.00 86.62 604 SER A N 1
ATOM 4774 C CA . SER A 1 604 ? 22.309 11.334 -19.003 1.00 86.62 604 SER A CA 1
ATOM 4775 C C . SER A 1 604 ? 22.950 12.722 -18.938 1.00 86.62 604 SER A C 1
ATOM 4777 O O . SER A 1 604 ? 24.096 12.880 -19.344 1.00 86.62 604 SER A O 1
ATOM 4779 N N . THR A 1 605 ? 22.209 13.739 -18.494 1.00 92.25 605 THR A N 1
ATOM 4780 C CA . THR A 1 605 ? 22.694 15.105 -18.242 1.00 92.25 605 THR A CA 1
ATOM 4781 C C . THR A 1 605 ? 21.662 15.885 -17.426 1.00 92.25 605 THR A C 1
ATOM 4783 O O . THR A 1 605 ? 20.465 15.604 -17.517 1.00 92.25 605 THR A O 1
ATOM 4786 N N . LEU A 1 606 ? 22.114 16.870 -16.651 1.00 94.81 606 LEU A N 1
ATOM 4787 C CA . LEU A 1 606 ? 21.271 17.831 -15.935 1.00 94.81 606 LEU A CA 1
ATOM 4788 C C . LEU A 1 606 ? 21.129 19.162 -16.693 1.00 94.81 606 LEU A C 1
ATOM 4790 O O . LEU A 1 606 ? 20.478 20.081 -16.195 1.00 94.81 606 LEU A O 1
ATOM 4794 N N . ALA A 1 607 ? 21.722 19.280 -17.885 1.00 94.25 607 ALA A N 1
ATOM 4795 C CA . ALA A 1 607 ? 21.610 20.454 -18.740 1.00 94.25 607 ALA A CA 1
ATOM 4796 C C . ALA A 1 607 ? 20.162 20.697 -19.211 1.00 94.25 607 ALA A C 1
ATOM 4798 O O . ALA A 1 607 ? 19.547 19.834 -19.839 1.00 94.25 607 ALA A O 1
ATOM 4799 N N . LEU A 1 608 ? 19.647 21.905 -18.962 1.00 95.62 608 LEU A N 1
ATOM 4800 C CA . LEU A 1 608 ? 18.331 22.372 -19.416 1.00 95.62 608 LEU A CA 1
ATOM 4801 C C . LEU A 1 608 ? 18.481 23.566 -20.370 1.00 95.62 608 LEU A C 1
ATOM 4803 O O . LEU A 1 608 ? 19.393 24.379 -20.210 1.00 95.62 608 LEU A O 1
ATOM 4807 N N . LYS A 1 609 ? 17.554 23.736 -21.325 1.00 94.12 609 LYS A N 1
ATOM 4808 C CA . LYS A 1 609 ? 17.529 24.946 -22.181 1.00 94.12 609 LYS A CA 1
ATOM 4809 C C . LYS A 1 609 ? 17.235 26.226 -21.392 1.00 94.12 609 LYS A C 1
ATOM 4811 O O . LYS A 1 609 ? 17.751 27.290 -21.723 1.00 94.12 609 LYS A O 1
ATOM 4816 N N . GLU A 1 610 ? 16.414 26.115 -20.351 1.00 94.75 610 GLU A N 1
ATOM 4817 C CA . GLU A 1 610 ? 16.101 27.182 -19.401 1.00 94.75 610 GLU A CA 1
ATOM 4818 C C . GLU A 1 610 ? 16.262 26.646 -17.976 1.00 94.75 610 GLU A C 1
ATOM 4820 O O . GLU A 1 610 ? 15.797 25.545 -17.674 1.00 94.75 610 GLU A O 1
ATOM 4825 N N . LYS A 1 611 ? 16.881 27.425 -17.081 1.00 97.00 611 LYS A N 1
ATOM 4826 C CA . LYS A 1 611 ? 17.055 27.006 -15.684 1.00 97.00 611 LYS A CA 1
ATOM 4827 C C . LYS A 1 611 ? 15.710 26.778 -14.996 1.00 97.00 611 LYS A C 1
ATOM 4829 O O . LYS A 1 611 ? 14.824 27.631 -15.081 1.00 97.00 611 LYS A O 1
ATOM 4834 N N . ASN A 1 612 ? 15.590 25.683 -14.251 1.00 97.88 612 ASN A N 1
ATOM 4835 C CA . ASN A 1 612 ? 14.446 25.457 -13.378 1.00 97.88 612 ASN A CA 1
ATOM 4836 C C . ASN A 1 612 ? 14.484 26.408 -12.167 1.00 97.88 612 ASN A C 1
ATOM 4838 O O . ASN A 1 612 ? 15.551 26.708 -11.629 1.00 97.88 612 ASN A O 1
ATOM 4842 N N . LYS A 1 613 ? 13.306 26.881 -11.739 1.00 96.88 613 LYS A N 1
ATOM 4843 C CA . LYS A 1 613 ? 13.131 27.908 -10.690 1.00 96.88 613 LYS A CA 1
ATOM 4844 C C . LYS A 1 613 ? 12.131 27.503 -9.601 1.00 96.88 613 LYS A C 1
ATOM 4846 O O . LYS A 1 613 ? 11.670 28.354 -8.831 1.00 96.88 613 LYS A O 1
ATOM 4851 N N . THR A 1 614 ? 11.731 26.234 -9.578 1.00 96.31 614 THR A N 1
ATOM 4852 C CA . THR A 1 614 ? 10.609 25.723 -8.772 1.00 96.31 614 THR A CA 1
ATOM 4853 C C . THR A 1 614 ? 11.028 24.567 -7.875 1.00 96.31 614 THR A C 1
ATOM 4855 O O . THR A 1 614 ? 10.599 24.541 -6.727 1.00 96.31 614 THR A O 1
ATOM 4858 N N . LEU A 1 615 ? 11.895 23.677 -8.370 1.00 96.19 615 LEU A N 1
ATOM 4859 C CA . LEU A 1 615 ? 12.401 22.528 -7.633 1.00 96.19 615 LEU A CA 1
ATOM 4860 C C . LEU A 1 615 ? 13.275 22.974 -6.464 1.00 96.19 615 LEU A C 1
ATOM 4862 O O . LEU A 1 615 ? 14.281 23.656 -6.642 1.00 96.19 615 LEU A O 1
ATOM 4866 N N . GLU A 1 616 ? 12.866 22.543 -5.281 1.00 93.06 616 GLU A N 1
ATOM 4867 C CA . GLU A 1 616 ? 13.545 22.689 -3.996 1.00 93.06 616 GLU A CA 1
ATOM 4868 C C . GLU A 1 616 ? 14.272 21.385 -3.617 1.00 93.06 616 GLU A C 1
ATOM 4870 O O . GLU A 1 616 ? 15.277 21.417 -2.904 1.00 93.06 616 GLU A O 1
ATOM 4875 N N . TYR A 1 617 ? 13.820 20.244 -4.159 1.00 92.19 617 TYR A N 1
ATOM 4876 C CA . TYR A 1 617 ? 14.436 18.928 -3.975 1.00 92.19 617 TYR A CA 1
ATOM 4877 C C . TYR A 1 617 ? 14.453 18.099 -5.260 1.00 92.19 617 TYR A C 1
ATOM 4879 O O . TYR A 1 617 ? 13.467 18.077 -6.005 1.00 92.19 617 TYR A O 1
ATOM 4887 N N . LEU A 1 618 ? 15.556 17.377 -5.478 1.00 93.19 618 LEU A N 1
ATOM 4888 C CA . LEU A 1 618 ? 15.767 16.521 -6.643 1.00 93.19 618 LEU A CA 1
ATOM 4889 C C . LEU A 1 618 ? 16.529 15.232 -6.277 1.00 93.19 618 LEU A C 1
ATOM 4891 O O . LEU A 1 618 ? 17.744 15.261 -6.099 1.00 93.19 618 LEU A O 1
ATOM 4895 N N . ASP A 1 619 ? 15.833 14.095 -6.212 1.00 91.38 619 ASP A N 1
ATOM 4896 C CA . ASP A 1 619 ? 16.469 12.767 -6.203 1.00 91.38 619 ASP A CA 1
ATOM 4897 C C . ASP A 1 619 ? 16.621 12.241 -7.636 1.00 91.38 619 ASP A C 1
ATOM 4899 O O . ASP A 1 619 ? 15.636 11.957 -8.321 1.00 91.38 619 ASP A O 1
ATOM 4903 N N . ILE A 1 620 ? 17.878 12.113 -8.062 1.00 91.75 620 ILE A N 1
ATOM 4904 C CA . ILE A 1 620 ? 18.326 11.515 -9.326 1.00 91.75 620 ILE A CA 1
ATOM 4905 C C . ILE A 1 620 ? 19.278 10.337 -9.072 1.00 91.75 620 ILE A C 1
ATOM 4907 O O . ILE A 1 620 ? 20.102 10.023 -9.928 1.00 91.75 620 ILE A O 1
ATOM 4911 N N . SER A 1 621 ? 19.234 9.693 -7.905 1.00 85.88 621 SER A N 1
ATOM 4912 C CA . SER A 1 621 ? 20.068 8.516 -7.624 1.00 85.88 621 SER A CA 1
ATOM 4913 C C . SER A 1 621 ? 19.828 7.382 -8.637 1.00 85.88 621 SER A C 1
ATOM 4915 O O . SER A 1 621 ? 18.782 7.316 -9.286 1.00 85.88 621 SER A O 1
ATOM 4917 N N . HIS A 1 622 ? 20.809 6.501 -8.842 1.00 83.31 622 HIS A N 1
ATOM 4918 C CA . HIS A 1 622 ? 20.720 5.396 -9.813 1.00 83.31 622 HIS A CA 1
ATOM 4919 C C . HIS A 1 622 ? 20.274 5.856 -11.228 1.00 83.31 622 HIS A C 1
ATOM 4921 O O . HIS A 1 622 ? 19.370 5.280 -11.835 1.00 83.31 622 HIS A O 1
ATOM 4927 N N . ASN A 1 623 ? 20.855 6.952 -11.730 1.00 87.69 623 ASN A N 1
ATOM 4928 C CA . ASN A 1 623 ? 20.691 7.440 -13.108 1.00 87.69 623 ASN A CA 1
ATOM 4929 C C . ASN A 1 623 ? 22.031 7.371 -13.870 1.00 87.69 623 ASN A C 1
ATOM 4931 O O . ASN A 1 623 ? 22.999 6.771 -13.404 1.00 87.69 623 ASN A O 1
ATOM 4935 N N . THR A 1 624 ? 22.108 7.974 -15.061 1.00 84.88 624 THR A N 1
ATOM 4936 C CA . THR A 1 624 ? 23.312 7.940 -15.910 1.00 84.88 624 THR A CA 1
ATOM 4937 C C . THR A 1 624 ? 24.010 9.295 -16.070 1.00 84.88 624 THR A C 1
ATOM 4939 O O . THR A 1 624 ? 24.657 9.546 -17.089 1.00 84.88 624 THR A O 1
ATOM 4942 N N . VAL A 1 625 ? 23.860 10.193 -15.088 1.00 88.88 625 VAL A N 1
ATOM 4943 C CA . VAL A 1 625 ? 24.433 11.548 -15.130 1.00 88.88 625 VAL A CA 1
ATOM 4944 C C . VAL A 1 625 ? 25.964 11.478 -14.974 1.00 88.88 625 VAL A C 1
ATOM 4946 O O . VAL A 1 625 ? 26.452 10.805 -14.062 1.00 88.88 625 VAL A O 1
ATOM 4949 N N . PRO A 1 626 ? 26.747 12.155 -15.837 1.00 88.31 626 PRO A N 1
ATOM 4950 C CA . PRO A 1 626 ? 28.205 12.073 -15.821 1.00 88.31 626 PRO A CA 1
ATOM 4951 C C . PRO A 1 626 ? 28.820 12.716 -14.572 1.00 88.31 626 PRO A C 1
ATOM 4953 O O . PRO A 1 626 ? 28.316 13.702 -14.022 1.00 88.31 626 PRO A O 1
ATOM 4956 N N . LYS A 1 627 ? 29.973 12.188 -14.148 1.00 85.94 627 LYS A N 1
ATOM 4957 C CA . LYS A 1 627 ? 30.681 12.616 -12.931 1.00 85.94 627 LYS A CA 1
ATOM 4958 C C . LYS A 1 627 ? 31.042 14.107 -12.949 1.00 85.94 627 LYS A C 1
ATOM 4960 O O . LYS A 1 627 ? 31.051 14.747 -11.905 1.00 85.94 627 LYS A O 1
ATOM 4965 N N . GLU A 1 628 ? 31.283 14.670 -14.126 1.00 88.94 628 GLU A N 1
ATOM 4966 C CA . GLU A 1 628 ? 31.638 16.072 -14.370 1.00 88.94 628 GLU A CA 1
ATOM 4967 C C . GLU A 1 628 ? 30.484 17.056 -14.087 1.00 88.94 628 GLU A C 1
ATOM 4969 O O . GLU A 1 628 ? 30.729 18.253 -13.889 1.00 88.94 628 GLU A O 1
ATOM 4974 N N . GLU A 1 629 ? 29.241 16.560 -14.068 1.00 92.00 629 GLU A N 1
ATOM 4975 C CA . GLU A 1 629 ? 28.043 17.279 -13.614 1.00 92.00 629 GLU A CA 1
ATOM 4976 C C . GLU A 1 629 ? 27.725 16.996 -12.136 1.00 92.00 629 GLU A C 1
ATOM 4978 O O . GLU A 1 629 ? 27.141 17.843 -11.459 1.00 92.00 629 GLU A O 1
ATOM 4983 N N . LEU A 1 630 ? 28.140 15.840 -11.610 1.00 90.50 630 LEU A N 1
ATOM 4984 C CA . LEU A 1 630 ? 27.926 15.452 -10.210 1.00 90.50 630 LEU A CA 1
ATOM 4985 C C . LEU A 1 630 ? 29.033 15.912 -9.248 1.00 90.50 630 LEU A C 1
ATOM 4987 O O . LEU A 1 630 ? 28.865 15.838 -8.033 1.00 90.50 630 LEU A O 1
ATOM 4991 N N . GLU A 1 631 ? 30.150 16.415 -9.773 1.00 88.44 631 GLU A N 1
ATOM 4992 C CA . GLU A 1 631 ? 31.235 17.005 -8.993 1.00 88.44 631 GLU A CA 1
ATOM 4993 C C . GLU A 1 631 ? 30.722 18.170 -8.130 1.00 88.44 631 GLU A C 1
ATOM 4995 O O . GLU A 1 631 ? 30.144 19.138 -8.635 1.00 88.44 631 GLU A O 1
ATOM 5000 N N . ILE A 1 632 ? 30.946 18.081 -6.818 1.00 85.94 632 ILE A N 1
ATOM 5001 C CA . ILE A 1 632 ? 30.615 19.135 -5.856 1.00 85.94 632 ILE A CA 1
ATOM 5002 C C . ILE A 1 632 ? 31.811 20.103 -5.775 1.00 85.94 632 ILE A C 1
ATOM 5004 O O . ILE A 1 632 ? 32.910 19.669 -5.414 1.00 85.94 632 ILE A O 1
ATOM 5008 N N . PRO A 1 633 ? 31.649 21.401 -6.104 1.00 83.62 633 PRO A N 1
ATOM 5009 C CA . PRO A 1 633 ? 32.743 22.370 -6.047 1.00 83.62 633 PRO A CA 1
ATOM 5010 C C . PRO A 1 633 ? 33.298 22.550 -4.628 1.00 83.62 633 PRO A C 1
ATOM 5012 O O . PRO A 1 633 ? 32.551 22.538 -3.650 1.00 83.62 633 PRO A O 1
ATOM 5015 N N . SER A 1 634 ? 34.609 22.778 -4.507 1.00 75.62 634 SER A N 1
ATOM 5016 C CA . SER A 1 634 ? 35.289 22.926 -3.213 1.00 75.62 634 SER A CA 1
ATOM 5017 C C . SER A 1 634 ? 34.663 24.023 -2.340 1.00 75.62 634 SER A C 1
ATOM 5019 O O . SER A 1 634 ? 34.760 25.206 -2.659 1.00 75.62 634 SER A O 1
ATOM 5021 N N . GLY A 1 635 ? 34.061 23.625 -1.214 1.00 67.69 635 GLY A N 1
ATOM 5022 C CA . GLY A 1 635 ? 33.394 24.529 -0.268 1.00 67.69 635 GLY A CA 1
ATOM 5023 C C . GLY A 1 635 ? 31.884 24.703 -0.478 1.00 67.69 635 GLY A C 1
ATOM 5024 O O . GLY A 1 635 ? 31.277 25.482 0.249 1.00 67.69 635 GLY A O 1
ATOM 5025 N N . GLY A 1 636 ? 31.276 23.995 -1.435 1.00 74.06 636 GLY A N 1
ATOM 5026 C CA . GLY A 1 636 ? 29.823 23.856 -1.560 1.00 74.06 636 GLY A CA 1
ATOM 5027 C C . GLY A 1 636 ? 29.334 22.450 -1.196 1.00 74.06 636 GLY A C 1
ATOM 5028 O O . GLY A 1 636 ? 30.132 21.523 -1.083 1.00 74.06 636 GLY A O 1
ATOM 5029 N N . ASN A 1 637 ? 28.010 22.299 -1.074 1.00 80.25 637 ASN A N 1
ATOM 5030 C CA . ASN A 1 637 ? 27.330 21.010 -0.859 1.00 80.25 637 ASN A CA 1
ATOM 5031 C C . ASN A 1 637 ? 26.497 20.560 -2.081 1.00 80.25 637 ASN A C 1
ATOM 5033 O O . ASN A 1 637 ? 25.967 19.454 -2.090 1.00 80.25 637 ASN A O 1
ATOM 5037 N N . ILE A 1 638 ? 26.362 21.411 -3.108 1.00 84.38 638 ILE A N 1
ATOM 5038 C CA . ILE A 1 638 ? 25.490 21.186 -4.273 1.00 84.38 638 ILE A CA 1
ATOM 5039 C C . ILE A 1 638 ? 26.345 20.818 -5.501 1.00 84.38 638 ILE A C 1
ATOM 5041 O O . ILE A 1 638 ? 27.305 21.534 -5.802 1.00 84.38 638 ILE A O 1
ATOM 5045 N N . PRO A 1 639 ? 26.003 19.751 -6.247 1.00 90.81 639 PRO A N 1
ATOM 5046 C CA . PRO A 1 639 ? 26.677 19.382 -7.489 1.00 90.81 639 PRO A CA 1
ATOM 5047 C C . PRO A 1 639 ? 26.647 20.472 -8.560 1.00 90.81 639 PRO A C 1
ATOM 5049 O O . PRO A 1 639 ? 25.652 21.173 -8.752 1.00 90.81 639 PRO A O 1
ATOM 5052 N N . LYS A 1 640 ? 27.730 20.565 -9.329 1.00 91.25 640 LYS A N 1
ATOM 5053 C CA . LYS A 1 640 ? 27.946 21.569 -10.378 1.00 91.25 640 LYS A CA 1
ATOM 5054 C C . LYS A 1 640 ? 26.852 21.600 -11.452 1.00 91.25 640 LYS A C 1
ATOM 5056 O O . LYS A 1 640 ? 26.465 22.690 -11.872 1.00 91.25 640 LYS A O 1
ATOM 5061 N N . GLY A 1 641 ? 26.339 20.449 -11.882 1.00 91.88 641 GLY A N 1
ATOM 5062 C CA . GLY A 1 641 ? 25.246 20.328 -12.855 1.00 91.88 641 GLY A CA 1
ATOM 5063 C C . GLY A 1 641 ? 23.911 20.819 -12.295 1.00 91.88 641 GLY A C 1
ATOM 5064 O O . GLY A 1 641 ? 23.207 21.573 -12.970 1.00 91.88 641 GLY A O 1
ATOM 5065 N N . ILE A 1 642 ? 23.619 20.498 -11.028 1.00 94.06 642 ILE A N 1
ATOM 5066 C CA . ILE A 1 642 ? 22.441 21.004 -10.308 1.00 94.06 642 ILE A CA 1
ATOM 5067 C C . ILE A 1 642 ? 22.540 22.529 -10.159 1.00 94.06 642 ILE A C 1
ATOM 5069 O O . ILE A 1 642 ? 21.696 23.247 -10.686 1.00 94.06 642 ILE A O 1
ATOM 5073 N N . MET A 1 643 ? 23.625 23.040 -9.569 1.00 91.75 643 MET A N 1
ATOM 5074 C CA . MET A 1 643 ? 23.884 24.481 -9.395 1.00 91.75 643 MET A CA 1
ATOM 5075 C C . MET A 1 643 ? 23.848 25.266 -10.724 1.00 91.75 643 MET A C 1
ATOM 5077 O O . MET A 1 643 ? 23.479 26.444 -10.770 1.00 91.75 643 MET A O 1
ATOM 5081 N N . SER A 1 644 ? 24.221 24.624 -11.835 1.00 93.31 644 SER A N 1
ATOM 5082 C CA . SER A 1 644 ? 24.178 25.245 -13.161 1.00 93.31 644 SER A CA 1
ATOM 5083 C C . SER A 1 644 ? 22.757 25.383 -13.710 1.00 93.31 644 SER A C 1
ATOM 5085 O O . SER A 1 644 ? 22.483 26.393 -14.357 1.00 93.31 644 SER A O 1
ATOM 5087 N N . ASN A 1 645 ? 21.848 24.446 -13.429 1.00 96.56 645 ASN A N 1
ATOM 5088 C CA . ASN A 1 645 ? 20.553 24.338 -14.117 1.00 96.56 645 ASN A CA 1
ATOM 5089 C C . ASN A 1 645 ? 19.315 24.522 -13.218 1.00 96.56 645 ASN A C 1
ATOM 5091 O O . ASN A 1 645 ? 18.230 24.762 -13.742 1.00 96.56 645 ASN A O 1
ATOM 5095 N N . PHE A 1 646 ? 19.453 24.464 -11.893 1.00 96.88 646 PHE A N 1
ATOM 5096 C CA . PHE A 1 646 ? 18.346 24.490 -10.934 1.00 96.88 646 PHE A CA 1
ATOM 5097 C C . PHE A 1 646 ? 18.605 25.570 -9.873 1.00 96.88 646 PHE A C 1
ATOM 5099 O O . PHE A 1 646 ? 19.541 25.473 -9.088 1.00 96.88 646 PHE A O 1
ATOM 5106 N N . GLU A 1 647 ? 17.791 26.629 -9.857 1.00 95.38 647 GLU A N 1
ATOM 5107 C CA . GLU A 1 647 ? 18.039 27.839 -9.048 1.00 95.38 647 GLU A CA 1
ATOM 5108 C C . GLU A 1 647 ? 17.680 27.700 -7.555 1.00 95.38 647 GLU A C 1
ATOM 5110 O O . GLU A 1 647 ? 17.978 28.613 -6.789 1.00 95.38 647 GLU A O 1
ATOM 5115 N N . LYS A 1 648 ? 17.024 26.603 -7.146 1.00 93.50 648 LYS A N 1
ATOM 5116 C CA . LYS A 1 648 ? 16.484 26.404 -5.785 1.00 93.50 648 LYS A CA 1
ATOM 5117 C C . LYS A 1 648 ? 16.703 25.013 -5.179 1.00 93.50 648 LYS A C 1
ATOM 5119 O O . LYS A 1 648 ? 16.237 24.776 -4.071 1.00 93.50 648 LYS A O 1
ATOM 5124 N N . VAL A 1 649 ? 17.361 24.083 -5.876 1.00 91.44 649 VAL A N 1
ATOM 5125 C CA . VAL A 1 649 ? 17.543 22.720 -5.348 1.00 91.44 649 VAL A CA 1
ATOM 5126 C C . VAL A 1 649 ? 18.557 22.759 -4.206 1.00 91.44 649 VAL A C 1
ATOM 5128 O O . VAL A 1 649 ? 19.751 22.939 -4.435 1.00 91.44 649 VAL A O 1
ATOM 5131 N N . GLU A 1 650 ? 18.057 22.590 -2.983 1.00 82.94 650 GLU A N 1
ATOM 5132 C CA . GLU A 1 650 ? 18.827 22.639 -1.731 1.00 82.94 650 GLU A CA 1
ATOM 5133 C C . GLU A 1 650 ? 18.980 21.250 -1.084 1.00 82.94 650 GLU A C 1
ATOM 5135 O O . GLU A 1 650 ? 19.781 21.080 -0.168 1.00 82.94 650 GLU A O 1
ATOM 5140 N N . GLY A 1 651 ? 18.256 20.235 -1.573 1.00 75.00 651 GLY A N 1
ATOM 5141 C CA . GLY A 1 651 ? 18.394 18.840 -1.144 1.00 75.00 651 GLY A CA 1
ATOM 5142 C C . GLY A 1 651 ? 18.095 17.833 -2.256 1.00 75.00 651 GLY A C 1
ATOM 5143 O O . GLY A 1 651 ? 17.563 18.180 -3.310 1.00 75.00 651 GLY A O 1
ATOM 5144 N N . GLY A 1 652 ? 18.444 16.571 -2.026 1.00 78.56 652 GLY A N 1
ATOM 5145 C CA . GLY A 1 652 ? 18.292 15.508 -3.016 1.00 78.56 652 GLY A CA 1
ATOM 5146 C C . GLY A 1 652 ? 19.100 14.263 -2.669 1.00 78.56 652 GLY A C 1
ATOM 5147 O O . GLY A 1 652 ? 19.731 14.201 -1.612 1.00 78.56 652 GLY A O 1
ATOM 5148 N N . ASP A 1 653 ? 19.133 13.310 -3.595 1.00 80.75 653 ASP A N 1
ATOM 5149 C CA . ASP A 1 653 ? 20.166 12.276 -3.650 1.00 80.75 653 ASP A CA 1
ATOM 5150 C C . ASP A 1 653 ? 20.686 12.142 -5.092 1.00 80.75 653 ASP A C 1
ATOM 5152 O O . ASP A 1 653 ? 19.976 12.396 -6.065 1.00 80.75 653 ASP A O 1
ATOM 5156 N N . ILE A 1 654 ? 21.965 11.796 -5.215 1.00 85.38 654 ILE A N 1
ATOM 5157 C CA . ILE A 1 654 ? 22.713 11.663 -6.472 1.00 85.38 654 ILE A CA 1
ATOM 5158 C C . ILE A 1 654 ? 23.553 10.378 -6.524 1.00 85.38 654 ILE A C 1
ATOM 5160 O O . ILE A 1 654 ? 24.285 10.163 -7.495 1.00 85.38 654 ILE A O 1
ATOM 5164 N N . LYS A 1 655 ? 23.504 9.545 -5.473 1.00 81.75 655 LYS A N 1
ATOM 5165 C CA . LYS A 1 655 ? 24.310 8.322 -5.352 1.00 81.75 655 LYS A CA 1
ATOM 5166 C C . LYS A 1 655 ? 24.103 7.385 -6.533 1.00 81.75 655 LYS A C 1
ATOM 5168 O O . LYS A 1 655 ? 23.061 7.388 -7.186 1.00 81.75 655 LYS A O 1
ATOM 5173 N N . GLU A 1 656 ? 25.124 6.568 -6.774 1.00 76.94 656 GLU A N 1
ATOM 5174 C CA . GLU A 1 656 ? 25.081 5.477 -7.751 1.00 76.94 656 GLU A CA 1
ATOM 5175 C C . GLU A 1 656 ? 24.654 5.924 -9.158 1.00 76.94 656 GLU A C 1
ATOM 5177 O O . GLU A 1 656 ? 24.065 5.159 -9.909 1.00 76.94 656 GLU A O 1
ATOM 5182 N N . ASN A 1 657 ? 24.986 7.158 -9.542 1.00 79.25 657 ASN A N 1
ATOM 5183 C CA . ASN A 1 657 ? 24.989 7.552 -10.945 1.00 79.25 657 ASN A CA 1
ATOM 5184 C C . ASN A 1 657 ? 26.230 6.998 -11.652 1.00 79.25 657 ASN A C 1
ATOM 5186 O O . ASN A 1 657 ? 27.339 7.068 -11.115 1.00 79.25 657 ASN A O 1
ATOM 5190 N N . TYR A 1 658 ? 26.052 6.479 -12.865 1.00 68.06 658 TYR A N 1
ATOM 5191 C CA . TYR A 1 658 ? 27.118 5.822 -13.621 1.00 68.06 658 TYR A CA 1
ATOM 5192 C C . TYR A 1 658 ? 27.025 6.081 -15.125 1.00 68.06 658 TYR A C 1
ATOM 5194 O O . TYR A 1 658 ? 25.947 6.143 -15.715 1.00 68.06 658 TYR A O 1
ATOM 5202 N N . THR A 1 659 ? 28.176 6.145 -15.794 1.00 68.94 659 THR A N 1
ATOM 5203 C CA . THR A 1 659 ? 28.224 6.120 -17.259 1.00 68.94 659 THR A CA 1
ATOM 5204 C C . THR A 1 659 ? 27.867 4.717 -17.747 1.00 68.94 659 THR A C 1
ATOM 5206 O O . THR A 1 659 ? 28.745 3.890 -17.977 1.00 68.94 659 THR A O 1
ATOM 5209 N N . LEU A 1 660 ? 26.567 4.453 -17.900 1.00 68.31 660 LEU A N 1
ATOM 5210 C CA . LEU A 1 660 ? 26.046 3.241 -18.530 1.00 68.31 660 LEU A CA 1
ATOM 5211 C C . LEU A 1 660 ? 26.764 3.025 -19.874 1.00 68.31 660 LEU A C 1
ATOM 5213 O O . LEU A 1 660 ? 26.853 3.947 -20.688 1.00 68.31 660 LEU A O 1
ATOM 5217 N N . SER A 1 661 ? 27.299 1.829 -20.083 1.00 74.00 661 SER A N 1
ATOM 5218 C CA . SER A 1 661 ? 28.102 1.431 -21.242 1.00 74.00 661 SER A CA 1
ATOM 5219 C C . SER A 1 661 ? 28.021 -0.089 -21.422 1.00 74.00 661 SER A C 1
ATOM 5221 O O . SER A 1 661 ? 27.406 -0.775 -20.604 1.00 74.00 661 SER A O 1
ATOM 5223 N N . ALA A 1 662 ? 28.641 -0.622 -22.477 1.00 70.69 662 ALA A N 1
ATOM 5224 C CA . ALA A 1 662 ? 28.798 -2.066 -22.651 1.00 70.69 662 ALA A CA 1
ATOM 5225 C C . ALA A 1 662 ? 29.568 -2.686 -21.473 1.00 70.69 662 ALA A C 1
ATOM 5227 O O . ALA A 1 662 ? 29.052 -3.572 -20.795 1.00 70.69 662 ALA A O 1
ATOM 5228 N N . ASP A 1 663 ? 30.744 -2.121 -21.180 1.00 77.56 663 ASP A N 1
ATOM 5229 C CA . ASP A 1 663 ? 31.636 -2.556 -20.102 1.00 77.56 663 ASP A CA 1
ATOM 5230 C C . ASP A 1 663 ? 30.945 -2.497 -18.733 1.00 77.56 663 ASP A C 1
ATOM 5232 O O . ASP A 1 663 ? 31.078 -3.421 -17.933 1.00 77.56 663 ASP A O 1
ATOM 5236 N N . TYR A 1 664 ? 30.156 -1.444 -18.478 1.00 81.12 664 TYR A N 1
ATOM 5237 C CA . TYR A 1 664 ? 29.374 -1.304 -17.250 1.00 81.12 664 TYR A CA 1
ATOM 5238 C C . TYR A 1 664 ? 28.324 -2.416 -17.127 1.00 81.12 664 TYR A C 1
ATOM 5240 O O . TYR A 1 664 ? 28.239 -3.046 -16.078 1.00 81.12 664 TYR A O 1
ATOM 5248 N N . ILE A 1 665 ? 27.561 -2.707 -18.189 1.00 79.81 665 ILE A N 1
ATOM 5249 C CA . ILE A 1 665 ? 26.571 -3.799 -18.178 1.00 79.81 665 ILE A CA 1
ATOM 5250 C C . ILE A 1 665 ? 27.241 -5.142 -17.886 1.00 79.81 665 ILE A C 1
ATOM 5252 O O . ILE A 1 665 ? 26.740 -5.902 -17.059 1.00 79.81 665 ILE A O 1
ATOM 5256 N N . THR A 1 666 ? 28.378 -5.437 -18.521 1.00 78.06 666 THR A N 1
ATOM 5257 C CA . THR A 1 666 ? 29.105 -6.686 -18.261 1.00 78.06 666 THR A CA 1
ATOM 5258 C C . THR A 1 666 ? 29.677 -6.727 -16.845 1.00 78.06 666 THR A C 1
ATOM 5260 O O . THR A 1 666 ? 29.503 -7.732 -16.163 1.00 78.06 666 THR A O 1
ATOM 5263 N N . GLU A 1 667 ? 30.257 -5.630 -16.349 1.00 81.12 667 GLU A N 1
ATOM 5264 C CA . GLU A 1 667 ? 30.800 -5.535 -14.987 1.00 81.12 667 GLU A CA 1
ATOM 5265 C C . GLU A 1 667 ? 29.700 -5.699 -13.921 1.00 81.12 667 GLU A C 1
ATOM 5267 O O . GLU A 1 667 ? 29.893 -6.398 -12.927 1.00 81.12 667 GLU A O 1
ATOM 5272 N N . GLN A 1 668 ? 28.523 -5.095 -14.120 1.00 82.56 668 GLN A N 1
ATOM 5273 C CA . GLN A 1 668 ? 27.373 -5.266 -13.225 1.00 82.56 668 GLN A CA 1
ATOM 5274 C C . GLN A 1 668 ? 26.800 -6.682 -13.284 1.00 82.56 668 GLN A C 1
ATOM 5276 O O . GLN A 1 668 ? 26.495 -7.261 -12.243 1.00 82.56 668 GLN A O 1
ATOM 5281 N N . ALA A 1 669 ? 26.673 -7.257 -14.481 1.00 77.75 669 ALA A N 1
ATOM 5282 C CA . ALA A 1 669 ? 26.202 -8.624 -14.659 1.00 77.75 669 ALA A CA 1
ATOM 5283 C C . ALA A 1 669 ? 27.157 -9.652 -14.031 1.00 77.75 669 ALA A C 1
ATOM 5285 O O . ALA A 1 669 ? 26.707 -10.667 -13.503 1.00 77.75 669 ALA A O 1
ATOM 5286 N N . GLU A 1 670 ? 28.466 -9.400 -14.062 1.00 81.06 670 GLU A N 1
ATOM 5287 C CA . GLU A 1 670 ? 29.492 -10.224 -13.418 1.00 81.06 670 GLU A CA 1
ATOM 5288 C C . GLU A 1 670 ? 29.449 -10.081 -11.888 1.00 81.06 670 GLU A C 1
ATOM 5290 O O . GLU A 1 670 ? 29.257 -11.079 -11.193 1.00 81.06 670 GLU A O 1
ATOM 5295 N N . LYS A 1 671 ? 29.465 -8.850 -11.353 1.00 84.56 671 LYS A N 1
ATOM 5296 C CA . LYS A 1 671 ? 29.317 -8.587 -9.906 1.00 84.56 671 LYS A CA 1
ATOM 5297 C C . LYS A 1 671 ? 28.039 -9.185 -9.320 1.00 84.56 671 LYS A C 1
ATOM 5299 O O . LYS A 1 671 ? 28.072 -9.746 -8.229 1.00 84.56 671 LYS A O 1
ATOM 5304 N N . LEU A 1 672 ? 26.920 -9.113 -10.043 1.00 87.56 672 LEU A N 1
ATOM 5305 C CA . LEU A 1 672 ? 25.652 -9.692 -9.601 1.00 87.56 672 LEU A CA 1
ATOM 5306 C C . LEU A 1 672 ? 25.702 -11.231 -9.583 1.00 87.56 672 LEU A C 1
ATOM 5308 O O . LEU A 1 672 ? 25.144 -11.850 -8.680 1.00 87.56 672 LEU A O 1
ATOM 5312 N N . GLN A 1 673 ? 26.426 -11.873 -10.509 1.00 87.75 673 GLN A N 1
ATOM 5313 C CA . GLN A 1 673 ? 26.675 -13.321 -10.445 1.00 87.75 673 GLN A CA 1
ATOM 5314 C C . GLN A 1 673 ? 27.545 -13.721 -9.241 1.00 87.75 673 GLN A C 1
ATOM 5316 O O . GLN A 1 673 ? 27.326 -14.796 -8.672 1.00 87.75 673 GLN A O 1
ATOM 5321 N N . GLU A 1 674 ? 28.523 -12.893 -8.861 1.00 84.88 674 GLU A N 1
ATOM 5322 C CA . GLU A 1 674 ? 29.349 -13.096 -7.663 1.00 84.88 674 GLU A CA 1
ATOM 5323 C C . GLU A 1 674 ? 28.548 -12.881 -6.371 1.00 84.88 674 GLU A C 1
ATOM 5325 O O . GLU A 1 674 ? 28.614 -13.709 -5.463 1.00 84.88 674 GLU A O 1
ATOM 5330 N N . GLU A 1 675 ? 27.745 -11.816 -6.296 1.00 89.62 675 GLU A N 1
ATOM 5331 C CA . GLU A 1 675 ? 26.883 -11.516 -5.149 1.00 89.62 675 GLU A CA 1
ATOM 5332 C C . GLU A 1 675 ? 25.853 -12.626 -4.915 1.00 89.62 675 GLU A C 1
ATOM 5334 O O . GLU A 1 675 ? 25.715 -13.115 -3.794 1.00 89.62 675 GLU A O 1
ATOM 5339 N N . ILE A 1 676 ? 25.185 -13.094 -5.973 1.00 82.69 676 ILE A N 1
ATOM 5340 C CA . ILE A 1 676 ? 24.211 -14.189 -5.883 1.00 82.69 676 ILE A CA 1
ATOM 5341 C C . ILE A 1 676 ? 24.881 -15.496 -5.442 1.00 82.69 676 ILE A C 1
ATOM 5343 O O . ILE A 1 676 ? 24.327 -16.213 -4.607 1.00 82.69 676 ILE A O 1
ATOM 5347 N N . LEU A 1 677 ? 26.086 -15.798 -5.944 1.00 83.69 677 LEU A N 1
ATOM 5348 C CA . LEU A 1 677 ? 26.860 -16.955 -5.482 1.00 83.69 677 LEU A CA 1
ATOM 5349 C C . LEU A 1 677 ? 27.221 -16.824 -3.995 1.00 83.69 677 LEU A C 1
ATOM 5351 O O . LEU A 1 677 ? 27.017 -17.759 -3.229 1.00 83.69 677 LEU A O 1
ATOM 5355 N N . LYS A 1 678 ? 27.678 -15.650 -3.559 1.00 89.38 678 LYS A N 1
ATOM 5356 C CA . LYS A 1 678 ? 27.985 -15.388 -2.151 1.00 89.38 678 LYS A CA 1
ATOM 5357 C C . LYS A 1 678 ? 26.748 -15.533 -1.256 1.00 89.38 678 LYS A C 1
ATOM 5359 O O . LYS A 1 678 ? 26.840 -16.137 -0.193 1.00 89.38 678 LYS A O 1
ATOM 5364 N N . LEU A 1 679 ? 25.586 -15.030 -1.676 1.00 88.19 679 LEU A N 1
ATOM 5365 C CA . LEU A 1 679 ? 24.325 -15.177 -0.935 1.00 88.19 679 LEU A CA 1
ATOM 5366 C C . LEU A 1 679 ? 23.849 -16.639 -0.869 1.00 88.19 679 LEU A C 1
ATOM 5368 O O . LEU A 1 679 ? 23.265 -17.040 0.141 1.00 88.19 679 LEU A O 1
ATOM 5372 N N . LYS A 1 680 ? 24.141 -17.441 -1.902 1.00 85.69 680 LYS A N 1
ATOM 5373 C CA . LYS A 1 680 ? 23.942 -18.899 -1.916 1.00 85.69 680 LYS A CA 1
ATOM 5374 C C . LYS A 1 680 ? 24.825 -19.598 -0.882 1.00 85.69 680 LYS A C 1
ATOM 5376 O O . LYS A 1 680 ? 24.325 -20.375 -0.070 1.00 85.69 680 LYS A O 1
ATOM 5381 N N . ASP A 1 681 ? 26.120 -19.292 -0.887 1.00 87.31 681 ASP A N 1
ATOM 5382 C CA . ASP A 1 681 ? 27.115 -19.899 0.004 1.00 87.31 681 ASP A CA 1
ATOM 5383 C C . ASP A 1 681 ? 26.891 -19.482 1.473 1.00 87.31 681 ASP A C 1
ATOM 5385 O O . ASP A 1 681 ? 27.030 -20.295 2.388 1.00 87.31 681 ASP A O 1
ATOM 5389 N N . GLU A 1 682 ? 26.432 -18.247 1.705 1.00 89.12 682 GLU A N 1
ATOM 5390 C CA . GLU A 1 682 ? 25.961 -17.744 3.006 1.00 89.12 682 GLU A CA 1
ATOM 5391 C C . GLU A 1 682 ? 24.566 -18.281 3.413 1.00 89.12 682 GLU A C 1
ATOM 5393 O O . GLU A 1 682 ? 24.072 -17.928 4.484 1.00 89.12 682 GLU A O 1
ATOM 5398 N N . LYS A 1 683 ? 23.922 -19.126 2.588 1.00 87.38 683 LYS A N 1
ATOM 5399 C CA . LYS A 1 683 ? 22.556 -19.677 2.763 1.00 87.38 683 LYS A CA 1
ATOM 5400 C C . LYS A 1 683 ? 21.433 -18.635 2.908 1.00 87.38 683 LYS A C 1
ATOM 5402 O O . LYS A 1 683 ? 20.333 -18.971 3.342 1.00 87.38 683 LYS A O 1
ATOM 5407 N N . LYS A 1 684 ? 21.684 -17.381 2.524 1.00 84.12 684 LYS A N 1
ATOM 5408 C CA . LYS A 1 684 ? 20.707 -16.275 2.547 1.00 84.12 684 LYS A CA 1
ATOM 5409 C C . LYS A 1 684 ? 19.754 -16.290 1.358 1.00 84.12 684 LYS A C 1
ATOM 5411 O O . LYS A 1 684 ? 18.753 -15.587 1.375 1.00 84.12 684 LYS A O 1
ATOM 5416 N N . LEU A 1 685 ? 20.069 -17.064 0.327 1.00 80.69 685 LEU A N 1
ATOM 5417 C CA . LEU A 1 685 ? 19.244 -17.247 -0.858 1.00 80.69 685 LEU A CA 1
ATOM 5418 C C . LEU A 1 685 ? 19.124 -18.752 -1.113 1.00 80.69 685 LEU A C 1
ATOM 5420 O O . LEU A 1 685 ? 20.127 -19.469 -1.060 1.00 80.69 685 LEU A O 1
ATOM 5424 N N . ALA A 1 686 ? 17.906 -19.243 -1.353 1.00 81.56 686 ALA A N 1
ATOM 5425 C CA . ALA A 1 686 ? 17.683 -20.665 -1.607 1.00 81.56 686 ALA A CA 1
ATOM 5426 C C . ALA A 1 686 ? 18.539 -21.121 -2.809 1.00 81.56 686 ALA A C 1
ATOM 5428 O O . ALA A 1 686 ? 18.528 -20.421 -3.824 1.00 81.56 686 ALA A O 1
ATOM 5429 N N . PRO A 1 687 ? 19.256 -22.266 -2.749 1.00 72.50 687 PRO A N 1
ATOM 5430 C CA . PRO A 1 687 ? 20.190 -22.674 -3.805 1.00 72.50 687 PRO A CA 1
ATOM 5431 C C . PRO A 1 687 ? 19.591 -22.665 -5.211 1.00 72.50 687 PRO A C 1
ATOM 5433 O O . PRO A 1 687 ? 20.250 -22.281 -6.170 1.00 72.50 687 PRO A O 1
ATOM 5436 N N . GLU A 1 688 ? 18.320 -23.037 -5.281 1.00 67.62 688 GLU A N 1
ATOM 5437 C CA . GLU A 1 688 ? 17.497 -23.139 -6.478 1.00 67.62 688 GLU A CA 1
ATOM 5438 C C . GLU A 1 688 ? 17.225 -21.771 -7.120 1.00 67.62 688 GLU A C 1
ATOM 5440 O O . GLU A 1 688 ? 17.432 -21.594 -8.318 1.00 67.62 688 GLU A O 1
ATOM 5445 N N . VAL A 1 689 ? 16.836 -20.787 -6.302 1.00 66.00 689 VAL A N 1
ATOM 5446 C CA . VAL A 1 689 ? 16.594 -19.397 -6.719 1.00 66.00 689 VAL A CA 1
ATOM 5447 C C . VAL A 1 689 ? 17.916 -18.695 -7.033 1.00 66.00 689 VAL A C 1
ATOM 5449 O O . VAL A 1 689 ? 18.003 -17.926 -7.987 1.00 66.00 689 VAL A O 1
ATOM 5452 N N . ALA A 1 690 ? 18.972 -18.986 -6.271 1.00 62.88 690 ALA A N 1
ATOM 5453 C CA . ALA A 1 690 ? 20.299 -18.443 -6.522 1.00 62.88 690 ALA A CA 1
ATOM 5454 C C . ALA A 1 690 ? 20.853 -18.888 -7.884 1.00 62.88 690 ALA A C 1
ATOM 5456 O O . ALA A 1 690 ? 21.363 -18.056 -8.629 1.00 62.88 690 ALA A O 1
ATOM 5457 N N . ASP A 1 691 ? 20.721 -20.166 -8.249 1.00 67.31 691 ASP A N 1
ATOM 5458 C CA . ASP A 1 691 ? 21.171 -20.640 -9.563 1.00 67.31 691 ASP A CA 1
ATOM 5459 C C . ASP A 1 691 ? 20.340 -20.038 -10.709 1.00 67.31 691 ASP A C 1
ATOM 5461 O O . ASP A 1 691 ? 20.915 -19.622 -11.717 1.00 67.31 691 ASP A O 1
ATOM 5465 N N . GLU A 1 692 ? 19.021 -19.886 -10.539 1.00 64.19 692 GLU A N 1
ATOM 5466 C CA . GLU A 1 692 ? 18.153 -19.227 -11.526 1.00 64.19 692 GLU A CA 1
ATOM 5467 C C . GLU A 1 692 ? 18.531 -17.748 -11.740 1.00 64.19 692 GLU A C 1
ATOM 5469 O O . GLU A 1 692 ? 18.753 -17.309 -12.872 1.00 64.19 692 GLU A O 1
ATOM 5474 N N . LEU A 1 693 ? 18.645 -16.966 -10.659 1.00 61.59 693 LEU A N 1
ATOM 5475 C CA . LEU A 1 693 ? 18.963 -15.536 -10.728 1.00 61.59 693 LEU A CA 1
ATOM 5476 C C . LEU A 1 693 ? 20.402 -15.294 -11.211 1.00 61.59 693 LEU A C 1
ATOM 5478 O O . LEU A 1 693 ? 20.639 -14.379 -12.005 1.00 61.59 693 LEU A O 1
ATOM 5482 N N . LYS A 1 694 ? 21.354 -16.154 -10.823 1.00 75.88 694 LYS A N 1
ATOM 5483 C CA . LYS A 1 694 ? 22.727 -16.122 -11.343 1.00 75.88 694 LYS A CA 1
ATOM 5484 C C . LYS A 1 694 ? 22.757 -16.424 -12.839 1.00 75.88 694 LYS A C 1
ATOM 5486 O O . LYS A 1 694 ? 23.447 -15.730 -13.582 1.00 75.88 694 LYS A O 1
ATOM 5491 N N . GLN A 1 695 ? 21.997 -17.417 -13.304 1.00 56.31 695 GLN A N 1
ATOM 5492 C CA . GLN A 1 695 ? 21.919 -17.751 -14.725 1.00 56.31 695 GLN A CA 1
ATOM 5493 C C . GLN A 1 695 ? 21.242 -16.635 -15.538 1.00 56.31 695 GLN A C 1
ATOM 5495 O O . GLN A 1 695 ? 21.725 -16.308 -16.620 1.00 56.31 695 GLN A O 1
ATOM 5500 N N . LYS A 1 696 ? 20.198 -15.979 -15.008 1.00 61.88 696 LYS A N 1
ATOM 5501 C CA . LYS A 1 696 ? 19.612 -14.761 -15.601 1.00 61.88 696 LYS A CA 1
ATOM 5502 C C . LYS A 1 696 ? 20.659 -13.646 -15.754 1.00 61.88 696 LYS A C 1
ATOM 5504 O O . LYS A 1 696 ? 20.816 -13.108 -16.849 1.00 61.88 696 LYS A O 1
ATOM 5509 N N . ALA A 1 697 ? 21.435 -13.349 -14.708 1.00 63.75 697 ALA A N 1
ATOM 5510 C CA . ALA A 1 697 ? 22.507 -12.348 -14.775 1.00 63.75 697 ALA A CA 1
ATOM 5511 C C . ALA A 1 697 ? 23.614 -12.749 -15.773 1.00 63.75 697 ALA A C 1
ATOM 5513 O O . ALA A 1 697 ? 24.090 -11.922 -16.551 1.00 63.75 697 ALA A O 1
ATOM 5514 N N . ARG A 1 698 ? 23.962 -14.041 -15.833 1.00 67.44 698 ARG A N 1
ATOM 5515 C CA . ARG A 1 698 ? 24.925 -14.585 -16.802 1.00 67.44 698 ARG A CA 1
ATOM 5516 C C . ARG A 1 698 ? 24.454 -14.472 -18.252 1.00 67.44 698 ARG A C 1
ATOM 5518 O O . ARG A 1 698 ? 25.272 -14.232 -19.136 1.00 67.44 698 ARG A O 1
ATOM 5525 N N . ILE A 1 699 ? 23.156 -14.621 -18.511 1.00 57.50 699 ILE A N 1
ATOM 5526 C CA . ILE A 1 699 ? 22.582 -14.405 -19.845 1.00 57.50 699 ILE A CA 1
ATOM 5527 C C . ILE A 1 699 ? 22.775 -12.947 -20.275 1.00 57.50 699 ILE A C 1
ATOM 5529 O O . ILE A 1 699 ? 23.193 -12.723 -21.405 1.00 57.50 699 ILE A O 1
ATOM 5533 N N . ILE A 1 700 ? 22.577 -11.973 -19.380 1.00 64.44 700 ILE A N 1
ATOM 5534 C CA . ILE A 1 700 ? 22.790 -10.546 -19.682 1.00 64.44 700 ILE A CA 1
ATOM 5535 C C . ILE A 1 700 ? 24.269 -10.234 -19.955 1.00 64.44 700 ILE A C 1
ATOM 5537 O O . ILE A 1 700 ? 24.577 -9.537 -20.923 1.00 64.44 700 ILE A O 1
ATOM 5541 N N . TYR A 1 701 ? 25.183 -10.794 -19.152 1.00 73.94 701 TYR A N 1
ATOM 5542 C CA . TYR A 1 701 ? 26.628 -10.703 -19.392 1.00 73.94 701 TYR A CA 1
ATOM 5543 C C . TYR A 1 701 ? 26.981 -11.178 -20.807 1.00 73.94 701 TYR A C 1
ATOM 5545 O O . TYR A 1 701 ? 27.644 -10.462 -21.556 1.00 73.94 701 TYR A O 1
ATOM 5553 N N . LEU A 1 702 ? 26.515 -12.372 -21.191 1.00 53.25 702 LEU A N 1
ATOM 5554 C CA . LEU A 1 702 ? 26.786 -12.954 -22.506 1.00 53.25 702 LEU A CA 1
ATOM 5555 C C . LEU A 1 702 ? 26.111 -12.166 -23.636 1.00 53.25 702 LEU A C 1
ATOM 5557 O O . LEU A 1 702 ? 26.720 -11.981 -24.686 1.00 53.25 702 LEU A O 1
ATOM 5561 N N . ASP A 1 703 ? 24.887 -11.682 -23.424 1.00 56.28 703 ASP A N 1
ATOM 5562 C CA . ASP A 1 703 ? 24.160 -10.879 -24.406 1.00 56.28 703 ASP A CA 1
ATOM 5563 C C . ASP A 1 703 ? 24.936 -9.593 -24.724 1.00 56.28 703 ASP A C 1
ATOM 5565 O O . ASP A 1 703 ? 25.271 -9.364 -25.880 1.00 56.28 703 ASP A O 1
ATOM 5569 N N . MET A 1 704 ? 25.358 -8.808 -23.724 1.00 73.75 704 MET A N 1
ATOM 5570 C CA . MET A 1 704 ? 26.169 -7.611 -23.991 1.00 73.75 704 MET A CA 1
ATOM 5571 C C . MET A 1 704 ? 27.573 -7.935 -24.533 1.00 73.75 704 MET A C 1
ATOM 5573 O O . MET A 1 704 ? 28.025 -7.273 -25.468 1.00 73.75 704 MET A O 1
ATOM 5577 N N . SER A 1 705 ? 28.244 -8.965 -23.999 1.00 62.94 705 SER A N 1
ATOM 5578 C CA . SER A 1 705 ? 29.621 -9.329 -24.392 1.00 62.94 705 SER A CA 1
ATOM 5579 C C . SER A 1 705 ? 29.748 -9.785 -25.848 1.00 62.94 705 SER A C 1
ATOM 5581 O O . SER A 1 705 ? 30.816 -9.650 -26.441 1.00 62.94 705 SER A O 1
ATOM 5583 N N . TYR A 1 706 ? 28.677 -10.346 -26.420 1.00 48.97 706 TYR A N 1
ATOM 5584 C CA . TYR A 1 706 ? 28.660 -10.882 -27.786 1.00 48.97 706 TYR A CA 1
ATOM 5585 C C . TYR A 1 706 ? 27.656 -10.172 -28.716 1.00 48.97 706 TYR A C 1
ATOM 5587 O O . TYR A 1 706 ? 27.518 -10.559 -29.878 1.00 48.97 706 TYR A O 1
ATOM 5595 N N . SER A 1 707 ? 26.971 -9.119 -28.252 1.00 48.69 707 SER A N 1
ATOM 5596 C CA . SER A 1 707 ? 26.057 -8.325 -29.082 1.00 48.69 707 SER A CA 1
ATOM 5597 C C . SER A 1 707 ? 26.811 -7.422 -30.060 1.00 48.69 707 SER A C 1
ATOM 5599 O O . SER A 1 707 ? 27.681 -6.636 -29.683 1.00 48.69 707 SER A O 1
ATOM 5601 N N . VAL A 1 708 ? 26.399 -7.468 -31.328 1.00 42.84 708 VAL A N 1
ATOM 5602 C CA . VAL A 1 708 ? 26.782 -6.477 -32.350 1.00 42.84 708 VAL A CA 1
ATOM 5603 C C . VAL A 1 708 ? 25.969 -5.181 -32.193 1.00 42.84 708 VAL A C 1
ATOM 5605 O O . VAL A 1 708 ? 26.434 -4.105 -32.565 1.00 42.84 708 VAL A O 1
ATOM 5608 N N . ASP A 1 709 ? 24.775 -5.254 -31.595 1.00 47.53 709 ASP A N 1
ATOM 5609 C CA . ASP A 1 709 ? 24.024 -4.076 -31.158 1.00 47.53 709 ASP A CA 1
ATOM 5610 C C . ASP A 1 709 ? 24.624 -3.543 -29.851 1.00 47.53 709 ASP A C 1
ATOM 5612 O O . ASP A 1 709 ? 24.373 -4.067 -28.766 1.00 47.53 709 ASP A O 1
ATOM 5616 N N . GLN A 1 710 ? 25.427 -2.491 -29.976 1.00 61.19 710 GLN A N 1
ATOM 5617 C CA . GLN A 1 710 ? 26.014 -1.742 -28.864 1.00 61.19 710 GLN A CA 1
ATOM 5618 C C . GLN A 1 710 ? 25.251 -0.429 -28.594 1.00 61.19 710 GLN A C 1
ATOM 5620 O O . GLN A 1 710 ? 25.793 0.526 -28.034 1.00 61.19 710 GLN A O 1
ATOM 5625 N N . SER A 1 711 ? 23.987 -0.339 -29.030 1.00 61.53 711 SER A N 1
ATOM 5626 C CA . SER A 1 711 ? 23.181 0.874 -28.906 1.00 61.53 711 SER A CA 1
ATOM 5627 C C . SER A 1 711 ? 22.819 1.208 -27.459 1.00 61.53 711 SER A C 1
ATOM 5629 O O . SER A 1 711 ? 22.681 0.351 -26.581 1.00 61.53 711 SER A O 1
ATOM 5631 N N . ARG A 1 712 ? 22.549 2.496 -27.220 1.00 64.00 712 ARG A N 1
ATOM 5632 C CA . ARG A 1 712 ? 22.064 2.978 -25.922 1.00 64.00 712 ARG A CA 1
ATOM 5633 C C . ARG A 1 712 ? 20.759 2.301 -25.492 1.00 64.00 712 ARG A C 1
ATOM 5635 O O . ARG A 1 712 ? 20.553 2.117 -24.301 1.00 64.00 712 ARG A O 1
ATOM 5642 N N . ASN A 1 713 ? 19.893 1.904 -26.426 1.00 56.56 713 ASN A N 1
ATOM 5643 C CA . ASN A 1 713 ? 18.646 1.218 -26.080 1.00 56.56 713 ASN A CA 1
ATOM 5644 C C . ASN A 1 713 ? 18.889 -0.224 -25.607 1.00 56.56 713 ASN A C 1
ATOM 5646 O O . ASN A 1 713 ? 18.259 -0.632 -24.636 1.00 56.56 713 ASN A O 1
ATOM 5650 N N . LYS A 1 714 ? 19.845 -0.951 -26.204 1.00 68.75 714 LYS A N 1
ATOM 5651 C CA . LYS A 1 714 ? 20.279 -2.273 -25.723 1.00 68.75 714 LYS A CA 1
ATOM 5652 C C . LYS A 1 714 ? 20.880 -2.200 -24.316 1.00 68.75 714 LYS A C 1
ATOM 5654 O O . LYS A 1 714 ? 20.515 -2.992 -23.456 1.00 68.75 714 LYS A O 1
ATOM 5659 N N . GLN A 1 715 ? 21.733 -1.205 -24.058 1.00 72.38 715 GLN A N 1
ATOM 5660 C CA . GLN A 1 715 ? 22.281 -0.938 -22.719 1.00 72.38 715 GLN A CA 1
ATOM 5661 C C . GLN A 1 715 ? 21.173 -0.635 -21.693 1.00 72.38 715 GLN A C 1
ATOM 5663 O O . GLN A 1 715 ? 21.175 -1.191 -20.601 1.00 72.38 715 GLN A O 1
ATOM 5668 N N . ILE A 1 716 ? 20.210 0.224 -22.048 1.00 63.97 716 ILE A N 1
ATOM 5669 C CA . ILE A 1 716 ? 19.073 0.601 -21.189 1.00 63.97 716 ILE A CA 1
ATOM 5670 C C . ILE A 1 716 ? 18.207 -0.615 -20.828 1.00 63.97 716 ILE A C 1
ATOM 5672 O O . ILE A 1 716 ? 17.843 -0.779 -19.663 1.00 63.97 716 ILE A O 1
ATOM 5676 N N . ASP A 1 717 ? 17.895 -1.471 -21.804 1.00 67.31 717 ASP A N 1
ATOM 5677 C CA . ASP A 1 717 ? 17.089 -2.673 -21.575 1.00 67.31 717 ASP A CA 1
ATOM 5678 C C . ASP A 1 717 ? 17.822 -3.695 -20.693 1.00 67.31 717 ASP A C 1
ATOM 5680 O O . ASP A 1 717 ? 17.257 -4.180 -19.714 1.00 67.31 717 ASP A O 1
ATOM 5684 N N . LEU A 1 718 ? 19.108 -3.949 -20.955 1.00 75.94 718 LEU A N 1
ATOM 5685 C CA . LEU A 1 718 ? 19.893 -4.880 -20.143 1.00 75.94 718 LEU A CA 1
ATOM 5686 C C . LEU A 1 718 ? 20.124 -4.377 -18.707 1.00 75.94 718 LEU A C 1
ATOM 5688 O O . LEU A 1 718 ? 20.061 -5.187 -17.784 1.00 75.94 718 LEU A O 1
ATOM 5692 N N . GLU A 1 719 ? 20.260 -3.066 -18.471 1.00 79.06 719 GLU A N 1
ATOM 5693 C CA . GLU A 1 719 ? 20.290 -2.528 -17.098 1.00 79.06 719 GLU A CA 1
ATOM 5694 C C . GLU A 1 719 ? 18.933 -2.667 -16.394 1.00 79.06 719 GLU A C 1
ATOM 5696 O O . GLU A 1 719 ? 18.879 -2.890 -15.181 1.00 79.06 719 GLU A O 1
ATOM 5701 N N . LYS A 1 720 ? 17.819 -2.590 -17.138 1.00 69.44 720 LYS A N 1
ATOM 5702 C CA . LYS A 1 720 ? 16.491 -2.884 -16.582 1.00 69.44 720 LYS A CA 1
ATOM 5703 C C . LYS A 1 720 ? 16.385 -4.347 -16.159 1.00 69.44 720 LYS A C 1
ATOM 5705 O O . LYS A 1 720 ? 15.894 -4.626 -15.066 1.00 69.44 720 LYS A O 1
ATOM 5710 N N . GLN A 1 721 ? 16.869 -5.269 -16.993 1.00 74.94 721 GLN A N 1
ATOM 5711 C CA . GLN A 1 721 ? 16.887 -6.695 -16.669 1.00 74.94 721 GLN A CA 1
ATOM 5712 C C . GLN A 1 721 ? 17.799 -6.987 -15.461 1.00 74.94 721 GLN A C 1
ATOM 5714 O O . GLN A 1 721 ? 17.381 -7.711 -14.559 1.00 74.94 721 GLN A O 1
ATOM 5719 N N . LEU A 1 722 ? 18.983 -6.364 -15.367 1.00 77.56 722 LEU A N 1
ATOM 5720 C CA . LEU A 1 722 ? 19.850 -6.461 -14.182 1.00 77.56 722 LEU A CA 1
ATOM 5721 C C . LEU A 1 722 ? 19.175 -5.914 -12.925 1.00 77.56 722 LEU A C 1
ATOM 5723 O O . LEU A 1 722 ? 19.218 -6.560 -11.883 1.00 77.56 722 LEU A O 1
ATOM 5727 N N . SER A 1 723 ? 18.515 -4.760 -13.014 1.00 74.94 723 SER A N 1
ATOM 5728 C CA . SER A 1 723 ? 17.832 -4.138 -11.872 1.00 74.94 723 SER A CA 1
ATOM 5729 C C . SER A 1 723 ? 16.656 -4.976 -11.363 1.00 74.94 723 SER A C 1
ATOM 5731 O O . SER A 1 723 ? 16.486 -5.121 -10.153 1.00 74.94 723 SER A O 1
ATOM 5733 N N . GLU A 1 724 ? 15.892 -5.604 -12.261 1.00 69.62 724 GLU A N 1
ATOM 5734 C CA . GLU A 1 724 ? 14.840 -6.556 -11.885 1.00 69.62 724 GLU A CA 1
ATOM 5735 C C . GLU A 1 724 ? 15.426 -7.843 -11.270 1.00 69.62 724 GLU A C 1
ATOM 5737 O O . GLU A 1 724 ? 14.837 -8.379 -10.335 1.00 69.62 724 GLU A O 1
ATOM 5742 N N . ILE A 1 725 ? 16.616 -8.302 -11.684 1.00 73.25 725 ILE A N 1
ATOM 5743 C CA . ILE A 1 725 ? 17.316 -9.403 -10.995 1.00 73.25 725 ILE A CA 1
ATOM 5744 C C . ILE A 1 725 ? 17.801 -8.961 -9.607 1.00 73.25 725 ILE A C 1
ATOM 5746 O O . ILE A 1 725 ? 17.534 -9.675 -8.646 1.00 73.25 725 ILE A O 1
ATOM 5750 N N . ARG A 1 726 ? 18.441 -7.787 -9.452 1.00 83.56 726 ARG A N 1
ATOM 5751 C CA . ARG A 1 726 ? 18.839 -7.238 -8.132 1.00 83.56 726 ARG A CA 1
ATOM 5752 C C . ARG A 1 726 ? 17.640 -7.176 -7.175 1.00 83.56 726 ARG A C 1
ATOM 5754 O O . ARG A 1 726 ? 17.754 -7.538 -6.005 1.00 83.56 726 ARG A O 1
ATOM 5761 N N . LYS A 1 727 ? 16.473 -6.771 -7.684 1.00 77.25 727 LYS A N 1
ATOM 5762 C CA . LYS A 1 727 ? 15.207 -6.797 -6.946 1.00 77.25 727 LYS A CA 1
ATOM 5763 C C . LYS A 1 727 ? 14.771 -8.227 -6.605 1.00 77.25 727 LYS A C 1
ATOM 5765 O O . LYS A 1 727 ? 14.537 -8.502 -5.437 1.00 77.25 727 LYS A O 1
ATOM 5770 N N . GLN A 1 728 ? 14.731 -9.154 -7.565 1.00 73.06 728 GLN A N 1
ATOM 5771 C CA . GLN A 1 728 ? 14.372 -10.558 -7.303 1.00 73.06 728 GLN A CA 1
ATOM 5772 C C . GLN A 1 728 ? 15.316 -11.233 -6.294 1.00 73.06 728 GLN A C 1
ATOM 5774 O O . GLN A 1 728 ? 14.855 -12.044 -5.496 1.00 73.06 728 GLN A O 1
ATOM 5779 N N . VAL A 1 729 ? 16.604 -10.872 -6.263 1.00 80.75 729 VAL A N 1
ATOM 5780 C CA . VAL A 1 729 ? 17.551 -11.310 -5.222 1.00 80.75 729 VAL A CA 1
ATOM 5781 C C . VAL A 1 729 ? 17.102 -10.811 -3.852 1.00 80.75 729 VAL A C 1
ATOM 5783 O O . VAL A 1 729 ? 16.969 -11.615 -2.934 1.00 80.75 729 VAL A O 1
ATOM 5786 N N . LYS A 1 730 ? 16.824 -9.506 -3.724 1.00 82.44 730 LYS A N 1
ATOM 5787 C CA . LYS A 1 730 ? 16.368 -8.874 -2.478 1.00 82.44 730 LYS A CA 1
ATOM 5788 C C . LYS A 1 730 ? 15.040 -9.453 -1.978 1.00 82.44 730 LYS A C 1
ATOM 5790 O O . LYS A 1 730 ? 14.925 -9.757 -0.794 1.00 82.44 730 LYS A O 1
ATOM 5795 N N . ASP A 1 731 ? 14.075 -9.632 -2.876 1.00 75.38 731 ASP A N 1
ATOM 5796 C CA . ASP A 1 731 ? 12.726 -10.126 -2.573 1.00 75.38 731 ASP A CA 1
ATOM 5797 C C . ASP A 1 731 ? 12.721 -11.613 -2.148 1.00 75.38 731 ASP A C 1
ATOM 5799 O O . ASP A 1 731 ? 11.770 -12.064 -1.515 1.00 75.38 731 ASP A O 1
ATOM 5803 N N . ASN A 1 732 ? 13.785 -12.373 -2.454 1.00 76.19 732 ASN A N 1
ATOM 5804 C CA . ASN A 1 732 ? 13.954 -13.785 -2.075 1.00 76.19 732 ASN A CA 1
ATOM 5805 C C . ASN A 1 732 ? 14.984 -14.013 -0.945 1.00 76.19 732 ASN A C 1
ATOM 5807 O O . ASN A 1 732 ? 15.361 -15.160 -0.685 1.00 76.19 732 ASN A O 1
ATOM 5811 N N . LEU A 1 733 ? 15.455 -12.959 -0.264 1.00 85.12 733 LEU A N 1
ATOM 5812 C CA . LEU A 1 733 ? 16.368 -13.107 0.875 1.00 85.12 733 LEU A CA 1
ATOM 5813 C C . LEU A 1 733 ? 15.679 -13.817 2.051 1.00 85.12 733 LEU A C 1
ATOM 5815 O O . LEU A 1 733 ? 14.715 -13.321 2.632 1.00 85.12 733 LEU A O 1
ATOM 5819 N N . VAL A 1 734 ? 16.227 -14.966 2.438 1.00 68.25 734 VAL A N 1
ATOM 5820 C CA . VAL A 1 734 ? 15.752 -15.787 3.552 1.00 68.25 734 VAL A CA 1
ATOM 5821 C C . VAL A 1 734 ? 16.164 -15.144 4.877 1.00 68.25 734 VAL A C 1
ATOM 5823 O O . VAL A 1 734 ? 17.353 -14.979 5.161 1.00 68.25 734 VAL A O 1
ATOM 5826 N N . THR A 1 735 ? 15.188 -14.815 5.724 1.00 46.38 735 THR A N 1
ATOM 5827 C CA . THR A 1 735 ? 15.440 -14.414 7.113 1.00 46.38 735 THR A CA 1
ATOM 5828 C C . THR A 1 735 ? 15.881 -15.634 7.939 1.00 46.38 735 THR A C 1
ATOM 5830 O O . THR A 1 735 ? 15.204 -16.663 7.926 1.00 46.38 735 THR A O 1
ATOM 5833 N N . PRO A 1 736 ? 17.021 -15.577 8.655 1.00 37.16 736 PRO A N 1
ATOM 5834 C CA . PRO A 1 736 ? 17.581 -16.764 9.294 1.00 37.16 736 PRO A CA 1
ATOM 5835 C C . PRO A 1 736 ? 16.901 -17.075 10.634 1.00 37.16 736 PRO A C 1
ATOM 5837 O O . PRO A 1 736 ? 17.232 -16.491 11.666 1.00 37.16 736 PRO A O 1
ATOM 5840 N N . THR A 1 737 ? 15.995 -18.053 10.640 1.00 30.84 737 THR A N 1
ATOM 5841 C CA . THR A 1 737 ? 15.586 -18.759 11.865 1.00 30.84 737 THR A CA 1
ATOM 5842 C C . THR A 1 737 ? 16.615 -19.826 12.249 1.00 30.84 737 THR A C 1
ATOM 5844 O O . THR A 1 737 ? 17.242 -20.439 11.385 1.00 30.84 737 THR A O 1
ATOM 5847 N N . THR A 1 738 ? 16.799 -20.052 13.549 1.00 29.75 738 THR A N 1
ATOM 5848 C CA . THR A 1 738 ? 17.852 -20.925 14.090 1.00 29.75 738 THR A CA 1
ATOM 5849 C C . THR A 1 738 ? 17.633 -22.415 13.819 1.00 29.75 738 THR A C 1
ATOM 5851 O O . THR A 1 738 ? 16.514 -22.908 13.908 1.00 29.75 738 THR A O 1
ATOM 5854 N N . GLU A 1 739 ? 18.757 -23.085 13.560 1.00 33.00 739 GLU A N 1
ATOM 5855 C CA . GLU A 1 739 ? 19.054 -24.526 13.520 1.00 33.00 739 GLU A CA 1
ATOM 5856 C C . GLU A 1 739 ? 18.022 -25.515 14.103 1.00 33.00 739 GLU A C 1
ATOM 5858 O O . GLU A 1 739 ? 17.552 -25.354 15.225 1.00 33.00 739 GLU A O 1
ATOM 5863 N N . ASP A 1 740 ? 17.895 -26.675 13.445 1.00 27.80 740 ASP A N 1
ATOM 5864 C CA . ASP A 1 740 ? 18.455 -27.894 14.054 1.00 27.80 740 ASP A CA 1
ATOM 5865 C C . ASP A 1 740 ? 18.962 -28.876 12.976 1.00 27.80 740 ASP A C 1
ATOM 5867 O O . ASP A 1 740 ? 18.400 -28.988 11.884 1.00 27.80 740 ASP A O 1
ATOM 5871 N N . THR A 1 741 ? 20.025 -29.613 13.295 1.00 25.31 741 THR A N 1
ATOM 5872 C CA . THR A 1 741 ? 20.456 -30.807 12.558 1.00 25.31 741 THR A CA 1
ATOM 5873 C C . THR A 1 741 ? 20.790 -31.905 13.552 1.00 25.31 741 THR A C 1
ATOM 5875 O O . THR A 1 741 ? 21.877 -31.914 14.130 1.00 25.31 741 THR A O 1
ATOM 5878 N N . ASN A 1 742 ? 19.901 -32.886 13.681 1.00 27.56 742 ASN A N 1
ATOM 5879 C CA . ASN A 1 742 ? 20.202 -34.149 14.345 1.00 27.56 742 ASN A CA 1
ATOM 5880 C C . ASN A 1 742 ? 19.710 -35.334 13.508 1.00 27.56 742 ASN A C 1
ATOM 5882 O O . ASN A 1 742 ? 18.772 -35.221 12.719 1.00 27.56 742 ASN A O 1
ATOM 5886 N N . LYS A 1 743 ? 20.436 -36.450 13.608 1.00 28.17 743 LYS A N 1
ATOM 5887 C CA . LYS A 1 743 ? 20.440 -37.529 12.612 1.00 28.17 743 LYS A CA 1
ATOM 5888 C C . LYS A 1 743 ? 19.654 -38.766 13.056 1.00 28.17 743 LYS A C 1
ATOM 5890 O O . LYS A 1 743 ? 19.688 -39.136 14.220 1.00 28.17 743 LYS A O 1
ATOM 5895 N N . GLU A 1 744 ? 19.087 -39.440 12.056 1.00 27.67 744 GLU A N 1
ATOM 5896 C CA . GLU A 1 744 ? 18.932 -40.901 11.935 1.00 27.67 744 GLU A CA 1
ATOM 5897 C C . GLU A 1 744 ? 18.432 -41.714 13.146 1.00 27.67 744 GLU A C 1
ATOM 5899 O O . GLU A 1 744 ? 19.174 -42.048 14.066 1.00 27.67 744 GLU A O 1
ATOM 5904 N N . THR A 1 745 ? 17.239 -42.295 12.998 1.00 22.16 745 THR A N 1
ATOM 5905 C CA . THR A 1 745 ? 17.095 -43.763 13.088 1.00 22.16 745 THR A CA 1
ATOM 5906 C C . THR A 1 745 ? 15.867 -44.229 12.297 1.00 22.16 745 THR A C 1
ATOM 5908 O O . THR A 1 745 ? 15.019 -43.420 11.927 1.00 22.16 745 THR A O 1
ATOM 5911 N N . SER A 1 746 ? 15.812 -45.516 11.954 1.00 25.59 746 SER A N 1
ATOM 5912 C CA . SER A 1 746 ? 14.855 -46.104 11.003 1.00 25.59 746 SER A CA 1
ATOM 5913 C C . SER A 1 746 ? 14.197 -47.380 11.556 1.00 25.59 746 SER A C 1
ATOM 5915 O O . SER A 1 746 ? 14.581 -47.845 12.628 1.00 25.59 746 SER A O 1
ATOM 5917 N N . VAL A 1 747 ? 13.281 -47.981 10.770 1.00 26.91 747 VAL A N 1
ATOM 5918 C CA . VAL A 1 747 ? 12.584 -49.272 11.028 1.00 26.91 747 VAL A CA 1
ATOM 5919 C C . VAL A 1 747 ? 11.438 -49.113 12.071 1.00 26.91 747 VAL A C 1
ATOM 5921 O O . VAL A 1 747 ? 11.615 -48.443 13.079 1.00 26.91 747 VAL A O 1
ATOM 5924 N N . THR A 1 748 ? 10.195 -49.600 11.894 1.00 21.36 748 THR A N 1
ATOM 5925 C CA . THR A 1 748 ? 9.674 -50.710 11.059 1.00 21.36 748 THR A CA 1
ATOM 5926 C C . THR A 1 748 ? 8.282 -50.439 10.449 1.00 21.36 748 THR A C 1
ATOM 5928 O O . THR A 1 748 ? 7.500 -49.652 10.971 1.00 21.36 748 THR A O 1
ATOM 5931 N N . GLU A 1 749 ? 7.999 -51.195 9.385 1.00 23.28 749 GLU A N 1
ATOM 5932 C CA . GLU A 1 749 ? 6.715 -51.698 8.841 1.00 23.28 749 GLU A CA 1
ATOM 5933 C C . GLU A 1 749 ? 5.629 -52.126 9.883 1.00 23.28 749 GLU A C 1
ATOM 5935 O O . GLU A 1 749 ? 5.979 -52.298 11.054 1.00 23.28 749 GLU A O 1
ATOM 5940 N N . PRO A 1 750 ? 4.332 -52.332 9.507 1.00 29.28 750 PRO A N 1
ATOM 5941 C CA . PRO A 1 750 ? 3.923 -53.340 8.508 1.00 29.28 750 PRO A CA 1
ATOM 5942 C C . PRO A 1 750 ? 2.799 -52.969 7.513 1.00 29.28 750 PRO A C 1
ATOM 5944 O O . PRO A 1 750 ? 2.128 -51.943 7.602 1.00 29.28 750 PRO A O 1
ATOM 5947 N N . SER A 1 751 ? 2.613 -53.879 6.555 1.00 25.05 751 SER A N 1
ATOM 5948 C CA . SER A 1 751 ? 1.630 -53.887 5.469 1.00 25.05 751 SER A CA 1
ATOM 5949 C C . SER A 1 751 ? 0.230 -54.380 5.874 1.00 25.05 751 SER A C 1
ATOM 5951 O O . SER A 1 751 ? 0.045 -54.976 6.936 1.00 25.05 751 SER A O 1
ATOM 5953 N N . ASN A 1 752 ? -0.748 -54.212 4.971 1.00 24.30 752 ASN A N 1
ATOM 5954 C CA . ASN A 1 752 ? -1.772 -55.239 4.738 1.00 24.30 752 ASN A CA 1
ATOM 5955 C C . ASN A 1 752 ? -2.429 -55.121 3.346 1.00 24.30 752 ASN A C 1
ATOM 5957 O O . ASN A 1 752 ? -2.490 -54.037 2.767 1.00 24.30 752 ASN A O 1
ATOM 5961 N N . SER A 1 753 ? -2.911 -56.254 2.835 1.00 23.25 753 SER A N 1
ATOM 5962 C CA . SER A 1 753 ? -3.713 -56.421 1.609 1.00 23.25 753 SER A CA 1
ATOM 5963 C C . SER A 1 753 ? -5.234 -56.418 1.952 1.00 23.25 753 SER A C 1
ATOM 5965 O O . SER A 1 753 ? -5.580 -56.157 3.102 1.00 23.25 753 SER A O 1
ATOM 5967 N N . GLU A 1 754 ? -6.233 -56.632 1.078 1.00 22.81 754 GLU A N 1
ATOM 5968 C CA . GLU A 1 754 ? -6.276 -57.052 -0.335 1.00 22.81 754 GLU A CA 1
ATOM 5969 C C . GLU A 1 754 ? -7.633 -56.682 -1.003 1.00 22.81 754 GLU A C 1
ATOM 5971 O O . GLU A 1 754 ? -8.666 -56.670 -0.339 1.00 22.81 754 GLU A O 1
ATOM 5976 N N . VAL A 1 755 ? -7.600 -56.403 -2.315 1.00 24.78 755 VAL A N 1
ATOM 5977 C CA . VAL A 1 755 ? -8.581 -56.702 -3.398 1.00 24.78 755 VAL A CA 1
ATOM 5978 C C . VAL A 1 755 ? -10.070 -56.978 -3.070 1.00 24.78 755 VAL A C 1
ATOM 5980 O O . VAL A 1 755 ? -10.388 -57.922 -2.350 1.00 24.78 755 VAL A O 1
ATOM 5983 N N . ASN A 1 756 ? -10.988 -56.316 -3.808 1.00 23.73 756 ASN A N 1
ATOM 5984 C CA . ASN A 1 756 ? -11.993 -57.006 -4.655 1.00 23.73 756 ASN A CA 1
ATOM 5985 C C . ASN A 1 756 ? -12.739 -56.107 -5.678 1.00 23.73 756 ASN A C 1
ATOM 5987 O O . ASN A 1 756 ? -13.083 -54.973 -5.363 1.00 23.73 756 ASN A O 1
ATOM 5991 N N . HIS A 1 757 ? -12.950 -56.686 -6.874 1.00 25.09 757 HIS A N 1
ATOM 5992 C CA . HIS A 1 757 ? -14.065 -56.612 -7.855 1.00 25.09 757 HIS A CA 1
ATOM 5993 C C . HIS A 1 757 ? -15.276 -55.676 -7.590 1.00 25.09 757 HIS A C 1
ATOM 5995 O O . HIS A 1 757 ? -15.650 -55.465 -6.441 1.00 25.09 757 HIS A O 1
ATOM 6001 N N . ASP A 1 758 ? -16.069 -55.185 -8.558 1.00 22.84 758 ASP A N 1
ATOM 6002 C CA . ASP A 1 758 ? -16.141 -55.217 -10.047 1.00 22.84 758 ASP A CA 1
ATOM 6003 C C . ASP A 1 758 ? -17.257 -54.206 -10.461 1.00 22.84 758 ASP A C 1
ATOM 6005 O O . ASP A 1 758 ? -17.954 -53.709 -9.574 1.00 22.84 758 ASP A O 1
ATOM 6009 N N . SER A 1 759 ? -17.585 -53.834 -11.709 1.00 23.02 759 SER A N 1
ATOM 6010 C CA . SER A 1 759 ? -17.093 -53.983 -13.108 1.00 23.02 759 SER A CA 1
ATOM 6011 C C . SER A 1 759 ? -17.761 -52.816 -13.909 1.00 23.02 759 SER A C 1
ATOM 6013 O O . SER A 1 759 ? -18.283 -51.898 -13.277 1.00 23.02 759 SER A O 1
ATOM 6015 N N . GLU A 1 760 ? -17.812 -52.638 -15.237 1.00 23.17 760 GLU A N 1
ATOM 6016 C CA . GLU A 1 760 ? -17.479 -53.365 -16.480 1.00 23.17 760 GLU A CA 1
ATOM 6017 C C . GLU A 1 760 ? -17.235 -52.287 -17.582 1.00 23.17 760 GLU A C 1
ATOM 6019 O O . GLU A 1 760 ? -17.500 -51.104 -17.351 1.00 23.17 760 GLU A O 1
ATOM 6024 N N . THR A 1 761 ? -16.774 -52.640 -18.790 1.00 24.58 761 THR A N 1
ATOM 6025 C CA . THR A 1 761 ? -16.538 -51.679 -19.894 1.00 24.58 761 THR A CA 1
ATOM 6026 C C . THR A 1 761 ? -17.030 -52.171 -21.257 1.00 24.58 761 THR A C 1
ATOM 6028 O O . THR A 1 761 ? -16.541 -53.187 -21.735 1.00 24.58 761 THR A O 1
ATOM 6031 N N . HIS A 1 762 ? -17.874 -51.382 -21.928 1.00 25.94 762 HIS A N 1
ATOM 6032 C CA . HIS A 1 762 ? -18.147 -51.372 -23.379 1.00 25.94 762 HIS A CA 1
ATOM 6033 C C . HIS A 1 762 ? -18.866 -50.036 -23.699 1.00 25.94 762 HIS A C 1
ATOM 6035 O O . HIS A 1 762 ? -19.576 -49.520 -22.841 1.00 25.94 762 HIS A O 1
ATOM 6041 N N . ASN A 1 763 ? -18.763 -49.387 -24.863 1.00 23.42 763 ASN A N 1
ATOM 6042 C CA . ASN A 1 763 ? -18.086 -49.673 -26.136 1.00 23.42 763 ASN A CA 1
ATOM 6043 C C . ASN A 1 763 ? -17.815 -48.338 -26.869 1.00 23.42 763 ASN A C 1
ATOM 6045 O O . ASN A 1 763 ? -18.536 -47.382 -26.600 1.00 23.42 763 ASN A O 1
ATOM 6049 N N . HIS A 1 764 ? -16.892 -48.301 -27.845 1.00 27.86 764 HIS A N 1
ATOM 6050 C CA . HIS A 1 764 ? -17.163 -47.747 -29.193 1.00 27.86 764 HIS A CA 1
ATOM 6051 C C . HIS A 1 764 ? -15.990 -47.925 -30.186 1.00 27.86 764 HIS A C 1
ATOM 6053 O O . HIS A 1 764 ? -15.056 -47.135 -30.206 1.00 27.86 764 HIS A O 1
ATOM 6059 N N . THR A 1 765 ? -16.111 -48.965 -31.022 1.00 26.02 765 THR A N 1
ATOM 6060 C CA . THR A 1 765 ? -15.757 -49.049 -32.463 1.00 26.02 765 THR A CA 1
ATOM 6061 C C . THR A 1 765 ? -14.557 -48.268 -33.031 1.00 26.02 765 THR A C 1
ATOM 6063 O O . THR A 1 765 ? -14.583 -47.044 -33.128 1.00 26.02 765 THR A O 1
ATOM 6066 N N . GLU A 1 766 ? -13.603 -49.033 -33.566 1.00 27.20 766 GLU A N 1
ATOM 6067 C CA . GLU A 1 766 ? -12.491 -48.629 -34.444 1.00 27.20 766 GLU A CA 1
ATOM 6068 C C . GLU A 1 766 ? -12.966 -48.216 -35.859 1.00 27.20 766 GLU A C 1
ATOM 6070 O O . GLU A 1 766 ? -14.097 -48.522 -36.236 1.00 27.20 766 GLU A O 1
ATOM 6075 N N . THR A 1 767 ? -12.097 -47.572 -36.656 1.00 30.86 767 THR A N 1
ATOM 6076 C CA . THR A 1 767 ? -11.336 -48.222 -37.762 1.00 30.86 767 THR A CA 1
ATOM 6077 C C . THR A 1 767 ? -10.468 -47.208 -38.518 1.00 30.86 767 THR A C 1
ATOM 6079 O O . THR A 1 767 ? -11.011 -46.262 -39.079 1.00 30.86 767 THR A O 1
ATOM 6082 N N . GLU A 1 768 ? -9.169 -47.485 -38.653 1.00 28.42 768 GLU A N 1
ATOM 6083 C CA . GLU A 1 768 ? -8.425 -47.339 -39.919 1.00 28.42 768 GLU A CA 1
ATOM 6084 C C . GLU A 1 768 ? -7.171 -48.237 -39.857 1.00 28.42 768 GLU A C 1
ATOM 6086 O O . GLU A 1 768 ? -6.546 -48.358 -38.804 1.00 28.42 768 GLU A O 1
ATOM 6091 N N . GLU A 1 769 ? -6.862 -48.954 -40.942 1.00 31.22 769 GLU A N 1
ATOM 6092 C CA . GLU A 1 769 ? -5.867 -50.042 -40.955 1.00 31.22 769 GLU A CA 1
ATOM 6093 C C . GLU A 1 769 ? -4.493 -49.579 -41.469 1.00 31.22 769 GLU A C 1
ATOM 6095 O O . GLU A 1 769 ? -4.395 -48.876 -42.479 1.00 31.22 769 GLU A O 1
ATOM 6100 N N . HIS A 1 770 ? -3.417 -50.057 -40.838 1.00 39.44 770 HIS A N 1
ATOM 6101 C CA . HIS A 1 770 ? -2.049 -49.990 -41.363 1.00 39.44 770 HIS A CA 1
ATOM 6102 C C . HIS A 1 770 ? -1.378 -51.369 -41.253 1.00 39.44 770 HIS A C 1
ATOM 6104 O O . HIS A 1 770 ? -1.391 -51.979 -40.184 1.00 39.44 770 HIS A O 1
ATOM 6110 N N . ASP A 1 771 ? -0.783 -51.847 -42.352 1.00 46.25 771 ASP A N 1
ATOM 6111 C CA . ASP A 1 771 ? -0.119 -53.157 -42.442 1.00 46.25 771 ASP A CA 1
ATOM 6112 C C . ASP A 1 771 ? 1.113 -53.242 -41.519 1.00 46.25 771 ASP A C 1
ATOM 6114 O O . ASP A 1 771 ? 2.217 -52.822 -41.874 1.00 46.25 771 ASP A O 1
ATOM 6118 N N . PHE A 1 772 ? 0.944 -53.828 -40.331 1.00 59.41 772 PHE A N 1
ATOM 6119 C CA . PHE A 1 772 ? 2.056 -54.180 -39.450 1.00 59.41 772 PHE A CA 1
ATOM 6120 C C . PHE A 1 772 ? 2.675 -55.527 -39.859 1.00 59.41 772 PHE A C 1
ATOM 6122 O O . PHE A 1 772 ? 2.001 -56.557 -39.894 1.00 59.41 772 PHE A O 1
ATOM 6129 N N . VAL A 1 773 ? 3.990 -55.541 -40.099 1.00 68.94 773 VAL A N 1
ATOM 6130 C CA . VAL A 1 773 ? 4.763 -56.755 -40.406 1.00 68.94 773 VAL A CA 1
ATOM 6131 C C . VAL A 1 773 ? 5.768 -57.025 -39.285 1.00 68.94 773 VAL A C 1
ATOM 6133 O O . VAL A 1 773 ? 6.616 -56.189 -38.984 1.00 68.94 773 VAL A O 1
ATOM 6136 N N . PHE A 1 774 ? 5.696 -58.212 -38.675 1.00 78.44 774 PHE A N 1
ATOM 6137 C CA . PHE A 1 774 ? 6.590 -58.597 -37.579 1.00 78.44 774 PHE A CA 1
ATOM 6138 C C . PHE A 1 774 ? 8.038 -58.815 -38.045 1.00 78.44 774 PHE A C 1
ATOM 6140 O O . PHE A 1 774 ? 8.312 -59.717 -38.843 1.00 78.44 774 PHE A O 1
ATOM 6147 N N . ASP A 1 775 ? 8.960 -58.065 -37.439 1.00 77.44 775 ASP A N 1
ATOM 6148 C CA . ASP A 1 775 ? 10.411 -58.252 -37.511 1.00 77.44 775 ASP A CA 1
ATOM 6149 C C . ASP A 1 775 ? 10.974 -58.509 -36.101 1.00 77.44 775 ASP A C 1
ATOM 6151 O O . ASP A 1 775 ? 10.779 -57.712 -35.178 1.00 77.44 775 ASP A O 1
ATOM 6155 N N . ALA A 1 776 ? 11.703 -59.616 -35.944 1.00 75.69 776 ALA A N 1
ATOM 6156 C CA . ALA A 1 776 ? 12.331 -60.021 -34.689 1.00 75.69 776 ALA A CA 1
ATOM 6157 C C . ALA A 1 776 ? 13.389 -59.022 -34.179 1.00 75.69 776 ALA A C 1
ATOM 6159 O O . ALA A 1 776 ? 13.618 -58.944 -32.973 1.00 75.69 776 ALA A O 1
ATOM 6160 N N . ASN A 1 777 ? 14.005 -58.229 -35.063 1.00 73.25 777 ASN A N 1
ATOM 6161 C CA . ASN A 1 777 ? 15.007 -57.228 -34.680 1.00 73.25 777 ASN A CA 1
ATOM 6162 C C . ASN A 1 777 ? 14.403 -56.031 -33.923 1.00 73.25 777 ASN A C 1
ATOM 6164 O O . ASN A 1 777 ? 15.120 -55.308 -33.233 1.00 73.25 777 ASN A O 1
ATOM 6168 N N . ASN A 1 778 ? 13.083 -55.836 -34.014 1.00 72.88 778 ASN A N 1
ATOM 6169 C CA . ASN A 1 778 ? 12.370 -54.728 -33.378 1.00 72.88 778 ASN A CA 1
ATOM 6170 C C . ASN A 1 778 ? 11.759 -55.102 -32.012 1.00 72.88 778 ASN A C 1
ATOM 6172 O O . ASN A 1 778 ? 10.988 -54.321 -31.449 1.00 72.88 778 ASN A O 1
ATOM 6176 N N . ILE A 1 779 ? 12.087 -56.276 -31.453 1.00 77.00 779 ILE A N 1
ATOM 6177 C CA . ILE A 1 779 ? 11.563 -56.719 -30.152 1.00 77.00 779 ILE A CA 1
ATOM 6178 C C . ILE A 1 779 ? 12.128 -55.854 -29.013 1.00 77.00 779 ILE A C 1
ATOM 6180 O O . ILE A 1 779 ? 13.331 -55.830 -28.724 1.00 77.00 779 ILE A O 1
ATOM 6184 N N . VAL A 1 780 ? 11.226 -55.179 -28.307 1.00 75.12 780 VAL A N 1
ATOM 6185 C CA . VAL A 1 780 ? 11.504 -54.398 -27.100 1.00 75.12 780 VAL A CA 1
ATOM 6186 C C . VAL A 1 780 ? 11.643 -55.347 -25.906 1.00 75.12 780 VAL A C 1
ATOM 6188 O O . VAL A 1 780 ? 12.727 -55.415 -25.318 1.00 75.12 780 VAL A O 1
ATOM 6191 N N . SER A 1 781 ? 10.594 -56.127 -25.626 1.00 72.81 781 SER A N 1
ATOM 6192 C CA . SER A 1 781 ? 10.463 -57.081 -24.512 1.00 72.81 781 SER A CA 1
ATOM 6193 C C . SER A 1 781 ? 9.685 -58.344 -24.928 1.00 72.81 781 SER A C 1
ATOM 6195 O O . SER A 1 781 ? 8.957 -58.354 -25.922 1.00 72.81 781 SER A O 1
ATOM 6197 N N . GLU A 1 782 ? 9.840 -59.427 -24.160 1.00 79.31 782 GLU A N 1
ATOM 6198 C CA . GLU A 1 782 ? 8.996 -60.628 -24.227 1.00 79.31 782 GLU A CA 1
ATOM 6199 C C . GLU A 1 782 ? 8.074 -60.650 -23.003 1.00 79.31 782 GLU A C 1
ATOM 6201 O O . GLU A 1 782 ? 8.556 -60.609 -21.872 1.00 79.31 782 GLU A O 1
ATOM 6206 N N . GLU A 1 783 ? 6.758 -60.716 -23.215 1.00 77.19 783 GLU A N 1
ATOM 6207 C CA . GLU A 1 783 ? 5.759 -60.559 -22.152 1.00 77.19 783 GLU A CA 1
ATOM 6208 C C . GLU A 1 783 ? 4.654 -61.612 -22.299 1.00 77.19 783 GLU A C 1
ATOM 6210 O O . GLU A 1 783 ? 3.946 -61.663 -23.302 1.00 77.19 783 GLU A O 1
ATOM 6215 N N . GLY A 1 784 ? 4.527 -62.496 -21.303 1.00 77.88 784 GLY A N 1
ATOM 6216 C CA . GLY A 1 784 ? 3.499 -63.541 -21.274 1.00 77.88 784 GLY A CA 1
ATOM 6217 C C . GLY A 1 784 ? 3.512 -64.447 -22.513 1.00 77.88 784 GLY A C 1
ATOM 6218 O O . GLY A 1 784 ? 4.510 -65.109 -22.817 1.00 77.88 784 GLY A O 1
ATOM 6219 N N . ASP A 1 785 ? 2.392 -64.484 -23.233 1.00 81.00 785 ASP A N 1
ATOM 6220 C CA . ASP A 1 785 ? 2.207 -65.228 -24.480 1.00 81.00 785 ASP A CA 1
ATOM 6221 C C . ASP A 1 785 ? 2.578 -64.426 -25.744 1.00 81.00 785 ASP A C 1
ATOM 6223 O O . ASP A 1 785 ? 2.346 -64.918 -26.845 1.00 81.00 785 ASP A O 1
ATOM 6227 N N . GLY A 1 786 ? 3.209 -63.250 -25.630 1.00 78.62 786 GLY A N 1
ATOM 6228 C CA . GLY A 1 786 ? 3.586 -62.399 -26.766 1.00 78.62 786 GLY A CA 1
ATOM 6229 C C . GLY A 1 786 ? 4.947 -61.699 -26.657 1.00 78.62 786 GLY A C 1
ATOM 6230 O O . GLY A 1 786 ? 5.766 -61.990 -25.780 1.00 78.62 786 GLY A O 1
ATOM 6231 N N . TYR A 1 787 ? 5.184 -60.792 -27.602 1.00 81.06 787 TYR A N 1
ATOM 6232 C CA . TYR A 1 787 ? 6.333 -59.889 -27.688 1.00 81.06 787 TYR A CA 1
ATOM 6233 C C . TYR A 1 787 ? 5.844 -58.452 -27.874 1.00 81.06 787 TYR A C 1
ATOM 6235 O O . TYR A 1 787 ? 4.907 -58.216 -28.636 1.00 81.06 787 TYR A O 1
ATOM 6243 N N . ILE A 1 788 ? 6.515 -57.493 -27.240 1.00 73.00 788 ILE A N 1
ATOM 6244 C CA . ILE A 1 788 ? 6.354 -56.070 -27.550 1.00 73.00 788 ILE A CA 1
ATOM 6245 C C . ILE A 1 788 ? 7.336 -55.726 -28.671 1.00 73.00 788 ILE A C 1
ATOM 6247 O O . ILE A 1 788 ? 8.545 -55.907 -28.516 1.00 73.00 788 ILE A O 1
ATOM 6251 N N . VAL A 1 789 ? 6.832 -55.227 -29.798 1.00 74.44 789 VAL A N 1
ATOM 6252 C CA . VAL A 1 789 ? 7.612 -54.926 -31.007 1.00 74.44 789 VAL A CA 1
ATOM 6253 C C . VAL A 1 789 ? 7.456 -53.453 -31.360 1.00 74.44 789 VAL A C 1
ATOM 6255 O O . VAL A 1 789 ? 6.337 -52.950 -31.448 1.00 74.44 789 VAL A O 1
ATOM 6258 N N . LYS A 1 790 ? 8.571 -52.750 -31.564 1.00 63.75 790 LYS A N 1
ATOM 6259 C CA . LYS A 1 790 ? 8.559 -51.328 -31.915 1.00 63.75 790 LYS A CA 1
ATOM 6260 C C . LYS A 1 790 ? 8.206 -51.123 -33.389 1.00 63.75 790 LYS A C 1
ATOM 6262 O O . LYS A 1 790 ? 8.735 -51.809 -34.259 1.00 63.75 790 LYS A O 1
ATOM 6267 N N . HIS A 1 791 ? 7.355 -50.141 -33.666 1.00 64.62 791 HIS A N 1
ATOM 6268 C CA . HIS A 1 791 ? 6.963 -49.725 -35.008 1.00 64.62 791 HIS A CA 1
ATOM 6269 C C . HIS A 1 791 ? 6.909 -48.194 -35.055 1.00 64.62 791 HIS A C 1
ATOM 6271 O O . HIS A 1 791 ? 6.053 -47.573 -34.431 1.00 64.62 791 HIS A O 1
ATOM 6277 N N . GLY A 1 792 ? 7.871 -47.571 -35.741 1.00 65.44 792 GLY A N 1
ATOM 6278 C CA . GLY A 1 792 ? 8.033 -46.116 -35.709 1.00 65.44 792 GLY A CA 1
ATOM 6279 C C . GLY A 1 792 ? 8.332 -45.599 -34.296 1.00 65.44 792 GLY A C 1
ATOM 6280 O O . GLY A 1 792 ? 9.374 -45.911 -33.715 1.00 65.44 792 GLY A O 1
ATOM 6281 N N . ASP A 1 793 ? 7.425 -44.793 -33.753 1.00 52.75 793 ASP A N 1
ATOM 6282 C CA . ASP A 1 793 ? 7.498 -44.169 -32.428 1.00 52.75 793 ASP A CA 1
ATOM 6283 C C . ASP A 1 793 ? 6.737 -44.930 -31.323 1.00 52.75 793 ASP A C 1
ATOM 6285 O O . ASP A 1 793 ? 6.975 -44.677 -30.141 1.00 52.75 793 ASP A O 1
ATOM 6289 N N . HIS A 1 794 ? 5.886 -45.892 -31.690 1.00 56.41 794 HIS A N 1
ATOM 6290 C CA . HIS A 1 794 ? 5.027 -46.667 -30.791 1.00 56.41 794 HIS A CA 1
ATOM 6291 C C . HIS A 1 794 ? 5.373 -48.169 -30.801 1.00 56.41 794 HIS A C 1
ATOM 6293 O O . HIS A 1 794 ? 6.277 -48.623 -31.505 1.00 56.41 794 HIS A O 1
ATOM 6299 N N . ASN A 1 795 ? 4.663 -48.953 -29.985 1.00 70.56 795 ASN A N 1
ATOM 6300 C CA . ASN A 1 795 ? 4.875 -50.391 -29.829 1.00 70.56 795 ASN A CA 1
ATOM 6301 C C . ASN A 1 795 ? 3.571 -51.171 -30.065 1.00 70.56 795 ASN A C 1
ATOM 6303 O O . ASN A 1 795 ? 2.514 -50.751 -29.599 1.00 70.56 795 ASN A O 1
ATOM 6307 N N . HIS A 1 796 ? 3.670 -52.342 -30.695 1.00 70.19 796 HIS A N 1
ATOM 6308 C CA . HIS A 1 796 ? 2.593 -53.332 -30.826 1.00 70.19 796 HIS A CA 1
ATOM 6309 C C . HIS A 1 796 ? 2.853 -54.526 -29.905 1.00 70.19 796 HIS A C 1
ATOM 6311 O O . HIS A 1 796 ? 4.004 -54.926 -29.726 1.00 70.19 796 HIS A O 1
ATOM 6317 N N . PHE A 1 797 ? 1.798 -55.135 -29.361 1.00 76.06 797 PHE A N 1
ATOM 6318 C CA . PHE A 1 797 ? 1.878 -56.449 -28.713 1.00 76.06 797 PHE A CA 1
ATOM 6319 C C . PHE A 1 797 ? 1.490 -57.535 -29.720 1.00 76.06 797 PHE A C 1
ATOM 6321 O O . PHE A 1 797 ? 0.393 -57.507 -30.273 1.00 76.06 797 PHE A O 1
ATOM 6328 N N . VAL A 1 798 ? 2.385 -58.496 -29.952 1.00 76.31 798 VAL A N 1
ATOM 6329 C CA . VAL A 1 798 ? 2.231 -59.545 -30.969 1.00 76.31 798 VAL A CA 1
ATOM 6330 C C . VAL A 1 798 ? 2.295 -60.911 -30.297 1.00 76.31 798 VAL A C 1
ATOM 6332 O O . VAL A 1 798 ? 3.309 -61.258 -29.687 1.00 76.31 798 VAL A O 1
ATOM 6335 N N . LYS A 1 799 ? 1.221 -61.703 -30.383 1.00 76.12 799 LYS A N 1
ATOM 6336 C CA . LYS A 1 799 ? 1.151 -63.003 -29.702 1.00 76.12 799 LYS A CA 1
ATOM 6337 C C . LYS A 1 799 ? 1.988 -64.064 -30.403 1.00 76.12 799 LYS A C 1
ATOM 6339 O O . LYS A 1 799 ? 2.046 -64.144 -31.626 1.00 76.12 799 LYS A O 1
ATOM 6344 N N . LYS A 1 800 ? 2.554 -64.973 -29.611 1.00 84.00 800 LYS A N 1
ATOM 6345 C CA . LYS A 1 800 ? 3.320 -66.142 -30.070 1.00 84.00 800 LYS A CA 1
ATOM 6346 C C . LYS A 1 800 ? 2.457 -67.143 -30.845 1.00 84.00 800 LYS A C 1
ATOM 6348 O O . LYS A 1 800 ? 3.006 -67.926 -31.609 1.00 84.00 800 LYS A O 1
ATOM 6353 N N . SER A 1 801 ? 1.133 -67.113 -30.674 1.00 78.25 801 SER A N 1
ATOM 6354 C CA . SER A 1 801 ? 0.172 -67.869 -31.493 1.00 78.25 801 SER A CA 1
ATOM 6355 C C . SER A 1 801 ? 0.096 -67.390 -32.942 1.00 78.25 801 SER A C 1
ATOM 6357 O O . SER A 1 801 ? -0.233 -68.181 -33.824 1.00 78.25 801 SER A O 1
ATOM 6359 N N . ASP A 1 802 ? 0.408 -66.116 -33.178 1.00 77.00 802 ASP A N 1
ATOM 6360 C CA . ASP A 1 802 ? 0.126 -65.412 -34.432 1.00 77.00 802 ASP A CA 1
ATOM 6361 C C . ASP A 1 802 ? 1.399 -65.302 -35.303 1.00 77.00 802 ASP A C 1
ATOM 6363 O O . ASP A 1 802 ? 1.385 -64.751 -36.402 1.00 77.00 802 ASP A O 1
ATOM 6367 N N . LEU A 1 803 ? 2.511 -65.865 -34.814 1.00 80.44 803 LEU A N 1
ATOM 6368 C CA . LEU A 1 803 ? 3.824 -65.888 -35.452 1.00 80.44 803 LEU A CA 1
ATOM 6369 C C . LEU A 1 803 ? 4.142 -67.260 -36.046 1.00 80.44 803 LEU A C 1
ATOM 6371 O O . LEU A 1 803 ? 3.849 -68.306 -35.466 1.00 80.44 803 LEU A O 1
ATOM 6375 N N . SER A 1 804 ? 4.836 -67.268 -37.185 1.00 77.38 804 SER A N 1
ATOM 6376 C CA . SER A 1 804 ? 5.377 -68.512 -37.734 1.00 77.38 804 SER A CA 1
ATOM 6377 C C . SER A 1 804 ? 6.481 -69.089 -36.837 1.00 77.38 804 SER A C 1
ATOM 6379 O O . SER A 1 804 ? 7.208 -68.359 -36.160 1.00 77.38 804 SER A O 1
ATOM 6381 N N . ALA A 1 805 ? 6.675 -70.411 -36.892 1.00 74.75 805 ALA A N 1
ATOM 6382 C CA . ALA A 1 805 ? 7.738 -71.095 -36.146 1.00 74.75 805 ALA A CA 1
ATOM 6383 C C . ALA A 1 805 ? 9.137 -70.492 -36.395 1.00 74.75 805 ALA A C 1
ATOM 6385 O O . ALA A 1 805 ? 9.942 -70.421 -35.473 1.00 74.75 805 ALA A O 1
ATOM 6386 N N . LYS A 1 806 ? 9.392 -69.991 -37.613 1.00 73.75 806 LYS A N 1
ATOM 6387 C CA . LYS A 1 806 ? 10.640 -69.308 -37.974 1.00 73.75 806 LYS A CA 1
ATOM 6388 C C . LYS A 1 806 ? 10.791 -67.963 -37.248 1.00 73.75 806 LYS A C 1
ATOM 6390 O O . LYS A 1 806 ? 11.828 -67.722 -36.644 1.00 73.75 806 LYS A O 1
ATOM 6395 N N . GLN A 1 807 ? 9.745 -67.132 -37.229 1.00 78.25 807 GLN A N 1
ATOM 6396 C CA . GLN A 1 807 ? 9.747 -65.852 -36.501 1.00 78.25 807 GLN A CA 1
ATOM 6397 C C . GLN A 1 807 ? 9.914 -66.049 -3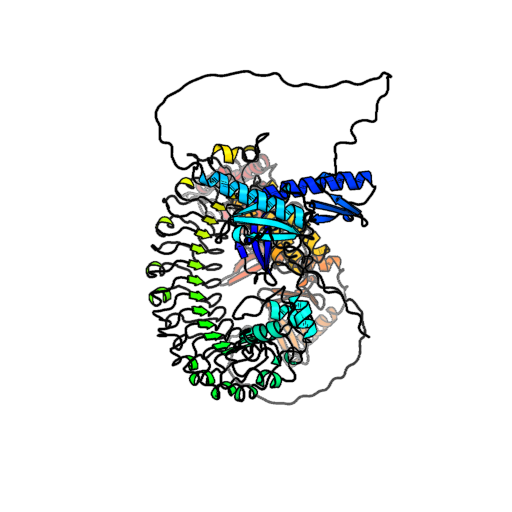4.983 1.00 78.25 807 GLN A C 1
ATOM 6399 O O . GLN A 1 807 ? 10.603 -65.265 -34.338 1.00 78.25 807 GLN A O 1
ATOM 6404 N N . LEU A 1 808 ? 9.342 -67.121 -34.421 1.00 77.62 808 LEU A N 1
ATOM 6405 C CA . LEU A 1 808 ? 9.515 -67.512 -33.013 1.00 77.62 808 LEU A CA 1
ATOM 6406 C C . LEU A 1 808 ? 10.942 -67.967 -32.663 1.00 77.62 808 LEU A C 1
ATOM 6408 O O . LEU A 1 808 ? 11.344 -67.887 -31.501 1.00 77.62 808 LEU A O 1
ATOM 6412 N N . GLU A 1 809 ? 11.695 -68.474 -33.636 1.00 75.75 809 GLU A N 1
ATOM 6413 C CA . GLU A 1 809 ? 13.086 -68.902 -33.463 1.00 75.75 809 GLU A CA 1
ATOM 6414 C C . GLU A 1 809 ? 14.050 -67.717 -33.653 1.00 75.75 809 GLU A C 1
ATOM 6416 O O . GLU A 1 809 ? 14.931 -67.496 -32.822 1.00 75.75 809 GLU A O 1
ATOM 6421 N N . GLU A 1 810 ? 13.787 -66.859 -34.645 1.00 77.62 810 GLU A N 1
ATOM 6422 C CA . GLU A 1 810 ? 14.490 -65.584 -34.860 1.00 77.62 810 GLU A CA 1
ATOM 6423 C C . GLU A 1 810 ? 14.333 -64.625 -33.662 1.00 77.62 810 GLU A C 1
ATOM 6425 O O . GLU A 1 810 ? 15.313 -64.026 -33.218 1.00 77.62 810 GLU A O 1
ATOM 6430 N N . ALA A 1 811 ? 13.136 -64.551 -33.065 1.00 76.62 811 ALA A N 1
ATOM 6431 C CA . ALA A 1 811 ? 12.875 -63.792 -31.837 1.00 76.62 811 ALA A CA 1
ATOM 6432 C C . ALA A 1 811 ? 13.743 -64.251 -30.649 1.00 76.62 811 ALA A C 1
ATOM 6434 O O . ALA A 1 811 ? 14.264 -63.428 -29.892 1.00 76.62 811 ALA A O 1
ATOM 6435 N N . LYS A 1 812 ? 13.937 -65.568 -30.498 1.00 75.31 812 LYS A N 1
ATOM 6436 C CA . LYS A 1 812 ? 14.752 -66.151 -29.421 1.00 75.31 812 LYS A CA 1
ATOM 6437 C C . LYS A 1 812 ? 16.242 -65.913 -29.629 1.00 75.31 812 LYS A C 1
ATOM 6439 O O . LYS A 1 812 ? 16.930 -65.570 -28.670 1.00 75.31 812 LYS A O 1
ATOM 6444 N N . GLU A 1 813 ? 16.742 -66.044 -30.858 1.00 72.38 813 GLU A N 1
ATOM 6445 C CA . GLU A 1 813 ? 18.132 -65.690 -31.171 1.00 72.38 813 GLU A CA 1
ATOM 6446 C C . GLU A 1 813 ? 18.431 -64.207 -30.916 1.00 72.38 813 GLU A C 1
ATOM 6448 O O . GLU A 1 813 ? 19.516 -63.876 -30.432 1.00 72.38 813 GLU A O 1
ATOM 6453 N N . PHE A 1 814 ? 17.494 -63.314 -31.244 1.00 76.12 814 PHE A N 1
ATOM 6454 C CA . PHE A 1 814 ? 17.655 -61.880 -31.018 1.00 76.12 814 PHE A CA 1
ATOM 6455 C C . PHE A 1 814 ? 17.734 -61.550 -29.520 1.00 76.12 814 PHE A C 1
ATOM 6457 O O . PHE A 1 814 ? 18.684 -60.903 -29.076 1.00 76.12 814 PHE A O 1
ATOM 6464 N N . LEU A 1 815 ? 16.794 -62.062 -28.717 1.00 68.56 815 LEU A N 1
ATOM 6465 C CA . LEU A 1 815 ? 16.788 -61.846 -27.267 1.00 68.56 815 LEU A CA 1
ATOM 6466 C C . LEU A 1 815 ? 18.020 -62.453 -26.576 1.00 68.56 815 LEU A C 1
ATOM 6468 O O . LEU A 1 815 ? 18.579 -61.822 -25.682 1.00 68.56 815 LEU A O 1
ATOM 6472 N N . ALA A 1 816 ? 18.515 -63.607 -27.037 1.00 59.66 816 ALA A N 1
ATOM 6473 C CA . ALA A 1 816 ? 19.752 -64.204 -26.527 1.00 59.66 816 ALA A CA 1
ATOM 6474 C C . ALA A 1 816 ? 21.005 -63.336 -26.781 1.00 59.66 816 ALA A C 1
ATOM 6476 O O . ALA A 1 816 ? 21.937 -63.366 -25.981 1.00 59.66 816 ALA A O 1
ATOM 6477 N N . LYS A 1 817 ? 21.027 -62.536 -27.859 1.00 57.12 817 LYS A N 1
ATOM 6478 C CA . LYS A 1 817 ? 22.122 -61.594 -28.178 1.00 57.12 817 LYS A CA 1
ATOM 6479 C C . LYS A 1 817 ? 22.012 -60.257 -27.429 1.00 57.12 817 LYS A C 1
ATOM 6481 O O . LYS A 1 817 ? 22.996 -59.532 -27.341 1.00 57.12 817 LYS A O 1
ATOM 6486 N N . LYS A 1 818 ? 20.846 -59.937 -26.857 1.00 52.19 818 LYS A N 1
ATOM 6487 C CA . LYS A 1 818 ? 20.555 -58.683 -26.127 1.00 52.19 818 LYS A CA 1
ATOM 6488 C C . LYS A 1 818 ? 21.015 -58.710 -24.651 1.00 52.19 818 LYS A C 1
ATOM 6490 O O . LYS A 1 818 ? 20.725 -57.780 -23.907 1.00 52.19 818 LYS A O 1
ATOM 6495 N N . GLY A 1 819 ? 21.676 -59.790 -24.217 1.00 44.22 819 GLY A N 1
ATOM 6496 C CA . GLY A 1 819 ? 21.875 -60.154 -22.806 1.00 44.22 819 GLY A CA 1
ATOM 6497 C C . GLY A 1 819 ? 23.275 -59.967 -22.200 1.00 44.22 819 GLY A C 1
ATOM 6498 O O . GLY A 1 819 ? 23.518 -60.530 -21.134 1.00 44.22 819 GLY A O 1
ATOM 6499 N N . GLU A 1 820 ? 24.197 -59.222 -22.823 1.00 32.06 820 GLU A N 1
ATOM 6500 C CA . GLU A 1 820 ? 25.495 -58.888 -22.199 1.00 32.06 820 GLU A CA 1
ATOM 6501 C C . GLU A 1 820 ? 25.464 -57.509 -21.496 1.00 32.06 820 GLU A C 1
ATOM 6503 O O . GLU A 1 820 ? 25.015 -56.531 -22.096 1.00 32.06 820 GLU A O 1
ATOM 6508 N N . PRO A 1 821 ? 25.930 -57.389 -20.233 1.00 45.84 821 PRO A N 1
ATOM 6509 C CA . PRO A 1 821 ? 25.845 -56.145 -19.468 1.00 45.84 821 PRO A CA 1
ATOM 6510 C C . PRO A 1 821 ? 27.106 -55.272 -19.586 1.00 45.84 821 PRO A C 1
ATOM 6512 O O . PRO A 1 821 ? 28.199 -55.686 -19.193 1.00 45.84 821 PRO A O 1
ATOM 6515 N N . THR A 1 822 ? 26.954 -54.013 -20.006 1.00 35.09 822 THR A N 1
ATOM 6516 C CA . THR A 1 822 ? 28.051 -53.027 -20.028 1.00 35.09 822 THR A CA 1
ATOM 6517 C C . THR A 1 822 ? 27.766 -51.796 -19.167 1.00 35.09 822 THR A C 1
ATOM 6519 O O . THR A 1 822 ? 26.970 -50.942 -19.539 1.00 35.09 822 THR A O 1
ATOM 6522 N N . THR A 1 823 ? 28.497 -51.711 -18.049 1.00 39.34 823 THR A N 1
ATOM 6523 C CA . THR A 1 823 ? 29.016 -50.486 -17.396 1.00 39.34 823 THR A CA 1
ATOM 6524 C C . THR A 1 823 ? 28.086 -49.278 -17.204 1.00 39.34 823 THR A C 1
ATOM 6526 O O . THR A 1 823 ? 27.783 -48.546 -18.141 1.00 39.34 823 THR A O 1
ATOM 6529 N N . THR A 1 824 ? 27.802 -48.961 -15.937 1.00 49.69 824 THR A N 1
ATOM 6530 C CA . THR A 1 824 ? 27.335 -47.634 -15.498 1.00 49.69 824 THR A CA 1
ATOM 6531 C C . THR A 1 824 ? 28.299 -46.526 -15.929 1.00 49.69 824 THR A C 1
ATOM 6533 O O . THR A 1 824 ? 29.506 -46.654 -15.710 1.00 49.69 824 THR A O 1
ATOM 6536 N N . GLU A 1 825 ? 27.774 -45.424 -16.466 1.00 57.06 825 GLU A N 1
ATOM 6537 C CA . GLU A 1 825 ? 28.575 -44.227 -16.755 1.00 57.06 825 GLU A CA 1
ATOM 6538 C C . GLU A 1 825 ? 29.104 -43.556 -15.475 1.00 57.06 825 GLU A C 1
ATOM 6540 O O . GLU A 1 825 ? 28.537 -43.700 -14.389 1.00 57.06 825 GLU A O 1
ATOM 6545 N N . ASP A 1 826 ? 30.211 -42.822 -15.602 1.00 63.56 826 ASP A N 1
ATOM 6546 C CA . ASP A 1 826 ? 30.812 -42.081 -14.493 1.00 63.56 826 ASP A CA 1
ATOM 6547 C C . ASP A 1 826 ? 29.972 -40.846 -14.107 1.00 63.56 826 ASP A C 1
ATOM 6549 O O . ASP A 1 826 ? 29.222 -40.288 -14.915 1.00 63.56 826 ASP A O 1
ATOM 6553 N N . LYS A 1 827 ? 30.115 -40.390 -12.856 1.00 58.91 827 LYS A N 1
ATOM 6554 C CA . LYS A 1 827 ? 29.322 -39.269 -12.345 1.00 58.91 827 LYS A CA 1
ATOM 6555 C C . LYS A 1 827 ? 29.590 -37.969 -13.113 1.00 58.91 827 LYS A C 1
ATOM 6557 O O . LYS A 1 827 ? 28.636 -37.261 -13.410 1.00 58.91 827 LYS A O 1
ATOM 6562 N N . ALA A 1 828 ? 30.838 -37.663 -13.477 1.00 50.56 828 ALA A N 1
ATOM 6563 C CA . ALA A 1 828 ? 31.143 -36.432 -14.214 1.00 50.56 828 ALA A CA 1
ATOM 6564 C C . ALA A 1 828 ? 30.511 -36.425 -15.621 1.00 50.56 828 ALA A C 1
ATOM 6566 O O . ALA A 1 828 ? 30.045 -35.388 -16.093 1.00 50.56 828 ALA A O 1
ATOM 6567 N N . THR A 1 829 ? 30.432 -37.591 -16.265 1.00 58.88 829 THR A N 1
ATOM 6568 C CA . THR A 1 829 ? 29.746 -37.809 -17.546 1.00 58.88 829 THR A CA 1
ATOM 6569 C C . THR A 1 829 ? 28.234 -37.611 -17.410 1.00 58.88 829 THR A C 1
ATOM 6571 O O . THR A 1 829 ? 27.627 -36.929 -18.237 1.00 58.88 829 THR A O 1
ATOM 6574 N N . ILE A 1 830 ? 27.626 -38.142 -16.344 1.00 67.38 830 ILE A N 1
ATOM 6575 C CA . ILE A 1 830 ? 26.198 -37.957 -16.039 1.00 67.38 830 ILE A CA 1
ATOM 6576 C C . ILE A 1 830 ? 25.887 -36.484 -15.739 1.00 67.38 830 ILE A C 1
ATOM 6578 O O . ILE A 1 830 ? 24.971 -35.932 -16.344 1.00 67.38 830 ILE A O 1
ATOM 6582 N N . ASP A 1 831 ? 26.657 -35.827 -14.870 1.00 64.25 831 ASP A N 1
ATOM 6583 C CA . ASP A 1 831 ? 26.472 -34.414 -14.509 1.00 64.25 831 ASP A CA 1
ATOM 6584 C C . ASP A 1 831 ? 26.700 -33.493 -15.735 1.00 64.25 831 ASP A C 1
ATOM 6586 O O . ASP A 1 831 ? 25.972 -32.521 -15.942 1.00 64.25 831 ASP A O 1
ATOM 6590 N N . SER A 1 832 ? 27.631 -33.839 -16.638 1.00 58.50 832 SER A N 1
ATOM 6591 C CA . SER A 1 832 ? 27.806 -33.153 -17.931 1.00 58.50 832 SER A CA 1
ATOM 6592 C C . SER A 1 832 ? 26.586 -33.313 -18.850 1.00 58.50 832 SER A C 1
ATOM 6594 O O . SER A 1 832 ? 26.095 -32.325 -19.404 1.00 58.50 832 SER A O 1
ATOM 6596 N N . LYS A 1 833 ? 26.039 -34.532 -18.970 1.00 67.44 833 LYS A N 1
ATOM 6597 C CA . LYS A 1 833 ? 24.809 -34.810 -19.733 1.00 67.44 833 LYS A CA 1
ATOM 6598 C C . LYS A 1 833 ? 23.593 -34.097 -19.141 1.00 67.44 833 LYS A C 1
ATOM 6600 O O . LYS A 1 833 ? 22.792 -33.548 -19.894 1.00 67.44 833 LYS A O 1
ATOM 6605 N N . LYS A 1 834 ? 23.470 -34.038 -17.813 1.00 65.19 834 LYS A N 1
ATOM 6606 C CA . LYS A 1 834 ? 22.419 -33.270 -17.134 1.00 65.19 834 LYS A CA 1
ATOM 6607 C C . LYS A 1 834 ? 22.541 -31.773 -17.392 1.00 65.19 834 LYS A C 1
ATOM 6609 O O . LYS A 1 834 ? 21.552 -31.169 -17.789 1.00 65.19 834 LYS A O 1
ATOM 6614 N N . ASN A 1 835 ? 23.730 -31.186 -17.235 1.00 56.62 835 ASN A N 1
ATOM 6615 C CA . ASN A 1 835 ? 23.977 -29.772 -17.543 1.00 56.62 835 ASN A CA 1
ATOM 6616 C C . ASN A 1 835 ? 23.618 -29.434 -18.997 1.00 56.62 835 ASN A C 1
ATOM 6618 O O . ASN A 1 835 ? 23.004 -28.405 -19.269 1.00 56.62 835 ASN A O 1
ATOM 6622 N N . TYR A 1 836 ? 23.939 -30.333 -19.927 1.00 60.09 836 TYR A N 1
ATOM 6623 C CA . TYR A 1 836 ? 23.581 -30.206 -21.334 1.00 60.09 836 TYR A CA 1
ATOM 6624 C C . TYR A 1 836 ? 22.056 -30.263 -21.582 1.00 60.09 836 TYR A C 1
ATOM 6626 O O . TYR A 1 836 ? 21.523 -29.408 -22.286 1.00 60.09 836 TYR A O 1
ATOM 6634 N N . ILE A 1 837 ? 21.330 -31.206 -20.967 1.00 62.81 837 ILE A N 1
ATOM 6635 C CA . ILE A 1 837 ? 19.858 -31.304 -21.069 1.00 62.81 837 ILE A CA 1
ATOM 6636 C C . ILE A 1 837 ? 19.148 -30.136 -20.354 1.00 62.81 837 ILE A C 1
ATOM 6638 O O . ILE A 1 837 ? 18.153 -29.630 -20.869 1.00 62.81 837 ILE A O 1
ATOM 6642 N N . SER A 1 838 ? 19.691 -29.663 -19.230 1.00 55.09 838 SER A N 1
ATOM 6643 C CA . SER A 1 838 ? 19.282 -28.447 -18.506 1.00 55.09 838 SER A CA 1
ATOM 6644 C C . SER A 1 838 ? 19.352 -27.215 -19.415 1.00 55.09 838 SER A C 1
ATOM 6646 O O . SER A 1 838 ? 18.339 -26.552 -19.652 1.00 55.09 838 SER A O 1
ATOM 6648 N N . LEU A 1 839 ? 20.519 -26.986 -20.031 1.00 49.44 839 LEU A N 1
ATOM 6649 C CA . LEU A 1 839 ? 20.746 -25.904 -20.989 1.00 49.44 839 LEU A CA 1
ATOM 6650 C C . LEU A 1 839 ? 19.832 -26.013 -22.220 1.00 49.44 839 LEU A C 1
ATOM 6652 O O . LEU A 1 839 ? 19.348 -24.994 -22.706 1.00 49.44 839 LEU A O 1
ATOM 6656 N N . PHE A 1 840 ? 19.606 -27.230 -22.726 1.00 52.53 840 PHE A N 1
ATOM 6657 C CA . PHE A 1 840 ? 18.826 -27.449 -23.942 1.00 52.53 840 PHE A CA 1
ATOM 6658 C C . PHE A 1 840 ? 17.311 -27.260 -23.738 1.00 52.53 840 PHE A C 1
ATOM 6660 O O . PHE A 1 840 ? 16.667 -26.611 -24.559 1.00 52.53 840 PHE A O 1
ATOM 6667 N N . TYR A 1 841 ? 16.728 -27.796 -22.658 1.00 52.69 841 TYR A N 1
ATOM 6668 C CA . TYR A 1 841 ? 15.287 -27.664 -22.387 1.00 52.69 841 TYR A CA 1
ATOM 6669 C C . TYR A 1 841 ? 14.915 -26.418 -21.566 1.00 52.69 841 TYR A C 1
ATOM 6671 O O . TYR A 1 841 ? 13.729 -26.126 -21.434 1.00 52.69 841 TYR A O 1
ATOM 6679 N N . GLY A 1 842 ? 15.881 -25.674 -21.015 1.00 50.38 842 GLY A N 1
ATOM 6680 C CA . GLY A 1 842 ? 15.600 -24.512 -20.161 1.00 50.38 842 GLY A CA 1
ATOM 6681 C C . GLY A 1 842 ? 14.984 -24.898 -18.811 1.00 50.38 842 GLY A C 1
ATOM 6682 O O . GLY A 1 842 ? 14.092 -24.213 -18.317 1.00 50.38 842 GLY A O 1
ATOM 6683 N N . ILE A 1 843 ? 15.441 -26.016 -18.244 1.00 56.31 843 ILE A N 1
ATOM 6684 C CA . ILE A 1 843 ? 14.977 -26.611 -16.978 1.00 56.31 843 ILE A CA 1
ATOM 6685 C C . ILE A 1 843 ? 16.148 -26.705 -15.997 1.00 56.31 843 ILE A C 1
ATOM 6687 O O . ILE A 1 843 ? 17.296 -26.767 -16.431 1.00 56.31 843 ILE A O 1
ATOM 6691 N N . ASN A 1 844 ? 15.906 -26.744 -14.684 1.00 54.19 844 ASN A N 1
ATOM 6692 C CA . ASN A 1 844 ? 17.018 -26.809 -13.733 1.00 54.19 844 ASN A CA 1
ATOM 6693 C C . ASN A 1 844 ? 17.665 -28.202 -13.742 1.00 54.19 844 ASN A C 1
ATOM 6695 O O . ASN A 1 844 ? 16.976 -29.216 -13.816 1.00 54.19 844 ASN A O 1
ATOM 6699 N N . GLU A 1 845 ? 18.985 -28.279 -13.557 1.00 56.09 845 GLU A N 1
ATOM 6700 C CA . GLU A 1 845 ? 19.706 -29.563 -13.513 1.00 56.09 845 GLU A CA 1
ATOM 6701 C C . GLU A 1 845 ? 19.189 -30.503 -12.402 1.00 56.09 845 GLU A C 1
ATOM 6703 O O . GLU A 1 845 ? 19.111 -31.721 -12.574 1.00 56.09 845 GLU A O 1
ATOM 6708 N N . ARG A 1 846 ? 18.776 -29.919 -11.270 1.00 65.94 846 ARG A N 1
ATOM 6709 C CA . ARG A 1 846 ? 18.151 -30.606 -10.127 1.00 65.94 846 ARG A CA 1
ATOM 6710 C C . ARG A 1 846 ? 16.796 -31.250 -10.456 1.00 65.94 846 ARG A C 1
ATOM 6712 O O . ARG A 1 846 ? 16.457 -32.256 -9.840 1.00 65.94 846 ARG A O 1
ATOM 6719 N N . ASP A 1 847 ? 16.077 -30.735 -11.456 1.00 69.44 847 ASP A N 1
ATOM 6720 C CA . ASP A 1 847 ? 14.793 -31.282 -11.923 1.00 69.44 847 ASP A CA 1
ATOM 6721 C C . ASP A 1 847 ? 14.996 -32.507 -12.843 1.00 69.44 847 ASP A C 1
ATOM 6723 O O . ASP A 1 847 ? 14.032 -33.156 -13.257 1.00 69.44 847 ASP A O 1
ATOM 6727 N N . ILE A 1 848 ? 16.257 -32.837 -13.162 1.00 73.56 848 ILE A N 1
ATOM 6728 C CA . ILE A 1 848 ? 16.659 -33.973 -13.991 1.00 73.56 848 ILE A CA 1
ATOM 6729 C C . ILE A 1 848 ? 17.166 -35.102 -13.088 1.00 73.56 848 ILE A C 1
ATOM 6731 O O . ILE A 1 848 ? 18.323 -35.142 -12.652 1.00 73.56 848 ILE A O 1
ATOM 6735 N N . THR A 1 849 ? 16.291 -36.064 -12.819 1.00 80.38 849 THR A N 1
ATOM 6736 C CA . THR A 1 849 ? 16.615 -37.287 -12.069 1.00 80.38 849 THR A CA 1
ATOM 6737 C C . THR A 1 849 ? 17.277 -38.341 -12.966 1.00 80.38 849 THR A C 1
ATOM 6739 O O . THR A 1 849 ? 17.238 -38.230 -14.191 1.00 80.38 849 THR A O 1
ATOM 6742 N N . VAL A 1 850 ? 17.915 -39.354 -12.367 1.00 78.75 850 VAL A N 1
ATOM 6743 C CA . VAL A 1 850 ? 18.452 -40.528 -13.082 1.00 78.75 850 VAL A CA 1
ATOM 6744 C C . VAL A 1 850 ? 17.711 -41.766 -12.584 1.00 78.75 850 VAL A C 1
ATOM 6746 O O . VAL A 1 850 ? 17.805 -42.102 -11.407 1.00 78.75 850 VAL A O 1
ATOM 6749 N N . ASP A 1 851 ? 16.996 -42.442 -13.476 1.00 74.56 851 ASP A N 1
ATOM 6750 C CA . ASP A 1 851 ? 16.237 -43.673 -13.225 1.00 74.56 851 ASP A CA 1
ATOM 6751 C C . ASP A 1 851 ? 16.656 -44.697 -14.284 1.00 74.56 851 ASP A C 1
ATOM 6753 O O . ASP A 1 851 ? 16.582 -44.398 -15.470 1.00 74.56 851 ASP A O 1
ATOM 6757 N N . ASN A 1 852 ? 17.157 -45.868 -13.874 1.00 70.44 852 ASN A N 1
ATOM 6758 C CA . ASN A 1 852 ? 17.565 -46.970 -14.761 1.00 70.44 852 ASN A CA 1
ATOM 6759 C C . ASN A 1 852 ? 18.281 -46.514 -16.054 1.00 70.44 852 ASN A C 1
ATOM 6761 O O . ASN A 1 852 ? 17.787 -46.669 -17.171 1.00 70.44 852 ASN A O 1
ATOM 6765 N N . ASN A 1 853 ? 19.456 -45.899 -15.876 1.00 70.56 853 ASN A N 1
ATOM 6766 C CA . ASN A 1 853 ? 20.314 -45.368 -16.943 1.00 70.56 853 ASN A CA 1
ATOM 6767 C C . ASN A 1 853 ? 19.644 -44.320 -17.867 1.00 70.56 853 ASN A C 1
ATOM 6769 O O . ASN A 1 853 ? 20.088 -44.108 -18.993 1.00 70.56 853 ASN A O 1
ATOM 6773 N N . THR A 1 854 ? 18.585 -43.658 -17.394 1.00 70.06 854 THR A N 1
ATOM 6774 C CA . THR A 1 854 ? 17.752 -42.706 -18.145 1.00 70.06 854 THR A CA 1
ATOM 6775 C C . THR A 1 854 ? 17.616 -41.397 -17.367 1.00 70.06 854 THR A C 1
ATOM 6777 O O . THR A 1 854 ? 17.334 -41.413 -16.170 1.00 70.06 854 THR A O 1
ATOM 6780 N N . LEU A 1 855 ? 17.794 -40.251 -18.030 1.00 75.56 855 LEU A N 1
ATOM 6781 C CA . LEU A 1 855 ? 17.473 -38.938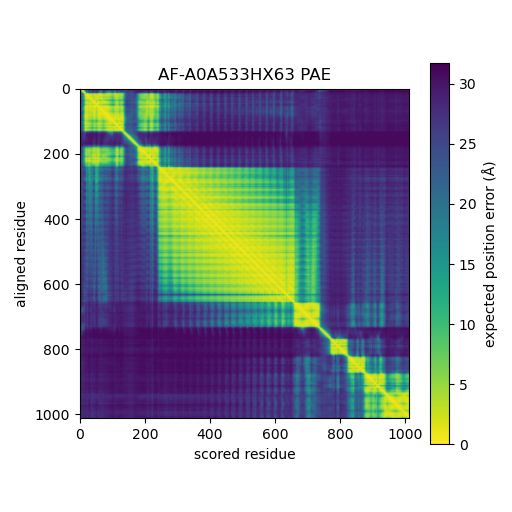 -17.468 1.00 75.56 855 LEU A CA 1
ATOM 6782 C C . LEU A 1 855 ? 15.961 -38.700 -17.532 1.00 75.56 855 LEU A C 1
ATOM 6784 O O . LEU A 1 855 ? 15.362 -38.824 -18.603 1.00 75.56 855 LEU A O 1
ATOM 6788 N N . VAL A 1 856 ? 15.351 -38.351 -16.397 1.00 79.38 856 VAL A N 1
ATOM 6789 C CA . VAL A 1 856 ? 13.896 -38.180 -16.259 1.00 79.38 856 VAL A CA 1
ATOM 6790 C C . VAL A 1 856 ? 13.573 -36.814 -15.661 1.00 79.38 856 VAL A C 1
ATOM 6792 O O . VAL A 1 856 ? 14.050 -36.478 -14.576 1.00 79.38 856 VAL A O 1
ATOM 6795 N N . PHE A 1 857 ? 12.770 -36.036 -16.386 1.00 80.94 857 PHE A N 1
ATOM 6796 C CA . PHE A 1 857 ? 12.428 -34.642 -16.085 1.00 80.94 857 PHE A CA 1
ATOM 6797 C C . PHE A 1 857 ? 11.053 -34.277 -16.662 1.00 80.94 857 PHE A C 1
ATOM 6799 O O . PHE A 1 857 ? 10.563 -34.943 -17.572 1.00 80.94 857 PHE A O 1
ATOM 6806 N N . ASN A 1 858 ? 10.437 -33.198 -16.176 1.00 72.12 858 ASN A N 1
ATOM 6807 C CA . ASN A 1 858 ? 9.213 -32.641 -16.763 1.00 72.12 858 ASN A CA 1
ATOM 6808 C C . ASN A 1 858 ? 9.545 -31.439 -17.656 1.00 72.12 858 ASN A C 1
ATOM 6810 O O . ASN A 1 858 ? 10.318 -30.571 -17.264 1.00 72.12 858 ASN A O 1
ATOM 6814 N N . TYR A 1 859 ? 8.915 -31.353 -18.828 1.00 61.31 859 TYR A N 1
ATOM 6815 C CA . TYR A 1 859 ? 9.010 -30.201 -19.726 1.00 61.31 859 TYR A CA 1
ATOM 6816 C C . TYR A 1 859 ? 7.613 -29.809 -20.220 1.00 61.31 859 TYR A C 1
ATOM 6818 O O . TYR A 1 859 ? 6.877 -30.651 -20.733 1.00 61.31 859 TYR A O 1
ATOM 6826 N N . ASN A 1 860 ? 7.224 -28.543 -20.027 1.00 57.81 860 ASN A N 1
ATOM 6827 C CA . ASN A 1 860 ? 5.885 -28.012 -20.335 1.00 57.81 860 ASN A CA 1
ATOM 6828 C C . ASN A 1 860 ? 4.725 -28.887 -19.803 1.00 57.81 860 ASN A C 1
ATOM 6830 O O . ASN A 1 860 ? 3.719 -29.090 -20.478 1.00 57.81 860 ASN A O 1
ATOM 6834 N N . GLY A 1 861 ? 4.883 -29.437 -18.592 1.00 64.75 861 GLY A N 1
ATOM 6835 C CA . GLY A 1 861 ? 3.899 -30.318 -17.945 1.00 64.75 861 GLY A CA 1
ATOM 6836 C C . GLY A 1 861 ? 3.905 -31.779 -18.418 1.00 64.75 861 GLY A C 1
ATOM 6837 O O . GLY A 1 861 ? 3.159 -32.586 -17.872 1.00 64.75 861 GLY A O 1
ATOM 6838 N N . VAL A 1 862 ? 4.749 -32.144 -19.389 1.00 57.12 862 VAL A N 1
ATOM 6839 C CA . VAL A 1 862 ? 4.858 -33.509 -19.927 1.00 57.12 862 VAL A CA 1
ATOM 6840 C C . VAL A 1 862 ? 6.141 -34.181 -19.417 1.00 57.12 862 VAL A C 1
ATOM 6842 O O . VAL A 1 862 ? 7.222 -33.607 -19.586 1.00 57.12 862 VAL A O 1
ATOM 6845 N N . PRO A 1 863 ? 6.078 -35.398 -18.843 1.00 72.88 863 PRO A N 1
ATOM 6846 C CA . PRO A 1 863 ? 7.274 -36.141 -18.460 1.00 72.88 863 PRO A CA 1
ATOM 6847 C C . PRO A 1 863 ? 8.069 -36.587 -19.691 1.00 72.88 863 PRO A C 1
ATOM 6849 O O . PRO A 1 863 ? 7.522 -37.097 -20.672 1.00 72.88 863 PRO A O 1
ATOM 6852 N N . LYS A 1 864 ? 9.388 -36.416 -19.626 1.00 70.25 864 LYS A N 1
ATOM 6853 C CA . LYS A 1 864 ? 10.364 -36.841 -20.630 1.00 70.25 864 LYS A CA 1
ATOM 6854 C C . LYS A 1 864 ? 11.361 -37.812 -20.002 1.00 70.25 864 LYS A C 1
ATOM 6856 O O . LYS A 1 864 ? 11.724 -37.692 -18.834 1.00 70.25 864 LYS A O 1
ATOM 6861 N N . ARG A 1 865 ? 11.782 -38.791 -20.803 1.00 77.38 865 ARG A N 1
ATOM 6862 C CA . ARG A 1 865 ? 12.731 -39.854 -20.455 1.00 77.38 865 ARG A CA 1
ATOM 6863 C C . ARG A 1 865 ? 13.740 -39.968 -21.601 1.00 77.38 865 ARG A C 1
ATOM 6865 O O . ARG A 1 865 ? 13.322 -40.211 -22.728 1.00 77.38 865 ARG A O 1
ATOM 6872 N N . LEU A 1 866 ? 15.029 -39.754 -21.333 1.00 65.25 866 LEU A N 1
ATOM 6873 C CA . LEU A 1 866 ? 16.118 -39.808 -22.322 1.00 65.25 866 LEU A CA 1
ATOM 6874 C C . LEU A 1 866 ? 17.219 -40.760 -21.838 1.00 65.25 866 LEU A C 1
ATOM 6876 O O . LEU A 1 866 ? 17.811 -40.516 -20.788 1.00 65.25 866 LEU A O 1
ATOM 6880 N N . VAL A 1 867 ? 17.489 -41.849 -22.560 1.00 72.00 867 VAL A N 1
ATOM 6881 C CA . VAL A 1 867 ? 18.486 -42.850 -22.134 1.00 72.00 867 VAL A CA 1
ATOM 6882 C C . VAL A 1 867 ? 19.891 -42.249 -22.226 1.00 72.00 867 VAL A C 1
ATOM 6884 O O . VAL A 1 867 ? 20.216 -41.586 -23.207 1.00 72.00 867 VAL A O 1
ATOM 6887 N N . LEU A 1 868 ? 20.739 -42.465 -21.216 1.00 61.53 868 LEU A N 1
ATOM 6888 C CA . LEU A 1 868 ? 22.077 -41.863 -21.138 1.00 61.53 868 LEU A CA 1
ATOM 6889 C C . LEU A 1 868 ? 22.958 -42.206 -22.349 1.00 61.53 868 LEU A C 1
ATOM 6891 O O . LEU A 1 868 ? 23.702 -41.340 -22.807 1.00 61.53 868 LEU A O 1
ATOM 6895 N N . SER A 1 869 ? 22.838 -43.417 -22.903 1.00 60.75 869 SER A N 1
ATOM 6896 C CA . SER A 1 869 ? 23.519 -43.850 -24.136 1.00 60.75 869 SER A CA 1
ATOM 6897 C C . SER A 1 869 ? 23.223 -42.957 -25.342 1.00 60.75 869 SER A C 1
ATOM 6899 O O . SER A 1 869 ? 24.083 -42.764 -26.199 1.00 60.75 869 SER A O 1
ATOM 6901 N N . ASP A 1 870 ? 22.022 -42.387 -25.385 1.00 57.06 870 ASP A N 1
ATOM 6902 C CA . ASP A 1 870 ? 21.476 -41.684 -26.544 1.00 57.06 870 ASP A CA 1
ATOM 6903 C C . ASP A 1 870 ? 21.777 -40.170 -26.462 1.00 57.06 870 ASP A C 1
ATOM 6905 O O . ASP A 1 870 ? 21.631 -39.426 -27.436 1.00 57.06 870 ASP A O 1
ATOM 6909 N N . ILE A 1 871 ? 22.241 -39.703 -25.295 1.00 57.06 871 ILE A N 1
ATOM 6910 C CA . ILE A 1 871 ? 22.646 -38.318 -25.037 1.00 57.06 871 ILE A CA 1
ATOM 6911 C C . ILE A 1 871 ? 24.140 -38.161 -25.340 1.00 57.06 871 ILE A C 1
ATOM 6913 O O . ILE A 1 871 ? 25.003 -38.341 -24.480 1.00 57.06 871 ILE A O 1
ATOM 6917 N N . THR A 1 872 ? 24.457 -37.770 -26.573 1.00 54.44 872 THR A N 1
ATOM 6918 C CA . THR A 1 872 ? 25.807 -37.327 -26.947 1.00 54.44 872 THR A CA 1
ATOM 6919 C C . THR A 1 872 ? 25.986 -35.839 -26.634 1.00 54.44 872 THR A C 1
ATOM 6921 O O . THR A 1 872 ? 25.391 -34.998 -27.307 1.00 54.44 872 THR A O 1
ATOM 6924 N N . VAL A 1 873 ? 26.833 -35.501 -25.656 1.00 55.91 873 VAL A N 1
ATOM 6925 C CA . VAL A 1 873 ? 27.287 -34.114 -25.442 1.00 55.91 873 VAL A CA 1
ATOM 6926 C C . VAL A 1 873 ? 28.370 -33.799 -26.485 1.00 55.91 873 VAL A C 1
ATOM 6928 O O . VAL A 1 873 ? 29.365 -34.527 -26.542 1.00 55.91 873 VAL A O 1
ATOM 6931 N N . PRO A 1 874 ? 28.214 -32.767 -27.335 1.00 50.38 874 PRO A N 1
ATOM 6932 C CA . PRO A 1 874 ? 29.212 -32.448 -28.348 1.00 50.38 874 PRO A CA 1
ATOM 6933 C C . PRO A 1 874 ? 30.474 -31.838 -27.724 1.00 50.38 874 PRO A C 1
ATOM 6935 O O . PRO A 1 874 ? 30.405 -30.973 -26.849 1.00 50.38 874 PRO A O 1
ATOM 6938 N N . VAL A 1 875 ? 31.643 -32.258 -28.216 1.00 49.66 875 VAL A N 1
ATOM 6939 C CA . VAL A 1 875 ? 32.932 -31.646 -27.866 1.00 49.66 875 VAL A CA 1
ATOM 6940 C C . VAL A 1 875 ? 33.033 -30.299 -28.581 1.00 49.66 875 VAL A C 1
ATOM 6942 O O . VAL A 1 875 ? 33.324 -30.251 -29.774 1.00 49.66 875 VAL A O 1
ATOM 6945 N N . MET A 1 876 ? 32.758 -29.215 -27.854 1.00 57.06 876 MET A N 1
ATOM 6946 C CA . MET A 1 876 ? 32.776 -27.849 -28.388 1.00 57.06 876 MET A CA 1
ATOM 6947 C C . MET A 1 876 ? 34.179 -27.467 -28.880 1.00 57.06 876 MET A C 1
ATOM 6949 O O . MET A 1 876 ? 35.145 -27.544 -28.116 1.00 57.06 876 MET A O 1
ATOM 6953 N N . SER A 1 877 ? 34.295 -27.021 -30.131 1.00 56.97 877 SER A N 1
ATOM 6954 C CA . SER A 1 877 ? 35.521 -26.415 -30.656 1.00 56.97 877 SER A CA 1
ATOM 6955 C C . SER A 1 877 ? 35.518 -24.889 -30.479 1.00 56.97 877 SER A C 1
ATOM 6957 O O . SER A 1 877 ? 34.575 -24.299 -29.953 1.00 56.97 877 SER A O 1
ATOM 6959 N N . SER A 1 878 ? 36.582 -24.222 -30.934 1.00 57.59 878 SER A N 1
ATOM 6960 C CA . SER A 1 878 ? 36.634 -22.758 -31.028 1.00 57.59 878 SER A CA 1
ATOM 6961 C C . SER A 1 878 ? 35.852 -22.181 -32.221 1.00 57.59 878 SER A C 1
ATOM 6963 O O . SER A 1 878 ? 35.694 -20.965 -32.301 1.00 57.59 878 SER A O 1
ATOM 6965 N N . ASP A 1 879 ? 35.352 -23.017 -33.137 1.00 64.50 879 ASP A N 1
ATOM 6966 C CA . ASP A 1 879 ? 34.549 -22.627 -34.303 1.00 64.50 879 ASP A CA 1
ATOM 6967 C C . ASP A 1 879 ? 33.092 -23.062 -34.085 1.00 64.50 879 ASP A C 1
ATOM 6969 O O . ASP A 1 879 ? 32.600 -24.018 -34.687 1.00 64.50 879 ASP A O 1
ATOM 6973 N N . LEU A 1 880 ? 32.409 -22.371 -33.164 1.00 65.00 880 LEU A N 1
ATOM 6974 C CA . LEU A 1 880 ? 31.048 -22.717 -32.734 1.00 65.00 880 LEU A CA 1
ATOM 6975 C C . LEU A 1 880 ? 30.048 -22.730 -33.899 1.00 65.00 880 LEU A C 1
ATOM 6977 O O . LEU A 1 880 ? 29.137 -23.557 -33.915 1.00 65.00 880 LEU A O 1
ATOM 6981 N N . GLU A 1 881 ? 30.215 -21.836 -34.880 1.00 73.19 881 GLU A N 1
ATOM 6982 C CA . GLU A 1 881 ? 29.412 -21.858 -36.104 1.00 73.19 881 GLU A CA 1
ATOM 6983 C C . GLU A 1 881 ? 29.731 -23.097 -36.945 1.00 73.19 881 GLU A C 1
ATOM 6985 O O . GLU A 1 881 ? 28.809 -23.799 -37.347 1.00 73.19 881 GLU A O 1
ATOM 6990 N N . GLY A 1 882 ? 31.012 -23.409 -37.164 1.00 71.38 882 GLY A N 1
ATOM 6991 C CA . GLY A 1 882 ? 31.448 -24.605 -37.881 1.00 71.38 882 GLY A CA 1
ATOM 6992 C C . GLY A 1 882 ? 30.995 -25.917 -37.233 1.00 71.38 882 GLY A C 1
ATOM 6993 O O . GLY A 1 882 ? 30.785 -26.900 -37.940 1.00 71.38 882 GLY A O 1
ATOM 6994 N N . ASP A 1 883 ? 30.803 -25.953 -35.913 1.00 70.00 883 ASP A N 1
ATOM 6995 C CA . ASP A 1 883 ? 30.201 -27.101 -35.224 1.00 70.00 883 ASP A CA 1
ATOM 6996 C C . ASP A 1 883 ? 28.700 -27.244 -35.531 1.00 70.00 883 ASP A C 1
ATOM 6998 O O . ASP A 1 883 ? 28.249 -28.355 -35.817 1.00 70.00 883 ASP A O 1
ATOM 7002 N N . PHE A 1 884 ? 27.954 -26.136 -35.611 1.00 80.44 884 PHE A N 1
ATOM 7003 C CA . PHE A 1 884 ? 26.562 -26.162 -36.076 1.00 80.44 884 PHE A CA 1
ATOM 7004 C C . PHE A 1 884 ? 26.436 -26.449 -37.581 1.00 80.44 884 PHE A C 1
ATOM 7006 O O . PHE A 1 884 ? 25.530 -27.173 -37.989 1.00 80.44 884 PHE A O 1
ATOM 7013 N N . GLU A 1 885 ? 27.365 -25.965 -38.417 1.00 78.06 885 GLU A N 1
ATOM 7014 C CA . GLU A 1 885 ? 27.404 -26.289 -39.853 1.00 78.06 885 GLU A CA 1
ATOM 7015 C C . GLU A 1 885 ? 27.489 -27.805 -40.086 1.00 78.06 885 GLU A C 1
ATOM 7017 O O . GLU A 1 885 ? 26.778 -28.332 -40.943 1.00 78.06 885 GLU A O 1
ATOM 7022 N N . LYS A 1 886 ? 28.302 -28.525 -39.299 1.00 75.81 886 LYS A N 1
ATOM 7023 C CA . LYS A 1 886 ? 28.384 -29.998 -39.345 1.00 75.81 886 LYS A CA 1
ATOM 7024 C C . LYS A 1 886 ? 27.063 -30.643 -38.925 1.00 75.81 886 LYS A C 1
ATOM 7026 O O . LYS A 1 886 ? 26.618 -31.589 -39.570 1.00 75.81 886 LYS A O 1
ATOM 7031 N N . GLU A 1 887 ? 26.440 -30.130 -37.866 1.00 77.69 887 GLU A N 1
ATOM 7032 C CA . GLU A 1 887 ? 25.208 -30.672 -37.288 1.00 77.69 887 GLU A CA 1
ATOM 7033 C C . GLU A 1 887 ? 24.019 -30.590 -38.260 1.00 77.69 887 GLU A C 1
ATOM 7035 O O . GLU A 1 887 ? 23.394 -31.610 -38.559 1.00 77.69 887 GLU A O 1
ATOM 7040 N N . ILE A 1 888 ? 23.750 -29.405 -38.819 1.00 79.12 888 ILE A N 1
ATOM 7041 C CA . ILE A 1 888 ? 22.647 -29.215 -39.773 1.00 79.12 888 ILE A CA 1
ATOM 7042 C C . ILE A 1 888 ? 22.899 -29.943 -41.102 1.00 79.12 888 ILE A C 1
ATOM 7044 O O . ILE A 1 888 ? 21.967 -30.478 -41.701 1.00 79.12 888 ILE A O 1
ATOM 7048 N N . THR A 1 889 ? 24.162 -30.045 -41.537 1.00 76.31 889 THR A N 1
ATOM 7049 C CA . THR A 1 889 ? 24.541 -30.818 -42.734 1.00 76.31 889 THR A CA 1
ATOM 7050 C C . THR A 1 889 ? 24.351 -32.320 -42.525 1.00 76.31 889 THR A C 1
ATOM 7052 O O . THR A 1 889 ? 23.889 -33.009 -43.435 1.00 76.31 889 THR A O 1
ATOM 7055 N N . ALA A 1 890 ? 24.651 -32.842 -41.332 1.00 71.62 890 ALA A N 1
ATOM 7056 C CA . ALA A 1 890 ? 24.377 -34.233 -40.987 1.00 71.62 890 ALA A CA 1
ATOM 7057 C C . ALA A 1 890 ? 22.868 -34.538 -40.982 1.00 71.62 890 ALA A C 1
ATOM 7059 O O . ALA A 1 890 ? 22.463 -35.542 -41.567 1.00 71.62 890 ALA A O 1
ATOM 7060 N N . LEU A 1 891 ? 22.037 -33.656 -40.407 1.00 76.69 891 LEU A N 1
ATOM 7061 C CA . LEU A 1 891 ? 20.576 -33.807 -40.415 1.00 76.69 891 LEU A CA 1
ATOM 7062 C C . LEU A 1 891 ? 19.993 -33.743 -41.836 1.00 76.69 891 LEU A C 1
ATOM 7064 O O . LEU A 1 891 ? 19.173 -34.584 -42.200 1.00 76.69 891 LEU A O 1
ATOM 7068 N N . ALA A 1 892 ? 20.448 -32.797 -42.663 1.00 73.44 892 ALA A N 1
ATOM 7069 C CA . ALA A 1 892 ? 20.049 -32.719 -44.068 1.00 73.44 892 ALA A CA 1
ATOM 7070 C C . ALA A 1 892 ? 20.389 -34.017 -44.819 1.00 73.44 892 ALA A C 1
ATOM 7072 O O . ALA A 1 892 ? 19.543 -34.582 -45.515 1.00 73.44 892 ALA A O 1
ATOM 7073 N N . SER A 1 893 ? 21.596 -34.542 -44.587 1.00 74.56 893 SER A N 1
ATOM 7074 C CA . SER A 1 893 ? 22.079 -35.779 -45.208 1.00 74.56 893 SER A CA 1
ATOM 7075 C C . SER A 1 893 ? 21.278 -37.011 -44.769 1.00 74.56 893 SER A C 1
ATOM 7077 O O . SER A 1 893 ? 20.921 -37.831 -45.612 1.00 74.56 893 SER A O 1
ATOM 7079 N N . SER A 1 894 ? 20.951 -37.151 -43.477 1.00 62.34 894 SER A N 1
ATOM 7080 C CA . SER A 1 894 ? 20.170 -38.298 -42.982 1.00 62.34 894 SER A CA 1
ATOM 7081 C C . SER A 1 894 ? 18.693 -38.245 -43.384 1.00 62.34 894 SER A C 1
ATOM 7083 O O . SER A 1 894 ? 18.054 -39.288 -43.467 1.00 62.34 894 SER A O 1
ATOM 7085 N N . MET A 1 895 ? 18.156 -37.049 -43.644 1.00 68.94 895 MET A N 1
ATOM 7086 C CA . MET A 1 895 ? 16.781 -36.837 -44.116 1.00 68.94 895 MET A CA 1
ATOM 7087 C C . MET A 1 895 ? 16.667 -36.770 -45.653 1.00 68.94 895 MET A C 1
ATOM 7089 O O . MET A 1 895 ? 15.592 -36.464 -46.164 1.00 68.94 895 MET A O 1
ATOM 7093 N N . ASN A 1 896 ? 17.754 -37.036 -46.394 1.00 75.00 896 ASN A N 1
ATOM 7094 C CA . ASN A 1 896 ? 17.828 -36.943 -47.861 1.00 75.00 896 ASN A CA 1
ATOM 7095 C C . ASN A 1 896 ? 17.263 -35.610 -48.411 1.00 75.00 896 ASN A C 1
ATOM 7097 O O . ASN A 1 896 ? 16.498 -35.574 -49.376 1.00 75.00 896 ASN A O 1
ATOM 7101 N N . THR A 1 897 ? 17.629 -34.507 -47.758 1.00 76.19 897 THR A N 1
ATOM 7102 C CA . THR A 1 897 ? 17.214 -33.137 -48.089 1.00 76.19 897 THR A CA 1
ATOM 7103 C C . THR A 1 897 ? 18.431 -32.206 -48.110 1.00 76.19 897 THR A C 1
ATOM 7105 O O . THR A 1 897 ? 19.559 -32.641 -47.880 1.00 76.19 897 THR A O 1
ATOM 7108 N N . THR A 1 898 ? 18.235 -30.919 -48.397 1.00 74.19 898 THR A N 1
ATOM 7109 C CA . THR A 1 898 ? 19.316 -29.920 -48.361 1.00 74.19 898 THR A CA 1
ATOM 7110 C C . THR A 1 898 ? 19.191 -29.011 -47.141 1.00 74.19 898 THR A C 1
ATOM 7112 O O . THR A 1 898 ? 18.106 -28.815 -46.593 1.00 74.19 898 THR A O 1
ATOM 7115 N N . VAL A 1 899 ? 20.312 -28.430 -46.711 1.00 75.12 899 VAL A N 1
ATOM 7116 C CA . VAL A 1 899 ? 20.385 -27.553 -45.530 1.00 75.12 899 VAL A CA 1
ATOM 7117 C C . VAL A 1 899 ? 19.479 -26.321 -45.670 1.00 75.12 899 VAL A C 1
ATOM 7119 O O . VAL A 1 899 ? 18.941 -25.828 -44.684 1.00 75.12 899 VAL A O 1
ATOM 7122 N N . GLU A 1 900 ? 19.240 -25.850 -46.895 1.00 72.12 900 GLU A N 1
ATOM 7123 C CA . GLU A 1 900 ? 18.360 -24.717 -47.194 1.00 72.12 900 GLU A CA 1
ATOM 7124 C C . GLU A 1 900 ? 16.871 -25.014 -46.940 1.00 72.12 900 GLU A C 1
ATOM 7126 O O . GLU A 1 900 ? 16.100 -24.078 -46.725 1.00 72.12 900 GLU A O 1
ATOM 7131 N N . HIS A 1 901 ? 16.476 -26.294 -46.937 1.00 73.56 901 HIS A N 1
ATOM 7132 C CA . HIS A 1 901 ? 15.113 -26.748 -46.640 1.00 73.56 901 HIS A CA 1
ATOM 7133 C C . HIS A 1 901 ? 14.862 -26.974 -45.139 1.00 73.56 901 HIS A C 1
ATOM 7135 O O . HIS A 1 901 ? 13.719 -27.205 -44.741 1.00 73.56 901 HIS A O 1
ATOM 7141 N N . ILE A 1 902 ? 15.900 -26.877 -44.301 1.00 79.12 902 ILE A N 1
ATOM 7142 C CA . ILE A 1 902 ? 15.790 -26.946 -42.842 1.00 79.12 902 ILE A CA 1
ATOM 7143 C C . ILE A 1 902 ? 15.654 -25.522 -42.294 1.00 79.12 902 ILE A C 1
ATOM 7145 O O . ILE A 1 902 ? 16.529 -24.674 -42.484 1.00 79.12 902 ILE A O 1
ATOM 7149 N N . GLN A 1 903 ? 14.552 -25.241 -41.599 1.00 79.69 903 GLN A N 1
ATOM 7150 C CA . GLN A 1 903 ? 14.375 -23.960 -40.911 1.00 79.69 903 GLN A CA 1
ATOM 7151 C C . GLN A 1 903 ? 15.085 -24.008 -39.553 1.00 79.69 903 GLN A C 1
ATOM 7153 O O . GLN A 1 903 ? 15.111 -25.049 -38.905 1.00 79.69 903 GLN A O 1
ATOM 7158 N N . VAL A 1 904 ? 15.664 -22.892 -39.109 1.00 75.19 904 VAL A N 1
ATOM 7159 C CA . VAL A 1 904 ? 16.438 -22.819 -37.858 1.00 75.19 904 VAL A CA 1
ATOM 7160 C C . VAL A 1 904 ? 15.847 -21.713 -36.995 1.00 75.19 904 VAL A C 1
ATOM 7162 O O . VAL A 1 904 ? 16.082 -20.532 -37.258 1.00 75.19 904 VAL A O 1
ATOM 7165 N N . GLN A 1 905 ? 15.067 -22.090 -35.985 1.00 65.31 905 GLN A N 1
ATOM 7166 C CA . GLN A 1 905 ? 14.311 -21.169 -35.135 1.00 65.31 905 GLN A CA 1
ATOM 7167 C C . GLN A 1 905 ? 14.325 -21.650 -33.678 1.00 65.31 905 GLN A C 1
ATOM 7169 O O . GLN A 1 905 ? 14.182 -22.838 -33.419 1.00 65.31 905 GLN A O 1
ATOM 7174 N N . ASP A 1 906 ? 14.491 -20.723 -32.729 1.00 61.03 906 ASP A N 1
ATOM 7175 C CA . ASP A 1 906 ? 14.266 -20.923 -31.286 1.00 61.03 906 ASP A CA 1
ATOM 7176 C C . ASP A 1 906 ? 14.918 -22.182 -30.667 1.00 61.03 906 ASP A C 1
ATOM 7178 O O . ASP A 1 906 ? 14.370 -22.817 -29.770 1.00 61.03 906 ASP A O 1
ATOM 7182 N N . GLY A 1 907 ? 16.126 -22.534 -31.128 1.00 60.53 907 GLY A N 1
ATOM 7183 C CA . GLY A 1 907 ? 16.875 -23.709 -30.655 1.00 60.53 907 GLY A CA 1
ATOM 7184 C C . GLY A 1 907 ? 16.493 -25.033 -31.332 1.00 60.53 907 GLY A C 1
ATOM 7185 O O . GLY A 1 907 ? 16.908 -26.097 -30.873 1.00 60.53 907 GLY A O 1
ATOM 7186 N N . GLN A 1 908 ? 15.724 -24.983 -32.422 1.00 69.31 908 GLN A N 1
ATOM 7187 C CA . GLN A 1 908 ? 15.221 -26.145 -33.151 1.00 69.31 908 GLN A CA 1
ATOM 7188 C C . GLN A 1 908 ? 15.524 -26.058 -34.655 1.00 69.31 908 GLN A C 1
ATOM 7190 O O . GLN A 1 908 ? 15.458 -24.994 -35.274 1.00 69.31 908 GLN A O 1
ATOM 7195 N N . MET A 1 909 ? 15.843 -27.211 -35.243 1.00 80.62 909 MET A N 1
ATOM 7196 C CA . MET A 1 909 ? 15.887 -27.435 -36.686 1.00 80.62 909 MET A CA 1
ATOM 7197 C C . MET A 1 909 ? 14.550 -28.038 -37.120 1.00 80.62 909 MET A C 1
ATOM 7199 O O . MET A 1 909 ? 14.202 -29.137 -36.694 1.00 80.62 909 MET A O 1
ATOM 7203 N N . ILE A 1 910 ? 13.794 -27.325 -37.948 1.00 81.00 910 ILE A N 1
ATOM 7204 C CA . ILE A 1 910 ? 12.462 -27.731 -38.403 1.00 81.00 910 ILE A CA 1
ATOM 7205 C C . ILE A 1 910 ? 12.580 -28.281 -39.825 1.00 81.00 910 ILE A C 1
ATOM 7207 O O . ILE A 1 910 ? 13.012 -27.571 -40.737 1.00 81.00 910 ILE A O 1
ATOM 7211 N N . VAL A 1 911 ? 12.196 -29.543 -40.009 1.00 81.44 911 VAL A N 1
ATOM 7212 C CA . VAL A 1 911 ? 12.113 -30.208 -41.315 1.00 81.44 911 VAL A CA 1
ATOM 7213 C C . VAL A 1 911 ? 10.638 -30.389 -41.656 1.00 81.44 911 VAL A C 1
ATOM 7215 O O . VAL A 1 911 ? 9.937 -31.180 -41.024 1.00 81.44 911 VAL A O 1
ATOM 7218 N N . ASN A 1 912 ? 10.158 -29.639 -42.643 1.00 70.75 912 ASN A N 1
ATOM 7219 C CA . ASN A 1 912 ? 8.762 -29.688 -43.075 1.00 70.75 912 ASN A CA 1
ATOM 7220 C C . ASN A 1 912 ? 8.550 -30.928 -43.958 1.00 70.75 912 ASN A C 1
ATOM 7222 O O . ASN A 1 912 ? 9.296 -31.128 -44.919 1.00 70.75 912 ASN A O 1
ATOM 7226 N N . HIS A 1 913 ? 7.545 -31.749 -43.656 1.00 66.12 913 HIS A N 1
ATOM 7227 C CA . HIS A 1 913 ? 7.314 -33.030 -44.317 1.00 66.12 913 HIS A CA 1
ATOM 7228 C C . HIS A 1 913 ? 5.815 -33.252 -44.579 1.00 66.12 913 HIS A C 1
ATOM 7230 O O . HIS A 1 913 ? 5.064 -33.721 -43.728 1.00 66.12 913 HIS A O 1
ATOM 7236 N N . GLY A 1 914 ? 5.374 -32.903 -45.791 1.00 68.62 914 GLY A N 1
ATOM 7237 C CA . GLY A 1 914 ? 3.972 -33.020 -46.192 1.00 68.62 914 GLY A CA 1
ATOM 7238 C C . GLY A 1 914 ? 3.085 -31.976 -45.511 1.00 68.62 914 GLY A C 1
ATOM 7239 O O . GLY A 1 914 ? 3.176 -30.790 -45.823 1.00 68.62 914 GLY A O 1
ATOM 7240 N N . ASP A 1 915 ? 2.211 -32.433 -44.619 1.00 60.56 915 ASP A N 1
ATOM 7241 C CA . ASP A 1 915 ? 1.241 -31.635 -43.861 1.00 60.56 915 ASP A CA 1
ATOM 7242 C C . ASP A 1 915 ? 1.691 -31.303 -42.423 1.00 60.56 915 ASP A C 1
ATOM 7244 O O . ASP A 1 915 ? 1.023 -30.530 -41.733 1.00 60.56 915 ASP A O 1
ATOM 7248 N N . HIS A 1 916 ? 2.834 -31.837 -41.980 1.00 52.69 916 HIS A N 1
ATOM 7249 C CA . HIS A 1 916 ? 3.378 -31.647 -40.636 1.00 52.69 916 HIS A CA 1
ATOM 7250 C C . HIS A 1 916 ? 4.880 -31.319 -40.643 1.00 52.69 916 HIS A C 1
ATOM 7252 O O . HIS A 1 916 ? 5.562 -31.362 -41.667 1.00 52.69 916 HIS A O 1
ATOM 7258 N N . ASN A 1 917 ? 5.401 -30.968 -39.466 1.00 67.62 917 ASN A N 1
ATOM 7259 C CA . ASN A 1 917 ? 6.785 -30.548 -39.262 1.00 67.62 917 ASN A CA 1
ATOM 7260 C C . ASN A 1 917 ? 7.475 -31.470 -38.249 1.00 67.62 917 ASN A C 1
ATOM 7262 O O . ASN A 1 917 ? 6.943 -31.705 -37.163 1.00 67.62 917 ASN A O 1
ATOM 7266 N N . HIS A 1 918 ? 8.687 -31.924 -38.560 1.00 66.88 918 HIS A N 1
ATOM 7267 C CA . HIS A 1 918 ? 9.564 -32.591 -37.600 1.00 66.88 918 HIS A CA 1
ATOM 7268 C C . HIS A 1 918 ? 10.495 -31.568 -36.943 1.00 66.88 918 HIS A C 1
ATOM 7270 O O . HIS A 1 918 ? 11.200 -30.828 -37.629 1.00 66.88 918 HIS A O 1
ATOM 7276 N N . TYR A 1 919 ? 10.510 -31.545 -35.611 1.00 69.50 919 TYR A N 1
ATOM 7277 C CA . TYR A 1 919 ? 11.292 -30.606 -34.808 1.00 69.50 919 TYR A CA 1
ATOM 7278 C C . TYR A 1 919 ? 12.491 -31.324 -34.182 1.00 69.50 919 TYR A C 1
ATOM 7280 O O . TYR A 1 919 ? 12.330 -32.157 -33.289 1.00 69.50 919 TYR A O 1
ATOM 7288 N N . TYR A 1 920 ? 13.696 -31.000 -34.647 1.00 64.25 920 TYR A N 1
ATOM 7289 C CA . TYR A 1 920 ? 14.945 -31.584 -34.166 1.00 64.25 920 TYR A CA 1
ATOM 7290 C C . TYR A 1 920 ? 15.648 -30.643 -33.176 1.00 64.25 920 TYR A C 1
ATOM 7292 O O . TYR A 1 920 ? 15.778 -29.448 -33.457 1.00 64.25 920 TYR A O 1
ATOM 7300 N N . PRO A 1 921 ? 16.125 -31.151 -32.026 1.00 55.88 921 PRO A N 1
ATOM 7301 C CA . PRO A 1 921 ? 16.837 -30.348 -31.039 1.00 55.88 921 PRO A CA 1
ATOM 7302 C C . PRO A 1 921 ? 18.212 -29.920 -31.568 1.00 55.88 921 PRO A C 1
ATOM 7304 O O . PRO A 1 921 ? 18.988 -30.778 -31.990 1.00 55.88 921 PRO A O 1
ATOM 7307 N N . ILE A 1 922 ? 18.533 -28.622 -31.512 1.00 65.62 922 ILE A N 1
ATOM 7308 C CA . ILE A 1 922 ? 19.879 -28.133 -31.841 1.00 65.62 922 ILE A CA 1
ATOM 7309 C C . ILE A 1 922 ? 20.843 -28.440 -30.695 1.00 65.62 922 ILE A C 1
ATOM 7311 O O . ILE A 1 922 ? 20.637 -28.021 -29.557 1.00 65.62 922 ILE A O 1
ATOM 7315 N N . LYS A 1 923 ? 21.932 -29.136 -31.012 1.00 62.09 923 LYS A N 1
ATOM 7316 C CA . LYS A 1 923 ? 22.919 -29.630 -30.052 1.00 62.09 923 LYS A CA 1
ATOM 7317 C C . LYS A 1 923 ? 24.085 -28.667 -29.832 1.00 62.09 923 LYS A C 1
ATOM 7319 O O . LYS A 1 923 ? 24.714 -28.735 -28.778 1.00 62.09 923 LYS A O 1
ATOM 7324 N N . SER A 1 924 ? 24.372 -27.785 -30.788 1.00 62.88 924 SER A N 1
ATOM 7325 C CA . SER A 1 924 ? 25.498 -26.842 -30.752 1.00 62.88 924 SER A CA 1
ATOM 7326 C C . SER A 1 924 ? 25.050 -25.364 -30.725 1.00 62.88 924 SER A C 1
ATOM 7328 O O . SER A 1 924 ? 24.114 -24.965 -31.421 1.00 62.88 924 SER A O 1
ATOM 7330 N N . PRO A 1 925 ? 25.70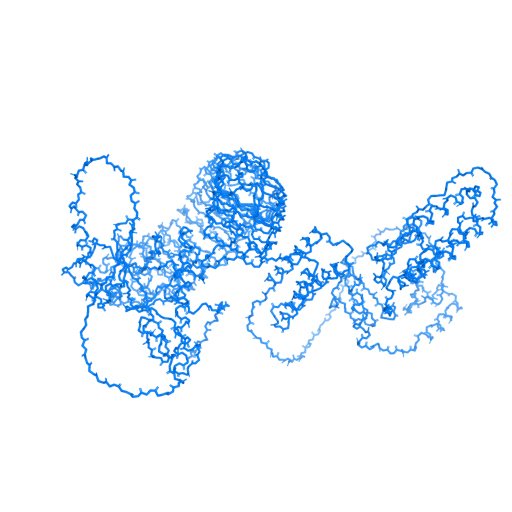3 -24.490 -29.931 1.00 59.75 925 PRO A N 1
ATOM 7331 C CA . PRO A 1 925 ? 25.222 -23.124 -29.686 1.00 59.75 925 PRO A CA 1
ATOM 7332 C C . PRO A 1 925 ? 25.419 -22.155 -30.867 1.00 59.75 925 PRO A C 1
ATOM 7334 O O . PRO A 1 925 ? 24.888 -21.045 -30.843 1.00 59.75 925 PRO A O 1
ATOM 7337 N N . GLY A 1 926 ? 26.163 -22.548 -31.908 1.00 67.94 926 GLY A N 1
ATOM 7338 C CA . GLY A 1 926 ? 26.509 -21.688 -33.045 1.00 67.94 926 GLY A CA 1
ATOM 7339 C C . GLY A 1 926 ? 25.355 -21.314 -33.979 1.00 67.94 926 GLY A C 1
ATOM 7340 O O . GLY A 1 926 ? 25.542 -20.456 -34.840 1.00 67.94 926 GLY A O 1
ATOM 7341 N N . TRP A 1 927 ? 24.163 -21.898 -33.814 1.00 71.44 927 TRP A N 1
ATOM 7342 C CA . TRP A 1 927 ? 23.013 -21.677 -34.703 1.00 71.44 927 TRP A CA 1
ATOM 7343 C C . TRP A 1 927 ? 22.586 -20.208 -34.836 1.00 71.44 927 TRP A C 1
ATOM 7345 O O . TRP A 1 927 ? 22.122 -19.786 -35.895 1.00 71.44 927 TRP A O 1
ATOM 7355 N N . ARG A 1 928 ? 22.789 -19.397 -33.788 1.00 65.25 928 ARG A N 1
ATOM 7356 C CA . ARG A 1 928 ? 22.523 -17.949 -33.832 1.00 65.25 928 ARG A CA 1
ATOM 7357 C C . ARG A 1 928 ? 23.495 -17.222 -34.766 1.00 65.25 928 ARG A C 1
ATOM 7359 O O . ARG A 1 928 ? 23.059 -16.416 -35.583 1.00 65.25 928 ARG A O 1
ATOM 7366 N N . LEU A 1 929 ? 24.782 -17.569 -34.695 1.00 65.19 929 LEU A N 1
ATOM 7367 C CA . LEU A 1 929 ? 25.828 -17.033 -35.572 1.00 65.19 929 LEU A CA 1
ATOM 7368 C C . LEU A 1 929 ? 25.615 -17.495 -37.022 1.00 65.19 929 LEU A C 1
ATOM 7370 O O . LEU A 1 929 ? 25.672 -16.690 -37.945 1.00 65.19 929 LEU A O 1
ATOM 7374 N N . TYR A 1 930 ? 25.252 -18.768 -37.207 1.00 74.25 930 TYR A N 1
ATOM 7375 C CA . TYR A 1 930 ? 24.885 -19.344 -38.502 1.00 74.25 930 TYR A CA 1
ATOM 7376 C C . TYR A 1 930 ? 23.728 -18.594 -39.178 1.00 74.25 930 TYR A C 1
ATOM 7378 O O . TYR A 1 930 ? 23.810 -18.264 -40.363 1.00 74.25 930 TYR A O 1
ATOM 7386 N N . ASN A 1 931 ? 22.662 -18.293 -38.427 1.00 67.19 931 ASN A N 1
ATOM 7387 C CA . ASN A 1 931 ? 21.526 -17.522 -38.934 1.00 67.19 931 ASN A CA 1
ATOM 7388 C C . ASN A 1 931 ? 21.914 -16.072 -39.267 1.00 67.19 931 ASN A C 1
ATOM 7390 O O . ASN A 1 931 ? 21.455 -15.542 -40.277 1.00 67.19 931 ASN A O 1
ATOM 7394 N N . GLN A 1 932 ? 22.780 -15.448 -38.463 1.00 62.84 932 GLN A N 1
ATOM 7395 C CA . GLN A 1 932 ? 23.294 -14.096 -38.704 1.00 62.84 932 GLN A CA 1
ATOM 7396 C C . GLN A 1 932 ? 24.201 -14.019 -39.947 1.00 62.84 932 GLN A C 1
ATOM 7398 O O . GLN A 1 932 ? 24.134 -13.048 -40.699 1.00 62.84 932 GLN A O 1
ATOM 7403 N N . ASN A 1 933 ? 25.007 -15.054 -40.198 1.00 67.12 933 ASN A N 1
ATOM 7404 C CA . ASN A 1 933 ? 25.957 -15.133 -41.314 1.00 67.12 933 ASN A CA 1
ATOM 7405 C C . ASN A 1 933 ? 25.357 -15.723 -42.609 1.00 67.12 933 ASN A C 1
ATOM 7407 O O . ASN A 1 933 ? 26.082 -15.960 -43.583 1.00 67.12 933 ASN A O 1
ATOM 7411 N N . LYS A 1 934 ? 24.037 -15.958 -42.653 1.00 71.62 934 LYS A N 1
ATOM 7412 C CA . LYS A 1 934 ? 23.333 -16.502 -43.823 1.00 71.62 934 LYS A CA 1
ATOM 7413 C C . LYS A 1 934 ? 23.399 -15.530 -45.008 1.00 71.62 934 LYS A C 1
ATOM 7415 O O . LYS A 1 934 ? 22.993 -14.375 -44.908 1.00 71.62 934 LYS A O 1
ATOM 7420 N N . ILE A 1 935 ? 23.885 -16.009 -46.155 1.00 76.25 935 ILE A N 1
ATOM 7421 C CA . ILE A 1 935 ? 23.913 -15.220 -47.396 1.00 76.25 935 ILE A CA 1
ATOM 7422 C C . ILE A 1 935 ? 22.462 -14.964 -47.859 1.00 76.25 935 ILE A C 1
ATOM 7424 O O . ILE A 1 935 ? 21.696 -15.926 -47.972 1.00 76.25 935 ILE A O 1
ATOM 7428 N N . PRO A 1 936 ? 22.056 -13.703 -48.123 1.00 70.50 936 PRO A N 1
ATOM 7429 C CA . PRO A 1 936 ? 20.718 -13.389 -48.621 1.00 70.50 936 PRO A CA 1
ATOM 7430 C C . PRO A 1 936 ? 20.422 -14.045 -49.974 1.00 70.50 936 PRO A C 1
ATOM 7432 O O . PRO A 1 936 ? 21.326 -14.266 -50.779 1.00 70.50 936 PRO A O 1
ATOM 7435 N N . TYR A 1 937 ? 19.144 -14.300 -50.265 1.00 77.12 937 TYR A N 1
ATOM 7436 C CA . TYR A 1 937 ? 18.741 -14.816 -51.573 1.00 77.12 937 TYR A CA 1
ATOM 7437 C C . TYR A 1 937 ? 19.104 -13.829 -52.695 1.00 77.12 937 TYR A C 1
ATOM 7439 O O . TYR A 1 937 ? 18.711 -12.659 -52.664 1.00 77.12 937 TYR A O 1
ATOM 7447 N N . ILE A 1 938 ? 19.828 -14.314 -53.705 1.00 81.06 938 ILE A N 1
ATOM 7448 C CA . ILE A 1 938 ? 20.175 -13.545 -54.900 1.00 81.06 938 ILE A CA 1
ATOM 7449 C C . ILE A 1 938 ? 19.349 -14.071 -56.068 1.00 81.06 938 ILE A C 1
ATOM 7451 O O . ILE A 1 938 ? 19.603 -15.149 -56.593 1.00 81.06 938 ILE A O 1
ATOM 7455 N N . ASP A 1 939 ? 18.359 -13.268 -56.452 1.00 80.94 939 ASP A N 1
ATOM 7456 C CA . ASP A 1 939 ? 17.516 -13.494 -57.625 1.00 80.94 939 ASP A CA 1
ATOM 7457 C C . ASP A 1 939 ? 18.339 -13.666 -58.914 1.00 80.94 939 ASP A C 1
ATOM 7459 O O . ASP A 1 939 ? 19.284 -12.906 -59.159 1.00 80.94 939 ASP A O 1
ATOM 7463 N N . ILE A 1 940 ? 17.943 -14.650 -59.726 1.00 86.12 940 ILE A N 1
ATOM 7464 C CA . ILE A 1 940 ? 18.549 -14.982 -61.018 1.00 86.12 940 ILE A CA 1
ATOM 7465 C C . ILE A 1 940 ? 17.628 -14.432 -62.118 1.00 86.12 940 ILE A C 1
ATOM 7467 O O . ILE A 1 940 ? 16.575 -15.023 -62.381 1.00 86.12 940 ILE A O 1
ATOM 7471 N N . PRO A 1 941 ? 17.983 -13.308 -62.770 1.00 84.50 941 PRO A N 1
ATOM 7472 C CA . PRO A 1 941 ? 17.092 -12.655 -63.719 1.00 84.50 941 PRO A CA 1
ATOM 7473 C C . PRO A 1 941 ? 16.835 -13.548 -64.935 1.00 84.50 941 PRO A C 1
ATOM 7475 O O . PRO A 1 941 ? 17.767 -14.040 -65.572 1.00 84.50 941 PRO A O 1
ATOM 7478 N N . LYS A 1 942 ? 15.555 -13.716 -65.285 1.00 83.81 942 LYS A N 1
ATOM 7479 C CA . LYS A 1 942 ? 15.128 -14.493 -66.456 1.00 83.81 942 LYS A CA 1
ATOM 7480 C C . LYS A 1 942 ? 15.433 -13.734 -67.745 1.00 83.81 942 LYS A C 1
ATOM 7482 O O . LYS A 1 942 ? 14.751 -12.768 -68.086 1.00 83.81 942 LYS A O 1
ATOM 7487 N N . VAL A 1 943 ? 16.441 -14.207 -68.469 1.00 87.62 943 VAL A N 1
ATOM 7488 C CA . VAL A 1 943 ? 16.880 -13.699 -69.771 1.00 87.62 943 VAL A CA 1
ATOM 7489 C C . VAL A 1 943 ? 16.622 -14.769 -70.830 1.00 87.62 943 VAL A C 1
ATOM 7491 O O . VAL A 1 943 ? 16.992 -15.929 -70.654 1.00 87.62 943 VAL A O 1
ATOM 7494 N N . ASN A 1 944 ? 15.991 -14.380 -71.940 1.00 81.00 944 ASN A N 1
ATOM 7495 C CA . ASN A 1 944 ? 15.719 -15.278 -73.063 1.00 81.00 944 ASN A CA 1
ATOM 7496 C C . ASN A 1 944 ? 16.970 -15.448 -73.935 1.00 81.00 944 ASN A C 1
ATOM 7498 O O . ASN A 1 944 ? 17.526 -14.462 -74.413 1.00 81.00 944 ASN A O 1
ATOM 7502 N N . GLY A 1 945 ? 17.363 -16.691 -74.202 1.00 84.81 945 GLY A N 1
ATOM 7503 C CA . GLY A 1 945 ? 18.531 -17.026 -75.015 1.00 84.81 945 GLY A CA 1
ATOM 7504 C C . GLY A 1 945 ? 18.954 -18.480 -74.820 1.00 84.81 945 GLY A C 1
ATOM 7505 O O . GLY A 1 945 ? 18.271 -19.240 -74.135 1.00 84.81 945 GLY A O 1
ATOM 7506 N N . ASN A 1 946 ? 20.086 -18.852 -75.414 1.00 85.62 946 ASN A N 1
ATOM 7507 C CA . ASN A 1 946 ? 20.726 -20.142 -75.156 1.00 85.62 946 ASN A CA 1
ATOM 7508 C C . ASN A 1 946 ? 21.623 -20.057 -73.910 1.00 85.62 946 ASN A C 1
ATOM 7510 O O . ASN A 1 946 ? 22.001 -18.968 -73.472 1.00 85.62 946 ASN A O 1
ATOM 7514 N N . ILE A 1 947 ? 21.992 -21.218 -73.376 1.00 89.06 947 ILE A N 1
ATOM 7515 C CA . ILE A 1 947 ? 22.995 -21.353 -72.321 1.00 89.06 947 ILE A CA 1
ATOM 7516 C C . ILE A 1 947 ? 24.355 -21.757 -72.906 1.00 89.06 947 ILE A C 1
ATOM 7518 O O . ILE A 1 947 ? 24.426 -22.461 -73.914 1.00 89.06 947 ILE A O 1
ATOM 7522 N N . ASP A 1 948 ? 25.424 -21.332 -72.242 1.00 91.88 948 ASP A N 1
ATOM 7523 C CA . ASP A 1 948 ? 26.777 -21.864 -72.370 1.00 91.88 948 ASP A CA 1
ATOM 7524 C C . ASP A 1 948 ? 27.286 -22.153 -70.951 1.00 91.88 948 ASP A C 1
ATOM 7526 O O . ASP A 1 948 ? 27.726 -21.258 -70.223 1.00 91.88 948 ASP A O 1
ATOM 7530 N N . GLU A 1 949 ? 27.164 -23.413 -70.529 1.00 88.19 949 GLU A N 1
ATOM 7531 C CA . GLU A 1 949 ? 27.593 -23.850 -69.199 1.00 88.19 949 GLU A CA 1
ATOM 7532 C C . GLU A 1 949 ? 29.098 -23.660 -68.975 1.00 88.19 949 GLU A C 1
ATOM 7534 O O . GLU A 1 949 ? 29.514 -23.447 -67.837 1.00 88.19 949 GLU A O 1
ATOM 7539 N N . ALA A 1 950 ? 29.932 -23.713 -70.021 1.00 88.75 950 ALA A N 1
ATOM 7540 C CA . ALA A 1 950 ? 31.377 -23.559 -69.875 1.00 88.75 950 ALA A CA 1
ATOM 7541 C C . ALA A 1 950 ? 31.739 -22.114 -69.500 1.00 88.75 950 ALA A C 1
ATOM 7543 O O . ALA A 1 950 ? 32.593 -21.898 -68.638 1.00 88.75 950 ALA A O 1
ATOM 7544 N N . VAL A 1 951 ? 31.038 -21.127 -70.069 1.00 91.81 951 VAL A N 1
ATOM 7545 C CA . VAL A 1 951 ? 31.181 -19.711 -69.691 1.00 91.81 951 VAL A CA 1
ATOM 7546 C C . VAL A 1 951 ? 30.756 -19.475 -68.236 1.00 91.81 951 VAL A C 1
ATOM 7548 O O . VAL A 1 951 ? 31.497 -18.837 -67.484 1.00 91.81 951 VAL A O 1
ATOM 7551 N N . VAL A 1 952 ? 29.613 -20.021 -67.796 1.00 90.81 952 VAL A N 1
ATOM 7552 C CA . VAL A 1 952 ? 29.145 -19.832 -66.406 1.00 90.81 952 VAL A CA 1
ATOM 7553 C C . VAL A 1 952 ? 30.052 -20.555 -65.401 1.00 90.81 952 VAL A C 1
ATOM 7555 O O . VAL A 1 952 ? 30.437 -19.960 -64.394 1.00 90.81 952 VAL A O 1
ATOM 7558 N N . ASN A 1 953 ? 30.474 -21.792 -65.685 1.00 90.69 953 ASN A N 1
ATOM 7559 C CA . ASN A 1 953 ? 31.423 -22.531 -64.842 1.00 90.69 953 ASN A CA 1
ATOM 7560 C C . ASN A 1 953 ? 32.797 -21.845 -64.759 1.00 90.69 953 ASN A C 1
ATOM 7562 O O . ASN A 1 953 ? 33.419 -21.841 -63.694 1.00 90.69 953 ASN A O 1
ATOM 7566 N N . SER A 1 954 ? 33.258 -21.207 -65.841 1.00 92.38 954 SER A N 1
ATOM 7567 C CA . SER A 1 954 ? 34.481 -20.400 -65.818 1.00 92.38 954 SER A CA 1
ATOM 7568 C C . SER A 1 954 ? 34.353 -19.204 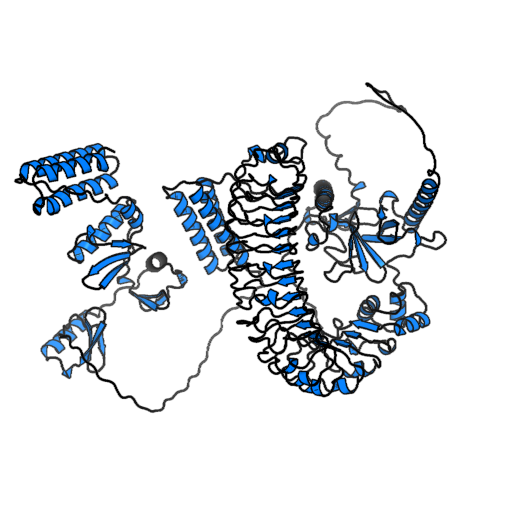-64.867 1.00 92.38 954 SER A C 1
ATOM 7570 O O . SER A 1 954 ? 35.277 -18.949 -64.095 1.00 92.38 954 SER A O 1
ATOM 7572 N N . ARG A 1 955 ? 33.212 -18.496 -64.871 1.00 94.31 955 ARG A N 1
ATOM 7573 C CA . ARG A 1 955 ? 32.953 -17.365 -63.957 1.00 94.31 955 ARG A CA 1
ATOM 7574 C C . ARG A 1 955 ? 32.802 -17.817 -62.500 1.00 94.31 955 ARG A C 1
ATOM 7576 O O . ARG A 1 955 ? 33.340 -17.166 -61.613 1.00 94.31 955 ARG A O 1
ATOM 7583 N N . LEU A 1 956 ? 32.146 -18.951 -62.244 1.00 92.31 956 LEU A N 1
ATOM 7584 C CA . LEU A 1 956 ? 32.092 -19.572 -60.910 1.00 92.31 956 LEU A CA 1
ATOM 7585 C C . LEU A 1 956 ? 33.501 -19.885 -60.379 1.00 92.31 956 LEU A C 1
ATOM 7587 O O . LEU A 1 956 ? 33.850 -19.490 -59.269 1.00 92.31 956 LEU A O 1
ATOM 7591 N N . THR A 1 957 ? 34.341 -20.501 -61.214 1.00 92.25 957 THR A N 1
ATOM 7592 C CA . THR A 1 957 ? 35.734 -20.829 -60.870 1.00 92.25 957 THR A CA 1
ATOM 7593 C C . THR A 1 957 ? 36.576 -19.570 -60.617 1.00 92.25 957 THR A C 1
ATOM 7595 O O . THR A 1 957 ? 37.397 -19.550 -59.700 1.00 92.25 957 THR A O 1
ATOM 7598 N N . GLU A 1 958 ? 36.378 -18.491 -61.380 1.00 94.12 958 GLU A N 1
ATOM 7599 C CA . GLU A 1 958 ? 37.019 -17.193 -61.117 1.00 94.12 958 GLU A CA 1
ATOM 7600 C C . GLU A 1 958 ? 36.633 -16.650 -59.729 1.00 94.12 958 GLU A C 1
ATOM 7602 O O . GLU A 1 958 ? 37.510 -16.284 -58.941 1.00 94.12 958 GLU A O 1
ATOM 7607 N N . LEU A 1 959 ? 35.337 -16.659 -59.399 1.00 94.25 959 LEU A N 1
ATOM 7608 C CA . LEU A 1 959 ? 34.822 -16.173 -58.117 1.00 94.25 959 LEU A CA 1
ATOM 7609 C C . LEU A 1 959 ? 35.273 -17.027 -56.926 1.00 94.25 959 LEU A C 1
ATOM 7611 O O . LEU A 1 959 ? 35.549 -16.472 -55.867 1.00 94.25 959 LEU A O 1
ATOM 7615 N N . GLU A 1 960 ? 35.426 -18.343 -57.088 1.00 93.50 960 GLU A N 1
ATOM 7616 C CA . GLU A 1 960 ? 35.999 -19.226 -56.062 1.00 93.50 960 GLU A CA 1
ATOM 7617 C C . GLU A 1 960 ? 37.454 -18.856 -55.735 1.00 93.50 960 GLU A C 1
ATOM 7619 O O . GLU A 1 960 ? 37.805 -18.703 -54.563 1.00 93.50 960 GLU A O 1
ATOM 7624 N N . ASN A 1 961 ? 38.292 -18.640 -56.755 1.00 91.75 961 ASN A N 1
ATOM 7625 C CA . ASN A 1 961 ? 39.687 -18.218 -56.574 1.00 91.75 961 ASN A CA 1
ATOM 7626 C C . ASN A 1 961 ? 39.789 -16.795 -55.990 1.00 91.75 961 ASN A C 1
ATOM 7628 O O . ASN A 1 961 ? 40.623 -16.527 -55.117 1.00 91.75 961 ASN A O 1
ATOM 7632 N N . LYS A 1 962 ? 38.912 -15.880 -56.428 1.00 92.44 962 LYS A N 1
ATOM 7633 C CA . LYS A 1 962 ? 38.824 -14.519 -55.882 1.00 92.44 962 LYS A CA 1
ATOM 7634 C C . LYS A 1 962 ? 38.403 -14.539 -54.411 1.00 92.44 962 LYS A C 1
ATOM 7636 O O . LYS A 1 962 ? 39.073 -13.919 -53.589 1.00 92.44 962 LYS A O 1
ATOM 7641 N N . ALA A 1 963 ? 37.370 -15.305 -54.057 1.00 89.62 963 ALA A N 1
ATOM 7642 C CA . ALA A 1 963 ? 36.914 -15.477 -52.680 1.00 89.62 963 ALA A CA 1
ATOM 7643 C C . ALA A 1 963 ? 38.024 -16.034 -51.777 1.00 89.62 963 ALA A C 1
ATOM 7645 O O . ALA A 1 963 ? 38.289 -15.455 -50.727 1.00 89.62 963 ALA A O 1
ATOM 7646 N N . GLN A 1 964 ? 38.723 -17.093 -52.206 1.00 88.88 964 GLN A N 1
ATOM 7647 C CA . GLN A 1 964 ? 39.858 -17.673 -51.470 1.00 88.88 964 GLN A CA 1
ATOM 7648 C C . GLN A 1 964 ? 40.988 -16.666 -51.213 1.00 88.88 964 GLN A C 1
ATOM 7650 O O . GLN A 1 964 ? 41.671 -16.766 -50.197 1.00 88.88 964 GLN A O 1
ATOM 7655 N N . THR A 1 965 ? 41.165 -15.683 -52.100 1.00 89.88 965 THR A N 1
ATOM 7656 C CA . THR A 1 965 ? 42.180 -14.631 -51.957 1.00 89.88 965 THR A CA 1
ATOM 7657 C C . THR A 1 965 ? 41.704 -13.489 -51.051 1.00 89.88 965 THR A C 1
ATOM 7659 O O . THR A 1 965 ? 42.425 -13.087 -50.141 1.00 89.88 965 THR A O 1
ATOM 7662 N N . VAL A 1 966 ? 40.494 -12.962 -51.276 1.00 86.38 966 VAL A N 1
ATOM 7663 C CA . VAL A 1 966 ? 39.963 -11.782 -50.565 1.00 86.38 966 VAL A CA 1
ATOM 7664 C C . VAL A 1 966 ? 39.518 -12.127 -49.140 1.00 86.38 966 VAL A C 1
ATOM 7666 O O . VAL A 1 966 ? 39.809 -11.394 -48.198 1.00 86.38 966 VAL A O 1
ATOM 7669 N N . LEU A 1 967 ? 38.863 -13.276 -48.954 1.00 84.81 967 LEU A N 1
ATOM 7670 C CA . LEU A 1 967 ? 38.286 -13.702 -47.674 1.00 84.81 967 LEU A CA 1
ATOM 7671 C C . LEU A 1 967 ? 39.231 -14.607 -46.862 1.00 84.81 967 LEU A C 1
ATOM 7673 O O . LEU A 1 967 ? 38.800 -15.219 -45.887 1.00 84.81 967 LEU A O 1
ATOM 7677 N N . ALA A 1 968 ? 40.520 -14.678 -47.214 1.00 81.06 968 ALA A N 1
ATOM 7678 C CA . ALA A 1 968 ? 41.517 -15.524 -46.544 1.00 81.06 968 ALA A CA 1
ATOM 7679 C C . ALA A 1 968 ? 41.601 -15.297 -45.018 1.00 81.06 968 ALA A C 1
ATOM 7681 O O . ALA A 1 968 ? 41.823 -16.237 -44.258 1.00 81.06 968 ALA A O 1
ATOM 7682 N N . ASN A 1 969 ? 41.368 -14.059 -44.565 1.00 76.56 969 ASN A N 1
ATOM 7683 C CA . ASN A 1 969 ? 41.365 -13.680 -43.146 1.00 76.56 969 ASN A CA 1
ATOM 7684 C C . ASN A 1 969 ? 39.993 -13.855 -42.455 1.00 76.56 969 ASN A C 1
ATOM 7686 O O . ASN A 1 969 ? 39.875 -13.583 -41.263 1.00 76.56 969 ASN A O 1
ATOM 7690 N N . ASN A 1 970 ? 38.954 -14.293 -43.176 1.00 77.19 970 ASN A N 1
ATOM 7691 C CA . ASN A 1 970 ? 37.615 -14.561 -42.645 1.00 77.19 970 ASN A CA 1
ATOM 7692 C C . ASN A 1 970 ? 37.143 -15.965 -43.082 1.00 77.19 970 ASN A C 1
ATOM 7694 O O . ASN A 1 970 ? 36.323 -16.094 -43.998 1.00 77.19 970 ASN A O 1
ATOM 7698 N N . PRO A 1 971 ? 37.656 -17.037 -42.442 1.00 75.62 971 PRO A N 1
ATOM 7699 C CA . PRO A 1 971 ? 37.386 -18.410 -42.862 1.00 75.62 971 PRO A CA 1
ATOM 7700 C C . PRO A 1 971 ? 35.897 -18.780 -42.803 1.00 75.62 971 PRO A C 1
ATOM 7702 O O . PRO A 1 971 ? 35.440 -19.532 -43.658 1.00 75.62 971 PRO A O 1
ATOM 7705 N N . ALA A 1 972 ? 35.119 -18.226 -41.865 1.00 70.56 972 ALA A N 1
ATOM 7706 C CA . ALA A 1 972 ? 33.677 -18.467 -41.787 1.00 70.56 972 ALA A CA 1
ATOM 7707 C C . ALA A 1 972 ? 32.938 -17.895 -43.012 1.00 70.56 972 ALA A C 1
ATOM 7709 O O . ALA A 1 972 ? 32.220 -18.624 -43.702 1.00 70.56 972 ALA A O 1
ATOM 7710 N N . LYS A 1 973 ? 33.174 -16.619 -43.363 1.00 79.38 973 LYS A N 1
ATOM 7711 C CA . LYS A 1 973 ? 32.579 -16.011 -44.568 1.00 79.38 973 LYS A CA 1
ATOM 7712 C C . LYS A 1 973 ? 33.056 -16.709 -45.844 1.00 79.38 973 LYS A C 1
ATOM 7714 O O . LYS A 1 973 ? 32.243 -16.932 -46.739 1.00 79.38 973 LYS A O 1
ATOM 7719 N N . LEU A 1 974 ? 34.329 -17.109 -45.905 1.00 82.38 974 LEU A N 1
ATOM 7720 C CA . LEU A 1 974 ? 34.885 -17.881 -47.018 1.00 82.38 974 LEU A CA 1
ATOM 7721 C C . LEU A 1 974 ? 34.157 -19.224 -47.208 1.00 82.38 974 LEU A C 1
ATOM 7723 O O . LEU A 1 974 ? 33.756 -19.527 -48.331 1.00 82.38 974 LEU A O 1
ATOM 7727 N N . ARG A 1 975 ? 33.907 -19.993 -46.133 1.00 82.44 975 ARG A N 1
ATOM 7728 C CA . ARG A 1 975 ? 33.112 -21.237 -46.205 1.00 82.44 975 ARG A CA 1
ATOM 7729 C C . ARG A 1 975 ? 31.715 -20.984 -46.771 1.00 82.44 975 ARG A C 1
ATOM 7731 O O . ARG A 1 975 ? 31.324 -21.664 -47.717 1.00 82.44 975 ARG A O 1
ATOM 7738 N N . LYS A 1 976 ? 30.984 -19.978 -46.263 1.00 79.12 976 LYS A N 1
ATOM 7739 C CA . LYS A 1 976 ? 29.649 -19.616 -46.788 1.00 79.12 976 LYS A CA 1
ATOM 7740 C C . LYS A 1 976 ? 29.683 -19.285 -48.280 1.00 79.12 976 LYS A C 1
ATOM 7742 O O . LYS A 1 976 ? 28.823 -19.741 -49.027 1.00 79.12 976 LYS A O 1
ATOM 7747 N N . VAL A 1 977 ? 30.665 -18.489 -48.704 1.00 85.19 977 VAL A N 1
ATOM 7748 C CA . VAL A 1 977 ? 30.799 -18.021 -50.090 1.00 85.19 977 VAL A CA 1
ATOM 7749 C C . VAL A 1 977 ? 31.111 -19.173 -51.044 1.00 85.19 977 VAL A C 1
ATOM 7751 O O . VAL A 1 977 ? 30.449 -19.294 -52.072 1.00 85.19 977 VAL A O 1
ATOM 7754 N N . LEU A 1 978 ? 32.039 -20.065 -50.686 1.00 85.88 978 LEU A N 1
ATOM 7755 C CA . LEU A 1 978 ? 32.348 -21.252 -51.491 1.00 85.88 978 LEU A CA 1
ATOM 7756 C C . LEU A 1 978 ? 31.177 -22.247 -51.527 1.00 85.88 978 LEU A C 1
ATOM 7758 O O . LEU A 1 978 ? 30.864 -22.777 -52.589 1.00 85.88 978 LEU A O 1
ATOM 7762 N N . ASN A 1 979 ? 30.478 -22.458 -50.407 1.00 80.25 979 ASN A N 1
ATOM 7763 C CA . ASN A 1 979 ? 29.288 -23.314 -50.372 1.00 80.25 979 ASN A CA 1
ATOM 7764 C C . ASN A 1 979 ? 28.155 -22.762 -51.253 1.00 80.25 979 ASN A C 1
ATOM 7766 O O . ASN A 1 979 ? 27.501 -23.535 -51.949 1.00 80.25 979 ASN A O 1
ATOM 7770 N N . TRP A 1 980 ? 27.953 -21.439 -51.283 1.00 87.12 980 TRP A N 1
ATOM 7771 C CA . TRP A 1 980 ? 26.968 -20.814 -52.172 1.00 87.12 980 TRP A CA 1
ATOM 7772 C C . TRP A 1 980 ? 27.352 -20.945 -53.650 1.00 87.12 980 TRP A C 1
ATOM 7774 O O . TRP A 1 980 ? 26.499 -21.298 -54.459 1.00 87.12 980 TRP A O 1
ATOM 7784 N N . LEU A 1 981 ? 28.624 -20.723 -54.010 1.00 88.50 981 LEU A N 1
ATOM 7785 C CA . LEU A 1 981 ? 29.105 -20.873 -55.392 1.00 88.50 981 LEU A CA 1
ATOM 7786 C C . LEU A 1 981 ? 28.963 -22.327 -55.883 1.00 88.50 981 LEU A C 1
ATOM 7788 O O . LEU A 1 981 ? 28.477 -22.554 -56.991 1.00 88.50 981 LEU A O 1
ATOM 7792 N N . ASN A 1 982 ? 29.265 -23.308 -55.026 1.00 83.62 982 ASN A N 1
ATOM 7793 C CA . ASN A 1 982 ? 29.014 -24.724 -55.308 1.00 83.62 982 ASN A CA 1
ATOM 7794 C C . ASN A 1 982 ? 27.510 -25.036 -55.450 1.00 83.62 982 ASN A C 1
ATOM 7796 O O . ASN A 1 982 ? 27.119 -25.684 -56.414 1.00 83.62 982 ASN A O 1
ATOM 7800 N N . ASN A 1 983 ? 26.639 -24.545 -54.559 1.00 79.19 983 ASN A N 1
ATOM 7801 C CA . ASN A 1 983 ? 25.185 -24.747 -54.682 1.00 79.19 983 ASN A CA 1
ATOM 7802 C C . ASN A 1 983 ? 24.632 -24.110 -55.980 1.00 79.19 983 ASN A C 1
ATOM 7804 O O . ASN A 1 983 ? 23.846 -24.723 -56.704 1.00 79.19 983 ASN A O 1
ATOM 7808 N N . PHE A 1 984 ? 25.111 -22.917 -56.343 1.00 84.62 984 PHE A N 1
ATOM 7809 C CA . PHE A 1 984 ? 24.760 -22.261 -57.603 1.00 84.62 984 PHE A CA 1
ATOM 7810 C C . PHE A 1 984 ? 25.190 -23.090 -58.826 1.00 84.62 984 PHE A C 1
ATOM 7812 O O . PHE A 1 984 ? 24.450 -23.148 -59.809 1.00 84.62 984 PHE A O 1
ATOM 7819 N N . ARG A 1 985 ? 26.342 -23.769 -58.758 1.00 85.69 985 ARG A N 1
ATOM 7820 C CA . ARG A 1 985 ? 26.822 -24.700 -59.789 1.00 85.69 985 ARG A CA 1
ATOM 7821 C C . ARG A 1 985 ? 25.946 -25.953 -59.897 1.00 85.69 985 ARG A C 1
ATOM 7823 O O . ARG A 1 985 ? 25.391 -26.219 -60.958 1.00 85.69 985 ARG A O 1
ATOM 7830 N N . GLU A 1 986 ? 25.793 -26.690 -58.802 1.00 77.75 986 GLU A N 1
ATOM 7831 C CA . GLU A 1 986 ? 25.144 -28.010 -58.801 1.00 77.75 986 GLU A CA 1
ATOM 7832 C C . GLU A 1 986 ? 23.614 -27.934 -58.943 1.00 77.75 986 GLU A C 1
ATOM 7834 O O . GLU A 1 986 ? 22.993 -28.850 -59.477 1.00 77.75 986 GLU A O 1
ATOM 7839 N N . VAL A 1 987 ? 22.989 -26.843 -58.482 1.00 73.12 987 VAL A N 1
ATOM 7840 C CA . VAL A 1 987 ? 21.528 -26.668 -58.495 1.00 73.12 987 VAL A CA 1
ATOM 7841 C C . VAL A 1 987 ? 21.106 -25.611 -59.512 1.00 73.12 987 VAL A C 1
ATOM 7843 O O . VAL A 1 987 ? 20.400 -25.915 -60.473 1.00 73.12 987 VAL A O 1
ATOM 7846 N N . SER A 1 988 ? 21.529 -24.356 -59.331 1.00 76.81 988 SER A N 1
ATOM 7847 C CA . SER A 1 988 ? 20.957 -23.239 -60.102 1.00 76.81 988 SER A CA 1
ATOM 7848 C C . SER A 1 988 ? 21.316 -23.294 -61.590 1.00 76.81 988 SER A C 1
ATOM 7850 O O . SER A 1 988 ? 20.456 -23.038 -62.437 1.00 76.81 988 SER A O 1
ATOM 7852 N N . LEU A 1 989 ? 22.564 -23.643 -61.921 1.00 81.56 989 LEU A N 1
ATOM 7853 C CA . LEU A 1 989 ? 23.038 -23.792 -63.298 1.00 81.56 989 LEU A CA 1
ATOM 7854 C C . LEU A 1 989 ? 22.466 -25.055 -63.959 1.00 81.56 989 LEU A C 1
ATOM 7856 O O . LEU A 1 989 ? 21.877 -24.963 -65.035 1.00 81.56 989 LEU A O 1
ATOM 7860 N N . ALA A 1 990 ? 22.539 -26.205 -63.280 1.00 75.38 990 ALA A N 1
ATOM 7861 C CA . ALA A 1 990 ? 22.026 -27.481 -63.787 1.00 75.38 990 ALA A CA 1
ATOM 7862 C C . ALA A 1 990 ? 20.535 -27.432 -64.187 1.00 75.38 990 ALA A C 1
ATOM 7864 O O . ALA A 1 990 ? 20.129 -28.082 -65.151 1.00 75.38 990 ALA A O 1
ATOM 7865 N N . TRP A 1 991 ? 19.718 -26.620 -63.506 1.00 75.19 991 TRP A N 1
ATOM 7866 C CA . TRP A 1 991 ? 18.282 -26.478 -63.785 1.00 75.19 991 TRP A CA 1
ATOM 7867 C C . TRP A 1 991 ? 17.929 -25.558 -64.971 1.00 75.19 991 TRP A C 1
ATOM 7869 O O . TRP A 1 991 ? 16.746 -25.418 -65.281 1.00 75.19 991 TRP A O 1
ATOM 7879 N N . HIS A 1 992 ? 18.910 -24.958 -65.662 1.00 82.06 992 HIS A N 1
ATOM 7880 C CA . HIS A 1 992 ? 18.705 -24.266 -66.948 1.00 82.06 992 HIS A CA 1
ATOM 7881 C C . HIS A 1 992 ? 17.621 -23.157 -66.928 1.00 82.06 992 HIS A C 1
ATOM 7883 O O . HIS A 1 992 ? 16.898 -22.933 -67.902 1.00 82.06 992 HIS A O 1
ATOM 7889 N N . VAL A 1 993 ? 17.485 -22.444 -65.805 1.00 79.88 993 VAL A N 1
ATOM 7890 C CA . VAL A 1 993 ? 16.366 -21.519 -65.531 1.00 79.88 993 VAL A CA 1
ATOM 7891 C C . VAL A 1 993 ? 16.436 -20.178 -66.278 1.00 79.88 993 VAL A C 1
ATOM 7893 O O . VAL A 1 993 ? 15.483 -19.396 -66.221 1.00 79.88 993 VAL A O 1
ATOM 7896 N N . THR A 1 994 ? 17.550 -19.891 -66.958 1.00 89.25 994 THR A N 1
ATOM 7897 C CA . THR A 1 994 ? 17.791 -18.661 -67.731 1.00 89.25 994 THR A CA 1
ATOM 7898 C C . THR A 1 994 ? 18.917 -18.853 -68.765 1.00 89.25 994 THR A C 1
ATOM 7900 O O . THR A 1 994 ? 19.643 -19.843 -68.721 1.00 89.25 994 THR A O 1
ATOM 7903 N N . ALA A 1 995 ? 19.093 -17.907 -69.692 1.00 91.00 995 ALA A N 1
ATOM 7904 C CA . ALA A 1 995 ? 20.264 -17.832 -70.572 1.00 91.00 995 ALA A CA 1
ATOM 7905 C C . ALA A 1 995 ? 21.552 -17.424 -69.824 1.00 91.00 995 ALA A C 1
ATOM 7907 O O . ALA A 1 995 ? 21.489 -16.871 -68.722 1.00 91.00 995 ALA A O 1
ATOM 7908 N N . THR A 1 996 ? 22.718 -17.617 -70.459 1.00 92.12 996 THR A N 1
ATOM 7909 C CA . THR A 1 996 ? 24.059 -17.306 -69.908 1.00 92.12 996 THR A CA 1
ATOM 7910 C C . THR A 1 996 ? 24.132 -15.932 -69.235 1.00 92.12 996 THR A C 1
ATOM 7912 O O . THR A 1 996 ? 24.570 -15.827 -68.091 1.00 92.12 996 THR A O 1
ATOM 7915 N N . ASP A 1 997 ? 23.628 -14.887 -69.897 1.00 89.62 997 ASP A N 1
ATOM 7916 C CA . ASP A 1 997 ? 23.654 -13.509 -69.390 1.00 89.62 997 ASP A CA 1
ATOM 7917 C C . ASP A 1 997 ? 22.880 -13.331 -68.075 1.00 89.62 997 ASP A C 1
ATOM 7919 O O . ASP A 1 997 ? 23.221 -12.463 -67.273 1.00 89.62 997 ASP A O 1
ATOM 7923 N N . GLY A 1 998 ? 21.836 -14.133 -67.832 1.00 89.62 998 GLY A N 1
ATOM 7924 C CA . GLY A 1 998 ? 21.073 -14.095 -66.582 1.00 89.62 998 GLY A CA 1
ATOM 7925 C C . GLY A 1 998 ? 21.848 -14.704 -65.413 1.00 89.62 998 GLY A C 1
ATOM 7926 O O . GLY A 1 998 ? 21.865 -14.139 -64.319 1.00 89.62 998 GLY A O 1
ATOM 7927 N N . TYR A 1 999 ? 22.568 -15.803 -65.660 1.00 92.62 999 TYR A N 1
ATOM 7928 C CA . TYR A 1 999 ? 23.483 -16.386 -64.677 1.00 92.6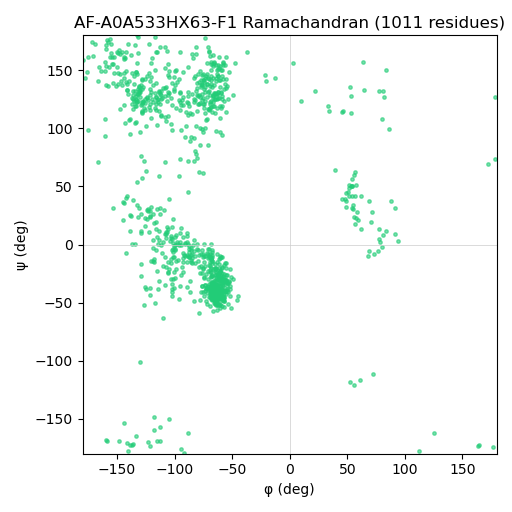2 999 TYR A CA 1
ATOM 7929 C C . TYR A 1 999 ? 24.653 -15.446 -64.366 1.00 92.62 999 TYR A C 1
ATOM 7931 O O . TYR A 1 999 ? 24.945 -15.209 -63.195 1.00 92.62 999 TYR A O 1
ATOM 7939 N N . LEU A 1 1000 ? 25.282 -14.853 -65.387 1.00 93.00 1000 LEU A N 1
ATOM 7940 C CA . LEU A 1 1000 ? 26.385 -13.905 -65.194 1.00 93.00 1000 LEU A CA 1
ATOM 7941 C C . LEU A 1 1000 ? 25.949 -12.666 -64.391 1.00 93.00 1000 LEU A C 1
ATOM 7943 O O . LEU A 1 1000 ? 26.655 -12.264 -63.472 1.00 93.00 1000 LEU A O 1
ATOM 7947 N N . GLN A 1 1001 ? 24.753 -12.117 -64.640 1.00 91.69 1001 GLN A N 1
ATOM 7948 C CA . GLN A 1 1001 ? 24.201 -11.012 -63.839 1.00 91.69 1001 GLN A CA 1
ATOM 7949 C C . GLN A 1 1001 ? 23.998 -11.375 -62.358 1.00 91.69 1001 GLN A C 1
ATOM 7951 O O . GLN A 1 1001 ? 24.244 -10.539 -61.484 1.00 91.69 1001 GLN A O 1
ATOM 7956 N N . ALA A 1 1002 ? 23.568 -12.604 -62.056 1.00 90.19 1002 ALA A N 1
ATOM 7957 C CA . ALA A 1 1002 ? 23.434 -13.073 -60.678 1.00 90.19 1002 ALA A CA 1
ATOM 7958 C C . ALA A 1 1002 ? 24.804 -13.233 -59.991 1.00 90.19 1002 ALA A C 1
ATOM 7960 O O . ALA A 1 1002 ? 24.967 -12.822 -58.841 1.00 90.19 1002 ALA A O 1
ATOM 7961 N N . LEU A 1 1003 ? 25.805 -13.752 -60.710 1.00 93.50 1003 LEU A N 1
ATOM 7962 C CA . LEU A 1 1003 ? 27.176 -13.917 -60.217 1.00 93.50 1003 LEU A CA 1
ATOM 7963 C C . LEU A 1 1003 ? 27.892 -12.574 -59.992 1.00 93.50 1003 LEU A C 1
ATOM 7965 O O . LEU A 1 1003 ? 28.511 -12.381 -58.949 1.00 93.50 1003 LEU A O 1
ATOM 7969 N N . ASP A 1 1004 ? 27.726 -11.601 -60.889 1.00 92.69 1004 ASP A N 1
ATOM 7970 C CA . ASP A 1 1004 ? 28.238 -10.233 -60.720 1.00 92.69 1004 ASP A CA 1
ATOM 7971 C C . ASP A 1 1004 ? 27.592 -9.500 -59.530 1.00 92.69 1004 ASP A C 1
ATOM 7973 O O . ASP A 1 1004 ? 28.213 -8.638 -58.901 1.00 92.69 1004 ASP A O 1
ATOM 7977 N N . LYS A 1 1005 ? 26.327 -9.813 -59.221 1.00 89.69 1005 LYS A N 1
ATOM 7978 C CA . LYS A 1 1005 ? 25.610 -9.297 -58.046 1.00 89.69 1005 LYS A CA 1
ATOM 7979 C C . LYS A 1 1005 ? 26.057 -10.001 -56.760 1.00 89.69 1005 LYS A C 1
ATOM 7981 O O . LYS A 1 1005 ? 26.148 -9.349 -55.719 1.00 89.69 1005 LYS A O 1
ATOM 7986 N N . PHE A 1 1006 ? 26.369 -11.295 -56.822 1.00 91.56 1006 PHE A N 1
ATOM 7987 C CA . PHE A 1 1006 ? 26.977 -12.033 -55.716 1.00 91.56 1006 PHE A CA 1
ATOM 7988 C C . PHE A 1 1006 ? 28.371 -11.490 -55.383 1.00 91.56 1006 PHE A C 1
ATOM 7990 O O . PHE A 1 1006 ? 28.617 -11.132 -54.236 1.00 91.56 1006 PHE A O 1
ATOM 7997 N N . GLU A 1 1007 ? 29.244 -11.323 -56.380 1.00 92.69 1007 GLU A N 1
ATOM 7998 C CA . GLU A 1 1007 ? 30.597 -10.776 -56.215 1.00 92.69 1007 GLU A CA 1
ATOM 7999 C C . GLU A 1 1007 ? 30.583 -9.443 -55.447 1.00 92.69 1007 GLU A C 1
ATOM 8001 O O . GLU A 1 1007 ? 31.173 -9.333 -54.371 1.00 92.69 1007 GLU A O 1
ATOM 8006 N N . LYS A 1 1008 ? 29.799 -8.473 -55.935 1.00 87.81 1008 LYS A N 1
ATOM 8007 C CA . LYS A 1 1008 ? 29.674 -7.118 -55.366 1.00 87.81 1008 LYS A CA 1
ATOM 8008 C C . LYS A 1 1008 ? 28.996 -7.048 -53.995 1.00 87.81 1008 LYS A C 1
ATOM 8010 O O . LYS A 1 1008 ? 28.974 -5.977 -53.401 1.00 87.81 1008 LYS A O 1
ATOM 8015 N N . THR A 1 1009 ? 28.380 -8.132 -53.517 1.00 84.12 1009 THR A N 1
ATOM 8016 C CA . THR A 1 1009 ? 27.663 -8.141 -52.226 1.00 84.12 1009 THR A CA 1
ATOM 8017 C C . THR A 1 1009 ? 28.199 -9.154 -51.221 1.00 84.12 1009 THR A C 1
ATOM 8019 O O . THR A 1 1009 ? 27.839 -9.063 -50.050 1.00 84.12 1009 THR A O 1
ATOM 8022 N N . GLN A 1 1010 ? 29.030 -10.114 -51.646 1.00 87.44 1010 GLN A N 1
ATOM 8023 C CA . GLN A 1 1010 ? 29.537 -11.207 -50.806 1.00 87.44 1010 GLN A CA 1
ATOM 8024 C C . GLN A 1 1010 ? 31.065 -11.385 -50.850 1.00 87.44 1010 GLN A C 1
ATOM 8026 O O . GLN A 1 1010 ? 31.590 -12.049 -49.955 1.00 87.44 1010 GLN A O 1
ATOM 8031 N N . ILE A 1 1011 ? 31.762 -10.823 -51.850 1.00 84.56 1011 ILE A N 1
ATOM 8032 C CA . ILE A 1 1011 ? 33.224 -10.931 -52.021 1.00 84.56 1011 ILE A CA 1
ATOM 8033 C C . ILE A 1 1011 ? 33.900 -9.555 -51.913 1.00 84.56 1011 ILE A C 1
ATOM 8035 O O . ILE A 1 1011 ? 34.834 -9.416 -51.132 1.00 84.56 1011 ILE A O 1
ATOM 8039 N N . ASP A 1 1012 ? 33.422 -8.545 -52.646 1.00 84.31 1012 ASP A N 1
ATOM 8040 C CA . ASP A 1 1012 ? 34.046 -7.209 -52.731 1.00 84.31 1012 ASP A CA 1
ATOM 8041 C C . ASP A 1 1012 ? 33.547 -6.230 -51.639 1.00 84.31 1012 ASP A C 1
ATOM 8043 O O . ASP A 1 1012 ? 33.191 -5.089 -51.945 1.00 84.31 1012 ASP A O 1
ATOM 8047 N N . ILE A 1 1013 ? 33.469 -6.692 -50.381 1.00 60.25 1013 ILE A N 1
ATOM 8048 C CA . ILE A 1 1013 ? 33.005 -5.913 -49.207 1.00 60.25 1013 ILE A CA 1
ATOM 8049 C C . ILE A 1 1013 ? 34.186 -5.262 -48.473 1.00 60.25 1013 ILE A C 1
ATOM 8051 O O . ILE A 1 1013 ? 35.106 -6.017 -48.089 1.00 60.25 1013 ILE A O 1
#

Solvent-accessible surface area (backbone atoms only — not comparable to full-atom values): 56808 Å² total; per-residue (Å²): 140,85,80,84,77,80,83,84,79,73,91,73,75,84,67,71,77,68,66,46,50,35,66,80,41,60,33,95,82,70,45,55,70,51,99,84,55,58,68,47,83,49,96,65,26,34,39,36,59,52,83,70,45,40,39,48,48,46,39,35,72,28,52,100,44,97,51,37,85,72,47,58,72,100,48,41,66,62,19,47,50,59,31,53,55,48,50,48,52,51,49,55,50,48,58,47,50,22,64,76,68,73,44,67,70,92,54,54,42,51,41,52,36,44,84,44,53,28,43,35,38,95,91,44,75,46,46,54,93,76,66,73,78,80,84,79,87,85,90,87,84,83,87,78,90,87,82,88,83,88,83,84,88,81,83,88,87,80,89,87,86,88,82,91,89,86,90,84,85,84,90,86,90,82,91,77,65,67,66,68,50,57,58,47,57,51,51,54,51,47,55,48,52,23,62,72,72,73,35,58,62,86,66,49,43,83,47,67,54,99,92,42,54,26,38,36,39,53,46,67,47,46,30,35,54,50,46,63,89,74,67,57,89,90,51,84,79,79,61,90,84,55,45,40,20,54,62,29,41,44,75,63,56,35,53,74,72,63,46,55,31,56,41,72,36,45,45,84,60,79,49,60,39,70,44,71,51,61,67,59,51,48,57,53,37,44,41,27,29,37,42,54,44,15,88,40,81,58,53,75,76,52,58,55,60,82,49,33,50,45,24,28,32,43,34,46,21,70,30,74,55,95,66,70,69,62,60,64,66,37,79,48,29,25,32,42,32,43,24,35,14,66,60,82,79,71,74,68,51,79,71,41,87,60,39,32,28,42,32,48,21,48,27,75,44,47,82,59,67,74,54,58,82,49,47,65,24,25,34,46,33,41,26,50,26,57,32,46,69,51,68,45,52,55,60,28,57,52,25,31,34,40,33,45,26,41,28,55,33,48,68,58,65,34,41,51,78,38,52,51,29,26,36,41,35,45,22,42,24,57,33,37,76,35,62,34,66,27,72,24,65,48,23,32,36,42,36,37,24,45,10,63,59,40,48,55,83,58,37,32,23,74,37,24,28,38,42,36,38,29,40,12,63,39,53,62,53,62,45,41,64,40,25,66,42,29,29,36,42,36,42,26,56,24,52,26,44,53,60,61,42,52,52,60,41,81,47,29,30,38,41,36,39,29,45,30,51,32,44,58,60,80,44,50,35,76,44,37,32,34,44,35,40,27,41,31,45,28,50,52,56,52,44,55,47,38,34,65,38,26,30,34,39,35,44,24,43,27,43,32,40,54,46,29,86,47,60,28,75,46,32,32,37,40,34,42,28,42,29,50,27,46,46,64,53,46,50,72,29,37,64,41,27,27,38,40,39,35,30,41,27,46,28,56,51,62,78,49,99,62,65,38,80,48,36,39,29,46,28,44,19,39,19,25,38,43,64,86,35,59,43,55,51,95,94,57,92,55,28,45,28,49,66,71,22,33,77,46,56,79,47,65,43,60,56,75,42,39,74,82,40,67,67,47,51,34,53,49,22,49,53,48,32,51,50,34,50,50,34,29,76,70,62,32,22,56,64,70,59,24,52,52,52,26,49,53,28,46,50,50,23,51,49,57,75,70,43,87,72,80,46,71,65,54,48,54,51,50,51,50,54,49,50,53,45,56,44,54,53,62,79,51,53,52,80,88,75,82,86,87,88,84,80,90,86,80,90,81,87,87,88,84,87,80,90,82,90,86,89,86,88,88,86,84,83,88,88,85,90,76,95,82,78,95,55,49,89,37,54,75,48,80,52,95,70,28,32,34,31,57,54,95,94,48,73,46,81,46,46,59,87,81,46,55,76,64,54,59,48,48,34,50,58,45,55,65,71,71,69,76,90,79,79,86,80,54,69,71,60,50,55,50,46,37,49,51,51,16,68,69,71,74,46,60,49,87,57,49,43,80,53,95,69,18,42,36,34,72,55,98,89,42,81,45,76,45,49,52,90,77,59,78,78,76,86,82,64,95,50,41,40,63,53,25,53,52,50,49,46,49,52,16,58,78,67,79,51,54,56,87,66,43,45,79,54,99,66,29,40,34,41,72,57,94,95,49,69,49,78,40,81,57,84,49,87,14,52,64,56,47,62,71,69,54,79,76,90,76,74,66,52,80,36,91,68,69,71,48,68,67,63,53,51,52,50,50,53,50,50,48,57,49,35,59,62,70,32,60,92,38,60,69,62,34,52,53,50,49,52,48,53,50,46,42,50,73,48,57,54,71,64,63,76,40,9,43,71,14,54,51,54,32,50,58,52,44,41,65,71,76,55,70,118

Radius of gyration: 41.82 Å; Cα contacts (8 Å, |Δi|>4): 1767; chains: 1; bounding box: 98×131×124 Å

Mean predicted aligned error: 21.43 Å

Nearest PDB structures (foldseek):
  2omy-assembly1_A  TM=7.329E-01  e=2.674E-15  Listeria monocytogenes EGD-e
  2omz-assembly1_A  TM=7.311E-01  e=1.028E-13  Listeria monocytogenes EGD-e
  2wqu-assembly2_B  TM=7.140E-01  e=3.381E-09  Listeria monocytogenes EGD-e
  2wqu-assembly3_C  TM=6.868E-01  e=2.142E-09  Listeria monocytogenes EGD-e
  8qp7-assembly1_A  TM=7.515E-01  e=1.213E-08  Yersinia enterocolitica

Secondary structure (DSSP, 8-state):
---PPPPPPP------S---BBTTB--TTS-B--TT--EEE-SSEEEEEETTEEEEEEHHHHTTSTTGGGS-GGGHHHHHHHHHHHHHHHHHHHHHHHHHHT--GGGEEEEEETTEEEEEETTEEEEGGG--TT--S--S------------------------------------SSHHHHHHHHHHHHHHHHHHHT--GGG-EEEEETTEEEEEEEETTEEEEEETTT--TTSPPPPTT--TTHHHHHHTT--HHHHHHHHT-B-SS---TT---HHHHHHHHTT--EEE-TTSSSGGG-TTGGG-TT-SEEE--SS--S--GGGGG-TT--EEE-TTS-----GGGGG-TT--EEE-TTS-----GGGGG-TT-SEEE--SS-----GGGGG-TT--EEE--SS-----GGGTT-TT--EEE--SS---B-GGGSS-TT--EEE-TT-TT-BGGG---TT--EEE-TTS-----GGGGG-TT--EEE-TTS-----TTGGG-SS--EEE--SS--------BSS--EEE--SS--S--TTGGGBTT--EEE-TTS---S--SS-BSS--EEE--SS-----TTGGGBTT--EEE--SS-------SS-BSS-SEEE--SS---HHHHPPPTT-SS-HHHHHHBSS--EEE-TT-----HHHHHHHHHHHHHHHHHHHHTTSS-HHHHHHHHHHHHHHHHHHHH-S---HHHHHHHHHHHHHHHHHHHHTPPP----------------------------------------GGGEEEEETTEEEEEETTEEEEEETTSS-HHHHHHHHHHHHHT-----PPPHHHHHHHHHHHHHHHT--GGG-EEETTEEEEEETTEEEEEEGGG-------S-HHHHHHHHHHHHHHHTTS-GGGEEEETTEEEEEETTEEEEEEP-STTHHHHHHTPPPP-------S---HHHHHHHHHHHHHHHHHHTTT-HHHHHHHHHHHHHIIIIIITTT-S-HHHHHHHHHHHIIIII--

Sequence (1013 aa):
KNEEKPKVEEPVVRPSVLSFAGVQFETSDGFILSDESIITPTSTGILVVHSGHQHFIFYKQLVNSKWEKLIPYQYLNKAKDEYAELEKEVNDKINYLSKKNNIAKDKFSYVITSNGDAISYNGKMELLKDINIKENIETNNSNTLDTEVNNNSNNNSSNNSATTNTEKPNNSAEGKNENSVEEREIEEKIDYVAKQLNIDKSSIKLIKTAEGKAVVYPHGDHSHTILIKDIDTSKPLADPHSNSGAETLKKLGFDDDIIHDIQHASADTDFPAHETNVERMKEWLKTVKYLNIGQNKDPLKRNGLDLMPNIEVLGIGYTSIDDITPVYKFKKLKQLYVSRTGIKDYSFIKNIPTLEGIDFSENDIQDISFLKDYPNLKLVSAAGNNIENIDVLKNLTNLESVNLDNNKIKDISALQDLNHLRAVSLENNNITKLDALSSKNELERLFLSNNSGLELATLKNDSLEQLTVNNTNIRDLSVVSNLPKLKKIVANDNKITTLSHLKNAKVLESVEVNNNKIDSLDFENSTITSLEIKNNKLEEINNINKLSALENLDASGNKISEFPSNKQNKLINLTVNNNVIRTMENVNNLTALKYLTMSNNYVSTLALKEKNKTLEYLDISHNTVPKEELEIPSGGNIPKGIMSNFEKVEGGDIKENYTLSADYITEQAEKLQEEILKLKDEKKLAPEVADELKQKARIIYLDMSYSVDQSRNKQIDLEKQLSEIRKQVKDNLVTPTTEDTNKETSVTEPSNSEVNHDSETHNHTETEEHDFVFDANNIVSEEGDGYIVKHGDHNHFVKKSDLSAKQLEEAKEFLAKKGEPTTTEDKATIDSKKNYISLFYGINERDITVDNNTLVFNYNGVPKRLVLSDITVPVMSSDLEGDFEKEITALASSMNTTVEHIQVQDGQMIVNHGDHNHYYPIKSPGWRLYNQNKIPYIDIPKVNGNIDEAVVNSRLTELENKAQTVLANNPAKLRKVLNWLNNFREVSLAWHVTATDGYLQALDKFEKTQIDI

pLDDT: mean 78.99, std 20.27, range [21.36, 98.81]